Protein AF-0000000080481793 (afdb_homodimer)

Nearest PDB structures (foldseek):
  1r6u-assembly1_B  TM=8.910E-01  e=4.289E-30  Homo sapiens
  3tze-assembly1_A  TM=9.039E-01  e=5.158E-26  Encephalitozoon cuniculi GB-M1
  3tze-assembly1_B  TM=9.182E-01  e=3.205E-25  Encephalitozoon cuniculi GB-M1
  3a04-assembly1_A  TM=8.837E-01  e=6.615E-24  Aeropyrum pernix
  5uji-assembly1_B  TM=7.775E-01  e=2.951E-20  Homo sapiens

pLDDT: mean 93.65, std 10.0, range [30.2, 98.94]

Solvent-accessible surface area (backbone atoms only — not comparable to full-atom values): 40771 Å² total; per-residue (Å²): 120,87,76,81,69,80,43,46,76,40,76,87,45,46,40,39,62,78,54,67,70,60,46,29,64,72,67,69,46,41,70,57,46,73,70,57,55,66,55,48,63,84,78,63,53,52,40,52,77,66,49,40,39,40,28,27,38,74,49,58,61,31,44,52,24,41,77,67,70,42,73,31,34,38,36,49,67,44,66,26,74,49,86,55,32,59,82,68,48,51,60,54,53,52,48,45,52,44,29,73,75,51,63,37,32,38,39,33,41,30,37,44,56,58,33,47,50,72,42,101,56,53,57,48,54,32,40,52,21,39,53,55,45,48,46,58,55,58,28,73,62,71,57,47,93,44,32,35,51,43,40,43,49,49,40,9,59,49,41,44,46,42,13,55,59,45,13,52,73,36,39,48,66,56,45,35,73,71,73,40,78,51,81,15,17,39,58,53,32,39,63,20,45,51,29,34,55,66,44,39,65,24,30,50,73,41,61,44,36,29,34,29,58,39,48,54,46,50,46,61,59,53,51,53,33,30,55,53,34,69,67,60,83,46,75,48,58,58,58,14,31,40,25,23,62,78,77,77,42,35,73,21,87,56,62,51,51,80,53,90,75,60,74,70,61,43,54,82,51,50,58,68,54,39,41,50,49,40,69,73,43,37,25,67,30,49,48,96,42,71,69,50,15,44,72,62,14,26,40,56,92,53,11,30,34,50,43,47,26,55,52,71,57,42,85,50,64,67,56,49,51,49,52,44,51,34,20,38,55,18,77,42,48,58,69,56,43,34,51,51,32,28,51,39,48,32,52,52,31,52,55,42,44,51,45,38,68,68,52,70,60,64,72,68,63,47,55,63,22,41,75,48,72,68,42,46,46,36,28,42,40,54,61,43,41,43,83,84,26,63,61,64,100,121,88,75,82,69,80,43,45,76,40,76,87,44,46,40,41,61,78,52,69,70,62,47,29,65,74,68,69,47,42,71,56,46,73,71,59,58,66,55,48,62,86,78,63,54,51,40,52,78,66,48,39,40,40,29,27,40,74,48,59,60,31,44,54,24,41,76,68,67,44,71,31,34,36,37,50,66,44,67,25,75,49,84,54,31,58,81,68,48,52,61,54,54,52,49,46,51,45,28,74,74,50,64,35,31,37,38,33,40,31,38,42,58,58,33,48,49,73,43,100,54,53,57,46,55,31,40,52,22,39,54,53,44,46,47,59,55,59,27,73,61,70,57,48,93,42,30,36,51,42,40,44,49,50,41,10,61,49,41,44,45,44,14,54,59,44,13,52,73,36,38,48,67,57,45,36,74,71,73,41,79,50,81,16,18,40,57,54,32,40,63,20,46,52,30,35,55,66,46,38,64,25,31,49,74,42,61,43,34,30,35,28,60,40,49,54,45,52,45,62,61,53,52,54,32,30,55,53,34,67,68,60,84,46,76,49,56,59,59,16,31,38,24,23,61,79,76,76,44,35,72,21,87,54,63,51,51,81,54,89,75,61,74,70,62,43,52,83,51,49,56,69,55,40,40,50,48,38,70,72,43,36,26,69,30,50,48,95,43,72,70,52,14,44,74,65,14,27,39,57,91,53,12,32,33,50,43,47,25,56,50,71,54,41,85,49,63,66,56,50,52,49,51,44,51,34,20,40,54,19,77,42,50,60,70,56,43,32,51,51,31,27,48,39,48,31,52,52,32,52,55,41,44,52,44,37,68,68,51,70,59,64,73,66,63,47,56,63,22,41,75,48,71,69,42,45,47,35,28,42,41,54,60,42,41,44,82,85,25,64,58,66,100

Structure (mmCIF, N/CA/C/O backbone):
data_AF-0000000080481793-model_v1
#
loop_
_entity.id
_entity.type
_entity.pdbx_description
1 polymer 'Tryptophan--tRNA ligase'
#
loop_
_atom_site.group_PDB
_atom_site.id
_atom_site.type_symbol
_atom_site.label_atom_id
_atom_site.label_alt_id
_atom_site.label_comp_id
_atom_site.label_asym_id
_atom_site.label_entity_id
_atom_site.label_seq_id
_atom_site.pdbx_PDB_ins_code
_atom_site.Cartn_x
_atom_site.Cartn_y
_atom_site.Cartn_z
_atom_site.occupancy
_atom_site.B_iso_or_equiv
_atom_site.auth_seq_id
_atom_site.auth_comp_id
_atom_site.auth_asym_id
_atom_site.auth_atom_id
_atom_site.pdbx_PDB_model_num
ATOM 1 N N . MET A 1 1 ? -13.453 31.297 -22.094 1 30.2 1 MET A N 1
ATOM 2 C CA . MET A 1 1 ? -12.32 30.5 -21.641 1 30.2 1 MET A CA 1
ATOM 3 C C . MET A 1 1 ? -12.102 30.688 -20.141 1 30.2 1 MET A C 1
ATOM 5 O O . MET A 1 1 ? -12.078 31.828 -19.641 1 30.2 1 MET A O 1
ATOM 9 N N . PRO A 1 2 ? -12.5 29.688 -19.172 1 36.62 2 PRO A N 1
ATOM 10 C CA . PRO A 1 2 ? -12.398 30.141 -17.781 1 36.62 2 PRO A CA 1
ATOM 11 C C . PRO A 1 2 ? -11.125 30.953 -17.516 1 36.62 2 PRO A C 1
ATOM 13 O O . PRO A 1 2 ? -10.102 30.734 -18.172 1 36.62 2 PRO A O 1
ATOM 16 N N . ALA A 1 3 ? -11.297 32.094 -17.203 1 43.44 3 ALA A N 1
ATOM 17 C CA . ALA A 1 3 ? -10.289 33.125 -17.047 1 43.44 3 ALA A CA 1
ATOM 18 C C . ALA A 1 3 ? -9.055 32.594 -16.312 1 43.44 3 ALA A C 1
ATOM 20 O O . ALA A 1 3 ? -9.172 31.984 -15.266 1 43.44 3 ALA A O 1
ATOM 21 N N . GLU A 1 4 ? -7.906 32.188 -16.844 1 51.41 4 GLU A N 1
ATOM 22 C CA . GLU A 1 4 ? -6.629 31.656 -16.406 1 51.41 4 GLU A CA 1
ATOM 23 C C . GLU A 1 4 ? -6.211 32.25 -15.062 1 51.41 4 GLU A C 1
ATOM 25 O O . GLU A 1 4 ? -6.137 33.469 -14.914 1 51.41 4 GLU A O 1
ATOM 30 N N . ASP A 1 5 ? -6.422 31.531 -13.914 1 62.66 5 ASP A N 1
ATOM 31 C CA . ASP A 1 5 ? -6.047 32 -12.594 1 62.66 5 ASP A CA 1
ATOM 32 C C . ASP A 1 5 ? -4.551 32.312 -12.523 1 62.66 5 ASP A C 1
ATOM 34 O O . ASP A 1 5 ? -3.742 31.609 -13.141 1 62.66 5 ASP A O 1
ATOM 38 N N . ASP A 1 6 ? -4.102 33.438 -11.938 1 74.38 6 ASP A N 1
ATOM 39 C CA . ASP A 1 6 ? -2.73 33.906 -11.742 1 74.38 6 ASP A CA 1
ATOM 40 C C . ASP A 1 6 ? -2.047 33.125 -10.617 1 74.38 6 ASP A C 1
ATOM 42 O O . ASP A 1 6 ? -0.935 33.469 -10.211 1 74.38 6 ASP A O 1
ATOM 46 N N . PHE A 1 7 ? -2.779 32.062 -10.023 1 81.25 7 PHE A N 1
ATOM 47 C CA . PHE A 1 7 ? -2.16 31.266 -8.977 1 81.25 7 PHE A CA 1
ATOM 48 C C . PHE A 1 7 ? -2.459 29.781 -9.172 1 81.25 7 PHE A C 1
ATOM 50 O O . PHE A 1 7 ? -3.377 29.422 -9.906 1 81.25 7 PHE A O 1
ATOM 57 N N . THR A 1 8 ? -1.526 28.953 -8.656 1 78.81 8 THR A N 1
ATOM 58 C CA . THR A 1 8 ? -1.671 27.516 -8.672 1 78.81 8 THR A CA 1
ATOM 59 C C . THR A 1 8 ? -1.719 26.953 -7.246 1 78.81 8 THR A C 1
ATOM 61 O O . THR A 1 8 ? -0.872 27.297 -6.418 1 78.81 8 THR A O 1
ATOM 64 N N . VAL A 1 9 ? -2.861 26.172 -6.965 1 79.56 9 VAL A N 1
ATOM 65 C CA . VAL A 1 9 ? -2.984 25.547 -5.656 1 79.56 9 VAL A CA 1
ATOM 66 C C . VAL A 1 9 ? -3.357 24.078 -5.832 1 79.56 9 VAL A C 1
ATOM 68 O O . VAL A 1 9 ? -4.457 23.75 -6.289 1 79.56 9 VAL A O 1
ATOM 71 N N . THR A 1 10 ? -2.418 23.156 -5.508 1 79.75 10 THR A N 1
ATOM 72 C CA . THR A 1 10 ? -2.6 21.719 -5.395 1 79.75 10 THR A CA 1
ATOM 73 C C . THR A 1 10 ? -2.018 21.203 -4.078 1 79.75 10 THR A C 1
ATOM 75 O O . THR A 1 10 ? -1.299 21.922 -3.387 1 79.75 10 THR A O 1
ATOM 78 N N . PRO A 1 11 ? -2.332 20 -3.732 1 84.25 11 PRO A N 1
ATOM 79 C CA . PRO A 1 11 ? -1.733 19.484 -2.502 1 84.25 11 PRO A CA 1
ATOM 80 C C . PRO A 1 11 ? -0.208 19.438 -2.564 1 84.25 11 PRO A C 1
ATOM 82 O O . PRO A 1 11 ? 0.45 19.266 -1.532 1 84.25 11 PRO A O 1
ATOM 85 N N . TYR A 1 12 ? 0.35 19.609 -3.764 1 78.81 12 TYR A N 1
ATOM 86 C CA . TYR A 1 12 ? 1.788 19.422 -3.902 1 78.81 12 TYR A CA 1
ATOM 87 C C . TYR A 1 12 ? 2.471 20.672 -4.41 1 78.81 12 TYR A C 1
ATOM 89 O O . TYR A 1 12 ? 3.701 20.766 -4.445 1 78.81 12 TYR A O 1
ATOM 97 N N . ALA A 1 13 ? 1.646 21.734 -4.781 1 76.56 13 ALA A N 1
ATOM 98 C CA . ALA A 1 13 ? 2.242 22.953 -5.301 1 76.56 13 ALA A CA 1
ATOM 99 C C . ALA A 1 13 ? 1.351 24.156 -5.016 1 76.56 13 ALA A C 1
ATOM 101 O O . ALA A 1 13 ? 0.154 24.141 -5.316 1 76.56 13 ALA A O 1
ATOM 102 N N . VAL A 1 14 ? 1.867 25.234 -4.418 1 77.31 14 VAL A N 1
ATOM 103 C CA . VAL A 1 14 ? 1.21 26.516 -4.207 1 77.31 14 VAL A CA 1
ATOM 104 C C . VAL A 1 14 ? 2.092 27.641 -4.742 1 77.31 14 VAL A C 1
ATOM 106 O O . VAL A 1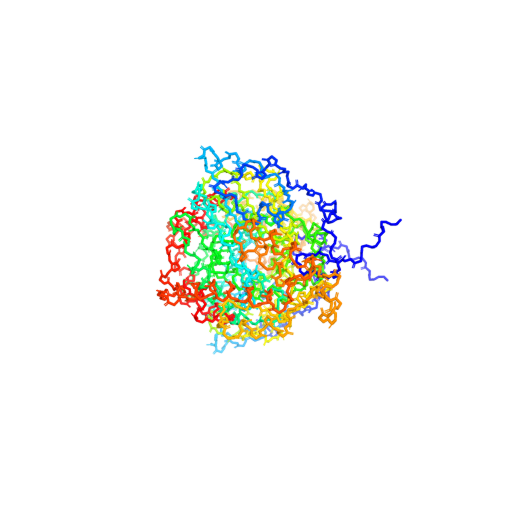 14 ? 3.229 27.812 -4.297 1 77.31 14 VAL A O 1
ATOM 109 N N . GLU A 1 15 ? 1.54 28.25 -5.738 1 74.62 15 GLU A N 1
ATOM 110 C CA . GLU A 1 15 ? 2.309 29.312 -6.371 1 74.62 15 GLU A CA 1
ATOM 111 C C . GLU A 1 15 ? 1.422 30.516 -6.703 1 74.62 15 GLU A C 1
ATOM 113 O O . GLU A 1 15 ? 0.255 30.344 -7.066 1 74.62 15 GLU A O 1
ATOM 118 N N . GLY A 1 16 ? 2.006 31.703 -6.52 1 75.62 16 GLY A N 1
ATOM 119 C CA . GLY A 1 16 ? 1.312 32.906 -6.934 1 75.62 16 GLY A CA 1
ATOM 120 C C . GLY A 1 16 ? 0.581 33.594 -5.797 1 75.62 16 GLY A C 1
ATOM 121 O O . GLY A 1 16 ? 0.758 33.25 -4.633 1 75.62 16 GLY A O 1
ATOM 122 N N . ASP A 1 17 ? -0.081 34.688 -6.117 1 77.12 17 ASP A N 1
ATOM 123 C CA . ASP A 1 17 ? -0.902 35.438 -5.164 1 77.12 17 ASP A CA 1
ATOM 124 C C . ASP A 1 17 ? -2.279 34.781 -5.012 1 77.12 17 ASP A C 1
ATOM 126 O O . ASP A 1 17 ? -3.148 34.969 -5.867 1 77.12 17 ASP A O 1
ATOM 130 N N . ILE A 1 18 ? -2.498 34.312 -3.855 1 82.69 18 ILE A N 1
ATOM 131 C CA . ILE A 1 18 ? -3.662 33.469 -3.672 1 82.69 18 ILE A CA 1
ATOM 132 C C . ILE A 1 18 ? -4.898 34.312 -3.402 1 82.69 18 ILE A C 1
ATOM 134 O O . ILE A 1 18 ? -4.871 35.188 -2.549 1 82.69 18 ILE A O 1
ATOM 138 N N . ASP A 1 19 ? -5.871 34.125 -4.152 1 86.38 19 ASP A N 1
ATOM 139 C CA . ASP A 1 19 ? -7.207 34.625 -3.891 1 86.38 19 ASP A CA 1
ATOM 140 C C . ASP A 1 19 ? -8.07 33.594 -3.178 1 86.38 19 ASP A C 1
ATOM 142 O O . ASP A 1 19 ? -8.656 32.719 -3.82 1 86.38 19 ASP A O 1
ATOM 146 N N . TYR A 1 20 ? -8.266 33.812 -1.938 1 88.88 20 TYR A N 1
ATOM 147 C CA . TYR A 1 20 ? -8.891 32.781 -1.111 1 88.88 20 TYR A CA 1
ATOM 148 C C . TYR A 1 20 ? -10.375 32.656 -1.426 1 88.88 20 TYR A C 1
ATOM 150 O O . TYR A 1 20 ? -10.953 31.578 -1.308 1 88.88 20 TYR A O 1
ATOM 158 N N . ASP A 1 21 ? -11 33.719 -1.803 1 87.62 21 ASP A N 1
ATOM 159 C CA . ASP A 1 21 ? -12.406 33.625 -2.184 1 87.62 21 ASP A CA 1
ATOM 160 C C . ASP A 1 21 ? -12.578 32.844 -3.48 1 87.62 21 ASP A C 1
ATOM 162 O O . ASP A 1 21 ? -13.492 32.031 -3.6 1 87.62 21 ASP A O 1
ATOM 166 N N . ARG A 1 22 ? -11.758 33.094 -4.395 1 84.38 22 ARG A N 1
ATOM 167 C CA . ARG A 1 22 ? -11.805 32.375 -5.66 1 84.38 22 ARG A CA 1
ATOM 168 C C . ARG A 1 22 ? -11.523 30.891 -5.457 1 84.38 22 ARG A C 1
ATOM 170 O O . ARG A 1 22 ? -12.086 30.047 -6.16 1 84.38 22 ARG A O 1
ATOM 177 N N . LEU A 1 23 ? -10.711 30.688 -4.504 1 86.44 23 LEU A N 1
ATOM 178 C CA . LEU A 1 23 ? -10.367 29.297 -4.203 1 86.44 23 LEU A CA 1
ATOM 179 C C . LEU A 1 23 ? -11.57 28.547 -3.662 1 86.44 23 LEU A C 1
ATOM 181 O O . LEU A 1 23 ? -11.75 27.359 -3.959 1 86.44 23 LEU A O 1
ATOM 185 N N . LEU A 1 24 ? -12.375 29.188 -2.918 1 88.81 24 LEU A N 1
ATOM 186 C CA . LEU A 1 24 ? -13.57 28.547 -2.375 1 88.81 24 LEU A CA 1
ATOM 187 C C . LEU A 1 24 ? -14.523 28.141 -3.494 1 88.81 24 LEU A C 1
ATOM 189 O O . LEU A 1 24 ? -15.094 27.047 -3.459 1 88.81 24 LEU A O 1
ATOM 193 N N . ASP A 1 25 ? -14.625 28.984 -4.43 1 87.25 25 ASP A N 1
ATOM 194 C CA . ASP A 1 25 ? -15.492 28.703 -5.566 1 87.25 25 ASP A CA 1
ATOM 195 C C . ASP A 1 25 ? -14.961 27.516 -6.371 1 87.25 25 ASP A C 1
ATOM 197 O O . ASP A 1 25 ? -15.727 26.625 -6.77 1 87.25 25 ASP A O 1
ATOM 201 N N . LYS A 1 26 ? -13.742 27.547 -6.508 1 84.25 26 LYS A N 1
ATOM 202 C CA . LYS A 1 26 ? -13.094 26.5 -7.281 1 84.25 26 LYS A CA 1
ATOM 203 C C . LYS A 1 26 ? -13.219 25.141 -6.578 1 84.25 26 LYS A C 1
ATOM 205 O O . LYS A 1 26 ? -13.438 24.125 -7.227 1 84.25 26 LYS A O 1
ATOM 210 N N . PHE A 1 27 ? -13.125 25.156 -5.324 1 85.94 27 PHE A N 1
ATOM 211 C CA . PHE A 1 27 ? -13.102 23.906 -4.578 1 85.94 27 PHE A CA 1
ATOM 212 C C . PHE A 1 27 ? -14.508 23.5 -4.148 1 85.94 27 PHE A C 1
ATOM 214 O O . PHE A 1 27 ? -14.742 22.359 -3.754 1 85.94 27 PHE A O 1
ATOM 221 N N . GLY A 1 28 ? -15.414 24.375 -4.25 1 90.5 28 GLY A N 1
ATOM 222 C CA . GLY A 1 28 ? -16.781 24.078 -3.83 1 90.5 28 GLY A CA 1
ATOM 223 C C . GLY A 1 28 ? -16.922 23.984 -2.324 1 90.5 28 GLY A C 1
ATOM 224 O O . GLY A 1 28 ? -17.625 23.109 -1.819 1 90.5 28 GLY A O 1
ATOM 225 N N . ALA A 1 29 ? -16.172 24.719 -1.588 1 93.69 29 ALA A N 1
ATOM 226 C CA . ALA A 1 29 ? -16.281 24.828 -0.135 1 93.69 29 ALA A CA 1
ATOM 227 C C . ALA A 1 29 ? -17.031 26.078 0.273 1 93.69 29 ALA A C 1
ATOM 229 O O . ALA A 1 29 ? -17.203 27 -0.532 1 93.69 29 ALA A O 1
ATOM 230 N N . ASP A 1 30 ? -17.531 26.141 1.46 1 96.19 30 ASP A N 1
ATOM 231 C CA . ASP A 1 30 ? -18.297 27.281 1.953 1 96.19 30 ASP A CA 1
ATOM 232 C C . ASP A 1 30 ? -17.484 28.094 2.955 1 96.19 30 ASP A C 1
ATOM 234 O O . ASP A 1 30 ? -16.641 27.547 3.666 1 96.19 30 ASP A O 1
ATOM 238 N N . ALA A 1 31 ? -17.781 29.359 2.951 1 96.62 31 ALA A N 1
ATOM 239 C CA . ALA A 1 31 ? -17.203 30.203 3.99 1 96.62 31 ALA A CA 1
ATOM 240 C C . ALA A 1 31 ? -17.703 29.797 5.371 1 96.62 31 ALA A C 1
ATOM 242 O O . ALA A 1 31 ? -18.875 29.438 5.531 1 96.62 31 ALA A O 1
ATOM 243 N N . LEU A 1 32 ? -16.859 29.844 6.32 1 97.38 32 LEU A N 1
ATOM 244 C CA . LEU A 1 32 ? -17.266 29.609 7.703 1 97.38 32 LEU A CA 1
ATOM 245 C C . LEU A 1 32 ? -18.141 30.75 8.203 1 97.38 32 LEU A C 1
ATOM 247 O O . LEU A 1 32 ? -17.703 31.906 8.234 1 97.38 32 LEU A O 1
ATOM 251 N N . THR A 1 33 ? -19.359 30.547 8.664 1 97.25 33 THR A N 1
ATOM 252 C CA . THR A 1 33 ? -20.312 31.594 9.031 1 97.25 33 THR A CA 1
ATOM 253 C C . THR A 1 33 ? -20.109 32.031 10.477 1 97.25 33 THR A C 1
ATOM 255 O O . THR A 1 33 ? -19.453 31.344 11.258 1 97.25 33 THR A O 1
ATOM 258 N N . ALA A 1 34 ? -20.688 33.188 10.742 1 96.88 34 ALA A N 1
ATOM 259 C CA . ALA A 1 34 ? -20.656 33.688 12.109 1 96.88 34 ALA A CA 1
ATOM 260 C C . ALA A 1 34 ? -21.344 32.75 13.078 1 96.88 34 ALA A C 1
ATOM 262 O O . ALA A 1 34 ? -20.906 32.594 14.227 1 96.88 34 ALA A O 1
ATOM 263 N N . GLU A 1 35 ? -22.375 32.156 12.648 1 97.25 35 GLU A N 1
ATOM 264 C CA . GLU A 1 35 ? -23.109 31.188 13.477 1 97.25 35 GLU A CA 1
ATOM 265 C C . GLU A 1 35 ? -22.234 29.969 13.805 1 97.25 35 GLU A C 1
ATOM 267 O O . GLU A 1 35 ? -22.219 29.484 14.938 1 97.25 35 GLU A O 1
ATOM 272 N N . GLN A 1 36 ? -21.531 29.484 12.859 1 98 36 GLN A N 1
ATOM 273 C CA . GLN A 1 36 ? -20.641 28.344 13.047 1 98 36 GLN A CA 1
ATOM 274 C C . GLN A 1 36 ? -19.484 28.688 13.984 1 98 36 GLN A C 1
ATOM 276 O O . GLN A 1 36 ? -19.141 27.891 14.859 1 98 36 GLN A O 1
ATOM 281 N N . LYS A 1 37 ? -18.906 29.875 13.75 1 97.62 37 LYS A N 1
ATOM 282 C CA . LYS A 1 37 ? -17.812 30.312 14.617 1 97.62 37 LYS A CA 1
ATOM 283 C C . LYS A 1 37 ? -18.25 30.375 16.078 1 97.62 37 LYS A C 1
ATOM 285 O O . LYS A 1 37 ? -17.5 30 16.969 1 97.62 37 LYS A O 1
ATOM 290 N N . ALA A 1 38 ? -19.484 30.75 16.266 1 96.75 38 ALA A N 1
ATOM 291 C CA . ALA A 1 38 ? -20.031 30.922 17.609 1 96.75 38 ALA A CA 1
ATOM 292 C C . ALA A 1 38 ? -20.234 29.562 18.281 1 96.75 38 ALA A C 1
ATOM 294 O O . ALA A 1 38 ? -20.375 29.484 19.516 1 96.75 38 ALA A O 1
ATOM 295 N N . LYS A 1 39 ? -20.266 28.5 17.516 1 97.5 39 LYS A N 1
ATOM 296 C CA . LYS A 1 39 ? -20.5 27.156 18.062 1 97.5 39 LYS A CA 1
ATOM 297 C C . LYS A 1 39 ? -19.219 26.547 18.594 1 97.5 39 LYS A C 1
ATOM 299 O O . LYS A 1 39 ? -19.25 25.547 19.312 1 97.5 39 LYS A O 1
ATOM 304 N N . PHE A 1 40 ? -18.094 27.078 18.203 1 97.75 40 PHE A N 1
ATOM 305 C CA . PHE A 1 40 ? -16.844 26.609 18.781 1 97.75 40 PHE A CA 1
ATOM 306 C C . PHE A 1 40 ? -16.766 26.938 20.266 1 97.75 40 PHE A C 1
ATOM 308 O O . PHE A 1 40 ? -17.453 27.859 20.734 1 97.75 40 PHE A O 1
ATOM 315 N N . PRO A 1 41 ? -15.961 26.219 21 1 95.06 41 PRO A N 1
ATOM 316 C CA . PRO A 1 41 ? -15.906 26.453 22.453 1 95.06 41 PRO A CA 1
ATOM 317 C C . PRO A 1 41 ? -15.438 27.859 22.812 1 95.06 41 PRO A C 1
ATOM 319 O O . PRO A 1 41 ? -14.633 28.453 22.078 1 95.06 41 PRO A O 1
ATOM 322 N N . ASP A 1 42 ? -15.836 28.312 23.922 1 90.44 42 ASP A N 1
ATOM 323 C CA . ASP A 1 42 ? -15.414 29.594 24.5 1 90.44 42 ASP A CA 1
ATOM 324 C C . ASP A 1 42 ? -14.328 29.391 25.562 1 90.44 42 ASP A C 1
ATOM 326 O O . ASP A 1 42 ? -14.461 28.516 26.422 1 90.44 42 ASP A O 1
ATOM 330 N N . PRO A 1 43 ? -13.273 30.219 25.438 1 92 43 PRO A N 1
ATOM 331 C CA . PRO A 1 43 ? -13.031 31.281 24.453 1 92 43 PRO A CA 1
ATOM 332 C C . PRO A 1 43 ? -12.711 30.734 23.062 1 92 43 PRO A C 1
ATOM 334 O O . PRO A 1 43 ? -12.039 29.719 22.938 1 92 43 PRO A O 1
ATOM 337 N N . GLY A 1 44 ? -13.227 31.422 22.141 1 93.5 44 GLY A N 1
ATOM 338 C CA . GLY A 1 44 ? -12.93 31.031 20.766 1 93.5 44 GLY A CA 1
ATOM 339 C C . GLY A 1 44 ? -11.453 31.109 20.438 1 93.5 44 GLY A C 1
ATOM 340 O O . GLY A 1 44 ? -10.766 32.062 20.844 1 93.5 44 GLY A O 1
ATOM 341 N N . HIS A 1 45 ? -11.023 30.094 19.812 1 95.56 45 HIS A N 1
ATOM 342 C CA . HIS A 1 45 ? -9.617 30.109 19.406 1 95.56 45 HIS A CA 1
ATOM 343 C C . HIS A 1 45 ? -9.352 31.203 18.391 1 95.56 45 HIS A C 1
ATOM 345 O O . HIS A 1 45 ? -10.156 31.422 17.484 1 95.56 45 HIS A O 1
ATOM 351 N N . PRO A 1 46 ? -8.25 31.938 18.406 1 95 46 PRO A N 1
ATOM 352 C CA . PRO A 1 46 ? -7.949 33.031 17.484 1 95 46 PRO A CA 1
ATOM 353 C C . PRO A 1 46 ? -7.992 32.594 16.016 1 95 46 PRO A C 1
ATOM 355 O O . PRO A 1 46 ? -8.445 33.344 15.156 1 95 46 PRO A O 1
ATOM 358 N N . LEU A 1 47 ? -7.609 31.391 15.711 1 95.94 47 LEU A N 1
ATOM 359 C CA . LEU A 1 47 ? -7.578 30.906 14.336 1 95.94 47 LEU A CA 1
ATOM 360 C C . LEU A 1 47 ? -8.984 30.875 13.734 1 95.94 47 LEU A C 1
ATOM 362 O O . LEU A 1 47 ? -9.148 31 12.523 1 95.94 47 LEU A O 1
ATOM 366 N N . VAL A 1 48 ? -9.945 30.688 14.586 1 96.81 48 VAL A N 1
ATOM 367 C CA . VAL A 1 48 ? -11.328 30.641 14.133 1 96.81 48 VAL A CA 1
ATOM 368 C C . VAL A 1 48 ? -11.938 32.031 14.164 1 96.81 48 VAL A C 1
ATOM 370 O O . VAL A 1 48 ? -12.453 32.531 13.156 1 96.81 48 VAL A O 1
ATOM 373 N N . ARG A 1 49 ? -11.797 32.75 15.289 1 94.69 49 ARG A N 1
ATOM 374 C CA . ARG A 1 49 ? -12.492 34 15.453 1 94.69 49 ARG A CA 1
ATOM 375 C C . ARG A 1 49 ? -11.883 35.094 14.562 1 94.69 49 ARG A C 1
ATOM 377 O O . ARG A 1 49 ? -12.539 36.094 14.242 1 94.69 49 ARG A O 1
ATOM 384 N N . ARG A 1 50 ? -10.672 34.875 14.086 1 95.38 50 ARG A N 1
ATOM 385 C CA . ARG A 1 50 ? -10.008 35.875 13.258 1 95.38 50 ARG A CA 1
ATOM 386 C C . ARG A 1 50 ? -9.953 35.438 11.797 1 95.38 50 ARG A C 1
ATOM 388 O O . ARG A 1 50 ? -9.125 35.906 11.031 1 95.38 50 ARG A O 1
ATOM 395 N N . ASP A 1 51 ? -10.617 34.438 11.438 1 94.62 51 ASP A N 1
ATOM 396 C CA . ASP A 1 51 ? -10.883 34 10.07 1 94.62 51 ASP A CA 1
ATOM 397 C C . ASP A 1 51 ? -9.617 33.438 9.422 1 94.62 51 ASP A C 1
ATOM 399 O O . ASP A 1 51 ? -9.438 33.562 8.203 1 94.62 51 ASP A O 1
ATOM 403 N N . VAL A 1 52 ? -8.703 33 10.273 1 94.31 52 VAL A N 1
ATOM 404 C CA . VAL A 1 52 ? -7.621 32.219 9.68 1 94.31 52 VAL A CA 1
ATOM 405 C C . VAL A 1 52 ? -8.18 30.922 9.094 1 94.31 52 VAL A C 1
ATOM 407 O O . VAL A 1 52 ? -7.875 30.578 7.953 1 94.31 52 VAL A O 1
ATOM 410 N N . PHE A 1 53 ? -8.891 30.203 9.984 1 96.75 53 PHE A N 1
ATOM 411 C CA . PHE A 1 53 ? -9.852 29.266 9.414 1 96.75 53 PHE A CA 1
ATOM 412 C C . PHE A 1 53 ? -11.039 30 8.812 1 96.75 53 PHE A C 1
ATOM 414 O O . PHE A 1 53 ? -11.859 30.562 9.531 1 96.75 53 PHE A O 1
ATOM 421 N N . TYR A 1 54 ? -11.148 30 7.488 1 95.69 54 TYR A N 1
ATOM 422 C CA . TYR A 1 54 ? -12.078 30.922 6.852 1 95.69 54 TYR A CA 1
ATOM 423 C C . TYR A 1 54 ? -13.164 30.172 6.086 1 95.69 54 TYR A C 1
ATOM 425 O O . TYR A 1 54 ? -14.172 30.766 5.688 1 95.69 54 TYR A O 1
ATOM 433 N N . ALA A 1 55 ? -12.953 28.906 5.883 1 97.38 55 ALA A N 1
ATOM 434 C CA . ALA A 1 55 ? -13.875 28.109 5.074 1 97.38 55 ALA A CA 1
ATOM 435 C C . ALA A 1 55 ? -14.086 26.734 5.684 1 97.38 55 ALA A C 1
ATOM 437 O O . ALA A 1 55 ? -13.367 26.344 6.609 1 97.38 55 ALA A O 1
ATOM 438 N N . GLU A 1 56 ? -15.172 26.062 5.168 1 97.62 56 GLU A N 1
ATOM 439 C CA . GLU A 1 56 ? -15.523 24.781 5.781 1 97.62 56 GLU A CA 1
ATOM 440 C C . GLU A 1 56 ? -16.25 23.875 4.793 1 97.62 56 GLU A C 1
ATOM 442 O O . GLU A 1 56 ? -16.719 24.344 3.754 1 97.62 56 GLU A O 1
ATOM 447 N N . ARG A 1 57 ? -16.141 22.562 5.094 1 96.88 57 ARG A N 1
ATOM 448 C CA . ARG A 1 57 ? -17.016 21.531 4.535 1 96.88 57 ARG A CA 1
ATOM 449 C C . ARG A 1 57 ? -17.734 20.75 5.641 1 96.88 57 ARG A C 1
ATOM 451 O O . ARG A 1 57 ? -17.109 20 6.383 1 96.88 57 ARG A O 1
ATOM 458 N N . ASP A 1 58 ? -19.078 20.938 5.762 1 97.5 58 ASP A N 1
ATOM 459 C CA . ASP A 1 58 ? -19.922 20.125 6.625 1 97.5 58 ASP A CA 1
ATOM 460 C C . ASP A 1 58 ? -19.359 20.078 8.047 1 97.5 58 ASP A C 1
ATOM 462 O O . ASP A 1 58 ? -19.156 19 8.602 1 97.5 58 ASP A O 1
ATOM 466 N N . VAL A 1 59 ? -19.078 21.266 8.633 1 98.31 59 VAL A N 1
ATOM 467 C CA . VAL A 1 59 ? -18.469 21.328 9.953 1 98.31 59 VAL A CA 1
ATOM 468 C C . VAL A 1 59 ? -19.531 21.156 11.031 1 98.31 59 VAL A C 1
ATOM 470 O O . VAL A 1 59 ? -19.219 20.797 12.172 1 98.31 59 VAL A O 1
ATOM 473 N N . ASP A 1 60 ? -20.734 21.266 10.75 1 98.56 60 ASP A N 1
ATOM 474 C CA . ASP A 1 60 ? -21.844 21.359 11.711 1 98.56 60 ASP A CA 1
ATOM 475 C C . ASP A 1 60 ? -21.969 20.062 12.508 1 98.56 60 ASP A C 1
ATOM 477 O O . ASP A 1 60 ? -22.156 20.094 13.727 1 98.56 60 ASP A O 1
ATOM 481 N N . PRO A 1 61 ? -21.922 18.875 11.82 1 98.69 61 PRO A N 1
ATOM 482 C CA . PRO A 1 61 ? -22.047 17.641 12.602 1 98.69 61 PRO A CA 1
ATOM 483 C C . PRO A 1 61 ? -21 17.547 13.711 1 98.69 61 PRO A C 1
ATOM 485 O O . PRO A 1 61 ? -21.312 17.094 14.82 1 98.69 61 PRO A O 1
ATOM 488 N N . PHE A 1 62 ? -19.844 17.922 13.453 1 98.69 62 PHE A N 1
ATOM 489 C CA . PHE A 1 62 ? -18.797 17.906 14.469 1 98.69 62 PHE A CA 1
ATOM 490 C C . PHE A 1 62 ? -19.125 18.875 15.602 1 98.69 62 PHE A C 1
ATOM 492 O O . PHE A 1 62 ? -19.031 18.516 16.781 1 98.69 62 PHE A O 1
ATOM 499 N N . LEU A 1 63 ? -19.453 20.141 15.25 1 98.56 63 LEU A N 1
ATOM 500 C CA . LEU A 1 63 ? -19.766 21.172 16.25 1 98.56 63 LEU A CA 1
ATOM 501 C C . LEU A 1 63 ? -20.938 20.75 17.125 1 98.56 63 LEU A C 1
ATOM 503 O O . LEU A 1 63 ? -20.891 20.922 18.344 1 98.56 63 LEU A O 1
ATOM 507 N N . ASP A 1 64 ? -21.922 20.188 16.5 1 98.56 64 ASP A N 1
ATOM 508 C CA . ASP A 1 64 ? -23.078 19.719 17.266 1 98.56 64 ASP A CA 1
ATOM 509 C C . ASP A 1 64 ? -22.672 18.609 18.234 1 98.56 64 ASP A C 1
ATOM 511 O O . ASP A 1 64 ? -23.047 18.641 19.406 1 98.56 64 ASP A O 1
ATOM 515 N N . ALA A 1 65 ? -21.938 17.625 17.766 1 98.75 65 ALA A N 1
ATOM 516 C CA . ALA A 1 65 ? -21.5 16.516 18.609 1 98.75 65 ALA A CA 1
ATOM 517 C C . ALA A 1 65 ? -20.625 17.016 19.766 1 98.75 65 ALA A C 1
ATOM 519 O O . ALA A 1 65 ? -20.797 16.578 20.906 1 98.75 65 ALA A O 1
ATOM 520 N N . ALA A 1 66 ? -19.719 17.891 19.484 1 98.19 66 ALA A N 1
ATOM 521 C CA . ALA A 1 66 ? -18.828 18.438 20.5 1 98.19 66 ALA A CA 1
ATOM 522 C C . ALA A 1 66 ? -19.609 19.156 21.594 1 98.19 66 ALA A C 1
ATOM 524 O O . ALA A 1 66 ? -19.328 19 22.781 1 98.19 66 ALA A O 1
ATOM 525 N N . ASN A 1 67 ? -20.594 19.938 21.203 1 97.69 67 ASN A N 1
ATOM 526 C CA . ASN A 1 67 ? -21.375 20.719 22.156 1 97.69 67 ASN A CA 1
ATOM 527 C C . ASN A 1 67 ? -22.328 19.828 22.953 1 97.69 67 ASN A C 1
ATOM 529 O O . ASN A 1 67 ? -22.75 20.203 24.062 1 97.69 67 ASN A O 1
ATOM 533 N N . GLU A 1 68 ? -22.641 18.656 22.438 1 97.81 68 GLU A N 1
ATOM 534 C CA . GLU A 1 68 ? -23.562 17.75 23.109 1 97.81 68 GLU A CA 1
ATOM 535 C C . GLU A 1 68 ? -22.812 16.672 23.891 1 97.81 68 GLU A C 1
ATOM 537 O O . GLU A 1 68 ? -23.422 15.82 24.516 1 97.81 68 GLU A O 1
ATOM 542 N N . GLY A 1 69 ? -21.594 16.656 23.781 1 97 69 GLY A N 1
ATOM 543 C CA . GLY A 1 69 ? -20.797 15.664 24.484 1 97 69 GLY A CA 1
ATOM 544 C C . GLY A 1 69 ? -20.844 14.289 23.844 1 97 69 GLY A C 1
ATOM 545 O O . GLY A 1 69 ? -20.641 13.273 24.531 1 97 69 GLY A O 1
ATOM 546 N N . LYS A 1 70 ? -21.172 14.242 22.641 1 98.38 70 LYS A N 1
ATOM 547 C CA . LYS A 1 70 ? -21.188 13 21.875 1 98.38 70 LYS A CA 1
ATOM 548 C C . LYS A 1 70 ? -19.828 12.711 21.25 1 98.38 70 LYS A C 1
ATOM 550 O O . LYS A 1 70 ? -18.984 13.602 21.172 1 98.38 70 LYS A O 1
ATOM 555 N N . PRO A 1 71 ? -19.594 11.461 20.875 1 98.44 71 PRO A N 1
ATOM 556 C CA . PRO A 1 71 ? -18.312 11.133 20.266 1 98.44 71 PRO A CA 1
ATOM 557 C C . PRO A 1 71 ? -18.016 11.969 19.016 1 98.44 71 PRO A C 1
ATOM 559 O O . PRO A 1 71 ? -18.891 12.18 18.188 1 98.44 71 PRO A O 1
ATOM 562 N N . HIS A 1 72 ? -16.859 12.523 18.984 1 98.81 72 HIS A N 1
ATOM 563 C CA . HIS A 1 72 ? -16.359 13.32 17.891 1 98.81 72 HIS A CA 1
ATOM 564 C C . HIS A 1 72 ? -14.828 13.281 17.828 1 98.81 72 HIS A C 1
ATOM 566 O O . HIS A 1 72 ? -14.18 13.047 18.844 1 98.81 72 HIS A O 1
ATOM 572 N N . SER A 1 73 ? -14.281 13.383 16.625 1 98.94 73 SER A N 1
ATOM 573 C CA . SER A 1 73 ? -12.836 13.266 16.484 1 98.94 73 SER A CA 1
ATOM 574 C C . SER A 1 73 ? -12.289 14.305 15.508 1 98.94 73 SER A C 1
ATOM 576 O O . SER A 1 73 ? -13.047 14.891 14.734 1 98.94 73 SER A O 1
ATOM 578 N N . ILE A 1 74 ? -11.008 14.562 15.617 1 98.81 74 ILE A N 1
ATOM 579 C CA . ILE A 1 74 ? -10.25 15.391 14.688 1 98.81 74 ILE A CA 1
ATOM 580 C C . ILE A 1 74 ? -9.07 14.602 14.125 1 98.81 74 ILE A C 1
ATOM 582 O O . ILE A 1 74 ? -8.469 13.781 14.828 1 98.81 74 ILE A O 1
ATOM 586 N N . VAL A 1 75 ? -8.844 14.812 12.836 1 98.88 75 VAL A N 1
ATOM 587 C CA . VAL A 1 75 ? -7.66 14.25 12.195 1 98.88 75 VAL A CA 1
ATOM 588 C C . VAL A 1 75 ? -6.832 15.367 11.562 1 98.88 75 VAL A C 1
ATOM 590 O O . VAL A 1 75 ? -7.344 16.141 10.75 1 98.88 75 VAL A O 1
ATOM 593 N N . THR A 1 76 ? -5.637 15.539 11.922 1 98.44 76 THR A N 1
ATOM 594 C CA . THR A 1 76 ? -4.645 16.406 11.305 1 98.44 76 THR A CA 1
ATOM 595 C C . THR A 1 76 ? -3.25 15.805 11.406 1 98.44 76 THR A C 1
ATOM 597 O O . THR A 1 76 ? -2.908 15.188 12.422 1 98.44 76 THR A O 1
ATOM 600 N N . GLY A 1 77 ? -2.529 15.805 10.359 1 97.56 77 GLY A N 1
ATOM 601 C CA . GLY A 1 77 ? -1.307 15.016 10.32 1 97.56 77 GLY A CA 1
ATOM 602 C C . GLY A 1 77 ? -0.094 15.82 9.891 1 97.56 77 GLY A C 1
ATOM 603 O O . GLY A 1 77 ? -0.134 17.047 9.875 1 97.56 77 GLY A O 1
ATOM 604 N N . ARG A 1 78 ? 1.018 15.133 9.75 1 97.75 78 ARG A N 1
ATOM 605 C CA . ARG A 1 78 ? 2.314 15.703 9.406 1 97.75 78 ARG A CA 1
ATOM 606 C C . ARG A 1 78 ? 3.035 14.844 8.367 1 97.75 78 ARG A C 1
ATOM 608 O O . ARG A 1 78 ? 3.072 13.617 8.492 1 97.75 78 ARG A O 1
ATOM 615 N N . GLY A 1 79 ? 3.42 15.484 7.289 1 97.19 79 GLY A N 1
ATOM 616 C CA . GLY A 1 79 ? 4.379 14.859 6.395 1 97.19 79 GLY A CA 1
ATOM 617 C C . GLY A 1 79 ? 5.816 15.188 6.734 1 97.19 79 GLY A C 1
ATOM 618 O O . GLY A 1 79 ? 6.289 16.297 6.453 1 97.19 79 GLY A O 1
ATOM 619 N N . PRO A 1 80 ? 6.531 14.266 7.305 1 97.25 80 PRO A N 1
ATOM 620 C CA . PRO A 1 80 ? 7.879 14.578 7.781 1 97.25 80 PRO A CA 1
ATOM 621 C C . PRO A 1 80 ? 8.914 14.586 6.656 1 97.25 80 PRO A C 1
ATOM 623 O O . PRO A 1 80 ? 9.32 13.523 6.184 1 97.25 80 PRO A O 1
ATOM 626 N N . SER A 1 81 ? 9.305 15.742 6.219 1 94.12 81 SER A N 1
ATOM 627 C CA . SER A 1 81 ? 10.305 15.859 5.168 1 94.12 81 SER A CA 1
ATOM 628 C C . SER A 1 81 ? 11.367 16.891 5.523 1 94.12 81 SER A C 1
ATOM 630 O O . SER A 1 81 ? 12.18 17.281 4.684 1 94.12 81 SER A O 1
ATOM 632 N N . GLY A 1 82 ? 11.352 17.406 6.672 1 94.56 82 GLY A N 1
ATOM 633 C CA . GLY A 1 82 ? 12.273 18.391 7.203 1 94.56 82 GLY A CA 1
ATOM 634 C C . GLY A 1 82 ? 11.938 18.828 8.625 1 94.56 82 GLY A C 1
ATOM 635 O O . GLY A 1 82 ? 10.961 18.344 9.203 1 94.56 82 GLY A O 1
ATOM 636 N N . PRO A 1 83 ? 12.742 19.734 9.141 1 95.44 83 PRO A N 1
ATOM 637 C CA . PRO A 1 83 ? 12.398 20.25 10.461 1 95.44 83 PRO A CA 1
ATOM 638 C C . PRO A 1 83 ? 11.07 21 10.477 1 95.44 83 PRO A C 1
ATOM 640 O O . PRO A 1 83 ? 10.711 21.641 9.484 1 95.44 83 PRO A O 1
ATOM 643 N N . MET A 1 84 ? 10.422 20.953 11.57 1 95.88 84 MET A N 1
ATOM 644 C CA . MET A 1 84 ? 9.141 21.656 11.68 1 95.88 84 MET A CA 1
ATOM 645 C C . MET A 1 84 ? 9.367 23.141 11.93 1 95.88 84 MET A C 1
ATOM 647 O O . MET A 1 84 ? 10.266 23.516 12.68 1 95.88 84 MET A O 1
ATOM 651 N N . HIS A 1 85 ? 8.641 23.906 11.266 1 94 85 HIS A N 1
ATOM 652 C CA . HIS A 1 85 ? 8.57 25.344 11.539 1 94 85 HIS A CA 1
ATOM 653 C C . HIS A 1 85 ? 7.238 25.703 12.195 1 94 85 HIS A C 1
ATOM 655 O O . HIS A 1 85 ? 6.363 24.859 12.359 1 94 85 HIS A O 1
ATOM 661 N N . ILE A 1 86 ? 7.039 26.922 12.539 1 92.44 86 ILE A N 1
ATOM 662 C CA . ILE A 1 86 ? 5.898 27.359 13.336 1 92.44 86 ILE A CA 1
ATOM 663 C C . ILE A 1 86 ? 4.605 27.141 12.555 1 92.44 86 ILE A C 1
ATOM 665 O O . ILE A 1 86 ? 3.551 26.891 13.141 1 92.44 86 ILE A O 1
ATOM 669 N N . GLY A 1 87 ? 4.68 27.188 11.227 1 90.25 87 GLY A N 1
ATOM 670 C CA . GLY A 1 87 ? 3.494 26.953 10.414 1 90.25 87 GLY A CA 1
ATOM 671 C C . GLY A 1 87 ? 2.975 25.531 10.508 1 90.25 87 GLY A C 1
ATOM 672 O O . GLY A 1 87 ? 1.78 25.297 10.32 1 90.25 87 GLY A O 1
ATOM 673 N N . HIS A 1 88 ? 3.793 24.625 10.875 1 93.56 88 HIS A N 1
ATOM 674 C CA . HIS A 1 88 ? 3.426 23.219 10.945 1 93.56 88 HIS A CA 1
ATOM 675 C C . HIS A 1 88 ? 2.723 22.891 12.258 1 93.56 88 HIS A C 1
ATOM 677 O O . HIS A 1 88 ? 1.972 21.922 12.344 1 93.56 88 HIS A O 1
ATOM 683 N N . ILE A 1 89 ? 2.98 23.656 13.273 1 94.31 89 ILE A N 1
ATOM 684 C CA . ILE A 1 89 ? 2.615 23.188 14.602 1 94.31 89 ILE A CA 1
ATOM 685 C C . ILE A 1 89 ? 1.257 23.766 15 1 94.31 89 ILE A C 1
ATOM 687 O O . ILE A 1 89 ? 0.591 23.25 15.898 1 94.31 89 ILE A O 1
ATOM 691 N N . PHE A 1 90 ? 0.755 24.844 14.375 1 92.62 90 PHE A N 1
ATOM 692 C CA . PHE A 1 90 ? -0.435 25.578 14.797 1 92.62 90 PHE A CA 1
ATOM 693 C C . PHE A 1 90 ? -1.666 24.672 14.75 1 92.62 90 PHE A C 1
ATOM 695 O O . PHE A 1 90 ? -2.486 24.688 15.664 1 92.62 90 PHE A O 1
ATOM 702 N N . PRO A 1 91 ? -1.768 23.859 13.688 1 95.12 91 PRO A N 1
ATOM 703 C CA . PRO A 1 91 ? -2.949 23 13.672 1 95.12 91 PRO A CA 1
ATOM 704 C C . PRO A 1 91 ? -2.99 22.031 14.852 1 95.12 91 PRO A C 1
ATOM 706 O O . PRO A 1 91 ? -4.07 21.688 15.336 1 95.12 91 PRO A O 1
ATOM 709 N N . PHE A 1 92 ? -1.874 21.656 15.336 1 98.12 92 PHE A N 1
ATOM 710 C CA . PHE A 1 92 ? -1.821 20.719 16.453 1 98.12 92 PHE A CA 1
ATOM 711 C C . PHE A 1 92 ? -2.201 21.406 17.75 1 98.12 92 PHE A C 1
ATOM 713 O O . PHE A 1 92 ? -2.881 20.812 18.594 1 98.12 92 PHE A O 1
ATOM 720 N N . TYR A 1 93 ? -1.794 22.641 17.922 1 97.25 93 TYR A N 1
ATOM 721 C CA . TYR A 1 93 ? -2.211 23.375 19.109 1 97.25 93 TYR A CA 1
ATOM 722 C C . TYR A 1 93 ? -3.703 23.688 19.062 1 97.25 93 TYR A C 1
ATOM 724 O O . TYR A 1 93 ? -4.367 23.734 20.109 1 97.25 93 TYR A O 1
ATOM 732 N N . PHE A 1 94 ? -4.199 23.906 17.844 1 97.44 94 PHE A N 1
ATOM 733 C CA . PHE A 1 94 ? -5.645 24.047 17.703 1 97.44 94 PHE A CA 1
ATOM 734 C C . PHE A 1 94 ? -6.355 22.766 18.109 1 97.44 94 PHE A C 1
ATOM 736 O O . PHE A 1 94 ? -7.359 22.797 18.828 1 97.44 94 PHE A O 1
ATOM 743 N N . ALA A 1 95 ? -5.863 21.641 17.719 1 98.44 95 ALA A N 1
ATOM 744 C CA . ALA A 1 95 ? -6.418 20.344 18.109 1 98.44 95 ALA A CA 1
ATOM 745 C C . ALA A 1 95 ? -6.363 20.156 19.609 1 98.44 95 ALA A C 1
ATOM 747 O O . ALA A 1 95 ? -7.312 19.641 20.219 1 98.44 95 ALA A O 1
ATOM 748 N N . LYS A 1 96 ? -5.223 20.547 20.219 1 98.44 96 LYS A N 1
ATOM 749 C CA . LYS A 1 96 ? -5.066 20.453 21.672 1 98.44 96 LYS A CA 1
ATOM 750 C C . LYS A 1 96 ? -6.113 21.297 22.391 1 98.44 96 LYS A C 1
ATOM 752 O O . LYS A 1 96 ? -6.688 20.875 23.391 1 98.44 96 LYS A O 1
ATOM 757 N N . TYR A 1 97 ? -6.355 22.5 21.844 1 97.5 97 TYR A N 1
ATOM 758 C CA . TYR A 1 97 ? -7.402 23.375 22.359 1 97.5 97 TYR A CA 1
ATOM 759 C C . TYR A 1 97 ? -8.758 22.688 22.328 1 97.5 97 TYR A C 1
ATOM 761 O O . TYR A 1 97 ? -9.469 22.656 23.344 1 97.5 97 TYR A O 1
ATOM 769 N N . LEU A 1 98 ? -9.094 22.047 21.234 1 98.31 98 LEU A N 1
ATOM 770 C CA . LEU A 1 98 ? -10.367 21.344 21.109 1 98.31 98 LEU A CA 1
ATOM 771 C C . LEU A 1 98 ? -10.422 20.156 22.062 1 98.31 98 LEU A C 1
ATOM 773 O O . LEU A 1 98 ? -11.469 19.891 22.656 1 98.31 98 LEU A O 1
ATOM 777 N N . GLN A 1 99 ? -9.305 19.406 22.156 1 98.62 99 GLN A N 1
ATOM 778 C CA . GLN A 1 99 ? -9.242 18.266 23.078 1 98.62 99 GLN A CA 1
ATOM 779 C C . GLN A 1 99 ? -9.516 18.703 24.516 1 98.62 99 GLN A C 1
ATOM 781 O O . GLN A 1 99 ? -10.305 18.078 25.219 1 98.62 99 GLN A O 1
ATOM 786 N N . ASP A 1 100 ? -8.906 19.812 24.953 1 98 100 ASP A N 1
ATOM 787 C CA . ASP A 1 100 ? -9.047 20.312 26.312 1 98 100 ASP A CA 1
ATOM 788 C C . ASP A 1 100 ? -10.469 20.797 26.578 1 98 100 ASP A C 1
ATOM 790 O O . ASP A 1 100 ? -11.008 20.594 27.672 1 98 100 ASP A O 1
ATOM 794 N N . GLN A 1 101 ? -11.055 21.422 25.578 1 97.81 101 GLN A N 1
ATOM 795 C CA . GLN A 1 101 ? -12.336 22.094 25.781 1 97.81 101 GLN A CA 1
ATOM 796 C C . GLN A 1 101 ? -13.5 21.125 25.625 1 97.81 101 GLN A C 1
ATOM 798 O O . GLN A 1 101 ? -14.539 21.281 26.281 1 97.81 101 GLN A O 1
ATOM 803 N N . THR A 1 102 ? -13.391 20.031 24.734 1 98 102 THR A N 1
ATOM 804 C CA . THR A 1 102 ? -14.57 19.25 24.375 1 98 102 THR A CA 1
ATOM 805 C C . THR A 1 102 ? -14.297 17.766 24.547 1 98 102 THR A C 1
ATOM 807 O O . THR A 1 102 ? -15.18 16.938 24.312 1 98 102 THR A O 1
ATOM 810 N N . GLY A 1 103 ? -13.102 17.391 24.844 1 98.06 103 GLY A N 1
ATOM 811 C CA . GLY A 1 103 ? -12.766 15.977 24.938 1 98.06 103 GLY A CA 1
ATOM 812 C C . GLY A 1 103 ? -12.625 15.305 23.594 1 98.06 103 GLY A C 1
ATOM 813 O O . GLY A 1 103 ? -12.75 14.078 23.484 1 98.06 103 GLY A O 1
ATOM 814 N N . THR A 1 104 ? -12.328 16.016 22.609 1 98.44 104 THR A N 1
ATOM 815 C CA . THR A 1 104 ? -12.203 15.539 21.234 1 98.44 104 THR A CA 1
ATOM 816 C C . THR A 1 104 ? -11.148 14.445 21.141 1 98.44 104 THR A C 1
ATOM 818 O O . THR A 1 104 ? -10.078 14.555 21.75 1 98.44 104 THR A O 1
ATOM 821 N N . LEU A 1 105 ? -11.453 13.297 20.438 1 98.88 105 LEU A N 1
ATOM 822 C CA . LEU A 1 105 ? -10.438 12.32 20.062 1 98.88 105 LEU A CA 1
ATOM 823 C C . LEU A 1 105 ? -9.539 12.875 18.969 1 98.88 105 LEU A C 1
ATOM 825 O O . LEU A 1 105 ? -10.023 13.445 17.984 1 98.88 105 LEU A O 1
ATOM 829 N N . VAL A 1 106 ? -8.227 12.742 19.156 1 98.94 106 VAL A N 1
ATOM 830 C CA . VAL A 1 106 ? -7.277 13.32 18.219 1 98.94 106 VAL A CA 1
ATOM 831 C C . VAL A 1 106 ? -6.461 12.211 17.547 1 98.94 106 VAL A C 1
ATOM 833 O O . VAL A 1 106 ? -5.812 11.422 18.234 1 98.94 106 VAL A O 1
ATOM 836 N N . TYR A 1 107 ? -6.543 12.109 16.281 1 98.94 107 TYR A N 1
ATOM 837 C CA . TYR A 1 107 ? -5.738 11.195 15.492 1 98.94 107 TYR A CA 1
ATOM 838 C C . TYR A 1 107 ? -4.738 11.945 14.625 1 98.94 107 TYR A C 1
ATOM 840 O O . TYR A 1 107 ? -5.113 12.867 13.891 1 98.94 107 TYR A O 1
ATOM 848 N N . ILE A 1 108 ? -3.471 11.57 14.703 1 98.94 108 ILE A N 1
ATOM 849 C CA . ILE A 1 108 ? -2.4 12.312 14.039 1 98.94 108 ILE A CA 1
ATOM 850 C C . ILE A 1 108 ? -1.576 11.359 13.172 1 98.94 108 ILE A C 1
ATOM 852 O O . ILE A 1 108 ? -0.625 10.742 13.656 1 98.94 108 ILE A O 1
ATOM 856 N N . PRO A 1 109 ? -1.861 11.289 11.93 1 98.81 109 PRO A N 1
ATOM 857 C CA . PRO A 1 109 ? -1.05 10.469 11.031 1 98.81 109 PRO A CA 1
ATOM 858 C C . PRO A 1 109 ? 0.242 11.156 10.602 1 98.81 109 PRO A C 1
ATOM 860 O O . PRO A 1 109 ? 0.256 12.375 10.398 1 98.81 109 PRO A O 1
ATOM 863 N N . PHE A 1 110 ? 1.282 10.438 10.555 1 98.69 110 PHE A N 1
ATOM 864 C CA . PHE A 1 110 ? 2.539 10.82 9.922 1 98.69 110 PHE A CA 1
ATOM 865 C C . PHE A 1 110 ? 2.693 10.125 8.57 1 98.69 110 PHE A C 1
ATOM 867 O O . PHE A 1 110 ? 2.803 8.898 8.5 1 98.69 110 PHE A O 1
ATOM 874 N N . SER A 1 111 ? 2.699 10.914 7.531 1 98.31 111 SER A N 1
ATOM 875 C CA . SER A 1 111 ? 2.738 10.391 6.168 1 98.31 111 SER A CA 1
ATOM 876 C C . SER A 1 111 ? 4.172 10.281 5.66 1 98.31 111 SER A C 1
ATOM 878 O O . SER A 1 111 ? 4.523 10.867 4.637 1 98.31 111 SER A O 1
ATOM 880 N N . ASP A 1 112 ? 5.008 9.492 6.309 1 98.12 112 ASP A N 1
ATOM 881 C CA . ASP A 1 112 ? 6.402 9.289 5.93 1 98.12 112 ASP A CA 1
ATOM 882 C C . ASP A 1 112 ? 6.512 8.672 4.539 1 98.12 112 ASP A C 1
ATOM 884 O O . ASP A 1 112 ? 7.41 9.023 3.77 1 98.12 112 ASP A O 1
ATOM 888 N N . ASP A 1 113 ? 5.59 7.816 4.145 1 98.31 113 ASP A N 1
ATOM 889 C CA . ASP A 1 113 ? 5.578 7.199 2.822 1 98.31 113 ASP A CA 1
ATOM 890 C C . ASP A 1 113 ? 5.309 8.234 1.733 1 98.31 113 ASP A C 1
ATOM 892 O O . ASP A 1 113 ? 6.027 8.297 0.735 1 98.31 113 ASP A O 1
ATOM 896 N N . GLU A 1 114 ? 4.332 9.086 1.947 1 98.06 114 GLU A N 1
ATOM 897 C CA . GLU A 1 114 ? 4.023 10.133 0.977 1 98.06 114 GLU A CA 1
ATOM 898 C C . GLU A 1 114 ? 5.242 11.008 0.702 1 98.06 114 GLU A C 1
ATOM 900 O O . GLU A 1 114 ? 5.527 11.344 -0.449 1 98.06 114 GLU A O 1
ATOM 905 N N . LYS A 1 115 ? 5.863 11.422 1.762 1 97.31 115 LYS A N 1
ATOM 906 C CA . LYS A 1 115 ? 7.008 12.312 1.598 1 97.31 115 LYS A CA 1
ATOM 907 C C . LYS A 1 115 ? 8.156 11.609 0.883 1 97.31 115 LYS A C 1
ATOM 909 O O . LYS A 1 115 ? 8.898 12.227 0.116 1 97.31 115 LYS A O 1
ATOM 914 N N . TYR A 1 116 ? 8.328 10.297 1.154 1 97.94 116 TYR A N 1
ATOM 915 C CA . TYR A 1 116 ? 9.312 9.539 0.398 1 97.94 116 TYR A CA 1
ATOM 916 C C . TYR A 1 116 ? 8.984 9.539 -1.089 1 97.94 116 TYR A C 1
ATOM 918 O O . TYR A 1 116 ? 9.859 9.727 -1.931 1 97.94 116 TYR A O 1
ATOM 926 N N . PHE A 1 117 ? 7.691 9.336 -1.422 1 97.88 117 PHE A N 1
ATOM 927 C CA . PHE A 1 117 ? 7.258 9.32 -2.814 1 97.88 117 PHE A CA 1
ATOM 928 C C . PHE A 1 117 ? 7.531 10.664 -3.482 1 97.88 117 PHE A C 1
ATOM 930 O O . PHE A 1 117 ? 7.895 10.711 -4.66 1 97.88 117 PHE A O 1
ATOM 937 N N . LEU A 1 118 ? 7.34 11.719 -2.732 1 95.38 118 LEU A N 1
ATOM 938 C CA . LEU A 1 118 ? 7.273 13.062 -3.287 1 95.38 118 LEU A CA 1
ATOM 939 C C . LEU A 1 118 ? 8.656 13.695 -3.344 1 95.38 118 LEU A C 1
ATOM 941 O O . LEU A 1 118 ? 8.992 14.398 -4.305 1 95.38 118 LEU A O 1
ATOM 945 N N . LYS A 1 119 ? 9.438 13.469 -2.291 1 94.69 119 LYS A N 1
ATOM 946 C CA . LYS A 1 119 ? 10.688 14.203 -2.133 1 94.69 119 LYS A CA 1
ATOM 947 C C . LYS A 1 119 ? 11.875 13.367 -2.586 1 94.69 119 LYS A C 1
ATOM 949 O O . LYS A 1 119 ? 11.82 12.133 -2.564 1 94.69 119 LYS A O 1
ATOM 954 N N . ASP A 1 120 ? 12.922 14.07 -3.004 1 93.75 120 ASP A N 1
ATOM 955 C CA . ASP A 1 120 ? 14.18 13.406 -3.311 1 93.75 120 ASP A CA 1
ATOM 956 C C . ASP A 1 120 ? 15.016 13.195 -2.047 1 93.75 120 ASP A C 1
ATOM 958 O O . ASP A 1 120 ? 16.062 13.82 -1.876 1 93.75 120 ASP A O 1
ATOM 962 N N . LYS A 1 121 ? 14.531 12.344 -1.184 1 96.19 121 LYS A N 1
ATOM 963 C CA . LYS A 1 121 ? 15.172 12 0.082 1 96.19 121 LYS A CA 1
ATOM 964 C C . LYS A 1 121 ? 15.188 10.492 0.296 1 96.19 121 LYS A C 1
ATOM 966 O O . LYS A 1 121 ? 14.297 9.781 -0.174 1 96.19 121 LYS A O 1
ATOM 971 N N . SER A 1 122 ? 16.219 10.016 0.955 1 96.69 122 SER A N 1
ATOM 972 C CA . SER A 1 122 ? 16.328 8.594 1.271 1 96.69 122 SER A CA 1
ATOM 973 C C . SER A 1 122 ? 15.352 8.211 2.383 1 96.69 122 SER A C 1
ATOM 975 O O . SER A 1 122 ? 14.852 9.07 3.109 1 96.69 122 SER A O 1
ATOM 977 N N . LEU A 1 123 ? 15.078 6.918 2.477 1 97.06 123 LEU A N 1
ATOM 978 C CA . LEU A 1 123 ? 14.258 6.422 3.576 1 97.06 123 LEU A CA 1
ATOM 979 C C . LEU A 1 123 ? 14.914 6.723 4.922 1 97.06 123 LEU A C 1
ATOM 981 O O . LEU A 1 123 ? 14.219 6.973 5.91 1 97.06 123 LEU A O 1
ATOM 985 N N . GLY A 1 124 ? 16.25 6.707 4.961 1 96.62 124 GLY A N 1
ATOM 986 C CA . GLY A 1 124 ? 16.969 7.09 6.168 1 96.62 124 GLY A CA 1
ATOM 987 C C . GLY A 1 124 ? 16.703 8.523 6.594 1 96.62 124 GLY A C 1
ATOM 988 O O . GLY A 1 124 ? 16.453 8.789 7.77 1 96.62 124 GLY A O 1
ATOM 989 N N . GLU A 1 125 ? 16.75 9.438 5.645 1 97.12 125 GLU A N 1
ATOM 990 C CA . GLU A 1 125 ? 16.453 10.844 5.93 1 97.12 125 GLU A CA 1
ATOM 991 C C . GLU A 1 125 ? 15.023 11.031 6.418 1 97.12 125 GLU A C 1
ATOM 993 O O . GLU A 1 125 ? 14.781 11.734 7.395 1 97.12 125 GLU A O 1
ATOM 998 N N . ILE A 1 126 ? 14.094 10.383 5.73 1 97.69 126 ILE A N 1
ATOM 999 C CA . ILE A 1 126 ? 12.688 10.484 6.105 1 97.69 126 ILE A CA 1
ATOM 1000 C C . ILE A 1 126 ? 12.492 9.945 7.52 1 97.69 126 ILE A C 1
ATOM 1002 O O . ILE A 1 126 ? 11.75 10.523 8.312 1 97.69 126 ILE A O 1
ATOM 1006 N N . SER A 1 127 ? 13.148 8.852 7.824 1 96.94 127 SER A N 1
ATOM 1007 C CA . SER A 1 127 ? 13.047 8.258 9.156 1 96.94 127 SER A CA 1
ATOM 1008 C C . SER A 1 127 ? 13.57 9.219 10.219 1 96.94 127 SER A C 1
ATOM 1010 O O . SER A 1 127 ? 12.969 9.352 11.289 1 96.94 127 SER A O 1
ATOM 1012 N N . ASP A 1 128 ? 14.648 9.891 9.961 1 97.12 128 ASP A N 1
ATOM 1013 C CA . ASP A 1 128 ? 15.219 10.859 10.891 1 97.12 128 ASP A CA 1
ATOM 1014 C C . ASP A 1 128 ? 14.258 12.023 11.141 1 97.12 128 ASP A C 1
ATOM 1016 O O . ASP A 1 128 ? 14.031 12.414 12.281 1 97.12 128 ASP A O 1
ATOM 1020 N N . TYR A 1 129 ? 13.711 12.5 10.055 1 97.5 129 TYR A N 1
ATOM 1021 C CA . TYR A 1 129 ? 12.773 13.609 10.188 1 97.5 129 TYR A CA 1
ATOM 1022 C C . TYR A 1 129 ? 11.5 13.164 10.906 1 97.5 129 TYR A C 1
ATOM 1024 O O . TYR A 1 129 ? 10.898 13.93 11.656 1 97.5 129 TYR A O 1
ATOM 1032 N N . THR A 1 130 ? 11.062 11.93 10.609 1 98.25 130 THR A N 1
ATOM 1033 C CA . THR A 1 130 ? 9.891 11.398 11.297 1 98.25 130 THR A CA 1
ATOM 1034 C C . THR A 1 130 ? 10.109 11.398 12.812 1 98.25 130 THR A C 1
ATOM 1036 O O . THR A 1 130 ? 9.258 11.852 13.57 1 98.25 130 THR A O 1
ATOM 1039 N N . ARG A 1 131 ? 11.242 10.977 13.273 1 97.69 131 ARG A N 1
ATOM 1040 C CA . ARG A 1 131 ? 11.562 10.93 14.695 1 97.69 131 ARG A CA 1
ATOM 1041 C C . ARG A 1 131 ? 11.586 12.328 15.305 1 97.69 131 ARG A C 1
ATOM 1043 O O . ARG A 1 131 ? 10.992 12.562 16.359 1 97.69 131 ARG A O 1
ATOM 1050 N N . GLU A 1 132 ? 12.25 13.227 14.594 1 97.62 132 GLU A N 1
ATOM 1051 C CA . GLU A 1 132 ? 12.352 14.602 15.086 1 97.62 132 GLU A CA 1
ATOM 1052 C C . GLU A 1 132 ? 10.984 15.266 15.156 1 97.62 132 GLU A C 1
ATOM 1054 O O . GLU A 1 132 ? 10.672 15.953 16.125 1 97.62 132 GLU A O 1
ATOM 1059 N N . ASN A 1 133 ? 10.211 15.07 14.102 1 98.5 133 ASN A N 1
ATOM 1060 C CA . ASN A 1 133 ? 8.883 15.672 14.062 1 98.5 133 ASN A CA 1
ATOM 1061 C C . ASN A 1 133 ? 7.969 15.086 15.141 1 98.5 133 ASN A C 1
ATOM 1063 O O . ASN A 1 133 ? 7.117 15.797 15.688 1 98.5 133 ASN A O 1
ATOM 1067 N N . LEU A 1 134 ? 8.141 13.797 15.398 1 98.69 134 LEU A N 1
ATOM 1068 C CA . LEU A 1 134 ? 7.348 13.156 16.438 1 98.69 134 LEU A CA 1
ATOM 1069 C C . LEU A 1 134 ? 7.66 13.766 17.812 1 98.69 134 LEU A C 1
ATOM 1071 O O . LEU A 1 134 ? 6.754 13.992 18.609 1 98.69 134 LEU A O 1
ATOM 1075 N N . LEU A 1 135 ? 8.93 14.016 18.094 1 98.38 135 LEU A N 1
ATOM 1076 C CA . LEU A 1 135 ? 9.305 14.641 19.359 1 98.38 135 LEU A CA 1
ATOM 1077 C C . LEU A 1 135 ? 8.695 16.031 19.469 1 98.38 135 LEU A C 1
ATOM 1079 O O . LEU A 1 135 ? 8.219 16.422 20.531 1 98.38 135 LEU A O 1
ATOM 1083 N N . ASP A 1 136 ? 8.719 16.781 18.344 1 98.62 136 ASP A N 1
ATOM 1084 C CA . ASP A 1 136 ? 8.07 18.078 18.328 1 98.62 136 ASP A CA 1
ATOM 1085 C C . ASP A 1 136 ? 6.574 17.953 18.625 1 98.62 136 ASP A C 1
ATOM 1087 O O . ASP A 1 136 ? 6.012 18.75 19.375 1 98.62 136 ASP A O 1
ATOM 1091 N N . LEU A 1 137 ? 5.957 16.969 18.016 1 98.81 137 LEU A N 1
ATOM 1092 C CA . LEU A 1 137 ? 4.527 16.75 18.203 1 98.81 137 LEU A CA 1
ATOM 1093 C C . LEU A 1 137 ? 4.211 16.391 19.641 1 98.81 137 LEU A C 1
ATOM 1095 O O . LEU A 1 137 ? 3.25 16.906 20.219 1 98.81 137 LEU A O 1
ATOM 1099 N N . LEU A 1 138 ? 4.996 15.5 20.219 1 98.75 138 LEU A N 1
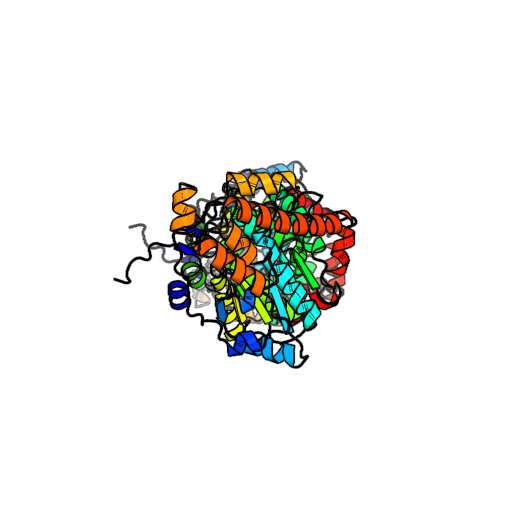ATOM 1100 C CA . LEU A 1 138 ? 4.754 15.023 21.578 1 98.75 138 LEU A CA 1
ATOM 1101 C C . LEU A 1 138 ? 4.867 16.172 22.578 1 98.75 138 LEU A C 1
ATOM 1103 O O . LEU A 1 138 ? 4.18 16.172 23.609 1 98.75 138 LEU A O 1
ATOM 1107 N N . ALA A 1 139 ? 5.633 17.188 22.25 1 98.69 139 ALA A N 1
ATOM 1108 C CA . ALA A 1 139 ? 5.84 18.344 23.125 1 98.69 139 ALA A CA 1
ATOM 1109 C C . ALA A 1 139 ? 4.578 19.203 23.203 1 98.69 139 ALA A C 1
ATOM 1111 O O . ALA A 1 139 ? 4.465 20.062 24.062 1 98.69 139 ALA A O 1
ATOM 1112 N N . VAL A 1 140 ? 3.633 19 22.281 1 98.56 140 VAL A N 1
ATOM 1113 C CA . VAL A 1 140 ? 2.377 19.734 22.312 1 98.56 140 VAL A CA 1
ATOM 1114 C C . VAL A 1 140 ? 1.604 19.391 23.594 1 98.56 140 VAL A C 1
ATOM 1116 O O . VAL A 1 140 ? 0.887 20.234 24.141 1 98.56 140 VAL A O 1
ATOM 1119 N N . GLY A 1 141 ? 1.676 18.141 24.047 1 98.25 141 GLY A N 1
ATOM 1120 C CA . GLY A 1 141 ? 1.106 17.75 25.328 1 98.25 141 GLY A CA 1
ATOM 1121 C C . GLY A 1 141 ? -0.311 17.219 25.219 1 98.25 141 GLY A C 1
ATOM 1122 O O . GLY A 1 141 ? -1.171 17.562 26.031 1 98.25 141 GLY A O 1
ATOM 1123 N N . PHE A 1 142 ? -0.54 16.359 24.219 1 98.75 142 PHE A N 1
ATOM 1124 C CA . PHE A 1 142 ? -1.85 15.742 24.062 1 98.75 142 PHE A CA 1
ATOM 1125 C C . PHE A 1 142 ? -2.109 14.742 25.172 1 98.75 142 PHE A C 1
ATOM 1127 O O . PHE A 1 142 ? -1.171 14.203 25.766 1 98.75 142 PHE A O 1
ATOM 1134 N N . ASP A 1 143 ? -3.375 14.539 25.484 1 98.56 143 ASP A N 1
ATOM 1135 C CA . ASP A 1 143 ? -3.799 13.453 26.359 1 98.56 143 ASP A CA 1
ATOM 1136 C C . ASP A 1 143 ? -3.637 12.094 25.672 1 98.56 143 ASP A C 1
ATOM 1138 O O . ASP A 1 143 ? -4.324 11.805 24.688 1 98.56 143 ASP A O 1
ATOM 1142 N N . PRO A 1 144 ? -2.787 11.258 26.219 1 98.25 144 PRO A N 1
ATOM 1143 C CA . PRO A 1 144 ? -2.531 9.992 25.531 1 98.25 144 PRO A CA 1
ATOM 1144 C C . PRO A 1 144 ? -3.773 9.109 25.438 1 98.25 144 PRO A C 1
ATOM 1146 O O . PRO A 1 144 ? -3.896 8.297 24.516 1 98.25 144 PRO A O 1
ATOM 1149 N N . GLU A 1 145 ? -4.723 9.219 26.328 1 98 145 GLU A N 1
ATOM 1150 C CA . GLU A 1 145 ? -5.922 8.391 26.344 1 98 145 GLU A CA 1
ATOM 1151 C C . GLU A 1 145 ? -6.879 8.781 25.219 1 98 145 GLU A C 1
ATOM 1153 O O . GLU A 1 145 ? -7.75 8 24.828 1 98 145 GLU A O 1
ATOM 1158 N N . ARG A 1 146 ? -6.691 9.977 24.703 1 98.5 146 ARG A N 1
ATOM 1159 C CA . ARG A 1 146 ? -7.613 10.477 23.688 1 98.5 146 ARG A CA 1
ATOM 1160 C C . ARG A 1 146 ? -6.867 10.852 22.406 1 98.5 146 ARG A C 1
ATOM 1162 O O . ARG A 1 146 ? -7.324 11.703 21.641 1 98.5 146 ARG A O 1
ATOM 1169 N N . THR A 1 147 ? -5.629 10.336 22.266 1 98.94 147 THR A N 1
ATOM 1170 C CA . THR A 1 147 ? -4.824 10.648 21.094 1 98.94 147 THR A CA 1
ATOM 1171 C C . THR A 1 147 ? -4.195 9.383 20.516 1 98.94 147 THR A C 1
ATOM 1173 O O . THR A 1 147 ? -3.705 8.531 21.266 1 98.94 147 THR A O 1
ATOM 1176 N N . ARG A 1 148 ? -4.246 9.188 19.266 1 98.94 148 ARG A N 1
ATOM 1177 C CA . ARG A 1 148 ? -3.518 8.141 18.562 1 98.94 148 ARG A CA 1
ATOM 1178 C C . ARG A 1 148 ? -2.611 8.734 17.484 1 98.94 148 ARG A C 1
ATOM 1180 O O . ARG A 1 148 ? -3.033 9.602 16.719 1 98.94 148 ARG A O 1
ATOM 1187 N N . ILE A 1 149 ? -1.404 8.344 17.484 1 98.88 149 ILE A N 1
ATOM 1188 C CA . ILE A 1 149 ? -0.416 8.727 16.484 1 98.88 149 ILE A CA 1
ATOM 1189 C C . ILE A 1 149 ? -0.107 7.535 15.578 1 98.88 149 ILE A C 1
ATOM 1191 O O . ILE A 1 149 ? 0.183 6.441 16.062 1 98.88 149 ILE A O 1
ATOM 1195 N N . ILE A 1 150 ? -0.241 7.719 14.297 1 98.69 150 ILE A N 1
ATOM 1196 C CA . ILE A 1 150 ? -0.033 6.664 13.305 1 98.69 150 ILE A CA 1
ATOM 1197 C C . ILE A 1 150 ? 1.137 7.035 12.398 1 98.69 150 ILE A C 1
ATOM 1199 O O . ILE A 1 150 ? 1.177 8.141 11.844 1 98.69 150 ILE A O 1
ATOM 1203 N N . VAL A 1 151 ? 2.068 6.246 12.289 1 98.56 151 VAL A N 1
ATOM 1204 C CA . VAL A 1 151 ? 3.121 6.363 11.281 1 98.56 151 VAL A CA 1
ATOM 1205 C C . VAL A 1 151 ? 2.893 5.336 10.172 1 98.56 151 VAL A C 1
ATOM 1207 O O . VAL A 1 151 ? 2.92 4.129 10.422 1 98.56 151 VAL A O 1
ATOM 1210 N N . ASP A 1 152 ? 2.748 5.77 8.977 1 98.62 152 ASP A N 1
ATOM 1211 C CA . ASP A 1 152 ? 2.213 4.941 7.898 1 98.62 152 ASP A CA 1
ATOM 1212 C C . ASP A 1 152 ? 3.014 3.65 7.746 1 98.62 152 ASP A C 1
ATOM 1214 O O . ASP A 1 152 ? 2.445 2.559 7.746 1 98.62 152 ASP A O 1
ATOM 1218 N N . THR A 1 153 ? 4.344 3.744 7.656 1 98.06 153 THR A N 1
ATOM 1219 C CA . THR A 1 153 ? 5.148 2.557 7.395 1 98.06 153 THR A CA 1
ATOM 1220 C C . THR A 1 153 ? 5.297 1.714 8.656 1 98.06 153 THR A C 1
ATOM 1222 O O . THR A 1 153 ? 5.367 0.485 8.586 1 98.06 153 THR A O 1
ATOM 1225 N N . ALA A 1 154 ? 5.332 2.342 9.852 1 97.56 154 ALA A N 1
ATOM 1226 C CA . ALA A 1 154 ? 5.465 1.613 11.109 1 97.56 154 ALA A CA 1
ATOM 1227 C C . ALA A 1 154 ? 4.156 0.92 11.484 1 97.56 154 ALA A C 1
ATOM 1229 O O . ALA A 1 154 ? 4.164 -0.132 12.125 1 97.56 154 ALA A O 1
ATOM 1230 N N . ASP A 1 155 ? 3.059 1.482 11.141 1 98.06 155 ASP A N 1
ATOM 1231 C CA . ASP A 1 155 ? 1.739 0.93 11.43 1 98.06 155 ASP A CA 1
ATOM 1232 C C . ASP A 1 155 ? 1.109 0.335 10.172 1 98.06 155 ASP A C 1
ATOM 1234 O O . ASP A 1 155 ? -0.106 0.422 9.977 1 98.06 155 ASP A O 1
ATOM 1238 N N . ALA A 1 156 ? 1.979 -0.223 9.344 1 98.06 156 ALA A N 1
ATOM 1239 C CA . ALA A 1 156 ? 1.565 -0.765 8.055 1 98.06 156 ALA A CA 1
ATOM 1240 C C . ALA A 1 156 ? 0.522 -1.864 8.227 1 98.06 156 ALA A C 1
ATOM 1242 O O . ALA A 1 156 ? -0.329 -2.066 7.359 1 98.06 156 ALA A O 1
ATOM 1243 N N . ASP A 1 157 ? 0.51 -2.574 9.336 1 96.94 157 ASP A N 1
ATOM 1244 C CA . ASP A 1 157 ? -0.41 -3.68 9.586 1 96.94 157 ASP A CA 1
ATOM 1245 C C . ASP A 1 157 ? -1.856 -3.191 9.633 1 96.94 157 ASP A C 1
ATOM 1247 O O . ASP A 1 157 ? -2.789 -3.979 9.461 1 96.94 157 ASP A O 1
ATOM 1251 N N . VAL A 1 158 ? -2.072 -1.911 9.898 1 98.12 158 VAL A N 1
ATOM 1252 C CA . VAL A 1 158 ? -3.404 -1.316 9.867 1 98.12 158 VAL A CA 1
ATOM 1253 C C . VAL A 1 158 ? -3.568 -0.468 8.609 1 98.12 158 VAL A C 1
ATOM 1255 O O . VAL A 1 158 ? -4.566 -0.59 7.898 1 98.12 158 VAL A O 1
ATOM 1258 N N . VAL A 1 159 ? -2.545 0.32 8.312 1 98.69 159 VAL A N 1
ATOM 1259 C CA . VAL A 1 159 ? -2.625 1.317 7.254 1 98.69 159 VAL A CA 1
ATOM 1260 C C . VAL A 1 159 ? -2.836 0.625 5.91 1 98.69 159 VAL A C 1
ATOM 1262 O O . VAL A 1 159 ? -3.736 0.992 5.148 1 98.69 159 VAL A O 1
ATOM 1265 N N . TYR A 1 160 ? -2.105 -0.417 5.637 1 98.81 160 TYR A N 1
ATOM 1266 C CA . TYR A 1 160 ? -2.137 -1.016 4.309 1 98.81 160 TYR A CA 1
ATOM 1267 C C . TYR A 1 160 ? -3.43 -1.789 4.086 1 98.81 160 TYR A C 1
ATOM 1269 O O . TYR A 1 160 ? -4.078 -1.647 3.047 1 98.81 160 TYR A O 1
ATOM 1277 N N . PRO A 1 161 ? -3.854 -2.684 5.023 1 98.62 161 PRO A N 1
ATOM 1278 C CA . PRO A 1 161 ? -5.137 -3.359 4.812 1 98.62 161 PRO A CA 1
ATOM 1279 C C . PRO A 1 161 ? -6.289 -2.385 4.594 1 98.62 161 PRO A C 1
ATOM 1281 O O . PRO A 1 161 ? -7.133 -2.604 3.719 1 98.62 161 PRO A O 1
ATOM 1284 N N . LEU A 1 162 ? -6.344 -1.305 5.383 1 98.81 162 LEU A N 1
ATOM 1285 C CA . LEU A 1 162 ? -7.414 -0.325 5.215 1 98.81 162 LEU A CA 1
ATOM 1286 C C . LEU A 1 162 ? -7.289 0.386 3.869 1 98.81 162 LEU A C 1
ATOM 1288 O O . LEU A 1 162 ? -8.281 0.56 3.16 1 98.81 162 LEU A O 1
ATOM 1292 N N . ALA A 1 163 ? -6.055 0.791 3.523 1 98.88 163 ALA A N 1
ATOM 1293 C CA . ALA A 1 163 ? -5.832 1.438 2.234 1 98.88 163 ALA A CA 1
ATOM 1294 C C . ALA A 1 163 ? -6.215 0.511 1.083 1 98.88 163 ALA A C 1
ATOM 1296 O O . ALA A 1 163 ? -6.707 0.967 0.049 1 98.88 163 ALA A O 1
ATOM 1297 N N . THR A 1 164 ? -5.918 -0.821 1.232 1 98.69 164 THR A N 1
ATOM 1298 C CA . THR A 1 164 ? -6.312 -1.808 0.233 1 98.69 164 THR A CA 1
ATOM 1299 C C . THR A 1 164 ? -7.824 -1.797 0.027 1 98.69 164 THR A C 1
ATOM 1301 O O . THR A 1 164 ? -8.297 -1.761 -1.109 1 98.69 164 THR A O 1
ATOM 1304 N N . ALA A 1 165 ? -8.578 -1.778 1.106 1 98.31 165 ALA A N 1
ATOM 1305 C CA . ALA A 1 165 ? -10.031 -1.725 1.019 1 98.31 165 ALA A CA 1
ATOM 1306 C C . ALA A 1 165 ? -10.492 -0.479 0.265 1 98.31 165 ALA A C 1
ATOM 1308 O O . ALA A 1 165 ? -11.344 -0.562 -0.623 1 98.31 165 ALA A O 1
ATOM 1309 N N . PHE A 1 166 ? -9.867 0.682 0.513 1 98.69 166 PHE A N 1
ATOM 1310 C CA . PHE A 1 166 ? -10.328 1.959 -0.016 1 98.69 166 PHE A CA 1
ATOM 1311 C C . PHE A 1 166 ? -9.828 2.17 -1.439 1 98.69 166 PHE A C 1
ATOM 1313 O O . PHE A 1 166 ? -10.477 2.846 -2.24 1 98.69 166 PHE A O 1
ATOM 1320 N N . ALA A 1 167 ? -8.672 1.6 -1.758 1 98.56 167 ALA A N 1
ATOM 1321 C CA . ALA A 1 167 ? -8.039 1.812 -3.055 1 98.56 167 ALA A CA 1
ATOM 1322 C C . ALA A 1 167 ? -8.93 1.314 -4.191 1 98.56 167 ALA A C 1
ATOM 1324 O O . ALA A 1 167 ? -8.906 1.871 -5.289 1 98.56 167 ALA A O 1
ATOM 1325 N N . LYS A 1 168 ? -9.664 0.265 -3.924 1 97.12 168 LYS A N 1
ATOM 1326 C CA . LYS A 1 168 ? -10.562 -0.299 -4.922 1 97.12 168 LYS A CA 1
ATOM 1327 C C . LYS A 1 168 ? -11.648 0.703 -5.316 1 97.12 168 LYS A C 1
ATOM 1329 O O . LYS A 1 168 ? -12.211 0.622 -6.41 1 97.12 168 LYS A O 1
ATOM 1334 N N . GLU A 1 169 ? -11.922 1.729 -4.48 1 96.31 169 GLU A N 1
ATOM 1335 C CA . GLU A 1 169 ? -13.023 2.67 -4.652 1 96.31 169 GLU A CA 1
ATOM 1336 C C . GLU A 1 169 ? -12.586 3.904 -5.434 1 96.31 169 GLU A C 1
ATOM 1338 O O . GLU A 1 169 ? -13.398 4.762 -5.762 1 96.31 169 GLU A O 1
ATOM 1343 N N . VAL A 1 170 ? -11.344 4.047 -5.711 1 97.69 170 VAL A N 1
ATOM 1344 C CA . VAL A 1 170 ? -10.805 5.246 -6.344 1 97.69 170 VAL A CA 1
ATOM 1345 C C . VAL A 1 170 ? -10.211 4.887 -7.707 1 97.69 170 VAL A C 1
ATOM 1347 O O . VAL A 1 170 ? -9.383 3.979 -7.809 1 97.69 170 VAL A O 1
ATOM 1350 N N . THR A 1 171 ? -10.641 5.516 -8.734 1 96.44 171 THR A N 1
ATOM 1351 C CA . THR A 1 171 ? -10.102 5.262 -10.07 1 96.44 171 THR A CA 1
ATOM 1352 C C . THR A 1 171 ? -8.844 6.094 -10.312 1 96.44 171 THR A C 1
ATOM 1354 O O . THR A 1 171 ? -8.648 7.129 -9.672 1 96.44 171 THR A O 1
ATOM 1357 N N . GLN A 1 172 ? -8.062 5.664 -11.242 1 93.69 172 GLN A N 1
ATOM 1358 C CA . GLN A 1 172 ? -6.891 6.453 -11.633 1 93.69 172 GLN A CA 1
ATOM 1359 C C . GLN A 1 172 ? -7.309 7.785 -12.25 1 93.69 172 GLN A C 1
ATOM 1361 O O . GLN A 1 172 ? -6.637 8.797 -12.055 1 93.69 172 GLN A O 1
ATOM 1366 N N . SER A 1 173 ? -8.359 7.781 -12.938 1 92.88 173 SER A N 1
ATOM 1367 C CA . SER A 1 173 ? -8.875 9.008 -13.531 1 92.88 173 SER A CA 1
ATOM 1368 C C . SER A 1 173 ? -9.203 10.047 -12.461 1 92.88 173 SER A C 1
ATOM 1370 O O . SER A 1 173 ? -8.945 11.234 -12.641 1 92.88 173 SER A O 1
ATOM 1372 N N . THR A 1 174 ? -9.781 9.602 -11.367 1 94 174 THR A N 1
ATOM 1373 C CA . THR A 1 174 ? -10.078 10.484 -10.25 1 94 174 THR A CA 1
ATOM 1374 C C . THR A 1 174 ? -8.789 11.094 -9.688 1 94 174 THR A C 1
ATOM 1376 O O . THR A 1 174 ? -8.742 12.289 -9.398 1 94 174 THR A O 1
ATOM 1379 N N . VAL A 1 175 ? -7.777 10.336 -9.578 1 93.94 175 VAL A N 1
ATOM 1380 C CA . VAL A 1 175 ? -6.496 10.805 -9.062 1 93.94 175 VAL A CA 1
ATOM 1381 C C . VAL A 1 175 ? -5.906 11.844 -10.016 1 93.94 175 VAL A C 1
ATOM 1383 O O . VAL A 1 175 ? -5.488 12.922 -9.586 1 93.94 175 VAL A O 1
ATOM 1386 N N . ASP A 1 176 ? -5.93 11.57 -11.25 1 92 176 ASP A N 1
ATOM 1387 C CA . ASP A 1 176 ? -5.371 12.484 -12.242 1 92 176 ASP A CA 1
ATOM 1388 C C . ASP A 1 176 ? -6.109 13.828 -12.234 1 92 176 ASP A C 1
ATOM 1390 O O . ASP A 1 176 ? -5.484 14.883 -12.305 1 92 176 ASP A O 1
ATOM 1394 N N . ALA A 1 177 ? -7.359 13.773 -12.133 1 91.19 177 ALA A N 1
ATOM 1395 C CA . ALA A 1 177 ? -8.195 14.969 -12.141 1 91.19 177 ALA A CA 1
ATOM 1396 C C . ALA A 1 177 ? -7.992 15.789 -10.867 1 91.19 177 ALA A C 1
ATOM 1398 O O . ALA A 1 177 ? -8.047 17.016 -10.898 1 91.19 177 ALA A O 1
ATOM 1399 N N . THR A 1 178 ? -7.762 15.141 -9.75 1 91.94 178 THR A N 1
ATOM 1400 C CA . THR A 1 178 ? -7.727 15.789 -8.445 1 91.94 178 THR A CA 1
ATOM 1401 C C . THR A 1 178 ? -6.324 16.297 -8.133 1 91.94 178 THR A C 1
ATOM 1403 O O . THR A 1 178 ? -6.164 17.391 -7.594 1 91.94 178 THR A O 1
ATOM 1406 N N . TYR A 1 179 ? -5.309 15.5 -8.461 1 91.31 179 TYR A N 1
ATOM 1407 C CA . TYR A 1 179 ? -3.957 15.797 -8 1 91.31 179 TYR A CA 1
ATOM 1408 C C . TYR A 1 179 ? -3.033 16.109 -9.172 1 91.31 179 TYR A C 1
ATOM 1410 O O . TYR A 1 179 ? -1.901 16.562 -8.977 1 91.31 179 TYR A O 1
ATOM 1418 N N . GLY A 1 180 ? -3.441 15.93 -10.398 1 88.56 180 GLY A N 1
ATOM 1419 C CA . GLY A 1 180 ? -2.545 15.859 -11.539 1 88.56 180 GLY A CA 1
ATOM 1420 C C . GLY A 1 180 ? -1.918 14.492 -11.719 1 88.56 180 GLY A C 1
ATOM 1421 O O . GLY A 1 180 ? -2.152 13.586 -10.922 1 88.56 180 GLY A 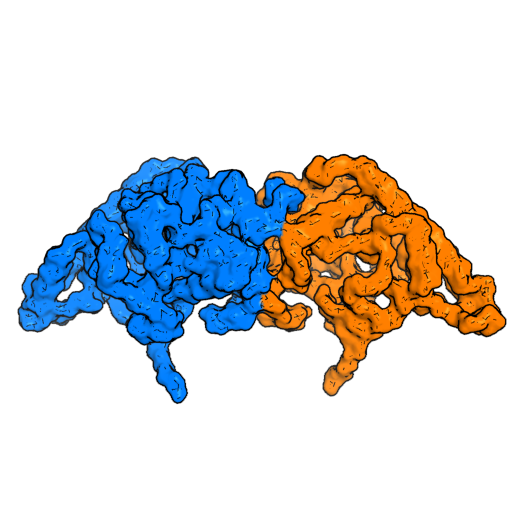O 1
ATOM 1422 N N . GLU A 1 181 ? -1.2 14.305 -12.773 1 88.31 181 GLU A N 1
ATOM 1423 C CA . GLU A 1 181 ? -0.543 13.023 -13.016 1 88.31 181 GLU A CA 1
ATOM 1424 C C . GLU A 1 181 ? 0.558 12.758 -11.992 1 88.31 181 GLU A C 1
ATOM 1426 O O . GLU A 1 181 ? 1.514 13.531 -11.891 1 88.31 181 GLU A O 1
ATOM 1431 N N . PRO A 1 182 ? 0.393 11.703 -11.328 1 92.69 182 PRO A N 1
ATOM 1432 C CA . PRO A 1 182 ? 1.413 11.422 -10.312 1 92.69 182 PRO A CA 1
ATOM 1433 C C . PRO A 1 182 ? 2.768 11.062 -10.922 1 92.69 182 PRO A C 1
ATOM 1435 O O . PRO A 1 182 ? 2.826 10.414 -11.969 1 92.69 182 PRO A O 1
ATOM 1438 N N . GLU A 1 183 ? 3.82 11.414 -10.219 1 92.75 183 GLU A N 1
ATOM 1439 C CA . GLU A 1 183 ? 5.184 11.141 -10.664 1 92.75 183 GLU A CA 1
ATOM 1440 C C . GLU A 1 183 ? 5.512 9.656 -10.57 1 92.75 183 GLU A C 1
ATOM 1442 O O . GLU A 1 183 ? 6.34 9.148 -11.328 1 92.75 183 GLU A O 1
ATOM 1447 N N . ASN A 1 184 ? 4.953 8.93 -9.711 1 97.31 184 ASN A N 1
ATOM 1448 C CA . ASN A 1 184 ? 5.172 7.504 -9.492 1 97.31 184 ASN A CA 1
ATOM 1449 C C . ASN A 1 184 ? 3.924 6.824 -8.938 1 97.31 184 ASN A C 1
ATOM 1451 O O . ASN A 1 184 ? 2.961 7.496 -8.562 1 97.31 184 ASN A O 1
ATOM 1455 N N . ILE A 1 185 ? 3.945 5.52 -8.859 1 98.31 185 ILE A N 1
ATOM 1456 C CA . ILE A 1 185 ? 2.719 4.785 -8.57 1 98.31 185 ILE A CA 1
ATOM 1457 C C . ILE A 1 185 ? 2.449 4.812 -7.066 1 98.31 185 ILE A C 1
ATOM 1459 O O . ILE A 1 185 ? 1.352 4.469 -6.621 1 98.31 185 ILE A O 1
ATOM 1463 N N . GLY A 1 186 ? 3.486 5.199 -6.215 1 98.56 186 GLY A N 1
ATOM 1464 C CA . GLY A 1 186 ? 3.217 5.461 -4.809 1 98.56 186 GLY A CA 1
ATOM 1465 C C . GLY A 1 186 ? 2.248 6.605 -4.59 1 98.56 186 GLY A C 1
ATOM 1466 O O . GLY A 1 186 ? 1.306 6.488 -3.805 1 98.56 186 GLY A O 1
ATOM 1467 N N . LEU A 1 187 ? 2.49 7.703 -5.328 1 97.56 187 LEU A N 1
ATOM 1468 C CA . LEU A 1 187 ? 1.62 8.867 -5.23 1 97.56 187 LEU A CA 1
ATOM 1469 C C . LEU A 1 187 ? 0.244 8.57 -5.816 1 97.56 187 LEU A C 1
ATOM 1471 O O . LEU A 1 187 ? -0.758 9.141 -5.375 1 97.56 187 LEU A O 1
ATOM 1475 N N . SER A 1 188 ? 0.143 7.633 -6.762 1 97.38 188 SER A N 1
ATOM 1476 C CA . SER A 1 188 ? -1.145 7.211 -7.305 1 97.38 188 SER A CA 1
ATOM 1477 C C . SER A 1 188 ? -1.985 6.504 -6.25 1 97.38 188 SER A C 1
ATOM 1479 O O . SER A 1 188 ? -3.211 6.625 -6.242 1 97.38 188 SER A O 1
ATOM 1481 N N . PHE A 1 189 ? -1.331 5.762 -5.41 1 98.5 189 PHE A N 1
ATOM 1482 C CA . PHE A 1 189 ? -1.981 4.922 -4.41 1 98.5 189 PHE A CA 1
ATOM 1483 C C . PHE A 1 189 ? -2.324 5.73 -3.166 1 98.5 189 PHE A C 1
ATOM 1485 O O . PHE A 1 189 ? -3.232 5.371 -2.416 1 98.5 189 PHE A O 1
ATOM 1492 N N . TYR A 1 190 ? -1.672 6.855 -2.92 1 98 190 TYR A N 1
ATOM 1493 C CA . TYR A 1 190 ? -1.608 7.516 -1.621 1 98 190 TYR A CA 1
ATOM 1494 C C . TYR A 1 190 ? -2.98 8.023 -1.202 1 98 190 TYR A C 1
ATOM 1496 O O . TYR A 1 190 ? -3.293 8.086 -0.011 1 98 190 TYR A O 1
ATOM 1504 N N . PRO A 1 191 ? -3.885 8.453 -2.137 1 98.06 191 PRO A N 1
ATOM 1505 C CA . PRO A 1 191 ? -5.219 8.883 -1.719 1 98.06 191 PRO A CA 1
ATOM 1506 C C . PRO A 1 191 ? -5.945 7.828 -0.883 1 98.06 191 PRO A C 1
ATOM 1508 O O . PRO A 1 191 ? -6.738 8.172 -0.004 1 98.06 191 PRO A O 1
ATOM 1511 N N . ALA A 1 192 ? -5.691 6.566 -1.136 1 98.75 192 ALA A N 1
ATOM 1512 C CA . ALA A 1 192 ? -6.273 5.508 -0.315 1 98.75 192 ALA A CA 1
ATOM 1513 C C . ALA A 1 192 ? -5.699 5.531 1.099 1 98.75 192 ALA A C 1
ATOM 1515 O O . ALA A 1 192 ? -6.422 5.309 2.072 1 98.75 192 ALA A O 1
ATOM 1516 N N . VAL A 1 193 ? -4.402 5.801 1.228 1 98.81 193 VAL A N 1
ATOM 1517 C CA . VAL A 1 193 ? -3.766 5.914 2.535 1 98.81 193 VAL A CA 1
ATOM 1518 C C . VAL A 1 193 ? -4.316 7.129 3.275 1 98.81 193 VAL A C 1
ATOM 1520 O O . VAL A 1 193 ? -4.59 7.062 4.477 1 98.81 193 VAL A O 1
ATOM 1523 N N . GLN A 1 194 ? -4.473 8.234 2.516 1 98.31 194 GLN A N 1
ATOM 1524 C CA . GLN A 1 194 ? -5.059 9.438 3.104 1 98.31 194 GLN A CA 1
ATOM 1525 C C . GLN A 1 194 ? -6.465 9.164 3.631 1 98.31 194 GLN A C 1
ATOM 1527 O O . GLN A 1 194 ? -6.828 9.625 4.711 1 98.31 194 GLN A O 1
ATOM 1532 N N . ALA A 1 195 ? -7.23 8.453 2.857 1 98.69 195 ALA A N 1
ATOM 1533 C CA . ALA A 1 195 ? -8.57 8.086 3.297 1 98.69 195 ALA A CA 1
ATOM 1534 C C . ALA A 1 195 ? -8.523 7.246 4.57 1 98.69 195 ALA A C 1
ATOM 1536 O O . ALA A 1 195 ? -9.375 7.391 5.449 1 98.69 195 ALA A O 1
ATOM 1537 N N . THR A 1 196 ? -7.535 6.328 4.637 1 98.88 196 THR A N 1
ATOM 1538 C CA . THR A 1 196 ? -7.328 5.531 5.84 1 98.88 196 THR A CA 1
ATOM 1539 C C . THR A 1 196 ? -7.148 6.43 7.059 1 98.88 196 THR A C 1
ATOM 1541 O O . THR A 1 196 ? -7.758 6.191 8.109 1 98.88 196 THR A O 1
ATOM 1544 N N . HIS A 1 197 ? -6.359 7.512 6.934 1 98.81 197 HIS A N 1
ATOM 1545 C CA . HIS A 1 197 ? -6.152 8.461 8.023 1 98.81 197 HIS A CA 1
ATOM 1546 C C . HIS A 1 197 ? -7.473 9.086 8.469 1 98.81 197 HIS A C 1
ATOM 1548 O O . HIS A 1 197 ? -7.797 9.07 9.656 1 98.81 197 HIS A O 1
ATOM 1554 N N . LEU A 1 198 ? -8.195 9.57 7.527 1 98.81 198 LEU A N 1
ATOM 1555 C CA . LEU A 1 198 ? -9.344 10.422 7.801 1 98.81 198 LEU A CA 1
ATOM 1556 C C . LEU A 1 198 ? -10.516 9.609 8.336 1 98.81 198 LEU A C 1
ATOM 1558 O O . LEU A 1 198 ? -11.344 10.117 9.094 1 98.81 198 LEU A O 1
ATOM 1562 N N . LEU A 1 199 ? -10.578 8.32 8.016 1 98.88 199 LEU A N 1
ATOM 1563 C CA . LEU A 1 199 ? -11.703 7.48 8.43 1 98.88 199 LEU A CA 1
ATOM 1564 C C . LEU A 1 199 ? -11.32 6.617 9.625 1 98.88 199 LEU A C 1
ATOM 1566 O O . LEU A 1 199 ? -12.188 5.996 10.242 1 98.88 199 LEU A O 1
ATOM 1570 N N . LEU A 1 200 ? -10.055 6.586 10 1 98.94 200 LEU A N 1
ATOM 1571 C CA . LEU A 1 200 ? -9.539 5.68 11.023 1 98.94 200 LEU A CA 1
ATOM 1572 C C . LEU A 1 200 ? -10.266 5.883 12.344 1 98.94 200 LEU A C 1
ATOM 1574 O O . LEU A 1 200 ? -10.664 4.91 12.992 1 98.94 200 LEU A O 1
ATOM 1578 N N . PRO A 1 201 ? -10.5 7.16 12.828 1 98.88 201 PRO A N 1
ATOM 1579 C CA . PRO A 1 201 ? -11.195 7.305 14.109 1 98.88 201 PRO A CA 1
ATOM 1580 C C . PRO A 1 201 ? -12.555 6.613 14.125 1 98.88 201 PRO A C 1
ATOM 1582 O O . PRO A 1 201 ? -12.945 6.035 15.141 1 98.88 201 PRO A O 1
ATOM 1585 N N . GLN A 1 202 ? -13.234 6.652 13.023 1 98.88 202 GLN A N 1
ATOM 1586 C CA . GLN A 1 202 ? -14.562 6.043 12.945 1 98.88 202 GLN A CA 1
ATOM 1587 C C . GLN A 1 202 ? -14.469 4.523 12.867 1 98.88 202 GLN A C 1
ATOM 1589 O O . GLN A 1 202 ? -15.344 3.812 13.359 1 98.88 202 GLN A O 1
ATOM 1594 N N . LEU A 1 203 ? -13.391 4.051 12.281 1 98.75 203 LEU A N 1
ATOM 1595 C CA . LEU A 1 203 ? -13.18 2.613 12.156 1 98.75 203 LEU A CA 1
ATOM 1596 C C . LEU A 1 203 ? -12.711 2.016 13.477 1 98.75 203 LEU A C 1
ATOM 1598 O O . LEU A 1 203 ? -12.875 0.817 13.711 1 98.75 203 LEU A O 1
ATOM 1602 N N . VAL A 1 204 ? -12.117 2.865 14.312 1 98.69 204 VAL A N 1
ATOM 1603 C CA . VAL A 1 204 ? -11.656 2.418 15.625 1 98.69 204 VAL A CA 1
ATOM 1604 C C . VAL A 1 204 ? -12.781 2.582 16.641 1 98.69 204 VAL A C 1
ATOM 1606 O O . VAL A 1 204 ? -13.086 1.653 17.406 1 98.69 204 VAL A O 1
ATOM 1609 N N . GLU A 1 205 ? -13.531 3.77 16.594 1 98.31 205 GLU A N 1
ATOM 1610 C CA . GLU A 1 205 ? -14.43 4.156 17.672 1 98.31 205 GLU A CA 1
ATOM 1611 C C . GLU A 1 205 ? -15.891 3.994 17.266 1 98.31 205 GLU A C 1
ATOM 1613 O O . GLU A 1 205 ? -16.797 4.18 18.078 1 98.31 205 GLU A O 1
ATOM 1618 N N . GLY A 1 206 ? -16.109 3.609 16.094 1 98.44 206 GLY A N 1
ATOM 1619 C CA . GLY A 1 206 ? -17.469 3.6 15.57 1 98.44 206 GLY A CA 1
ATOM 1620 C C . GLY A 1 206 ? -17.844 4.883 14.852 1 98.44 206 GLY A C 1
ATOM 1621 O O . GLY A 1 206 ? -17.156 5.898 14.992 1 98.44 206 GLY A O 1
ATOM 1622 N N . ARG A 1 207 ? -18.875 4.809 14.047 1 98.5 207 ARG A N 1
ATOM 1623 C CA . ARG A 1 207 ? -19.344 5.93 13.234 1 98.5 207 ARG A CA 1
ATOM 1624 C C . ARG A 1 207 ? -19.625 7.152 14.102 1 98.5 207 ARG A C 1
ATOM 1626 O O . ARG A 1 207 ? -20.344 7.066 15.094 1 98.5 207 ARG A O 1
ATOM 1633 N N . HIS A 1 208 ? -19.047 8.289 13.828 1 98.81 208 HIS A N 1
ATOM 1634 C CA . HIS A 1 208 ? -19.266 9.57 14.484 1 98.81 208 HIS A CA 1
ATOM 1635 C C . HIS A 1 208 ? -18.703 10.719 13.648 1 98.81 208 HIS A C 1
ATOM 1637 O O . HIS A 1 208 ? -17.984 10.484 12.672 1 98.81 208 HIS A O 1
ATOM 1643 N N . PRO A 1 209 ? -19.016 12.016 13.922 1 98.81 209 PRO A N 1
ATOM 1644 C CA . PRO A 1 209 ? -18.469 13.156 13.172 1 98.81 209 PRO A CA 1
ATOM 1645 C C . PRO A 1 209 ? -16.969 13.328 13.352 1 98.81 209 PRO A C 1
ATOM 1647 O O . PRO A 1 209 ? -16.469 13.273 14.484 1 98.81 209 PRO A O 1
ATOM 1650 N N . THR A 1 210 ? -16.281 13.43 12.273 1 98.88 210 THR A N 1
ATOM 1651 C CA . THR A 1 210 ? -14.852 13.695 12.234 1 98.88 210 THR A CA 1
ATOM 1652 C C . THR A 1 210 ? -14.555 15.008 11.516 1 98.88 210 THR A C 1
ATOM 1654 O O . THR A 1 210 ? -15.094 15.258 10.438 1 98.88 210 THR A O 1
ATOM 1657 N N . LEU A 1 211 ? -13.75 15.875 12.102 1 98.81 211 LEU A N 1
ATOM 1658 C CA . LEU A 1 211 ? -13.344 17.141 11.516 1 98.81 211 LEU A CA 1
ATOM 1659 C C . LEU A 1 211 ? -11.867 17.141 11.148 1 98.81 211 LEU A C 1
ATOM 1661 O O . LEU A 1 211 ? -11.039 16.625 11.914 1 98.81 211 LEU A O 1
ATOM 1665 N N . VAL A 1 212 ? -11.562 17.688 10 1 98.81 212 VAL A N 1
ATOM 1666 C CA . VAL A 1 212 ? -10.188 17.734 9.516 1 98.81 212 VAL A CA 1
ATOM 1667 C C . VAL A 1 212 ? -9.75 19.188 9.344 1 98.81 212 VAL A C 1
ATOM 1669 O O . VAL A 1 212 ? -9.953 19.781 8.281 1 98.81 212 VAL A O 1
ATOM 1672 N N . PRO A 1 213 ? -9.094 19.797 10.297 1 98.31 213 PRO A N 1
ATOM 1673 C CA . PRO A 1 213 ? -8.5 21.125 10.125 1 98.31 213 PRO A CA 1
ATOM 1674 C C . PRO A 1 213 ? -7.219 21.094 9.289 1 98.31 213 PRO A C 1
ATOM 1676 O O . PRO A 1 213 ? -6.234 20.469 9.695 1 98.31 213 PRO A O 1
ATOM 1679 N N . ILE A 1 214 ? -7.262 21.734 8.172 1 95.94 214 ILE A N 1
ATOM 1680 C CA . ILE A 1 214 ? -6.137 21.656 7.246 1 95.94 214 ILE A CA 1
ATOM 1681 C C . ILE A 1 214 ? -6.039 22.953 6.445 1 95.94 214 ILE A C 1
ATOM 1683 O O . ILE A 1 214 ? -6.984 23.75 6.418 1 95.94 214 ILE A O 1
ATOM 1687 N N . ALA A 1 215 ? -4.84 23.156 5.871 1 93.38 215 ALA A N 1
ATOM 1688 C CA . ALA A 1 215 ? -4.695 24.25 4.906 1 93.38 215 ALA A CA 1
ATOM 1689 C C . ALA A 1 215 ? -5.527 23.984 3.652 1 93.38 215 ALA A C 1
ATOM 1691 O O . ALA A 1 215 ? -5.734 22.828 3.273 1 93.38 215 ALA A O 1
ATOM 1692 N N . VAL A 1 216 ? -5.926 24.969 2.984 1 92.75 216 VAL A N 1
ATOM 1693 C CA . VAL A 1 216 ? -6.934 24.922 1.93 1 92.75 216 VAL A CA 1
ATOM 1694 C C . VAL A 1 216 ? -6.422 24.062 0.771 1 92.75 216 VAL A C 1
ATOM 1696 O O . VAL A 1 216 ? -7.203 23.391 0.104 1 92.75 216 VAL A O 1
ATOM 1699 N N . ASP A 1 217 ? -5.105 24.031 0.548 1 89.94 217 ASP A N 1
ATOM 1700 C CA . ASP A 1 217 ? -4.543 23.25 -0.558 1 89.94 217 ASP A CA 1
ATOM 1701 C C . ASP A 1 217 ? -4.719 21.75 -0.329 1 89.94 217 ASP A C 1
ATOM 1703 O O . ASP A 1 217 ? -4.656 20.969 -1.274 1 89.94 217 ASP A O 1
ATOM 1707 N N . GLN A 1 218 ? -4.98 21.312 0.904 1 93.31 218 GLN A N 1
ATOM 1708 C CA . GLN A 1 218 ? -5.082 19.891 1.231 1 93.31 218 GLN A CA 1
ATOM 1709 C C . GLN A 1 218 ? -6.527 19.406 1.133 1 93.31 218 GLN A C 1
ATOM 1711 O O . GLN A 1 218 ? -6.801 18.219 1.294 1 93.31 218 GLN A O 1
ATOM 1716 N N . ASP A 1 219 ? -7.445 20.266 0.77 1 94.31 219 ASP A N 1
ATOM 1717 C CA . ASP A 1 219 ? -8.875 19.984 0.713 1 94.31 219 ASP A CA 1
ATOM 1718 C C . ASP A 1 219 ? -9.172 18.828 -0.248 1 94.31 219 ASP A C 1
ATOM 1720 O O . ASP A 1 219 ? -10.086 18.047 -0.017 1 94.31 219 ASP A O 1
ATOM 1724 N N . PRO A 1 220 ? -8.453 18.719 -1.326 1 93.62 220 PRO A N 1
ATOM 1725 C CA . PRO A 1 220 ? -8.719 17.609 -2.254 1 93.62 220 PRO A CA 1
ATOM 1726 C C . PRO A 1 220 ? -8.656 16.25 -1.578 1 93.62 220 PRO A C 1
ATOM 1728 O O . PRO A 1 220 ? -9.406 15.336 -1.944 1 93.62 220 PRO A O 1
ATOM 1731 N N . HIS A 1 221 ? -7.793 16.047 -0.636 1 95.88 221 HIS A N 1
ATOM 1732 C CA . HIS A 1 221 ? -7.715 14.781 0.085 1 95.88 221 HIS A CA 1
ATOM 1733 C C . HIS A 1 221 ? -9.023 14.477 0.812 1 95.88 221 HIS A C 1
ATOM 1735 O O . HIS A 1 221 ? -9.484 13.336 0.818 1 95.88 221 HIS A O 1
ATOM 1741 N N . VAL A 1 222 ? -9.594 15.492 1.405 1 97.5 222 VAL A N 1
ATOM 1742 C CA . VAL A 1 222 ? -10.844 15.328 2.131 1 97.5 222 VAL A CA 1
ATOM 1743 C C . VAL A 1 222 ? -11.969 15 1.149 1 97.5 222 VAL A C 1
ATOM 1745 O O . VAL A 1 222 ? -12.812 14.141 1.423 1 97.5 222 VAL A O 1
ATOM 1748 N N . ARG A 1 223 ? -11.938 15.664 0.024 1 96.38 223 ARG A N 1
ATOM 1749 C CA . ARG A 1 223 ? -12.969 15.453 -0.98 1 96.38 223 ARG A CA 1
ATOM 1750 C C . ARG A 1 223 ? -12.961 14.016 -1.479 1 96.38 223 ARG A C 1
ATOM 1752 O O . ARG A 1 223 ? -14.016 13.383 -1.593 1 96.38 223 ARG A O 1
ATOM 1759 N N . VAL A 1 224 ? -11.82 13.508 -1.772 1 97.12 224 VAL A N 1
ATOM 1760 C CA . VAL A 1 224 ? -11.703 12.125 -2.225 1 97.12 224 VAL A CA 1
ATOM 1761 C C . VAL A 1 224 ? -12.203 11.18 -1.136 1 97.12 224 VAL A C 1
ATOM 1763 O O . VAL A 1 224 ? -12.922 10.219 -1.421 1 97.12 224 VAL A O 1
ATOM 1766 N N . CYS A 1 225 ? -11.82 11.438 0.059 1 98.12 225 CYS A N 1
ATOM 1767 C CA . CYS A 1 225 ? -12.266 10.609 1.177 1 98.12 225 CYS A CA 1
ATOM 1768 C C . CYS A 1 225 ? -13.789 10.656 1.314 1 98.12 225 CYS A C 1
ATOM 1770 O O . CYS A 1 225 ? -14.422 9.633 1.588 1 98.12 225 CYS A O 1
ATOM 1772 N N . ARG A 1 226 ? -14.367 11.836 1.188 1 98 226 ARG A N 1
ATOM 1773 C CA . ARG A 1 226 ? -15.812 11.992 1.266 1 98 226 ARG A CA 1
ATOM 1774 C C . ARG A 1 226 ? -16.516 11.172 0.181 1 98 226 ARG A C 1
ATOM 1776 O O . ARG A 1 226 ? -17.578 10.602 0.415 1 98 226 ARG A O 1
ATOM 1783 N N . ASP A 1 227 ? -15.93 11.117 -1.013 1 97.31 227 ASP A N 1
ATOM 1784 C CA . ASP A 1 227 ? -16.469 10.305 -2.09 1 97.31 227 ASP A CA 1
ATOM 1785 C C . ASP A 1 227 ? -16.453 8.82 -1.72 1 97.31 227 ASP A C 1
ATOM 1787 O O . ASP A 1 227 ? -17.406 8.094 -2.027 1 97.31 227 ASP A O 1
ATOM 1791 N N . ILE A 1 228 ? -15.398 8.383 -1.109 1 97.94 228 ILE A N 1
ATOM 1792 C CA . ILE A 1 228 ? -15.312 6.996 -0.65 1 97.94 228 ILE A CA 1
ATOM 1793 C C . ILE A 1 228 ? -16.406 6.723 0.378 1 97.94 228 ILE A C 1
ATOM 1795 O O . ILE A 1 228 ? -17.125 5.727 0.279 1 97.94 228 ILE A O 1
ATOM 1799 N N . ALA A 1 229 ? -16.562 7.609 1.336 1 97.94 229 ALA A N 1
ATOM 1800 C CA . ALA A 1 229 ? -17.562 7.457 2.389 1 97.94 229 ALA A CA 1
ATOM 1801 C C . ALA A 1 229 ? -18.969 7.469 1.809 1 97.94 229 ALA A C 1
ATOM 1803 O O . ALA A 1 229 ? -19.859 6.77 2.301 1 97.94 229 ALA A O 1
ATOM 1804 N N . ALA A 1 230 ? -19.188 8.25 0.795 1 97 230 ALA A N 1
ATOM 1805 C CA . ALA A 1 230 ? -20.5 8.43 0.188 1 97 230 ALA A CA 1
ATOM 1806 C C . ALA A 1 230 ? -21 7.141 -0.463 1 97 230 ALA A C 1
ATOM 1808 O O . ALA A 1 230 ? -22.203 6.957 -0.661 1 97 230 ALA A O 1
ATOM 1809 N N . LYS A 1 231 ? -20.062 6.266 -0.797 1 94.62 231 LYS A N 1
ATOM 1810 C CA . LYS A 1 231 ? -20.438 4.996 -1.419 1 94.62 231 LYS A CA 1
ATOM 1811 C C . LYS A 1 231 ? -21.141 4.078 -0.419 1 94.62 231 LYS A C 1
ATOM 1813 O O . LYS A 1 231 ? -21.781 3.102 -0.81 1 94.62 231 LYS A O 1
ATOM 1818 N N . GLN A 1 232 ? -21.031 4.27 0.905 1 94.56 232 GLN A N 1
ATOM 1819 C CA . GLN A 1 232 ? -21.734 3.609 2.002 1 94.56 232 GLN A CA 1
ATOM 1820 C C . GLN A 1 232 ? -21.406 2.117 2.041 1 94.56 232 GLN A C 1
ATOM 1822 O O . GLN A 1 232 ? -22.266 1.298 2.359 1 94.56 232 GLN A O 1
ATOM 1827 N N . ARG A 1 233 ? -20.172 1.813 1.611 1 94.56 233 ARG A N 1
ATOM 1828 C CA . ARG A 1 233 ? -19.703 0.441 1.736 1 94.56 233 ARG A CA 1
ATOM 1829 C C . ARG A 1 233 ? -19.172 0.171 3.141 1 94.56 233 ARG A C 1
ATOM 1831 O O . ARG A 1 233 ? -19 -0.984 3.535 1 94.56 233 ARG A O 1
ATOM 1838 N N . TYR A 1 234 ? -18.859 1.201 3.855 1 96.12 234 TYR A N 1
ATOM 1839 C CA . TYR A 1 234 ? -18.344 1.169 5.223 1 96.12 234 TYR A CA 1
ATOM 1840 C C . TYR A 1 234 ? -19.266 1.95 6.16 1 96.12 234 TYR A C 1
ATOM 1842 O O . TYR A 1 234 ? -19.984 2.852 5.73 1 96.12 234 TYR A O 1
ATOM 1850 N N . ASP A 1 235 ? -19.281 1.572 7.367 1 97.81 235 ASP A N 1
ATOM 1851 C CA . ASP A 1 235 ? -20.109 2.277 8.344 1 97.81 235 ASP A CA 1
ATOM 1852 C C . ASP A 1 235 ? -19.375 3.508 8.883 1 97.81 235 ASP A C 1
ATOM 1854 O O . ASP A 1 235 ? -19.016 3.547 10.062 1 97.81 235 ASP A O 1
ATOM 1858 N N . VAL A 1 236 ? -19.25 4.527 8.039 1 98.56 236 VAL A N 1
ATOM 1859 C CA . VAL A 1 236 ? -18.562 5.77 8.383 1 98.56 236 VAL A CA 1
ATOM 1860 C C . VAL A 1 236 ? -19.375 6.965 7.875 1 98.56 236 VAL A C 1
ATOM 1862 O O . VAL A 1 236 ? -20.141 6.84 6.926 1 98.56 236 VAL A O 1
ATOM 1865 N N . ALA A 1 237 ? -19.25 8.055 8.555 1 98.44 237 ALA A N 1
ATOM 1866 C CA . ALA A 1 237 ? -19.781 9.344 8.102 1 98.44 237 ALA A CA 1
ATOM 1867 C C . ALA A 1 237 ? -18.75 10.102 7.27 1 98.44 237 ALA A C 1
ATOM 1869 O O . ALA A 1 237 ? -17.547 9.875 7.406 1 98.44 237 ALA A O 1
ATOM 1870 N N . LYS A 1 238 ? -19.234 10.984 6.367 1 98.56 238 LYS A N 1
ATOM 1871 C CA . LYS A 1 238 ? -18.312 11.859 5.637 1 98.56 238 LYS A CA 1
ATOM 1872 C C . LYS A 1 238 ? -17.562 12.789 6.59 1 98.56 238 LYS A C 1
ATOM 1874 O O . LYS A 1 238 ? -18.172 13.438 7.438 1 98.56 238 LYS A O 1
ATOM 1879 N N . PRO A 1 239 ? -16.266 12.797 6.496 1 98.69 239 PRO A N 1
ATOM 1880 C CA . PRO A 1 239 ? -15.547 13.766 7.324 1 98.69 239 PRO A CA 1
ATOM 1881 C C . PRO A 1 239 ? -15.797 15.211 6.895 1 98.69 239 PRO A C 1
ATOM 1883 O O . PRO A 1 239 ? -16.016 15.477 5.707 1 98.69 239 PRO A O 1
ATOM 1886 N N . GLY A 1 240 ? -15.844 16.125 7.855 1 98.56 240 GLY A N 1
ATOM 1887 C CA . GLY A 1 240 ? -15.852 17.547 7.574 1 98.56 240 GLY A CA 1
ATOM 1888 C C . GLY A 1 240 ? -14.469 18.156 7.496 1 98.56 240 GLY A C 1
ATOM 1889 O O . GLY A 1 240 ? -13.484 17.516 7.891 1 98.56 240 GLY A O 1
ATOM 1890 N N . ALA A 1 241 ? -14.375 19.359 6.93 1 98.44 241 ALA A N 1
ATOM 1891 C CA . ALA A 1 241 ? -13.094 20.047 6.836 1 98.44 241 ALA A CA 1
ATOM 1892 C C . ALA A 1 241 ? -13.203 21.484 7.355 1 98.44 241 ALA A C 1
ATOM 1894 O O . ALA A 1 241 ? -14.227 22.141 7.152 1 98.44 241 ALA A O 1
ATOM 1895 N N . LEU A 1 242 ? -12.273 21.859 8.086 1 98.31 242 LEU A N 1
ATOM 1896 C CA . LEU A 1 242 ? -12.016 23.25 8.445 1 98.31 242 LEU A CA 1
ATOM 1897 C C . LEU A 1 242 ? -10.773 23.766 7.742 1 98.31 242 LEU A C 1
ATOM 1899 O O . LEU A 1 242 ? -9.664 23.297 8.008 1 98.31 242 LEU A O 1
ATOM 1903 N N . LEU A 1 243 ? -10.953 24.75 6.844 1 96.88 243 LEU A N 1
ATOM 1904 C CA . LEU A 1 243 ? -9.906 25.125 5.895 1 96.88 243 LEU A CA 1
ATOM 1905 C C . LEU A 1 243 ? -9.25 26.438 6.293 1 96.88 243 LEU A C 1
ATOM 1907 O O . LEU A 1 243 ? -9.945 27.438 6.504 1 96.88 243 LEU A O 1
ATOM 1911 N N . SER A 1 244 ? -7.977 26.422 6.309 1 94.88 244 SER A N 1
ATOM 1912 C CA . SER A 1 244 ? -7.23 27.594 6.758 1 94.88 244 SER A CA 1
ATOM 1913 C C . SER A 1 244 ? -6.504 28.266 5.594 1 94.88 244 SER A C 1
ATOM 1915 O O . SER A 1 244 ? -6.199 27.609 4.59 1 94.88 244 SER A O 1
ATOM 1917 N N . LYS A 1 245 ? -6.27 29.531 5.832 1 90.69 245 LYS A N 1
ATOM 1918 C CA . LYS A 1 245 ? -5.324 30.266 4.992 1 90.69 245 LYS A CA 1
ATOM 1919 C C . LYS A 1 245 ? -3.885 29.859 5.301 1 90.69 245 LYS A C 1
ATOM 1921 O O . LYS A 1 245 ? -3.627 29.188 6.305 1 90.69 245 LYS A O 1
ATOM 1926 N N . PHE A 1 246 ? -3.029 30.188 4.438 1 85.56 246 PHE A N 1
ATOM 1927 C CA . PHE A 1 246 ? -1.615 29.922 4.672 1 85.56 246 PHE A CA 1
ATOM 1928 C C . PHE A 1 246 ? -1.017 30.969 5.602 1 85.56 246 PHE A C 1
ATOM 1930 O O . PHE A 1 246 ? -1.36 32.156 5.516 1 85.56 246 PHE A O 1
ATOM 1937 N N . LEU A 1 247 ? -0.143 30.5 6.508 1 82.38 247 LEU A N 1
ATOM 1938 C CA . LEU A 1 247 ? 0.7 31.484 7.184 1 82.38 247 LEU A CA 1
ATOM 1939 C C . LEU A 1 247 ? 1.646 32.156 6.195 1 82.38 247 LEU A C 1
ATOM 1941 O O . LEU A 1 247 ? 2.234 31.484 5.34 1 82.38 247 LEU A O 1
ATOM 1945 N N . PRO A 1 248 ? 1.735 33.438 6.379 1 81.5 248 PRO A N 1
ATOM 1946 C CA . PRO A 1 248 ? 2.639 34.094 5.449 1 81.5 248 PRO A CA 1
ATOM 1947 C C . PRO A 1 248 ? 4.102 33.719 5.664 1 81.5 248 PRO A C 1
ATOM 1949 O O . PRO A 1 248 ? 4.52 33.469 6.797 1 81.5 248 PRO A O 1
ATOM 1952 N N . SER A 1 249 ? 4.824 33.719 4.613 1 82.5 249 SER A N 1
ATOM 1953 C CA . SER A 1 249 ? 6.273 33.594 4.734 1 82.5 249 SER A CA 1
ATOM 1954 C C . SER A 1 249 ? 6.898 34.844 5.297 1 82.5 249 SER A C 1
ATOM 1956 O O . SER A 1 249 ? 6.293 35.938 5.242 1 82.5 249 SER A O 1
ATOM 1958 N N . LEU A 1 250 ? 8.086 34.75 5.762 1 88 250 LEU A N 1
ATOM 1959 C CA . LEU A 1 250 ? 8.766 35.906 6.309 1 88 250 LEU A CA 1
ATOM 1960 C C . LEU A 1 250 ? 8.953 36.969 5.234 1 88 250 LEU A C 1
ATOM 1962 O O . LEU A 1 250 ? 8.906 38.156 5.523 1 88 250 LEU A O 1
ATOM 1966 N N . GLU A 1 251 ? 9.023 36.5 4 1 82.69 251 GLU A N 1
ATOM 1967 C CA . GLU A 1 251 ? 9.344 37.438 2.928 1 82.69 251 GLU A CA 1
ATOM 1968 C C . GLU A 1 251 ? 8.094 38.125 2.398 1 82.69 251 GLU A C 1
ATOM 1970 O O . GLU A 1 251 ? 8.18 39.062 1.613 1 82.69 251 GLU A O 1
ATOM 1975 N N . GLY A 1 252 ? 6.98 37.781 2.898 1 73.19 252 GLY A N 1
ATOM 1976 C CA . GLY A 1 252 ? 5.754 38.5 2.559 1 73.19 252 GLY A CA 1
ATOM 1977 C C . GLY A 1 252 ? 5.035 37.875 1.363 1 73.19 252 GLY A C 1
ATOM 1978 O O . GLY A 1 252 ? 5.32 36.75 0.958 1 73.19 252 GLY A O 1
ATOM 1979 N N . PRO A 1 253 ? 3.955 38.75 0.913 1 61.59 253 PRO A N 1
ATOM 1980 C CA . PRO A 1 253 ? 3.027 38.25 -0.11 1 61.59 253 PRO A CA 1
ATOM 1981 C C . PRO A 1 253 ? 3.715 37.969 -1.441 1 61.59 253 PRO A C 1
ATOM 1983 O O . PRO A 1 253 ? 4.695 38.625 -1.793 1 61.59 253 PRO A O 1
ATOM 1986 N N . GLY A 1 254 ? 3.307 36.938 -2.271 1 55.59 254 GLY A N 1
ATOM 1987 C CA . GLY A 1 254 ? 3.73 36.562 -3.617 1 55.59 254 GLY A CA 1
ATOM 1988 C C . GLY A 1 254 ? 4.656 35.375 -3.652 1 55.59 254 GLY A C 1
ATOM 1989 O O . GLY A 1 254 ? 4.891 34.781 -4.715 1 55.59 254 GLY A O 1
ATOM 1990 N N . LYS A 1 255 ? 5.449 35.188 -2.672 1 50.09 255 LYS A N 1
ATOM 1991 C CA . LYS A 1 255 ? 6.52 34.219 -2.842 1 50.09 255 LYS A CA 1
ATOM 1992 C C . LYS A 1 255 ? 6.27 32.969 -1.983 1 50.09 255 LYS A C 1
ATOM 1994 O O . LYS A 1 255 ? 7.207 32.406 -1.423 1 50.09 255 LYS A O 1
ATOM 1999 N N . MET A 1 256 ? 4.93 32.781 -1.755 1 49.31 256 MET A N 1
ATOM 2000 C CA . MET A 1 256 ? 4.852 31.531 -0.985 1 49.31 256 MET A CA 1
ATOM 2001 C C . MET A 1 256 ? 5.328 30.344 -1.816 1 49.31 256 MET A C 1
ATOM 2003 O O . MET A 1 256 ? 4.902 30.172 -2.959 1 49.31 256 MET A O 1
ATOM 2007 N N . SER A 1 257 ? 6.66 30.188 -1.903 1 45 257 SER A N 1
ATOM 2008 C CA . SER A 1 257 ? 7.18 29.016 -2.621 1 45 257 SER A CA 1
ATOM 2009 C C . SER A 1 257 ? 7.23 27.797 -1.722 1 45 257 SER A C 1
ATOM 2011 O O . SER A 1 257 ? 7.426 27.906 -0.51 1 45 257 SER A O 1
ATOM 2013 N N . SER A 1 258 ? 6.484 26.766 -2.139 1 46.25 258 SER A N 1
ATOM 2014 C CA . SER A 1 258 ? 6.688 25.469 -1.506 1 46.25 258 SER A CA 1
ATOM 2015 C C . SER A 1 258 ? 8.172 25.188 -1.285 1 46.25 258 SER A C 1
ATOM 2017 O O . SER A 1 258 ? 8.531 24.156 -0.698 1 46.25 258 SER A O 1
ATOM 2019 N N . SER A 1 259 ? 9.031 26.219 -1.787 1 48.22 259 SER A N 1
ATOM 2020 C CA . SER A 1 259 ? 10.445 25.875 -1.813 1 48.22 259 SER A CA 1
ATOM 2021 C C . SER A 1 259 ? 11.055 25.922 -0.415 1 48.22 259 SER A C 1
ATOM 2023 O O . SER A 1 259 ? 10.75 26.828 0.369 1 48.22 259 SER A O 1
ATOM 2025 N N . ASP A 1 260 ? 11.617 24.844 0.023 1 55.12 260 ASP A N 1
ATOM 2026 C CA . ASP A 1 260 ? 12.43 24.562 1.202 1 55.12 260 ASP A CA 1
ATOM 2027 C C . ASP A 1 260 ? 13.453 25.688 1.438 1 55.12 260 ASP A C 1
ATOM 2029 O O . ASP A 1 260 ? 14.117 25.703 2.477 1 55.12 260 ASP A O 1
ATOM 2033 N N . ASP A 1 261 ? 13.43 26.734 0.592 1 59.62 261 ASP A N 1
ATOM 2034 C CA . ASP A 1 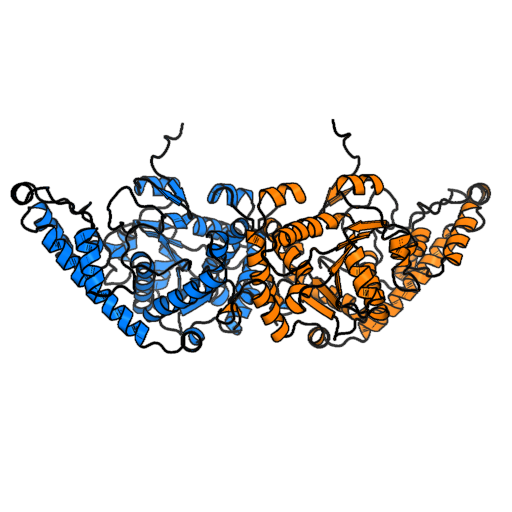261 ? 14.586 27.625 0.723 1 59.62 261 ASP A CA 1
ATOM 2035 C C . ASP A 1 261 ? 14.195 28.922 1.415 1 59.62 261 ASP A C 1
ATOM 2037 O O . ASP A 1 261 ? 15.062 29.703 1.816 1 59.62 261 ASP A O 1
ATOM 2041 N N . ALA A 1 262 ? 12.961 29.203 1.662 1 65.75 262 ALA A N 1
ATOM 2042 C CA . ALA A 1 262 ? 12.602 30.469 2.297 1 65.75 262 ALA A CA 1
ATOM 2043 C C . ALA A 1 262 ? 12.906 30.438 3.793 1 65.75 262 ALA A C 1
ATOM 2045 O O . ALA A 1 262 ? 12.727 29.406 4.445 1 65.75 262 ALA A O 1
ATOM 2046 N N . PRO A 1 263 ? 13.391 31.578 4.199 1 79.81 263 PRO A N 1
ATOM 2047 C CA . PRO A 1 263 ? 13.641 31.594 5.645 1 79.81 263 PRO A CA 1
ATOM 2048 C C . PRO A 1 263 ? 12.375 31.312 6.461 1 79.81 263 PRO A C 1
ATOM 2050 O O . PRO A 1 263 ? 11.297 31.828 6.133 1 79.81 263 PRO A O 1
ATOM 2053 N N . SER A 1 264 ? 12.422 30.391 7.289 1 89.19 264 SER A N 1
ATOM 2054 C CA . SER A 1 264 ? 11.32 30.031 8.172 1 89.19 264 SER A CA 1
ATOM 2055 C C . SER A 1 264 ? 11.781 29.953 9.625 1 89.19 264 SER A C 1
ATOM 2057 O O . SER A 1 264 ? 12.977 29.828 9.898 1 89.19 264 SER A O 1
ATOM 2059 N N . ILE A 1 265 ? 10.875 30.266 10.477 1 94.88 265 ILE A N 1
ATOM 2060 C CA . ILE A 1 265 ? 11.18 30.125 11.898 1 94.88 265 ILE A CA 1
ATOM 2061 C C . ILE A 1 265 ? 10.953 28.672 12.336 1 94.88 265 ILE A C 1
ATOM 2063 O O . ILE A 1 265 ? 9.82 28.203 12.391 1 94.88 265 ILE A O 1
ATOM 2067 N N . LEU A 1 266 ? 12.008 28 12.672 1 96.31 266 LEU A N 1
ATOM 2068 C CA . LEU A 1 266 ? 11.945 26.594 13.07 1 96.31 266 LEU A CA 1
ATOM 2069 C C . LEU A 1 266 ? 11.531 26.453 14.531 1 96.31 266 LEU A C 1
ATOM 2071 O O . LEU A 1 266 ? 11.758 27.375 15.328 1 96.31 266 LEU A O 1
ATOM 2075 N N . LEU A 1 267 ? 10.953 25.312 14.852 1 97.81 267 LEU A N 1
ATOM 2076 C CA . LEU A 1 267 ? 10.57 25.062 16.234 1 97.81 267 LEU A CA 1
ATOM 2077 C C . LEU A 1 267 ? 11.805 24.953 17.125 1 97.81 267 LEU A C 1
ATOM 2079 O O . LEU A 1 267 ? 11.719 25.156 18.344 1 97.81 267 LEU A O 1
ATOM 2083 N N . SER A 1 268 ? 12.945 24.688 16.516 1 97.44 268 SER A N 1
ATOM 2084 C CA . SER A 1 268 ? 14.188 24.469 17.25 1 97.44 268 SER A CA 1
ATOM 2085 C C . SER A 1 268 ? 14.984 25.766 17.391 1 97.44 268 SER A C 1
ATOM 2087 O O . SER A 1 268 ? 16.031 25.797 18.031 1 97.44 268 SER A O 1
ATOM 2089 N N . ASP A 1 269 ? 14.547 26.859 16.781 1 97.81 269 ASP A N 1
ATOM 2090 C CA . ASP A 1 269 ? 15.289 28.109 16.844 1 97.81 269 ASP A CA 1
ATOM 2091 C C . ASP A 1 269 ? 15.352 28.656 18.281 1 97.81 269 ASP A C 1
ATOM 2093 O O . ASP A 1 269 ? 14.359 28.594 19.016 1 97.81 269 ASP A O 1
ATOM 2097 N N . ASP A 1 270 ? 16.484 29.172 18.594 1 98.19 270 ASP A N 1
ATOM 2098 C CA . ASP A 1 270 ? 16.594 29.844 19.891 1 98.19 270 ASP A CA 1
ATOM 2099 C C . ASP A 1 270 ? 16.156 31.297 19.781 1 98.19 270 ASP A C 1
ATOM 2101 O O . ASP A 1 270 ? 15.852 31.797 18.703 1 98.19 270 ASP A O 1
ATOM 2105 N N . ARG A 1 271 ? 16.078 31.969 20.891 1 98.25 271 ARG A N 1
ATOM 2106 C CA . ARG A 1 271 ? 15.562 33.344 20.969 1 98.25 271 ARG A CA 1
ATOM 2107 C C . ARG A 1 271 ? 16.344 34.25 20.047 1 98.25 271 ARG A C 1
ATOM 2109 O O . ARG A 1 271 ? 15.758 35.031 19.297 1 98.25 271 ARG A O 1
ATOM 2116 N N . GLU A 1 272 ? 17.641 34.188 20.125 1 98.44 272 GLU A N 1
ATOM 2117 C CA . GLU A 1 272 ? 18.484 35.062 19.312 1 98.44 272 GLU A CA 1
ATOM 2118 C C . GLU A 1 272 ? 18.203 34.844 17.812 1 98.44 272 GLU A C 1
ATOM 2120 O O . GLU A 1 272 ? 18.094 35.812 17.062 1 98.44 272 GLU A O 1
ATOM 2125 N N . THR A 1 273 ? 18.125 33.625 17.453 1 98.12 273 THR A N 1
ATOM 2126 C CA . THR A 1 273 ? 17.859 33.281 16.047 1 98.12 273 THR A CA 1
ATOM 2127 C C . THR A 1 273 ? 16.5 33.812 15.617 1 98.12 273 THR A C 1
ATOM 2129 O O . THR A 1 273 ? 16.359 34.312 14.5 1 98.12 273 THR A O 1
ATOM 2132 N N . VAL A 1 274 ? 15.5 33.719 16.422 1 98.06 274 VAL A N 1
ATOM 2133 C CA . VAL A 1 274 ? 14.164 34.219 16.125 1 98.06 274 VAL A CA 1
ATOM 2134 C C . VAL A 1 274 ? 14.211 35.719 15.883 1 98.06 274 VAL A C 1
ATOM 2136 O O . VAL A 1 274 ? 13.688 36.219 14.883 1 98.06 274 VAL A O 1
ATOM 2139 N N . PHE A 1 275 ? 14.859 36.406 16.766 1 98 275 PHE A N 1
ATOM 2140 C CA . PHE A 1 275 ? 14.969 37.875 16.641 1 98 275 PHE A CA 1
ATOM 2141 C C . PHE A 1 275 ? 15.688 38.25 15.359 1 98 275 PHE A C 1
ATOM 2143 O O . PHE A 1 275 ? 15.25 39.156 14.641 1 98 275 PHE A O 1
ATOM 2150 N N . ASP A 1 276 ? 16.734 37.625 15.102 1 97.44 276 ASP A N 1
ATOM 2151 C CA . ASP A 1 276 ? 17.516 37.906 13.906 1 97.44 276 ASP A CA 1
ATOM 2152 C C . ASP A 1 276 ? 16.703 37.656 12.641 1 97.44 276 ASP A C 1
ATOM 2154 O O . ASP A 1 276 ? 16.688 38.5 11.727 1 97.44 276 ASP A O 1
ATOM 2158 N N . LYS A 1 277 ? 16.031 36.5 12.594 1 95.94 277 LYS A N 1
ATOM 2159 C CA . LYS A 1 277 ? 15.25 36.156 11.414 1 95.94 277 LYS A CA 1
ATOM 2160 C C . LYS A 1 277 ? 14.125 37.156 11.18 1 95.94 277 LYS A C 1
ATOM 2162 O O . LYS A 1 277 ? 13.898 37.594 10.055 1 95.94 277 LYS A O 1
ATOM 2167 N N . ILE A 1 278 ? 13.43 37.531 12.227 1 96.62 278 ILE A N 1
ATOM 2168 C CA . ILE A 1 278 ? 12.32 38.469 12.109 1 96.62 278 ILE A CA 1
ATOM 2169 C C . ILE A 1 278 ? 12.844 39.844 11.688 1 96.62 278 ILE A C 1
ATOM 2171 O O . ILE A 1 278 ? 12.32 40.469 10.758 1 96.62 278 ILE A O 1
ATOM 2175 N N . ARG A 1 279 ? 13.914 40.312 12.242 1 95.81 279 ARG A N 1
ATOM 2176 C CA . ARG A 1 279 ? 14.484 41.625 11.945 1 95.81 279 ARG A CA 1
ATOM 2177 C C . ARG A 1 279 ? 14.977 41.688 10.5 1 95.81 279 ARG A C 1
ATOM 2179 O O . ARG A 1 279 ? 14.82 42.719 9.844 1 95.81 279 ARG A O 1
ATOM 2186 N N . THR A 1 280 ? 15.523 40.688 10.078 1 94.44 280 THR A N 1
ATOM 2187 C CA . THR A 1 280 ? 16.219 40.688 8.797 1 94.44 280 THR A CA 1
ATOM 2188 C C . THR A 1 280 ? 15.258 40.344 7.66 1 94.44 280 THR A C 1
ATOM 2190 O O . THR A 1 280 ? 15.352 40.938 6.574 1 94.44 280 THR A O 1
ATOM 2193 N N . HIS A 1 281 ? 14.336 39.438 7.949 1 92.5 281 HIS A N 1
ATOM 2194 C CA . HIS A 1 281 ? 13.641 38.875 6.801 1 92.5 281 HIS A CA 1
ATOM 2195 C C . HIS A 1 281 ? 12.164 39.219 6.809 1 92.5 281 HIS A C 1
ATOM 2197 O O . HIS A 1 281 ? 11.492 39.125 5.781 1 92.5 281 HIS A O 1
ATOM 2203 N N . ALA A 1 282 ? 11.594 39.562 7.941 1 93.25 282 ALA A N 1
ATOM 2204 C CA . ALA A 1 282 ? 10.148 39.812 7.98 1 93.25 282 ALA A CA 1
ATOM 2205 C C . ALA A 1 282 ? 9.781 41.062 7.172 1 93.25 282 ALA A C 1
ATOM 2207 O O . ALA A 1 282 ? 10.273 42.156 7.445 1 93.25 282 ALA A O 1
ATOM 2208 N N . TYR A 1 283 ? 8.914 40.875 6.258 1 92.75 283 TYR A N 1
ATOM 2209 C CA . TYR A 1 283 ? 8.445 41.969 5.434 1 92.75 283 TYR A CA 1
ATOM 2210 C C . TYR A 1 283 ? 7.66 42.969 6.266 1 92.75 283 TYR A C 1
ATOM 2212 O O . TYR A 1 283 ? 6.766 42.594 7.027 1 92.75 283 TYR A O 1
ATOM 2220 N N . SER A 1 284 ? 7.965 44.281 6.008 1 94 284 SER A N 1
ATOM 2221 C CA . SER A 1 284 ? 7.293 45.344 6.73 1 94 284 SER A CA 1
ATOM 2222 C C . SER A 1 284 ? 6.25 46.031 5.852 1 94 284 SER A C 1
ATOM 2224 O O . SER A 1 284 ? 6.48 46.25 4.66 1 94 284 SER A O 1
ATOM 2226 N N . GLY A 1 285 ? 5.125 46.281 6.434 1 94.5 285 GLY A N 1
ATOM 2227 C CA . GLY A 1 285 ? 4.105 47.062 5.727 1 94.5 285 GLY A CA 1
ATOM 2228 C C . GLY A 1 285 ? 4.238 48.562 5.926 1 94.5 285 GLY A C 1
ATOM 2229 O O . GLY A 1 285 ? 3.346 49.312 5.551 1 94.5 285 GLY A O 1
ATOM 2230 N N . GLY A 1 286 ? 5.312 48.938 6.527 1 94.19 286 GLY A N 1
ATOM 2231 C CA . GLY A 1 286 ? 5.551 50.375 6.781 1 94.19 286 GLY A CA 1
ATOM 2232 C C . GLY A 1 286 ? 6.105 51.094 5.574 1 94.19 286 GLY A C 1
ATOM 2233 O O . GLY A 1 286 ? 6.23 50.531 4.492 1 94.19 286 GLY A O 1
ATOM 2234 N N . GLN A 1 287 ? 6.34 52.406 5.859 1 93.25 287 GLN A N 1
ATOM 2235 C CA . GLN A 1 287 ? 6.867 53.281 4.805 1 93.25 287 GLN A CA 1
ATOM 2236 C C . GLN A 1 287 ? 8.391 53.281 4.805 1 93.25 287 GLN A C 1
ATOM 2238 O O . GLN A 1 287 ? 9.016 52.75 5.73 1 93.25 287 GLN A O 1
ATOM 2243 N N . THR A 1 288 ? 8.992 53.812 3.775 1 90.31 288 THR A N 1
ATOM 2244 C CA . THR A 1 288 ? 10.43 53.781 3.568 1 90.31 288 THR A CA 1
ATOM 2245 C C . THR A 1 288 ? 11.148 54.625 4.598 1 90.31 288 THR A C 1
ATOM 2247 O O . THR A 1 288 ? 12.234 54.281 5.066 1 90.31 288 THR A O 1
ATOM 2250 N N . SER A 1 289 ? 10.5 55.781 4.891 1 92.81 289 SER A N 1
ATOM 2251 C CA . SER A 1 289 ? 11.133 56.656 5.867 1 92.81 289 SER A CA 1
ATOM 2252 C C . SER A 1 289 ? 10.258 56.812 7.109 1 92.81 289 SER A C 1
ATOM 2254 O O . SER A 1 289 ? 9.039 56.625 7.047 1 92.81 289 SER A O 1
ATOM 2256 N N . LEU A 1 290 ? 10.914 57.188 8.211 1 93.62 290 LEU A N 1
ATOM 2257 C CA . LEU A 1 290 ? 10.219 57.406 9.469 1 93.62 290 LEU A CA 1
ATOM 2258 C C . LEU A 1 290 ? 9.18 58.531 9.32 1 93.62 290 LEU A C 1
ATOM 2260 O O . LEU A 1 290 ? 8.062 58.406 9.844 1 93.62 290 LEU A O 1
ATOM 2264 N N . LYS A 1 291 ? 9.57 59.562 8.672 1 94.56 291 LYS A N 1
ATOM 2265 C CA . LYS A 1 291 ? 8.664 60.688 8.469 1 94.56 291 LYS A CA 1
ATOM 2266 C C . LYS A 1 291 ? 7.422 60.281 7.684 1 94.56 291 LYS A C 1
ATOM 2268 O O . LYS A 1 291 ? 6.297 60.594 8.078 1 94.56 291 LYS A O 1
ATOM 2273 N N . GLU A 1 292 ? 7.645 59.531 6.664 1 95.5 292 GLU A N 1
ATOM 2274 C CA . GLU A 1 292 ? 6.535 59.062 5.844 1 95.5 292 GLU A CA 1
ATOM 2275 C C . GLU A 1 292 ? 5.648 58.094 6.621 1 95.5 292 GLU A C 1
ATOM 2277 O O . GLU A 1 292 ? 4.426 58.094 6.457 1 95.5 292 GLU A O 1
ATOM 2282 N N . HIS A 1 293 ? 6.27 57.281 7.383 1 96.31 293 HIS A N 1
ATOM 2283 C CA . HIS A 1 293 ? 5.512 56.344 8.188 1 96.31 293 HIS A CA 1
ATOM 2284 C C . HIS A 1 293 ? 4.641 57.062 9.211 1 96.31 293 HIS A C 1
ATOM 2286 O O . HIS A 1 293 ? 3.496 56.656 9.445 1 96.31 293 HIS A O 1
ATOM 2292 N N . ARG A 1 294 ? 5.168 58.031 9.828 1 95.62 294 ARG A N 1
ATOM 2293 C CA . ARG A 1 294 ? 4.41 58.781 10.812 1 95.62 294 ARG A CA 1
ATOM 2294 C C . ARG A 1 294 ? 3.242 59.531 10.156 1 95.62 294 ARG A C 1
ATOM 2296 O O . ARG A 1 294 ? 2.195 59.719 10.781 1 95.62 294 ARG A O 1
ATOM 2303 N N . GLU A 1 295 ? 3.395 59.844 8.93 1 95.69 295 GLU A N 1
ATOM 2304 C CA . GLU A 1 295 ? 2.369 60.594 8.211 1 95.69 295 GLU A CA 1
ATOM 2305 C C . GLU A 1 295 ? 1.337 59.688 7.586 1 95.69 295 GLU A C 1
ATOM 2307 O O . GLU A 1 295 ? 0.143 59.969 7.574 1 95.69 295 GLU A O 1
ATOM 2312 N N . GLN A 1 296 ? 1.798 58.562 7.094 1 96.06 296 GLN A N 1
ATOM 2313 C CA . GLN A 1 296 ? 0.923 57.75 6.25 1 96.06 296 GLN A CA 1
ATOM 2314 C C . GLN A 1 296 ? 0.603 56.406 6.91 1 96.06 296 GLN A C 1
ATOM 2316 O O . GLN A 1 296 ? -0.318 55.719 6.488 1 96.06 296 GLN A O 1
ATOM 2321 N N . GLY A 1 297 ? 1.348 56.062 7.938 1 96.44 297 GLY A N 1
ATOM 2322 C CA . GLY A 1 297 ? 1.133 54.812 8.641 1 96.44 297 GLY A CA 1
ATOM 2323 C C . GLY A 1 297 ? 1.585 53.594 7.844 1 96.44 297 GLY A C 1
ATOM 2324 O O . GLY A 1 297 ? 2.141 53.719 6.754 1 96.44 297 GLY A O 1
ATOM 2325 N N . GLY A 1 298 ? 1.499 52.438 8.445 1 96.69 298 GLY A N 1
ATOM 2326 C CA . GLY A 1 298 ? 1.806 51.188 7.797 1 96.69 298 GLY A CA 1
ATOM 2327 C C . GLY A 1 298 ? 0.57 50.375 7.465 1 96.69 298 GLY A C 1
ATOM 2328 O O . GLY A 1 298 ? -0.545 50.75 7.832 1 96.69 298 GLY A O 1
ATOM 2329 N N . ASN A 1 299 ? 0.738 49.375 6.68 1 95.81 299 ASN A N 1
ATOM 2330 C CA . ASN A 1 299 ? -0.338 48.469 6.289 1 95.81 299 ASN A CA 1
ATOM 2331 C C . ASN A 1 299 ? -0.232 47.125 7.004 1 95.81 299 ASN A C 1
ATOM 2333 O O . ASN A 1 299 ? 0.562 46.281 6.613 1 95.81 299 ASN A O 1
ATOM 2337 N N . PRO A 1 300 ? -1.064 46.906 7.984 1 95.5 300 PRO A N 1
ATOM 2338 C CA . PRO A 1 300 ? -0.992 45.625 8.727 1 95.5 300 PRO A CA 1
ATOM 2339 C C . PRO A 1 300 ? -1.289 44.406 7.855 1 95.5 300 PRO A C 1
ATOM 2341 O O . PRO A 1 300 ? -0.829 43.312 8.156 1 95.5 300 PRO A O 1
ATOM 2344 N N . GLU A 1 301 ? -1.959 44.531 6.785 1 90.25 301 GLU A N 1
ATOM 2345 C CA . GLU A 1 301 ? -2.398 43.406 5.953 1 90.25 301 GLU A CA 1
ATOM 2346 C C . GLU A 1 301 ? -1.214 42.75 5.262 1 90.25 301 GLU A C 1
ATOM 2348 O O . GLU A 1 301 ? -1.292 41.562 4.883 1 90.25 301 GLU A O 1
ATOM 2353 N N . VAL A 1 302 ? -0.149 43.469 5.133 1 90.69 302 VAL A N 1
ATOM 2354 C CA . VAL A 1 302 ? 0.991 42.906 4.422 1 90.69 302 VAL A CA 1
ATOM 2355 C C . VAL A 1 302 ? 2.178 42.75 5.371 1 90.69 302 VAL A C 1
ATOM 2357 O O . VAL A 1 302 ? 3.203 42.188 5.016 1 90.69 302 VAL A O 1
ATOM 2360 N N . ASP A 1 303 ? 2.041 43.438 6.562 1 94.5 303 ASP A N 1
ATOM 2361 C CA . ASP A 1 303 ? 3.127 43.344 7.535 1 94.5 303 ASP A CA 1
ATOM 2362 C C . ASP A 1 303 ? 3.182 41.969 8.18 1 94.5 303 ASP A C 1
ATOM 2364 O O . ASP A 1 303 ? 2.283 41.594 8.938 1 94.5 303 ASP A O 1
ATOM 2368 N N . VAL A 1 304 ? 4.246 41.219 8.039 1 93.56 304 VAL A N 1
ATOM 2369 C CA . VAL A 1 304 ? 4.344 39.812 8.43 1 93.56 304 VAL A CA 1
ATOM 2370 C C . VAL A 1 304 ? 4.391 39.719 9.953 1 93.56 304 VAL A C 1
ATOM 2372 O O . VAL A 1 304 ? 3.809 38.781 10.531 1 93.56 304 VAL A O 1
ATOM 2375 N N . SER A 1 305 ? 5.102 40.625 10.586 1 95.69 305 SER A N 1
ATOM 2376 C CA . SER A 1 305 ? 5.152 40.594 12.039 1 95.69 305 SER A CA 1
ATOM 2377 C C . SER A 1 305 ? 3.758 40.75 12.641 1 95.69 305 SER A C 1
ATOM 2379 O O . SER A 1 305 ? 3.391 40.031 13.57 1 95.69 305 SER A O 1
ATOM 2381 N N . TYR A 1 306 ? 3.045 41.688 12.102 1 96.19 306 TYR A N 1
ATOM 2382 C CA . TYR A 1 306 ? 1.671 41.844 12.555 1 96.19 306 TYR A CA 1
ATOM 2383 C C . TYR A 1 306 ? 0.842 40.594 12.289 1 96.19 306 TYR A C 1
ATOM 2385 O O . TYR A 1 306 ? 0.061 40.188 13.141 1 96.19 306 TYR A O 1
ATOM 2393 N N . GLN A 1 307 ? 0.988 40.062 11.203 1 93.94 307 GLN A N 1
ATOM 2394 C CA . GLN A 1 307 ? 0.208 38.875 10.82 1 93.94 307 GLN A CA 1
ATOM 2395 C C . GLN A 1 307 ? 0.501 37.688 11.75 1 93.94 307 GLN A C 1
ATOM 2397 O O . GLN A 1 307 ? -0.403 36.938 12.102 1 93.94 307 GLN A O 1
ATOM 2402 N N . PHE A 1 308 ? 1.735 37.5 12.086 1 94.31 308 PHE A N 1
ATOM 2403 C CA . PHE A 1 308 ? 2.082 36.438 13.016 1 94.31 308 PHE A CA 1
ATOM 2404 C C . PHE A 1 308 ? 1.377 36.656 14.352 1 94.31 308 PHE A C 1
ATOM 2406 O O . PHE A 1 308 ? 0.85 35.688 14.938 1 94.31 308 PHE A O 1
ATOM 2413 N N . LEU A 1 309 ? 1.403 37.906 14.805 1 96 309 LEU A N 1
ATOM 2414 C CA . LEU A 1 309 ? 0.703 38.219 16.047 1 96 309 LEU A CA 1
ATOM 2415 C C . LEU A 1 309 ? -0.796 37.969 15.906 1 96 309 LEU A C 1
ATOM 2417 O O . LEU A 1 309 ? -1.423 37.406 16.797 1 96 309 LEU A O 1
ATOM 2421 N N . TYR A 1 310 ? -1.315 38.375 14.773 1 94.69 310 TYR A N 1
ATOM 2422 C CA . TYR A 1 310 ? -2.738 38.25 14.477 1 94.69 310 TYR A CA 1
ATOM 2423 C C . TYR A 1 310 ? -3.156 36.781 14.414 1 94.69 310 TYR A C 1
ATOM 2425 O O . TYR A 1 310 ? -4.176 36.406 14.992 1 94.69 310 TYR A O 1
ATOM 2433 N N . TYR A 1 311 ? -2.41 35.969 13.789 1 91.06 311 TYR A N 1
ATOM 2434 C CA . TYR A 1 311 ? -2.758 34.562 13.547 1 91.06 311 TYR A CA 1
ATOM 2435 C C . TYR A 1 311 ? -2.65 33.75 14.828 1 91.06 311 TYR A C 1
ATOM 2437 O O . TYR A 1 311 ? -3.555 32.969 15.156 1 91.06 311 TYR A O 1
ATOM 2445 N N . PHE A 1 312 ? -1.536 33.875 15.539 1 87.88 312 PHE A N 1
ATOM 2446 C CA . PHE A 1 312 ? -1.36 32.844 16.547 1 87.88 312 PHE A CA 1
ATOM 2447 C C . PHE A 1 312 ? -0.642 33.406 17.766 1 87.88 312 PHE A C 1
ATOM 2449 O O . PHE A 1 312 ? -0.828 32.875 18.875 1 87.88 312 PHE A O 1
ATOM 2456 N N . PHE A 1 313 ? 0.076 34.531 17.719 1 93.75 313 PHE A N 1
ATOM 2457 C CA . PHE A 1 313 ? 1.047 34.781 18.766 1 93.75 313 PHE A CA 1
ATOM 2458 C C . PHE A 1 313 ? 0.587 35.938 19.656 1 93.75 313 PHE A C 1
ATOM 2460 O O . PHE A 1 313 ? 1.359 36.469 20.469 1 93.75 313 PHE A O 1
ATOM 2467 N N . GLU A 1 314 ? -0.54 36.469 19.359 1 94.69 314 GLU A N 1
ATOM 2468 C CA . GLU A 1 314 ? -1.219 37.406 20.266 1 94.69 314 GLU A CA 1
ATOM 2469 C C . GLU A 1 314 ? -2.658 36.969 20.516 1 94.69 314 GLU A C 1
ATOM 2471 O O . GLU A 1 314 ? -3.494 37 19.609 1 94.69 314 GLU A O 1
ATOM 2476 N N . GLU A 1 315 ? -2.98 36.656 21.75 1 93.31 315 GLU A N 1
ATOM 2477 C CA . GLU A 1 315 ? -4.281 36.094 22.109 1 93.31 315 GLU A CA 1
ATOM 2478 C C . GLU A 1 315 ? -5.352 37.188 22.188 1 93.31 315 GLU A C 1
ATOM 2480 O O . GLU A 1 315 ? -6.504 36.938 21.812 1 93.31 315 GLU A O 1
ATOM 2485 N N . SER A 1 316 ? -5 38.312 22.609 1 95.56 316 SER A N 1
ATOM 2486 C CA . SER A 1 316 ? -5.957 39.375 22.859 1 95.56 316 SER A CA 1
ATOM 2487 C C . SER A 1 316 ? -6.387 40.062 21.562 1 95.56 316 SER A C 1
ATOM 2489 O O . SER A 1 316 ? -5.562 40.688 20.875 1 95.56 316 SER A O 1
ATOM 2491 N N . ASP A 1 317 ? -7.664 40.031 21.297 1 95.5 317 ASP A N 1
ATOM 2492 C CA . ASP A 1 317 ? -8.195 40.75 20.141 1 95.5 317 ASP A CA 1
ATOM 2493 C C . ASP A 1 317 ? -8.039 42.25 20.297 1 95.5 317 ASP A C 1
ATOM 2495 O O . ASP A 1 317 ? -7.773 42.969 19.312 1 95.5 317 ASP A O 1
ATOM 2499 N N . GLU A 1 318 ? -8.211 42.656 21.453 1 96.44 318 GLU A N 1
ATOM 2500 C CA . GLU A 1 318 ? -8.055 44.062 21.734 1 96.44 318 GLU A CA 1
ATOM 2501 C C . GLU A 1 318 ? -6.641 44.531 21.406 1 96.44 318 GLU A C 1
ATOM 2503 O O . GLU A 1 318 ? -6.461 45.594 20.812 1 96.44 318 GLU A O 1
ATOM 2508 N N . GLN A 1 319 ? -5.754 43.75 21.812 1 96.75 319 GLN A N 1
ATOM 2509 C CA . GLN A 1 319 ? -4.363 44.094 21.547 1 96.75 319 GLN A CA 1
ATOM 2510 C C . GLN A 1 319 ? -4.062 44.094 20.047 1 96.75 319 GLN A C 1
ATOM 2512 O O . GLN A 1 319 ? -3.41 45.031 19.547 1 96.75 319 GLN A O 1
ATOM 2517 N N . VAL A 1 320 ? -4.5 43.156 19.359 1 96.94 320 VAL A N 1
ATOM 2518 C CA . VAL A 1 320 ? -4.262 43.031 17.922 1 96.94 320 VAL A CA 1
ATOM 2519 C C . VAL A 1 320 ? -4.902 44.219 17.203 1 96.94 320 VAL A C 1
ATOM 2521 O O . VAL A 1 320 ? -4.301 44.812 16.297 1 96.94 320 VAL A O 1
ATOM 2524 N N . GLU A 1 321 ? -6.059 44.594 17.594 1 96.94 321 GLU A N 1
ATOM 2525 C CA . GLU A 1 321 ? -6.75 45.719 17 1 96.94 321 GLU A CA 1
ATOM 2526 C C . GLU A 1 321 ? -6.023 47.031 17.297 1 96.94 321 GLU A C 1
ATOM 2528 O O . GLU A 1 321 ? -5.922 47.906 16.422 1 96.94 321 GLU A O 1
ATOM 2533 N N . ARG A 1 322 ? -5.605 47.156 18.469 1 98 322 ARG A N 1
ATOM 2534 C CA . ARG A 1 322 ? -4.848 48.344 18.859 1 98 322 ARG A CA 1
ATOM 2535 C C . ARG A 1 322 ? -3.58 48.5 18.016 1 98 322 ARG A C 1
ATOM 2537 O O . ARG A 1 322 ? -3.275 49.562 17.5 1 98 322 ARG A O 1
ATOM 2544 N N . LEU A 1 323 ? -2.869 47.406 17.891 1 97.88 323 LEU A N 1
ATOM 2545 C CA . LEU A 1 323 ? -1.641 47.406 17.109 1 97.88 323 LEU A CA 1
ATOM 2546 C C . LEU A 1 323 ? -1.92 47.812 15.664 1 97.88 323 LEU A C 1
ATOM 2548 O O . LEU A 1 323 ? -1.167 48.594 15.078 1 97.88 323 LEU A O 1
ATOM 2552 N N . ALA A 1 324 ? -2.977 47.281 15.133 1 97.88 324 ALA A N 1
ATOM 2553 C CA . ALA A 1 324 ? -3.35 47.625 13.766 1 97.88 324 ALA A CA 1
ATOM 2554 C C . ALA A 1 324 ? -3.621 49.125 13.641 1 97.88 324 ALA A C 1
ATOM 2556 O O . ALA A 1 324 ? -3.129 49.781 12.711 1 97.88 324 ALA A O 1
ATOM 2557 N N . ARG A 1 325 ? -4.379 49.656 14.516 1 97.69 325 ARG A N 1
ATOM 2558 C CA . ARG A 1 325 ? -4.746 51.062 14.492 1 97.69 325 ARG A CA 1
ATOM 2559 C C . ARG A 1 325 ? -3.514 51.969 14.625 1 97.69 325 ARG A C 1
ATOM 2561 O O . ARG A 1 325 ? -3.336 52.906 13.859 1 97.69 325 ARG A O 1
ATOM 2568 N N . GLU A 1 326 ? -2.715 51.656 15.57 1 98.12 326 GLU A N 1
ATOM 2569 C CA . GLU A 1 326 ? -1.52 52.469 15.812 1 98.12 326 GLU A CA 1
ATOM 2570 C C . GLU A 1 326 ? -0.547 52.375 14.641 1 98.12 326 GLU A C 1
ATOM 2572 O O . GLU A 1 326 ? 0.135 53.344 14.32 1 98.12 326 GLU A O 1
ATOM 2577 N N . TYR A 1 327 ? -0.463 51.188 14.086 1 97.94 327 TYR A N 1
ATOM 2578 C CA . TYR A 1 327 ? 0.407 51 12.93 1 97.94 327 TYR A CA 1
ATOM 2579 C C . TYR A 1 327 ? -0.096 51.812 11.734 1 97.94 327 TYR A C 1
ATOM 2581 O O . TYR A 1 327 ? 0.689 52.469 11.047 1 97.94 327 TYR A O 1
ATOM 2589 N N . GLN A 1 328 ? -1.373 51.812 11.523 1 97.69 328 GLN A N 1
ATOM 2590 C CA . GLN A 1 328 ? -2.004 52.531 10.43 1 97.69 328 GLN A CA 1
ATOM 2591 C C . GLN A 1 328 ? -1.889 54.031 10.633 1 97.69 328 GLN A C 1
ATOM 2593 O O . GLN A 1 328 ? -1.794 54.781 9.664 1 97.69 328 GLN A O 1
ATOM 2598 N N . GLN A 1 329 ? -1.84 54.406 11.867 1 97.12 329 GLN A N 1
ATOM 2599 C CA . GLN A 1 329 ? -1.766 55.812 12.195 1 97.12 329 GLN A CA 1
ATOM 2600 C C . GLN A 1 329 ? -0.319 56.312 12.227 1 97.12 329 GLN A C 1
ATOM 2602 O O . GLN A 1 329 ? -0.063 57.5 12.289 1 97.12 329 GLN A O 1
ATOM 2607 N N . GLY A 1 330 ? 0.573 55.375 12.211 1 96.5 330 GLY A N 1
ATOM 2608 C CA . GLY A 1 330 ? 1.981 55.719 12.125 1 96.5 330 GLY A CA 1
ATOM 2609 C C . GLY A 1 330 ? 2.648 55.844 13.484 1 96.5 330 GLY A C 1
ATOM 2610 O O . GLY A 1 330 ? 3.855 56.094 13.562 1 96.5 330 GLY A O 1
ATOM 2611 N N . SER A 1 331 ? 1.927 55.719 14.508 1 97.12 331 SER A N 1
ATOM 2612 C CA . SER A 1 331 ? 2.494 55.875 15.844 1 97.12 331 SER A CA 1
ATOM 2613 C C . SER A 1 331 ? 3.287 54.625 16.25 1 97.12 331 SER A C 1
ATOM 2615 O O . SER A 1 331 ? 4.207 54.719 17.062 1 97.12 331 SER A O 1
ATOM 2617 N N . LEU A 1 332 ? 2.932 53.531 15.758 1 97.56 332 LEU A N 1
ATOM 2618 C CA . LEU A 1 332 ? 3.67 52.281 15.961 1 97.56 332 LEU A CA 1
ATOM 2619 C C . LEU A 1 332 ? 4.59 52 14.773 1 97.56 332 LEU A C 1
ATOM 2621 O O . LEU A 1 332 ? 4.137 51.938 13.633 1 97.56 332 LEU A O 1
ATOM 2625 N N . LEU A 1 333 ? 5.824 51.875 15.062 1 96.81 333 LEU A N 1
ATOM 2626 C CA . LEU A 1 333 ? 6.809 51.656 14.008 1 96.81 333 LEU A CA 1
ATOM 2627 C C . LEU A 1 333 ? 6.957 50.188 13.672 1 96.81 333 LEU A C 1
ATOM 2629 O O . LEU A 1 333 ? 6.672 49.344 14.508 1 96.81 333 LEU A O 1
ATOM 2633 N N . SER A 1 334 ? 7.488 49.938 12.469 1 96.25 334 SER A N 1
ATOM 2634 C CA . SER A 1 334 ? 7.688 48.562 12.023 1 96.25 334 SER A CA 1
ATOM 2635 C C . SER A 1 334 ? 8.672 47.844 12.922 1 96.25 334 SER A C 1
ATOM 2637 O O . SER A 1 334 ? 8.5 46.656 13.203 1 96.25 334 SER A O 1
ATOM 2639 N N . GLY A 1 335 ? 9.711 48.531 13.266 1 96.25 335 GLY A N 1
ATOM 2640 C CA . GLY A 1 335 ? 10.695 47.906 14.156 1 96.25 335 GLY A CA 1
ATOM 2641 C C . GLY A 1 335 ? 10.102 47.438 15.469 1 96.25 335 GLY A C 1
ATOM 2642 O O . GLY A 1 335 ? 10.492 46.406 16 1 96.25 335 GLY A O 1
ATOM 2643 N N . GLU A 1 336 ? 9.211 48.219 15.992 1 96.75 336 GLU A N 1
ATOM 2644 C CA . GLU A 1 336 ? 8.547 47.875 17.25 1 96.75 336 GLU A CA 1
ATOM 2645 C C . GLU A 1 336 ? 7.652 46.625 17.078 1 96.75 336 GLU A C 1
ATOM 2647 O O . GLU A 1 336 ? 7.594 45.781 17.953 1 96.75 336 GLU A O 1
ATOM 2652 N N . LEU A 1 337 ? 6.938 46.594 16.031 1 97.06 337 LEU A N 1
ATOM 2653 C CA . LEU A 1 337 ? 6.109 45.438 15.727 1 97.06 337 LEU A CA 1
ATOM 2654 C C . LEU A 1 337 ? 6.965 44.188 15.617 1 97.06 337 LEU A C 1
ATOM 2656 O O . LEU A 1 337 ? 6.578 43.125 16.109 1 97.06 337 LEU A O 1
ATOM 2660 N N . LYS A 1 338 ? 8.086 44.312 14.898 1 97.62 338 LYS A N 1
ATOM 2661 C CA . LYS A 1 338 ? 9.016 43.219 14.758 1 97.62 338 LYS A CA 1
ATOM 2662 C C . LYS A 1 338 ? 9.484 42.719 16.125 1 97.62 338 LYS A C 1
ATOM 2664 O O . LYS A 1 338 ? 9.562 41.5 16.359 1 97.62 338 LYS A O 1
ATOM 2669 N N . GLU A 1 339 ? 9.781 43.625 16.953 1 98 339 GLU A N 1
ATOM 2670 C CA . GLU A 1 339 ? 10.266 43.25 18.281 1 98 339 GLU A CA 1
ATOM 2671 C C . GLU A 1 339 ? 9.188 42.531 19.078 1 98 339 GLU A C 1
ATOM 2673 O O . GLU A 1 339 ? 9.492 41.562 19.797 1 98 339 GLU A O 1
ATOM 2678 N N . MET A 1 340 ? 7.996 43 19.047 1 97.81 340 MET A N 1
ATOM 2679 C CA . MET A 1 340 ? 6.887 42.344 19.766 1 97.81 340 MET A CA 1
ATOM 2680 C C . MET A 1 340 ? 6.645 40.938 19.234 1 97.81 340 MET A C 1
ATOM 2682 O O . MET A 1 340 ? 6.477 40 20.016 1 97.81 340 MET A O 1
ATOM 2686 N N . ALA A 1 341 ? 6.59 40.812 17.938 1 97.81 341 ALA A N 1
ATOM 2687 C CA . ALA A 1 341 ? 6.395 39.5 17.328 1 97.81 341 ALA A CA 1
ATOM 2688 C C . ALA A 1 341 ? 7.516 38.562 17.719 1 97.81 341 ALA A C 1
ATOM 2690 O O . ALA A 1 341 ? 7.254 37.406 18.094 1 97.81 341 ALA A O 1
ATOM 2691 N N . ALA A 1 342 ? 8.734 39.031 17.594 1 98.38 342 ALA A N 1
ATOM 2692 C CA . ALA A 1 342 ? 9.883 38.219 17.938 1 98.38 342 ALA A CA 1
ATOM 2693 C C . ALA A 1 342 ? 9.797 37.719 19.391 1 98.38 342 ALA A C 1
ATOM 2695 O O . ALA A 1 342 ? 10.078 36.562 19.688 1 98.38 342 ALA A O 1
ATOM 2696 N N . GLU A 1 343 ? 9.445 38.656 20.219 1 98.44 343 GLU A N 1
ATOM 2697 C CA . GLU A 1 343 ? 9.336 38.344 21.641 1 98.44 343 GLU A CA 1
ATOM 2698 C C . GLU A 1 343 ? 8.289 37.25 21.875 1 98.44 343 GLU A C 1
ATOM 2700 O O . GLU A 1 343 ? 8.547 36.25 22.578 1 98.44 343 GLU A O 1
ATOM 2705 N N . ASN A 1 344 ? 7.094 37.406 21.375 1 98.25 344 ASN A N 1
ATOM 2706 C CA . ASN A 1 344 ? 6.004 36.469 21.562 1 98.25 344 ASN A CA 1
ATOM 2707 C C . ASN A 1 344 ? 6.344 35.094 20.953 1 98.25 344 ASN A C 1
ATOM 2709 O O . ASN A 1 344 ? 6.055 34.062 21.562 1 98.25 344 ASN A O 1
ATOM 2713 N N . ILE A 1 345 ? 6.945 35.094 19.797 1 97.88 345 ILE A N 1
ATOM 2714 C CA . ILE A 1 345 ? 7.316 33.875 19.125 1 97.88 345 ILE A CA 1
ATOM 2715 C C . ILE A 1 345 ? 8.398 33.156 19.922 1 97.88 345 ILE A C 1
ATOM 2717 O O . ILE A 1 345 ? 8.312 31.938 20.141 1 97.88 345 ILE A O 1
ATOM 2721 N N . ALA A 1 346 ? 9.391 33.906 20.344 1 98.5 346 ALA A N 1
ATOM 2722 C CA . ALA A 1 346 ? 10.469 33.344 21.141 1 98.5 346 ALA A CA 1
ATOM 2723 C C . ALA A 1 346 ? 9.922 32.719 22.422 1 98.5 346 ALA A C 1
ATOM 2725 O O . ALA A 1 346 ? 10.352 31.625 22.812 1 98.5 346 ALA A O 1
ATOM 2726 N N . ASN A 1 347 ? 9.031 33.406 23.109 1 98.44 347 ASN A N 1
ATOM 2727 C CA . ASN A 1 347 ? 8.422 32.875 24.312 1 98.44 347 ASN A CA 1
ATOM 2728 C C . ASN A 1 347 ? 7.691 31.547 24.031 1 98.44 347 ASN A C 1
ATOM 2730 O O . ASN A 1 347 ? 7.801 30.609 24.812 1 98.44 347 ASN A O 1
ATOM 2734 N N . PHE A 1 348 ? 6.945 31.516 23.047 1 97.62 348 PHE A N 1
ATOM 2735 C CA . PHE A 1 348 ? 6.234 30.312 22.656 1 97.62 348 PHE A CA 1
ATOM 2736 C C . PHE A 1 348 ? 7.203 29.156 22.406 1 97.62 348 PHE A C 1
ATOM 2738 O O . PHE A 1 348 ? 6.996 28.047 22.906 1 97.62 348 PHE A O 1
ATOM 2745 N N . LEU A 1 349 ? 8.242 29.422 21.625 1 98.38 349 LEU A N 1
ATOM 2746 C CA . LEU A 1 349 ? 9.203 28.391 21.25 1 98.38 349 LEU A CA 1
ATOM 2747 C C . LEU A 1 349 ? 9.945 27.875 22.484 1 98.38 349 LEU A C 1
ATOM 2749 O O . LEU A 1 349 ? 10.18 26.672 22.609 1 98.38 349 LEU A O 1
ATOM 2753 N N . GLU A 1 350 ? 10.312 28.828 23.328 1 98.5 350 GLU A N 1
ATOM 2754 C CA . GLU A 1 350 ? 11.023 28.406 24.547 1 98.5 350 GLU A CA 1
ATOM 2755 C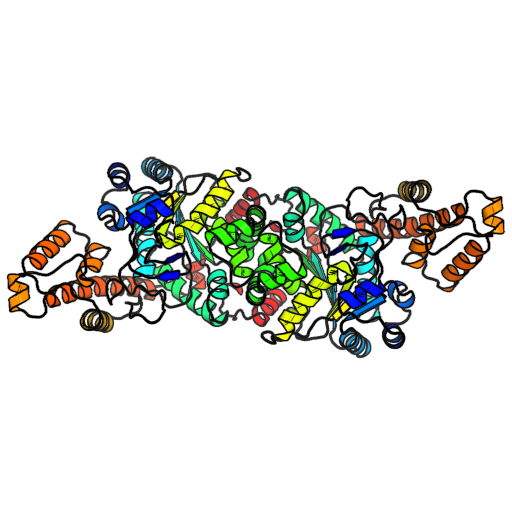 C . GLU A 1 350 ? 10.172 27.469 25.391 1 98.5 350 GLU A C 1
ATOM 2757 O O . GLU A 1 350 ? 10.672 26.469 25.906 1 98.5 350 GLU A O 1
ATOM 2762 N N . ALA A 1 351 ? 8.922 27.781 25.547 1 98.25 351 ALA A N 1
ATOM 2763 C CA . ALA A 1 351 ? 8.016 26.906 26.281 1 98.25 351 ALA A CA 1
ATOM 2764 C C . ALA A 1 351 ? 7.883 25.547 25.594 1 98.25 351 ALA A C 1
ATOM 2766 O O . ALA A 1 351 ? 7.906 24.5 26.25 1 98.25 351 ALA A O 1
ATOM 2767 N N . HIS A 1 352 ? 7.715 25.484 24.297 1 98.38 352 HIS A N 1
ATOM 2768 C CA . HIS A 1 352 ? 7.609 24.25 23.531 1 98.38 352 HIS A CA 1
ATOM 2769 C C . HIS A 1 352 ? 8.883 23.422 23.641 1 98.38 352 HIS A C 1
ATOM 2771 O O . HIS A 1 352 ? 8.812 22.203 23.828 1 98.38 352 HIS A O 1
ATOM 2777 N N . GLN A 1 353 ? 10.008 24.109 23.531 1 98.62 353 GLN A N 1
ATOM 2778 C CA . GLN A 1 353 ? 11.305 23.453 23.594 1 98.62 353 GLN A CA 1
ATOM 2779 C C . GLN A 1 353 ? 11.539 22.859 24.984 1 98.62 353 GLN A C 1
ATOM 2781 O O . GLN A 1 353 ? 12.156 21.797 25.109 1 98.62 353 GLN A O 1
ATOM 2786 N N . GLU A 1 354 ? 11.109 23.578 25.969 1 98.56 354 GLU A N 1
ATOM 2787 C CA . GLU A 1 354 ? 11.242 23.062 27.328 1 98.56 354 GLU A CA 1
ATOM 2788 C C . GLU A 1 354 ? 10.461 21.75 27.5 1 98.56 354 GLU A C 1
ATOM 2790 O O . GLU A 1 354 ? 10.969 20.797 28.109 1 98.56 354 GLU A O 1
ATOM 2795 N N . ARG A 1 355 ? 9.266 21.672 27.016 1 98.44 355 ARG A N 1
ATOM 2796 C CA . ARG A 1 355 ? 8.469 20.453 27.078 1 98.44 355 ARG A CA 1
ATOM 2797 C C . ARG A 1 355 ? 9.109 19.328 26.266 1 98.44 355 ARG A C 1
ATOM 2799 O O . ARG A 1 355 ? 9.094 18.172 26.688 1 98.44 355 ARG A O 1
ATOM 2806 N N . ARG A 1 356 ? 9.664 19.688 25.125 1 98.44 356 ARG A N 1
ATOM 2807 C CA . ARG A 1 356 ? 10.344 18.688 24.312 1 98.44 356 ARG A CA 1
ATOM 2808 C C . ARG A 1 356 ? 11.547 18.094 25.047 1 98.44 356 ARG A C 1
ATOM 2810 O O . ARG A 1 356 ? 11.766 16.891 25.016 1 98.44 356 ARG A O 1
ATOM 2817 N N . ARG A 1 357 ? 12.32 18.969 25.688 1 97.94 357 ARG A N 1
ATOM 2818 C CA . ARG A 1 357 ? 13.516 18.547 26.422 1 97.94 357 ARG A CA 1
ATOM 2819 C C . ARG A 1 357 ? 13.156 17.641 27.578 1 97.94 357 ARG A C 1
ATOM 2821 O O . ARG A 1 357 ? 13.961 16.781 27.984 1 97.94 357 ARG A O 1
ATOM 2828 N N . ALA A 1 358 ? 11.992 17.734 28.047 1 98.19 358 ALA A N 1
ATOM 2829 C CA . ALA A 1 358 ? 11.555 16.953 29.203 1 98.19 358 ALA A CA 1
ATOM 2830 C C . ALA A 1 358 ? 11.117 15.555 28.797 1 98.19 358 ALA A C 1
ATOM 2832 O O . ALA A 1 358 ? 10.922 14.688 29.641 1 98.19 358 ALA A O 1
ATOM 2833 N N . LEU A 1 359 ? 11.016 15.289 27.562 1 98.25 359 LEU A N 1
ATOM 2834 C CA . LEU A 1 359 ? 10.578 13.984 27.078 1 98.25 359 LEU A CA 1
ATOM 2835 C C . LEU A 1 359 ? 11.664 12.93 27.297 1 98.25 359 LEU A C 1
ATOM 2837 O O . LEU A 1 359 ? 12.852 13.242 27.203 1 98.25 359 LEU A O 1
ATOM 2841 N N . GLY A 1 360 ? 11.219 11.688 27.562 1 97.06 360 GLY A N 1
ATOM 2842 C CA . GLY A 1 360 ? 12.125 10.547 27.531 1 97.06 360 GLY A CA 1
ATOM 2843 C C . GLY A 1 360 ? 12.398 10.031 26.125 1 97.06 360 GLY A C 1
ATOM 2844 O O . GLY A 1 360 ? 12.18 10.742 25.141 1 97.06 360 GLY A O 1
ATOM 2845 N N . PRO A 1 361 ? 12.945 8.805 26.062 1 96 361 PRO A N 1
ATOM 2846 C CA . PRO A 1 361 ? 13.172 8.203 24.75 1 96 361 PRO A CA 1
ATOM 2847 C C . PRO A 1 361 ? 11.891 8.109 23.922 1 96 361 PRO A C 1
ATOM 2849 O O . PRO A 1 361 ? 10.82 7.832 24.453 1 96 361 PRO A O 1
ATOM 2852 N N . LEU A 1 362 ? 12.062 8.461 22.641 1 96.88 362 LEU A N 1
ATOM 2853 C CA . LEU A 1 362 ? 10.914 8.523 21.75 1 96.88 362 LEU A CA 1
ATOM 2854 C C . LEU A 1 362 ? 10.07 7.266 21.844 1 96.88 362 LEU A C 1
ATOM 2856 O O . LEU A 1 362 ? 8.836 7.344 21.938 1 96.88 362 LEU A O 1
ATOM 2860 N N . GLU A 1 363 ? 10.727 6.098 21.812 1 94 363 GLU A N 1
ATOM 2861 C CA . GLU A 1 363 ? 10.016 4.824 21.828 1 94 363 GLU A CA 1
ATOM 2862 C C . GLU A 1 363 ? 9.133 4.688 23.062 1 94 363 GLU A C 1
ATOM 2864 O O . GLU A 1 363 ? 8 4.211 22.984 1 94 363 GLU A O 1
ATOM 2869 N N . GLU A 1 364 ? 9.586 5.113 24.172 1 95.94 364 GLU A N 1
ATOM 2870 C CA . GLU A 1 364 ? 8.836 5.039 25.422 1 95.94 364 GLU A CA 1
ATOM 2871 C C . GLU A 1 364 ? 7.684 6.039 25.438 1 95.94 364 GLU A C 1
ATOM 2873 O O . GLU A 1 364 ? 6.562 5.695 25.812 1 95.94 364 GLU A O 1
ATOM 2878 N N . GLU A 1 365 ? 7.965 7.238 25 1 97.62 365 GLU A N 1
ATOM 2879 C CA . GLU A 1 365 ? 6.957 8.297 25 1 97.62 365 GLU A CA 1
ATOM 2880 C C . GLU A 1 365 ? 5.832 7.98 24.016 1 97.62 365 GLU A C 1
ATOM 2882 O O . GLU A 1 365 ? 4.664 8.266 24.281 1 97.62 365 GLU A O 1
ATOM 2887 N N . LEU A 1 366 ? 6.188 7.418 22.906 1 97.62 366 LEU A N 1
ATOM 2888 C CA . LEU A 1 366 ? 5.25 7.191 21.812 1 97.62 366 LEU A CA 1
ATOM 2889 C C . LEU A 1 366 ? 4.309 6.035 22.141 1 97.62 366 LEU A C 1
ATOM 2891 O O . LEU A 1 366 ? 3.201 5.965 21.594 1 97.62 366 LEU A O 1
ATOM 2895 N N . GLU A 1 367 ? 4.676 5.125 22.969 1 96.94 367 GLU A N 1
ATOM 2896 C CA . GLU A 1 367 ? 3.955 3.883 23.234 1 96.94 367 GLU A CA 1
ATOM 2897 C C . GLU A 1 367 ? 2.52 4.16 23.672 1 96.94 367 GLU A C 1
ATOM 2899 O O . GLU A 1 367 ? 1.588 3.488 23.219 1 96.94 367 GLU A O 1
ATOM 2904 N N . GLN A 1 368 ? 2.328 5.137 24.469 1 97.62 368 GLN A N 1
ATOM 2905 C CA . GLN A 1 368 ? 1.012 5.418 25.031 1 97.62 368 GLN A CA 1
ATOM 2906 C C . GLN A 1 368 ? 0.081 6.016 23.984 1 97.62 368 GLN A C 1
ATOM 2908 O O . GLN A 1 368 ? -1.135 6.066 24.172 1 97.62 368 GLN A O 1
ATOM 2913 N N . TYR A 1 369 ? 0.648 6.457 22.875 1 98.62 369 TYR A N 1
ATOM 2914 C CA . TYR A 1 369 ? -0.15 7.109 21.844 1 98.62 369 TYR A CA 1
ATOM 2915 C C . TYR A 1 369 ? -0.45 6.148 20.688 1 98.62 369 TYR A C 1
ATOM 2917 O O . TYR A 1 369 ? -1.216 6.477 19.781 1 98.62 369 TYR A O 1
ATOM 2925 N N . ARG A 1 370 ? 0.105 4.949 20.688 1 98.12 370 ARG A N 1
ATOM 2926 C CA . ARG A 1 370 ? -0.056 4 19.594 1 98.12 370 ARG A CA 1
ATOM 2927 C C . ARG A 1 370 ? -1.411 3.305 19.672 1 98.12 370 ARG A C 1
ATOM 2929 O O . ARG A 1 370 ? -2.01 3.211 20.734 1 98.12 370 ARG A O 1
ATOM 2936 N N . LEU A 1 371 ? -1.881 2.852 18.547 1 98.25 371 LEU A N 1
ATOM 2937 C CA . LEU A 1 371 ? -3.08 2.02 18.531 1 98.25 371 LEU A CA 1
ATOM 2938 C C . LEU A 1 371 ? -2.867 0.749 19.359 1 98.25 371 LEU A C 1
ATOM 2940 O O . LEU A 1 371 ? -1.816 0.111 19.25 1 98.25 371 LEU A O 1
ATOM 2944 N N . THR A 1 372 ? -3.82 0.416 20.172 1 97.56 372 THR A N 1
ATOM 2945 C CA . THR A 1 372 ? -3.797 -0.877 20.844 1 97.56 372 THR A CA 1
ATOM 2946 C C . THR A 1 372 ? -4.133 -2.002 19.875 1 97.56 372 THR A C 1
ATOM 2948 O O . THR A 1 372 ? -4.637 -1.749 18.766 1 97.56 372 THR A O 1
ATOM 2951 N N . GLU A 1 373 ? -3.84 -3.186 20.281 1 96.12 373 GLU A N 1
ATOM 2952 C CA . GLU A 1 373 ? -4.168 -4.324 19.422 1 96.12 373 GLU A CA 1
ATOM 2953 C C . GLU A 1 373 ? -5.668 -4.406 19.172 1 96.12 373 GLU A C 1
ATOM 2955 O O . GLU A 1 373 ? -6.098 -4.715 18.062 1 96.12 373 GLU A O 1
ATOM 2960 N N . SER A 1 374 ? -6.453 -4.172 20.203 1 97.12 374 SER A N 1
ATOM 2961 C CA . SER A 1 374 ? -7.902 -4.191 20.047 1 97.12 374 SER A CA 1
ATOM 2962 C C . SER A 1 374 ? -8.367 -3.129 19.062 1 97.12 374 SER A C 1
ATOM 2964 O O . SER A 1 374 ? -9.25 -3.381 18.234 1 97.12 374 SER A O 1
ATOM 2966 N N . GLU A 1 375 ? -7.789 -1.936 19.109 1 98.38 375 GLU A N 1
ATOM 2967 C CA . GLU A 1 375 ? -8.133 -0.861 18.172 1 98.38 375 GLU A CA 1
ATOM 2968 C C . GLU A 1 375 ? -7.758 -1.225 16.75 1 98.38 375 GLU A C 1
ATOM 2970 O O . GLU A 1 375 ? -8.5 -0.93 15.805 1 98.38 375 GLU A O 1
ATOM 2975 N N . ARG A 1 376 ? -6.57 -1.836 16.609 1 98 376 ARG A N 1
ATOM 2976 C CA . ARG A 1 376 ? -6.121 -2.303 15.305 1 98 376 ARG A CA 1
ATOM 2977 C C . ARG A 1 376 ? -7.105 -3.311 14.719 1 98 376 ARG A C 1
ATOM 2979 O O . ARG A 1 376 ? -7.496 -3.197 13.555 1 98 376 ARG A O 1
ATOM 2986 N N . GLN A 1 377 ? -7.523 -4.266 15.484 1 97.38 377 GLN A N 1
ATOM 2987 C CA . GLN A 1 377 ? -8.453 -5.305 15.047 1 97.38 377 GLN A CA 1
ATOM 2988 C C . GLN A 1 377 ? -9.812 -4.707 14.688 1 97.38 377 GLN A C 1
ATOM 2990 O O . GLN A 1 377 ? -10.422 -5.102 13.688 1 97.38 377 GLN A O 1
ATOM 2995 N N . ASP A 1 378 ? -10.266 -3.754 15.5 1 97.81 378 ASP A N 1
ATOM 2996 C CA . ASP A 1 378 ? -11.547 -3.104 15.234 1 97.81 378 ASP A CA 1
ATOM 2997 C C . ASP A 1 378 ? -11.531 -2.371 13.898 1 97.81 378 ASP A C 1
ATOM 2999 O O . ASP A 1 378 ? -12.469 -2.479 13.109 1 97.81 378 ASP A O 1
ATOM 3003 N N . ALA A 1 379 ? -10.453 -1.655 13.688 1 98.5 379 ALA A N 1
ATOM 3004 C CA . ALA A 1 379 ? -10.336 -0.908 12.438 1 98.5 379 ALA A CA 1
ATOM 3005 C C . ALA A 1 379 ? -10.391 -1.843 11.227 1 98.5 379 ALA A C 1
ATOM 3007 O O . ALA A 1 379 ? -11.125 -1.587 10.273 1 98.5 379 ALA A O 1
ATOM 3008 N N . ARG A 1 380 ? -9.641 -2.945 11.258 1 98.06 380 ARG A N 1
ATOM 3009 C CA . ARG A 1 380 ? -9.617 -3.902 10.156 1 98.06 380 ARG A CA 1
ATOM 3010 C C . ARG A 1 380 ? -10.977 -4.566 9.977 1 98.06 380 ARG A C 1
ATOM 3012 O O . ARG A 1 380 ? -11.461 -4.723 8.852 1 98.06 380 ARG A O 1
ATOM 3019 N N . ARG A 1 381 ? -11.594 -4.934 11.078 1 97.44 381 ARG A N 1
ATOM 3020 C CA . ARG A 1 381 ? -12.906 -5.57 11.023 1 97.44 381 ARG A CA 1
ATOM 3021 C C . ARG A 1 381 ? -13.938 -4.652 10.367 1 97.44 381 ARG A C 1
ATOM 3023 O O . ARG A 1 381 ? -14.711 -5.09 9.516 1 97.44 381 ARG A O 1
ATOM 3030 N N . ARG A 1 382 ? -13.945 -3.385 10.766 1 97.69 382 ARG A N 1
ATOM 3031 C CA . ARG A 1 382 ? -14.938 -2.443 10.266 1 97.69 382 ARG A CA 1
ATOM 3032 C C . ARG A 1 382 ? -14.656 -2.066 8.812 1 97.69 382 ARG A C 1
ATOM 3034 O O . ARG A 1 382 ? -15.539 -1.568 8.109 1 97.69 382 ARG A O 1
ATOM 3041 N N . ALA A 1 383 ? -13.391 -2.297 8.406 1 97.25 383 ALA A N 1
ATOM 3042 C CA . ALA A 1 383 ? -13.055 -2.066 7.004 1 97.25 383 ALA A CA 1
ATOM 3043 C C . ALA A 1 383 ? -13.484 -3.248 6.137 1 97.25 383 ALA A C 1
ATOM 3045 O O . ALA A 1 383 ? -13.461 -3.164 4.906 1 97.25 383 ALA A O 1
ATOM 3046 N N . GLY A 1 384 ? -13.805 -4.453 6.766 1 96.75 384 GLY A N 1
ATOM 3047 C CA . GLY A 1 384 ? -14.352 -5.551 5.984 1 96.75 384 GLY A CA 1
ATOM 3048 C C . GLY A 1 384 ? -13.594 -6.855 6.184 1 96.75 384 GLY A C 1
ATOM 3049 O O . GLY A 1 384 ? -13.992 -7.895 5.656 1 96.75 384 GLY A O 1
ATOM 3050 N N . TYR A 1 385 ? -12.469 -6.84 6.91 1 97.06 385 TYR A N 1
ATOM 3051 C CA . TYR A 1 385 ? -11.711 -8.055 7.172 1 97.06 385 TYR A CA 1
ATOM 3052 C C . TYR A 1 385 ? -12.367 -8.883 8.273 1 97.06 385 TYR A C 1
ATOM 3054 O O . TYR A 1 385 ? -12.5 -8.422 9.406 1 97.06 385 TYR A O 1
ATOM 3062 N N . PRO A 1 386 ? -12.719 -10.047 7.98 1 94.44 386 PRO A N 1
ATOM 3063 C CA . PRO A 1 386 ? -13.445 -10.852 8.969 1 94.44 386 PRO A CA 1
ATOM 3064 C C . PRO A 1 386 ? -12.555 -11.328 10.109 1 94.44 386 PRO A C 1
ATOM 3066 O O . PRO A 1 386 ? -11.328 -11.305 9.992 1 94.44 386 PRO A O 1
ATOM 3069 N N . ASP A 1 387 ? -13.117 -11.828 11.156 1 89.38 387 ASP A N 1
ATOM 3070 C CA . ASP A 1 387 ? -12.414 -12.258 12.359 1 89.38 387 ASP A CA 1
ATOM 3071 C C . ASP A 1 387 ? -11.484 -13.43 12.062 1 89.38 387 ASP A C 1
ATOM 3073 O O . ASP A 1 387 ? -10.438 -13.57 12.695 1 89.38 387 ASP A O 1
ATOM 3077 N N . ASN A 1 388 ? -11.805 -14.203 11.102 1 85.12 388 ASN A N 1
ATOM 3078 C CA . ASN A 1 388 ? -11 -15.391 10.82 1 85.12 388 ASN A CA 1
ATOM 3079 C C . ASN A 1 388 ? -9.914 -15.102 9.789 1 85.12 388 ASN A C 1
ATOM 3081 O O . ASN A 1 388 ? -9.164 -16 9.406 1 85.12 388 ASN A O 1
ATOM 3085 N N . SER A 1 389 ? -9.875 -13.875 9.336 1 87.75 389 SER A N 1
ATOM 3086 C CA . SER A 1 389 ? -8.82 -13.5 8.398 1 87.75 389 SER A CA 1
ATOM 3087 C C . SER A 1 389 ? -7.445 -13.562 9.055 1 87.75 389 SER A C 1
ATOM 3089 O O . SER A 1 389 ? -7.312 -13.32 10.258 1 87.75 389 SER A O 1
ATOM 3091 N N . LEU A 1 390 ? -6.492 -13.914 8.25 1 89.31 390 LEU A N 1
ATOM 3092 C CA . LEU A 1 390 ? -5.121 -13.945 8.742 1 89.31 390 LEU A CA 1
ATOM 3093 C C . LEU A 1 390 ? -4.641 -12.539 9.109 1 89.31 390 LEU A C 1
ATOM 3095 O O . LEU A 1 390 ? -3.666 -12.391 9.844 1 89.31 390 LEU A O 1
ATOM 3099 N N . VAL A 1 391 ? -5.316 -11.594 8.578 1 88.81 391 VAL A N 1
ATOM 3100 C CA . VAL A 1 391 ? -4.973 -10.203 8.828 1 88.81 391 VAL A CA 1
ATOM 3101 C C . VAL A 1 391 ? -5.254 -9.852 10.289 1 88.81 391 VAL A C 1
ATOM 3103 O O . VAL A 1 391 ? -4.719 -8.875 10.812 1 88.81 391 VAL A O 1
ATOM 3106 N N . GLN A 1 392 ? -6.137 -10.633 10.953 1 84.5 392 GLN A N 1
ATOM 3107 C CA . GLN A 1 392 ? -6.547 -10.375 12.336 1 84.5 392 GLN A CA 1
ATOM 3108 C C . GLN A 1 392 ? -5.637 -11.094 13.32 1 84.5 392 GLN A C 1
ATOM 3110 O O . GLN A 1 392 ? -5.824 -10.992 14.539 1 84.5 392 GLN A O 1
ATOM 3115 N N . GLN A 1 393 ? -4.602 -11.758 12.773 1 77.69 393 GLN A N 1
ATOM 3116 C CA . GLN A 1 393 ? -3.76 -12.586 13.633 1 77.69 393 GLN A CA 1
ATOM 3117 C C . GLN A 1 393 ? -2.344 -12.023 13.727 1 77.69 393 GLN A C 1
ATOM 3119 O O . GLN A 1 393 ? -1.871 -11.367 12.797 1 77.69 393 GLN A O 1
ATOM 3124 N N . MET B 1 1 ? 1.681 -1.969 -40.844 1 30.36 1 MET B N 1
ATOM 3125 C CA . MET B 1 1 ? 0.886 -1.935 -39.625 1 30.36 1 MET B CA 1
ATOM 3126 C C . MET B 1 1 ? 1.105 -3.197 -38.781 1 30.36 1 MET B C 1
ATOM 3128 O O . MET B 1 1 ? 1.076 -4.309 -39.312 1 30.36 1 MET B O 1
ATOM 3132 N N . PRO B 1 2 ? 1.935 -3.193 -37.594 1 36.66 2 PRO B N 1
ATOM 3133 C CA . PRO B 1 2 ? 2.164 -4.52 -37.031 1 36.66 2 PRO B CA 1
ATOM 3134 C C . PRO B 1 2 ? 0.92 -5.406 -37.062 1 36.66 2 PRO B C 1
ATOM 3136 O O . PRO B 1 2 ? -0.202 -4.902 -36.969 1 36.66 2 PRO B O 1
ATOM 3139 N N . ALA B 1 3 ? 0.982 -6.371 -37.781 1 43.62 3 ALA B N 1
ATOM 3140 C CA . ALA B 1 3 ? -0.081 -7.305 -38.156 1 43.62 3 ALA B CA 1
ATOM 3141 C C . ALA B 1 3 ? -0.933 -7.66 -36.938 1 43.62 3 ALA B C 1
ATOM 3143 O O . ALA B 1 3 ? -0.402 -8.008 -35.875 1 43.62 3 ALA B O 1
ATOM 3144 N N . GLU B 1 4 ? -2.111 -7.156 -36.562 1 51.47 4 GLU B N 1
ATOM 3145 C CA . GLU B 1 4 ? -3.094 -7.309 -35.5 1 51.47 4 GLU B CA 1
ATOM 3146 C C . GLU B 1 4 ? -3.162 -8.758 -35.031 1 51.47 4 GLU B C 1
ATOM 3148 O O . GLU B 1 4 ? -3.379 -9.672 -35.812 1 51.47 4 GLU B O 1
ATOM 3153 N N . ASP B 1 5 ? -2.508 -9.125 -33.875 1 62.69 5 ASP B N 1
ATOM 3154 C CA . ASP B 1 5 ? -2.531 -10.477 -33.312 1 62.69 5 ASP B CA 1
ATOM 3155 C C . ASP B 1 5 ? -3.963 -10.93 -33.031 1 62.69 5 ASP B C 1
ATOM 3157 O O . ASP B 1 5 ? -4.805 -10.125 -32.656 1 62.69 5 ASP B O 1
ATOM 3161 N N . ASP B 1 6 ? -4.387 -12.156 -33.406 1 74.12 6 ASP B N 1
ATOM 3162 C CA . ASP B 1 6 ? -5.684 -12.789 -33.188 1 74.12 6 ASP B CA 1
ATOM 3163 C C . ASP B 1 6 ? -5.859 -13.234 -31.75 1 74.12 6 ASP B C 1
ATOM 3165 O O . ASP B 1 6 ? -6.82 -13.938 -31.422 1 74.12 6 ASP B O 1
ATOM 3169 N N . PHE B 1 7 ? -4.832 -12.883 -30.828 1 81.12 7 PHE B N 1
ATOM 3170 C CA . PHE B 1 7 ? -4.969 -13.25 -29.422 1 81.12 7 PHE B CA 1
ATOM 3171 C C . PHE B 1 7 ? -4.531 -12.102 -28.531 1 81.12 7 PHE B C 1
ATOM 3173 O O . PHE B 1 7 ? -3.846 -11.18 -28.969 1 81.12 7 PHE B O 1
ATOM 3180 N N . THR B 1 8 ? -5.117 -12.094 -27.328 1 78.75 8 THR B N 1
ATOM 3181 C CA . THR B 1 8 ? -4.773 -11.133 -26.297 1 78.75 8 THR B CA 1
ATOM 3182 C C . THR B 1 8 ? -4.199 -11.836 -25.078 1 78.75 8 THR B C 1
ATOM 3184 O O . THR B 1 8 ? -4.785 -12.797 -24.578 1 78.75 8 THR B O 1
ATOM 3187 N N . VAL B 1 9 ? -2.926 -11.367 -24.672 1 79.38 9 VAL B N 1
ATOM 3188 C CA . VAL B 1 9 ? -2.307 -11.922 -23.469 1 79.38 9 VAL B CA 1
ATOM 3189 C C . VAL B 1 9 ? -1.795 -10.789 -22.594 1 79.38 9 VAL B C 1
ATOM 3191 O O . VAL B 1 9 ? -0.855 -10.078 -22.953 1 79.38 9 VAL B O 1
ATOM 3194 N N . THR B 1 10 ? -2.439 -10.586 -21.422 1 79.31 10 THR B N 1
ATOM 3195 C CA . THR B 1 10 ? -2.021 -9.711 -20.328 1 79.31 10 THR B CA 1
ATOM 3196 C C . THR B 1 10 ? -2.084 -10.453 -19 1 79.31 10 THR B C 1
ATOM 3198 O O . THR B 1 10 ? -2.65 -11.539 -18.922 1 79.31 10 THR B O 1
ATOM 3201 N N . PRO B 1 11 ? -1.504 -9.891 -18 1 84.06 11 PRO B N 1
ATOM 3202 C CA . PRO B 1 11 ? -1.606 -10.562 -16.703 1 84.06 11 PRO B CA 1
ATOM 3203 C C . PRO B 1 11 ? -3.049 -10.711 -16.234 1 84.06 11 PRO B C 1
ATOM 3205 O O . PRO B 1 11 ? -3.322 -11.477 -15.305 1 84.06 11 PRO B O 1
ATOM 3208 N N . TYR B 1 12 ? -3.979 -10.023 -16.906 1 78.25 12 TYR B N 1
ATOM 3209 C CA . TYR B 1 12 ? -5.34 -10 -16.375 1 78.25 12 TYR B CA 1
ATOM 3210 C C . TYR B 1 12 ? -6.328 -10.531 -17.406 1 78.25 12 TYR B C 1
ATOM 3212 O O . TYR B 1 12 ? -7.5 -10.75 -17.109 1 78.25 12 TYR B O 1
ATOM 3220 N N . ALA B 1 13 ? -5.82 -10.805 -18.672 1 76.38 13 ALA B N 1
ATOM 3221 C CA . ALA B 1 13 ? -6.723 -11.297 -19.703 1 76.38 13 ALA B CA 1
ATOM 3222 C C . ALA B 1 13 ? -5.973 -12.156 -20.719 1 76.38 13 ALA B C 1
ATOM 3224 O O . ALA B 1 13 ? -4.941 -11.742 -21.25 1 76.38 13 ALA B O 1
ATOM 3225 N N . VAL B 1 14 ? -6.434 -13.359 -21.016 1 77.19 14 VAL B N 1
ATOM 3226 C CA . VAL B 1 14 ? -5.941 -14.25 -22.062 1 77.19 14 VAL B CA 1
ATOM 3227 C C . VAL B 1 14 ? -7.102 -14.703 -22.938 1 77.19 14 VAL B C 1
ATOM 3229 O O . VAL B 1 14 ? -8.062 -15.312 -22.453 1 77.19 14 VAL B O 1
ATOM 3232 N N . GLU B 1 15 ? -6.984 -14.273 -24.141 1 74.44 15 GLU B N 1
ATOM 3233 C CA . GLU B 1 15 ? -8.062 -14.602 -25.062 1 74.44 15 GLU B CA 1
ATOM 3234 C C . GLU B 1 15 ? -7.512 -14.992 -26.438 1 74.44 15 GLU B C 1
ATOM 3236 O O . GLU B 1 15 ? -6.508 -14.438 -26.891 1 74.44 15 GLU B O 1
ATOM 3241 N N . GLY B 1 16 ? -8.18 -15.992 -27.047 1 75.38 16 GLY B N 1
ATOM 3242 C CA . GLY B 1 16 ? -7.832 -16.359 -28.406 1 75.38 16 GLY B CA 1
ATOM 3243 C C . GLY B 1 16 ? -6.895 -17.547 -28.484 1 75.38 16 GLY B C 1
ATOM 3244 O O . GLY B 1 16 ? -6.641 -18.219 -27.484 1 75.38 16 GLY B O 1
ATOM 3245 N N . ASP B 1 17 ? -6.539 -17.922 -29.688 1 77 17 ASP B N 1
ATOM 3246 C CA . ASP B 1 17 ? -5.582 -18.984 -29.938 1 77 17 ASP B CA 1
ATOM 3247 C C . ASP B 1 17 ? -4.145 -18.484 -29.797 1 77 17 ASP B C 1
ATOM 3249 O O . ASP B 1 17 ? -3.625 -17.828 -30.703 1 77 17 ASP B O 1
ATOM 3253 N N . ILE B 1 18 ? -3.498 -19.016 -28.844 1 82.56 18 ILE B N 1
ATOM 3254 C CA . ILE B 1 18 ? -2.221 -18.438 -28.453 1 82.56 18 ILE B CA 1
ATOM 3255 C C . ILE B 1 18 ? -1.104 -19 -29.328 1 82.56 18 ILE B C 1
ATOM 3257 O O . ILE B 1 18 ? -0.997 -20.219 -29.484 1 82.56 18 ILE B O 1
ATOM 3261 N N . ASP B 1 19 ? -0.395 -18.172 -29.906 1 86.38 19 ASP B N 1
ATOM 3262 C CA . ASP B 1 19 ? 0.863 -18.516 -30.578 1 86.38 19 ASP B CA 1
ATOM 3263 C C . ASP B 1 19 ? 2.053 -18.25 -29.656 1 86.38 19 ASP B C 1
ATOM 3265 O O . ASP B 1 19 ? 2.531 -17.109 -29.547 1 86.38 19 ASP B O 1
ATOM 3269 N N . TYR B 1 20 ? 2.582 -19.281 -29.141 1 88.75 20 TYR B N 1
ATOM 3270 C CA . TYR B 1 20 ? 3.58 -19.156 -28.078 1 88.75 20 TYR B CA 1
ATOM 3271 C C . TYR B 1 20 ? 4.895 -18.625 -28.641 1 88.75 20 TYR B C 1
ATOM 3273 O O . TYR B 1 20 ? 5.637 -17.938 -27.938 1 88.75 20 TYR B O 1
ATOM 3281 N N . ASP B 1 21 ? 5.215 -18.922 -29.828 1 87.5 21 ASP B N 1
ATOM 3282 C CA . ASP B 1 21 ? 6.43 -18.375 -30.438 1 87.5 21 ASP B CA 1
ATOM 3283 C C . ASP B 1 21 ? 6.309 -16.875 -30.656 1 87.5 21 ASP B C 1
ATOM 3285 O O . ASP B 1 21 ? 7.25 -16.125 -30.406 1 87.5 21 ASP B O 1
ATOM 3289 N N . ARG B 1 22 ? 5.203 -16.469 -31.125 1 84.06 22 ARG B N 1
ATOM 3290 C CA . ARG B 1 22 ? 4.961 -15.039 -31.359 1 84.06 22 ARG B CA 1
ATOM 3291 C C . ARG B 1 22 ? 4.98 -14.273 -30.031 1 84.06 22 ARG B C 1
ATOM 3293 O O . ARG B 1 22 ? 5.414 -13.117 -29.984 1 84.06 22 ARG B O 1
ATOM 3300 N N . LEU B 1 23 ? 4.551 -14.977 -29.062 1 86.31 23 LEU B N 1
ATOM 3301 C CA . LEU B 1 23 ? 4.527 -14.352 -27.75 1 86.31 23 LEU B CA 1
ATOM 3302 C C . LEU B 1 23 ? 5.945 -14.094 -27.234 1 86.31 23 LEU B C 1
ATOM 3304 O O . LEU B 1 23 ? 6.199 -13.078 -26.594 1 86.31 23 LEU B O 1
ATOM 3308 N N . LEU B 1 24 ? 6.836 -14.945 -27.531 1 88.75 24 LEU B N 1
ATOM 3309 C CA . LEU B 1 24 ? 8.227 -14.773 -27.125 1 88.75 24 LEU B CA 1
ATOM 3310 C C . LEU B 1 24 ? 8.828 -13.531 -27.766 1 88.75 24 LEU B C 1
ATOM 3312 O O . LEU B 1 24 ? 9.539 -12.766 -27.094 1 88.75 24 LEU B O 1
ATOM 3316 N N . ASP B 1 25 ? 8.508 -13.359 -28.969 1 87.19 25 ASP B N 1
ATOM 3317 C CA . ASP B 1 25 ? 9.008 -12.195 -29.688 1 87.19 25 ASP B CA 1
ATOM 3318 C C . ASP B 1 25 ? 8.438 -10.906 -29.109 1 87.19 25 ASP B C 1
ATOM 3320 O O . ASP B 1 25 ? 9.164 -9.922 -28.938 1 87.19 25 ASP B O 1
ATOM 3324 N N . LYS B 1 26 ? 7.242 -11.008 -28.844 1 84.19 26 LYS B N 1
ATOM 3325 C CA . LYS B 1 26 ? 6.551 -9.836 -28.297 1 84.19 26 LYS B CA 1
ATOM 3326 C C . LYS B 1 26 ? 7.086 -9.469 -26.922 1 84.19 26 LYS B C 1
ATOM 3328 O O . LYS B 1 26 ? 7.238 -8.289 -26.609 1 84.19 26 LYS B O 1
ATOM 3333 N N . PHE B 1 27 ? 7.383 -10.43 -26.172 1 85.88 27 PHE B N 1
ATOM 3334 C CA . PHE B 1 27 ? 7.777 -10.18 -24.781 1 85.88 27 PHE B CA 1
ATOM 3335 C C . PHE B 1 27 ? 9.289 -10.039 -24.672 1 85.88 27 PHE B C 1
ATOM 3337 O O . PHE B 1 27 ? 9.797 -9.562 -23.656 1 85.88 27 PHE B O 1
ATOM 3344 N N . GLY B 1 28 ? 9.977 -10.383 -25.672 1 90.38 28 GLY B N 1
ATOM 3345 C CA . GLY B 1 28 ? 11.43 -10.305 -25.625 1 90.38 28 GLY B CA 1
ATOM 3346 C C . GLY B 1 28 ? 12.055 -11.344 -24.719 1 90.38 28 GLY B C 1
ATOM 3347 O O . GLY B 1 28 ? 13 -11.055 -23.984 1 90.38 28 GLY B O 1
ATOM 3348 N N . ALA B 1 29 ? 11.469 -12.492 -24.609 1 93.75 29 ALA B N 1
ATOM 3349 C CA . ALA B 1 29 ? 12.008 -13.633 -23.859 1 93.75 29 ALA B CA 1
ATOM 3350 C C . ALA B 1 29 ? 12.656 -14.641 -24.812 1 93.75 29 ALA B C 1
ATOM 3352 O O . ALA B 1 29 ? 12.414 -14.609 -26.016 1 93.75 29 ALA B O 1
ATOM 3353 N N . ASP B 1 30 ? 13.484 -15.492 -24.312 1 96.25 30 ASP B N 1
ATOM 3354 C CA . ASP B 1 30 ? 14.188 -16.484 -25.125 1 96.25 30 ASP B CA 1
ATOM 3355 C C . ASP B 1 30 ? 13.617 -17.875 -24.891 1 96.25 30 ASP B C 1
ATOM 3357 O O . ASP B 1 30 ? 13.125 -18.188 -23.797 1 96.25 30 ASP B O 1
ATOM 3361 N N . ALA B 1 31 ? 13.703 -18.672 -25.922 1 96.62 31 ALA B N 1
ATOM 3362 C CA . ALA B 1 31 ? 13.359 -20.078 -25.766 1 96.62 31 ALA B CA 1
ATOM 3363 C C . ALA B 1 31 ? 14.32 -20.781 -24.812 1 96.62 31 ALA B C 1
ATOM 3365 O O . ALA B 1 31 ? 15.523 -20.484 -24.812 1 96.62 31 ALA B O 1
ATOM 3366 N N . LEU B 1 32 ? 13.812 -21.641 -24.031 1 97.38 32 LEU B N 1
ATOM 3367 C CA . LEU B 1 32 ? 14.664 -22.469 -23.172 1 97.38 32 LEU B CA 1
ATOM 3368 C C . LEU B 1 32 ? 15.477 -23.453 -24.016 1 97.38 32 LEU B C 1
ATOM 3370 O O . LEU B 1 32 ? 14.906 -24.281 -24.734 1 97.38 32 LEU B O 1
ATOM 3374 N N . THR B 1 33 ? 16.797 -23.469 -23.969 1 97.19 33 THR B N 1
ATOM 3375 C CA . THR B 1 33 ? 17.656 -24.266 -24.828 1 97.19 33 THR B CA 1
ATOM 3376 C C . THR B 1 33 ? 17.828 -25.672 -24.266 1 97.19 33 THR B C 1
ATOM 3378 O O . THR B 1 33 ? 17.562 -25.906 -23.078 1 97.19 33 THR B O 1
ATOM 3381 N N . ALA B 1 34 ? 18.312 -26.531 -25.141 1 96.88 34 ALA B N 1
ATOM 3382 C CA . ALA B 1 34 ? 18.609 -27.906 -24.719 1 96.88 34 ALA B CA 1
ATOM 3383 C C . ALA B 1 34 ? 19.703 -27.906 -23.656 1 96.88 34 ALA B C 1
ATOM 3385 O O . ALA B 1 34 ? 19.672 -28.734 -22.734 1 96.88 34 ALA B O 1
ATOM 3386 N N . GLU B 1 35 ? 20.625 -27.047 -23.781 1 97.25 35 GLU B N 1
ATOM 3387 C CA . GLU B 1 35 ? 21.703 -26.938 -22.797 1 97.25 35 GLU B CA 1
ATOM 3388 C C . GLU B 1 35 ? 21.188 -26.516 -21.438 1 97.25 35 GLU B C 1
ATOM 3390 O O . GLU B 1 35 ? 21.594 -27.062 -20.406 1 97.25 35 GLU B O 1
ATOM 3395 N N . GLN B 1 36 ? 20.281 -25.609 -21.391 1 98 36 GLN B N 1
ATOM 3396 C CA . GLN B 1 36 ? 19.688 -25.156 -20.156 1 98 36 GLN B CA 1
ATOM 3397 C C . GLN B 1 36 ? 18.844 -26.234 -19.5 1 98 36 GLN B C 1
ATOM 3399 O O . GLN B 1 36 ? 18.906 -26.438 -18.297 1 98 36 GLN B O 1
ATOM 3404 N N . LYS B 1 37 ? 18.047 -26.922 -20.344 1 97.62 37 LYS B N 1
ATOM 3405 C CA . LYS B 1 37 ? 17.234 -28.016 -19.828 1 97.62 37 LYS B CA 1
ATOM 3406 C C . LYS B 1 37 ? 18.094 -29.078 -19.156 1 97.62 37 LYS B C 1
ATOM 3408 O O . LYS B 1 37 ? 17.719 -29.625 -18.125 1 97.62 37 LYS B O 1
ATOM 3413 N N . ALA B 1 38 ? 19.25 -29.281 -19.719 1 96.75 38 ALA B N 1
ATOM 3414 C CA . ALA B 1 38 ? 20.156 -30.312 -19.219 1 96.75 38 ALA B CA 1
ATOM 3415 C C . ALA B 1 38 ? 20.766 -29.922 -17.891 1 96.75 38 ALA B C 1
ATOM 3417 O O . ALA B 1 38 ? 21.281 -30.766 -17.156 1 96.75 38 ALA B O 1
ATOM 3418 N N . LYS B 1 39 ? 20.719 -28.641 -17.547 1 97.44 39 LYS B N 1
ATOM 3419 C CA . LYS B 1 39 ? 21.297 -28.141 -16.297 1 97.44 39 LYS B CA 1
ATOM 3420 C C . LYS B 1 39 ? 20.344 -28.328 -15.125 1 97.44 39 LYS B C 1
ATOM 3422 O O . LYS B 1 39 ? 20.75 -28.234 -13.969 1 97.44 39 LYS B O 1
ATOM 3427 N N . PHE B 1 40 ? 19.094 -28.562 -15.406 1 97.75 40 PHE B N 1
ATOM 3428 C CA . PHE B 1 40 ? 18.172 -28.875 -14.32 1 97.75 40 PHE B CA 1
ATOM 3429 C C . PHE B 1 40 ? 18.516 -30.219 -13.68 1 97.75 40 PHE B C 1
ATOM 3431 O O . PHE B 1 40 ? 19.156 -31.062 -14.297 1 97.75 40 PHE B O 1
ATOM 3438 N N . PRO B 1 41 ? 18.094 -30.422 -12.469 1 95.06 41 PRO B N 1
ATOM 3439 C CA . PRO B 1 41 ? 18.453 -31.656 -11.766 1 95.06 41 PRO B CA 1
ATOM 3440 C C . PRO B 1 41 ? 17.922 -32.906 -12.469 1 95.06 41 PRO B C 1
ATOM 3442 O O . PRO B 1 41 ? 16.859 -32.875 -13.078 1 95.06 41 PRO B O 1
ATOM 3445 N N . ASP B 1 42 ? 18.578 -33.969 -12.281 1 90.5 42 ASP B N 1
ATOM 3446 C CA . ASP B 1 42 ? 18.172 -35.281 -12.758 1 90.5 42 ASP B CA 1
ATOM 3447 C C . ASP B 1 42 ? 17.531 -36.125 -11.648 1 90.5 42 ASP B C 1
ATOM 3449 O O . ASP B 1 42 ? 18.047 -36.188 -10.531 1 90.5 42 ASP B O 1
ATOM 3453 N N . PRO B 1 43 ? 16.359 -36.719 -12 1 92.06 43 PRO B N 1
ATOM 3454 C CA . PRO B 1 43 ? 15.664 -36.719 -13.289 1 92.06 43 PRO B CA 1
ATOM 3455 C C . PRO B 1 43 ? 15.016 -35.375 -13.602 1 92.06 43 PRO B C 1
ATOM 3457 O O . PRO B 1 43 ? 14.5 -34.688 -12.695 1 92.06 43 PRO B O 1
ATOM 3460 N N . GLY B 1 44 ? 15.109 -35.031 -14.812 1 93.56 44 GLY B N 1
ATOM 3461 C CA . GLY B 1 44 ? 14.461 -33.812 -15.242 1 93.56 44 GLY B CA 1
ATOM 3462 C C . GLY B 1 44 ? 12.953 -33.844 -15.031 1 93.56 44 GLY B C 1
ATOM 3463 O O . GLY B 1 44 ? 12.297 -34.844 -15.273 1 93.56 44 GLY B O 1
ATOM 3464 N N . HIS B 1 45 ? 12.516 -32.75 -14.5 1 95.56 45 HIS B N 1
ATOM 3465 C CA . HIS B 1 45 ? 11.07 -32.688 -14.312 1 95.56 45 HIS B CA 1
ATOM 3466 C C . HIS B 1 45 ? 10.336 -32.656 -15.648 1 95.56 45 HIS B C 1
ATOM 3468 O O . HIS B 1 45 ? 10.781 -32 -16.594 1 95.56 45 HIS B O 1
ATOM 3474 N N . PRO B 1 46 ? 9.219 -33.312 -15.836 1 95.06 46 PRO B N 1
ATOM 3475 C CA . PRO B 1 46 ? 8.484 -33.375 -17.109 1 95.06 46 PRO B CA 1
ATOM 3476 C C . PRO B 1 46 ? 8.133 -31.984 -17.641 1 95.06 46 PRO B C 1
ATOM 3478 O O . PRO B 1 46 ? 8.188 -31.766 -18.859 1 95.06 46 PRO B O 1
ATOM 3481 N N . LEU B 1 47 ? 7.848 -31.047 -16.812 1 95.94 47 LEU B N 1
ATOM 3482 C CA . LEU B 1 47 ? 7.457 -29.703 -17.25 1 95.94 47 LEU B CA 1
ATOM 3483 C C . LEU B 1 47 ? 8.594 -29.031 -18.016 1 95.94 47 LEU B C 1
ATOM 3485 O O . LEU B 1 47 ? 8.352 -28.172 -18.859 1 95.94 47 LEU B O 1
ATOM 3489 N N . VAL B 1 48 ? 9.789 -29.406 -17.672 1 96.81 48 VAL B N 1
ATOM 3490 C CA . VAL B 1 48 ? 10.953 -28.828 -18.328 1 96.81 48 VAL B CA 1
ATOM 3491 C C . VAL B 1 48 ? 11.328 -29.672 -19.547 1 96.81 48 VAL B C 1
ATOM 3493 O O . VAL B 1 48 ? 11.438 -29.156 -20.672 1 96.81 48 VAL B O 1
ATOM 3496 N N . ARG B 1 49 ? 11.438 -30.969 -19.375 1 94.56 49 ARG B N 1
ATOM 3497 C CA . ARG B 1 49 ? 11.945 -31.828 -20.453 1 94.56 49 ARG B CA 1
ATOM 3498 C C . ARG B 1 49 ? 10.945 -31.938 -21.594 1 94.56 49 ARG B C 1
ATOM 3500 O O . ARG B 1 49 ? 11.312 -32.25 -22.719 1 94.56 49 ARG B O 1
ATOM 3507 N N . ARG B 1 50 ? 9.695 -31.625 -21.312 1 95.31 50 ARG B N 1
ATOM 3508 C CA . ARG B 1 50 ? 8.672 -31.75 -22.344 1 95.31 50 ARG B CA 1
ATOM 3509 C C . ARG B 1 50 ? 8.234 -30.375 -22.844 1 95.31 50 ARG B C 1
ATOM 3511 O O . ARG B 1 50 ? 7.133 -30.234 -23.391 1 95.31 50 ARG B O 1
ATOM 3518 N N . ASP B 1 51 ? 8.875 -29.375 -22.531 1 94.69 51 ASP B N 1
ATOM 3519 C CA . ASP B 1 51 ? 8.773 -28.016 -23.078 1 94.69 51 ASP B CA 1
ATOM 3520 C C . ASP B 1 51 ? 7.457 -27.359 -22.656 1 94.69 51 ASP B C 1
ATOM 3522 O O . ASP B 1 51 ? 6.895 -26.562 -23.391 1 94.69 51 ASP B O 1
ATOM 3526 N N . VAL B 1 52 ? 6.938 -27.859 -21.531 1 94.31 52 VAL B N 1
ATOM 3527 C CA . VAL B 1 52 ? 5.848 -27.062 -20.969 1 94.31 52 VAL B CA 1
ATOM 3528 C C . VAL B 1 52 ? 6.379 -25.703 -20.5 1 94.31 52 VAL B C 1
ATOM 3530 O O . VAL B 1 52 ? 5.797 -24.672 -20.828 1 94.31 52 VAL B O 1
ATOM 3533 N N . PHE B 1 53 ? 7.434 -25.797 -19.672 1 96.75 53 PHE B N 1
ATOM 3534 C CA . PHE B 1 53 ? 8.297 -24.609 -19.594 1 96.75 53 PHE B CA 1
ATOM 3535 C C . PHE B 1 53 ? 9.109 -24.469 -20.875 1 96.75 53 PHE B C 1
ATOM 3537 O O . PHE B 1 53 ? 10.023 -25.25 -21.125 1 96.75 53 PHE B O 1
ATOM 3544 N N . TYR B 1 54 ? 8.805 -23.453 -21.688 1 95.69 54 TYR B N 1
ATOM 3545 C CA . TYR B 1 54 ? 9.336 -23.438 -23.047 1 95.69 54 TYR B CA 1
ATOM 3546 C C . TYR B 1 54 ? 10.227 -22.219 -23.266 1 95.69 54 TYR B C 1
ATOM 3548 O O . TYR B 1 54 ? 10.961 -22.156 -24.25 1 95.69 54 TYR B O 1
ATOM 3556 N N . ALA B 1 55 ? 10.156 -21.281 -22.375 1 97.31 55 ALA B N 1
ATOM 3557 C CA . ALA B 1 55 ? 10.875 -20.016 -22.531 1 97.31 55 ALA B CA 1
ATOM 3558 C C . ALA B 1 55 ? 11.477 -19.562 -21.203 1 97.31 55 ALA B C 1
ATOM 3560 O O . ALA B 1 55 ? 11.148 -20.094 -20.156 1 97.31 55 ALA B O 1
ATOM 3561 N N . GLU B 1 56 ? 12.43 -18.562 -21.344 1 97.69 56 GLU B N 1
ATOM 3562 C CA . GLU B 1 56 ? 13.133 -18.156 -20.141 1 97.69 56 GLU B CA 1
ATOM 3563 C C . GLU B 1 56 ? 13.641 -16.719 -20.266 1 97.69 56 GLU B C 1
ATOM 3565 O O . GLU B 1 56 ? 13.695 -16.172 -21.359 1 97.69 56 GLU B O 1
ATOM 3570 N N . ARG B 1 57 ? 13.828 -16.094 -19.078 1 96.81 57 ARG B N 1
ATOM 3571 C CA . ARG B 1 57 ? 14.625 -14.891 -18.906 1 96.81 57 ARG B CA 1
ATOM 3572 C C . ARG B 1 57 ? 15.758 -15.117 -17.922 1 96.81 57 ARG B C 1
ATOM 3574 O O . ARG B 1 57 ? 15.516 -15.273 -16.719 1 96.81 57 ARG B O 1
ATOM 3581 N N . ASP B 1 58 ? 17.031 -15.125 -18.391 1 97.5 58 ASP B N 1
ATOM 3582 C CA . ASP B 1 58 ? 18.203 -15.117 -17.531 1 97.5 58 ASP B CA 1
ATOM 3583 C C . ASP B 1 58 ? 18.141 -16.234 -16.5 1 97.5 58 ASP B C 1
ATOM 3585 O O . ASP B 1 58 ? 18.281 -15.977 -15.297 1 97.5 58 ASP B O 1
ATOM 3589 N N . VAL B 1 59 ? 17.891 -17.484 -16.953 1 98.31 59 VAL B N 1
ATOM 3590 C CA . VAL B 1 59 ? 17.703 -18.609 -16.031 1 98.31 59 VAL B CA 1
ATOM 3591 C C . VAL B 1 59 ? 19.078 -19.141 -15.609 1 98.31 59 VAL B C 1
ATOM 3593 O O . VAL B 1 59 ? 19.188 -19.812 -14.578 1 98.31 59 VAL B O 1
ATOM 3596 N N . ASP B 1 60 ? 20.109 -18.828 -16.25 1 98.56 60 ASP B N 1
ATOM 3597 C CA . ASP B 1 60 ? 21.422 -19.438 -16.094 1 98.56 60 ASP B CA 1
ATOM 3598 C C . ASP B 1 60 ? 21.984 -19.172 -14.695 1 98.56 60 ASP B C 1
ATOM 3600 O O . ASP B 1 60 ? 22.531 -20.078 -14.062 1 98.56 60 ASP B O 1
ATOM 3604 N N . PRO B 1 61 ? 21.891 -17.906 -14.195 1 98.69 61 PRO B N 1
ATOM 3605 C CA . PRO B 1 61 ? 22.438 -17.672 -12.852 1 98.69 61 PRO B CA 1
ATOM 3606 C C . PRO B 1 61 ? 21.828 -18.594 -11.805 1 98.69 61 PRO B C 1
ATOM 3608 O O . PRO B 1 61 ? 22.531 -19.078 -10.914 1 98.69 61 PRO B O 1
ATOM 3611 N N . PHE B 1 62 ? 20.594 -18.812 -11.875 1 98.69 62 PHE B N 1
ATOM 3612 C CA . PHE B 1 62 ? 19.938 -19.719 -10.945 1 98.69 62 PHE B CA 1
ATOM 3613 C C . PHE B 1 62 ? 20.453 -21.141 -11.109 1 98.69 62 PHE B C 1
ATOM 3615 O O . PHE B 1 62 ? 20.797 -21.797 -10.125 1 98.69 62 PHE B O 1
ATOM 3622 N N . LEU B 1 63 ? 20.469 -21.656 -12.367 1 98.56 63 LEU B N 1
ATOM 3623 C CA . LEU B 1 63 ? 20.906 -23.016 -12.648 1 98.56 63 LEU B CA 1
ATOM 3624 C C . LEU B 1 63 ? 22.344 -23.234 -12.188 1 98.56 63 LEU B C 1
ATOM 3626 O O . LEU B 1 63 ? 22.672 -24.266 -11.602 1 98.56 63 LEU B O 1
ATOM 3630 N N . ASP B 1 64 ? 23.172 -22.25 -12.43 1 98.56 64 ASP B N 1
ATOM 3631 C CA . ASP B 1 64 ? 24.562 -22.344 -12 1 98.56 64 ASP B CA 1
ATOM 3632 C C . ASP B 1 64 ? 24.656 -22.422 -10.477 1 98.56 64 ASP B C 1
ATOM 3634 O O . ASP B 1 64 ? 25.375 -23.266 -9.93 1 98.56 64 ASP B O 1
ATOM 3638 N N . ALA B 1 65 ? 23.953 -21.547 -9.789 1 98.75 65 ALA B N 1
ATOM 3639 C CA . ALA B 1 65 ? 23.969 -21.531 -8.328 1 98.75 65 ALA B CA 1
ATOM 3640 C C . ALA B 1 65 ? 23.438 -22.844 -7.758 1 98.75 65 ALA B C 1
ATOM 3642 O O . ALA B 1 65 ? 24.016 -23.391 -6.816 1 98.75 65 ALA B O 1
ATOM 3643 N N . ALA B 1 66 ? 22.375 -23.328 -8.289 1 98.19 66 ALA B N 1
ATOM 3644 C CA . ALA B 1 66 ? 21.766 -24.578 -7.832 1 98.19 66 ALA B CA 1
ATOM 3645 C C . ALA B 1 66 ? 22.75 -25.75 -7.977 1 98.19 66 ALA B C 1
ATOM 3647 O O . ALA B 1 66 ? 22.875 -26.578 -7.074 1 98.19 66 ALA B O 1
ATOM 3648 N N . ASN B 1 67 ? 23.422 -25.812 -9.094 1 97.75 67 ASN B N 1
ATOM 3649 C CA . ASN B 1 67 ? 24.344 -26.906 -9.375 1 97.75 67 ASN B CA 1
ATOM 3650 C C . ASN B 1 67 ? 25.609 -26.797 -8.539 1 97.75 67 ASN B C 1
ATOM 3652 O O . ASN B 1 67 ? 26.281 -27.812 -8.297 1 97.75 67 ASN B O 1
ATOM 3656 N N . GLU B 1 68 ? 25.906 -25.594 -8.047 1 97.81 68 GLU B N 1
ATOM 3657 C CA . GLU B 1 68 ? 27.125 -25.375 -7.266 1 97.81 68 GLU B CA 1
ATOM 3658 C C . GLU B 1 68 ? 26.828 -25.391 -5.77 1 97.81 68 GLU B C 1
ATOM 3660 O O . GLU B 1 68 ? 27.734 -25.219 -4.949 1 97.81 68 GLU B O 1
ATOM 3665 N N . GLY B 1 69 ? 25.656 -25.469 -5.43 1 97 69 GLY B N 1
ATOM 3666 C CA . GLY B 1 69 ? 25.266 -25.469 -4.027 1 97 69 GLY B CA 1
ATOM 3667 C C . GLY B 1 69 ? 25.312 -24.094 -3.385 1 97 69 GLY B C 1
ATOM 3668 O O . GLY B 1 69 ? 25.484 -23.984 -2.168 1 97 69 GLY B O 1
ATOM 3669 N N . LYS B 1 70 ? 25.266 -23.109 -4.172 1 98.31 70 LYS B N 1
ATOM 3670 C CA . LYS B 1 70 ? 25.234 -21.734 -3.693 1 98.31 70 LYS B CA 1
ATOM 3671 C C . LYS B 1 70 ? 23.797 -21.281 -3.41 1 98.31 70 LYS B C 1
ATOM 3673 O O . LYS B 1 70 ? 22.844 -21.922 -3.855 1 98.31 70 LYS B O 1
ATOM 3678 N N . PRO B 1 71 ? 23.641 -20.234 -2.629 1 98.44 71 PRO B N 1
ATOM 3679 C CA . PRO B 1 71 ? 22.297 -19.75 -2.334 1 98.44 71 PRO B CA 1
ATOM 3680 C C . PRO B 1 71 ? 21.5 -19.406 -3.594 1 98.44 71 PRO B C 1
ATOM 3682 O O . PRO B 1 71 ? 22.031 -18.781 -4.516 1 98.44 71 PRO B O 1
ATOM 3685 N N . HIS B 1 72 ? 20.328 -19.906 -3.666 1 98.88 72 HIS B N 1
ATOM 3686 C CA . HIS B 1 72 ? 19.391 -19.672 -4.754 1 98.88 72 HIS B CA 1
ATOM 3687 C C . HIS B 1 72 ? 17.953 -19.844 -4.277 1 98.88 72 HIS B C 1
ATOM 3689 O O . HIS B 1 72 ? 17.688 -20.547 -3.299 1 98.88 72 HIS B O 1
ATOM 3695 N N . SER B 1 73 ? 17.047 -19.094 -4.883 1 98.94 73 SER B N 1
ATOM 3696 C CA . SER B 1 73 ? 15.656 -19.125 -4.426 1 98.94 73 SER B CA 1
ATOM 3697 C C . SER B 1 73 ? 14.688 -19.141 -5.602 1 98.94 73 SER B C 1
ATOM 3699 O O . SER B 1 73 ? 15.07 -18.828 -6.73 1 98.94 73 SER B O 1
ATOM 3701 N N . ILE B 1 74 ? 13.477 -19.578 -5.324 1 98.75 74 ILE B N 1
ATOM 3702 C CA . ILE B 1 74 ? 12.352 -19.531 -6.254 1 98.75 74 ILE B CA 1
ATOM 3703 C C . ILE B 1 74 ? 11.188 -18.766 -5.621 1 98.75 74 ILE B C 1
ATOM 3705 O O . ILE B 1 74 ? 10.969 -18.859 -4.414 1 98.75 74 ILE B O 1
ATOM 3709 N N . VAL B 1 75 ? 10.547 -17.984 -6.469 1 98.88 75 VAL B N 1
ATOM 3710 C CA . VAL B 1 75 ? 9.312 -17.312 -6.047 1 98.88 75 VAL B CA 1
ATOM 3711 C C . VAL B 1 75 ? 8.18 -17.688 -6.996 1 98.88 75 VAL B C 1
ATOM 3713 O O . VAL B 1 75 ? 8.281 -17.5 -8.211 1 98.88 75 VAL B O 1
ATOM 3716 N N . THR B 1 76 ? 7.145 -18.234 -6.543 1 98.44 76 THR B N 1
ATOM 3717 C CA . THR B 1 76 ? 5.891 -18.484 -7.246 1 98.44 76 THR B CA 1
ATOM 3718 C C . THR B 1 76 ? 4.703 -18.375 -6.293 1 98.44 76 THR B C 1
ATOM 3720 O O . THR B 1 76 ? 4.793 -18.797 -5.133 1 98.44 76 THR B O 1
ATOM 3723 N N . GLY B 1 77 ? 3.699 -17.703 -6.68 1 97.56 77 GLY B N 1
ATOM 3724 C CA . GLY B 1 77 ? 2.656 -17.359 -5.734 1 97.56 77 GLY B CA 1
ATOM 3725 C C . GLY B 1 77 ? 1.266 -17.734 -6.203 1 97.56 77 GLY B C 1
ATOM 3726 O O . GLY B 1 77 ? 1.115 -18.516 -7.141 1 97.56 77 GLY B O 1
ATOM 3727 N N . ARG B 1 78 ? 0.276 -17.328 -5.418 1 97.69 78 ARG B N 1
ATOM 3728 C CA . ARG B 1 78 ? -1.134 -17.641 -5.641 1 97.69 78 ARG B CA 1
ATOM 3729 C C . ARG B 1 78 ? -2.004 -16.406 -5.383 1 97.69 78 ARG B C 1
ATOM 3731 O O . ARG B 1 78 ? -1.816 -15.711 -4.387 1 97.69 78 ARG B O 1
ATOM 3738 N N . GLY B 1 79 ? -2.795 -16.078 -6.371 1 97.19 79 GLY B N 1
ATOM 3739 C CA . GLY B 1 79 ? -3.879 -15.133 -6.133 1 97.19 79 GLY B CA 1
ATOM 3740 C C . GLY B 1 79 ? -5.176 -15.812 -5.73 1 97.19 79 GLY B C 1
ATOM 3741 O O . GLY B 1 79 ? -5.871 -16.375 -6.578 1 97.19 79 GLY B O 1
ATOM 3742 N N . PRO B 1 80 ? -5.535 -15.742 -4.484 1 97.25 80 PRO B N 1
ATOM 3743 C CA . PRO B 1 80 ? -6.703 -16.5 -4.02 1 97.25 80 PRO B CA 1
ATOM 3744 C C . PRO B 1 80 ? -8.023 -15.812 -4.363 1 97.25 80 PRO B C 1
ATOM 3746 O O . PRO B 1 80 ? -8.391 -14.82 -3.727 1 97.25 80 PRO B O 1
ATOM 3749 N N . SER B 1 81 ? -8.703 -16.297 -5.359 1 94.19 81 SER B N 1
ATOM 3750 C CA . SER B 1 81 ? -9.992 -15.727 -5.75 1 94.19 81 SER B CA 1
ATOM 3751 C C . SER B 1 81 ? -11.023 -16.828 -5.988 1 94.19 81 SER B C 1
ATOM 3753 O O . SER B 1 81 ? -12.109 -16.562 -6.52 1 94.19 81 SER B O 1
ATOM 3755 N N . GLY B 1 82 ? -10.727 -18 -5.691 1 94.56 82 GLY B N 1
ATOM 3756 C CA . GLY B 1 82 ? -11.57 -19.188 -5.84 1 94.56 82 GLY B CA 1
ATOM 3757 C C . GLY B 1 82 ? -10.867 -20.469 -5.434 1 94.56 82 GLY B C 1
ATOM 3758 O O . GLY B 1 82 ? -9.703 -20.453 -5.039 1 94.56 82 GLY B O 1
ATOM 3759 N N . PRO B 1 83 ? -11.602 -21.562 -5.559 1 95.38 83 PRO B N 1
ATOM 3760 C CA . PRO B 1 83 ? -10.945 -22.844 -5.281 1 95.38 83 PRO B CA 1
ATOM 3761 C C . PRO B 1 83 ? -9.805 -23.141 -6.258 1 95.38 83 PRO B C 1
ATOM 3763 O O . PRO B 1 83 ? -9.875 -22.766 -7.43 1 95.38 83 PRO B O 1
ATOM 3766 N N . MET B 1 84 ? -8.836 -23.844 -5.773 1 95.94 84 MET B N 1
ATOM 3767 C CA . MET B 1 84 ? -7.711 -24.188 -6.637 1 95.94 84 MET B CA 1
ATOM 3768 C C . MET B 1 84 ? -8.062 -25.359 -7.539 1 95.94 84 MET B C 1
ATOM 3770 O O . MET B 1 84 ? -8.727 -26.312 -7.105 1 95.94 84 MET B O 1
ATOM 3774 N N . HIS B 1 85 ? -7.695 -25.266 -8.727 1 94.06 85 HIS B N 1
ATOM 3775 C CA . HIS B 1 85 ? -7.75 -26.375 -9.656 1 94.06 85 HIS B CA 1
ATOM 3776 C C . HIS B 1 85 ? -6.355 -26.906 -9.969 1 94.06 85 HIS B C 1
ATOM 3778 O O . HIS B 1 85 ? -5.359 -26.359 -9.5 1 94.06 85 HIS B O 1
ATOM 3784 N N . ILE B 1 86 ? -6.23 -27.922 -10.734 1 92.56 86 ILE B N 1
ATOM 3785 C CA . ILE B 1 86 ? -4.977 -28.641 -10.953 1 92.56 86 ILE B CA 1
ATOM 3786 C C . ILE B 1 86 ? -3.975 -27.719 -11.656 1 92.56 86 ILE B C 1
ATOM 3788 O O . ILE B 1 86 ? -2.766 -27.844 -11.453 1 92.56 86 ILE B O 1
ATOM 3792 N N . GLY B 1 87 ? -4.465 -26.766 -12.445 1 90.38 87 GLY B N 1
ATOM 3793 C CA . GLY B 1 87 ? -3.574 -25.844 -13.117 1 90.38 87 GLY B CA 1
ATOM 3794 C C . GLY B 1 87 ? -2.846 -24.906 -12.156 1 90.38 87 GLY B C 1
ATOM 3795 O O . GLY B 1 87 ? -1.752 -24.438 -12.461 1 90.38 87 GLY B O 1
ATOM 3796 N N . HIS B 1 88 ? -3.369 -24.734 -11.008 1 93.62 88 HIS B N 1
ATOM 3797 C CA . HIS B 1 88 ? -2.793 -23.812 -10.023 1 93.62 88 HIS B CA 1
ATOM 3798 C C . HIS B 1 88 ? -1.678 -24.484 -9.234 1 93.62 88 HIS B C 1
ATOM 3800 O O . HIS B 1 88 ? -0.804 -23.812 -8.688 1 93.62 88 HIS B O 1
ATOM 3806 N N . ILE B 1 89 ? -1.717 -25.766 -9.133 1 94.38 89 ILE B N 1
ATOM 3807 C CA . ILE B 1 89 ? -0.891 -26.406 -8.117 1 94.38 89 ILE B CA 1
ATOM 3808 C C . ILE B 1 89 ? 0.422 -26.891 -8.742 1 94.38 89 ILE B C 1
ATOM 3810 O O . ILE B 1 89 ? 1.403 -27.125 -8.031 1 94.38 89 ILE B O 1
ATOM 3814 N N . PHE B 1 90 ? 0.542 -27.047 -10.07 1 92.69 90 PHE B N 1
ATOM 3815 C CA . PHE B 1 90 ? 1.684 -27.656 -10.734 1 92.69 90 PHE B CA 1
ATOM 3816 C C . PHE B 1 90 ? 2.955 -26.859 -10.484 1 92.69 90 PHE B C 1
ATOM 3818 O O . PHE B 1 90 ? 4.012 -27.438 -10.211 1 92.69 90 PHE B O 1
ATOM 3825 N N . PRO B 1 91 ? 2.842 -25.516 -10.523 1 95.12 91 PRO B N 1
ATOM 3826 C CA . PRO B 1 91 ? 4.07 -24.766 -10.258 1 95.12 91 PRO B CA 1
ATOM 3827 C C . PRO B 1 91 ? 4.621 -25.016 -8.852 1 95.12 91 PRO B C 1
ATOM 3829 O O . PRO B 1 91 ? 5.84 -25 -8.648 1 95.12 91 PRO B O 1
ATOM 3832 N N . PHE B 1 92 ? 3.777 -25.312 -7.945 1 98.12 92 PHE B N 1
ATOM 3833 C CA . PHE B 1 92 ? 4.215 -25.547 -6.574 1 98.12 92 PHE B CA 1
ATOM 3834 C C . PHE B 1 92 ? 4.875 -26.906 -6.441 1 98.12 92 PHE B C 1
ATOM 3836 O O . PHE B 1 92 ? 5.863 -27.062 -5.723 1 98.12 92 PHE B O 1
ATOM 3843 N N . TYR B 1 93 ? 4.359 -27.891 -7.148 1 97.25 93 TYR B N 1
ATOM 3844 C CA . TYR B 1 93 ? 5.02 -29.203 -7.133 1 97.25 93 TYR B CA 1
ATOM 3845 C C . TYR B 1 93 ? 6.355 -29.141 -7.859 1 97.25 93 TYR B C 1
ATOM 3847 O O . TYR B 1 93 ? 7.297 -29.844 -7.492 1 97.25 93 TYR B O 1
ATOM 3855 N N . PHE B 1 94 ? 6.41 -28.297 -8.891 1 97.44 94 PHE B N 1
ATOM 3856 C CA . PHE B 1 94 ? 7.695 -28.062 -9.539 1 97.44 94 PHE B CA 1
ATOM 3857 C C . PHE B 1 94 ? 8.68 -27.422 -8.562 1 97.44 94 PHE B C 1
ATOM 3859 O O . PHE B 1 94 ? 9.844 -27.844 -8.484 1 97.44 94 PHE B O 1
ATOM 3866 N N . ALA B 1 95 ? 8.266 -26.484 -7.793 1 98.44 95 ALA B N 1
ATOM 3867 C CA . ALA B 1 95 ? 9.102 -25.859 -6.77 1 98.44 95 ALA B CA 1
ATOM 3868 C C . ALA B 1 95 ? 9.547 -26.875 -5.727 1 98.44 95 ALA B C 1
ATOM 3870 O O . ALA B 1 95 ? 10.703 -26.859 -5.297 1 98.44 95 ALA B O 1
ATOM 3871 N N . LYS B 1 96 ? 8.617 -27.75 -5.309 1 98.44 96 LYS B N 1
ATOM 3872 C CA . LYS B 1 96 ? 8.938 -28.797 -4.344 1 98.44 96 LYS B CA 1
ATOM 3873 C C . LYS B 1 96 ? 10.016 -29.734 -4.887 1 98.44 96 LYS B C 1
ATOM 3875 O O . LYS B 1 96 ? 10.93 -30.109 -4.156 1 98.44 96 LYS B O 1
ATOM 3880 N N . TYR B 1 97 ? 9.898 -30.062 -6.184 1 97.5 97 TYR B N 1
ATOM 3881 C CA . TYR B 1 97 ? 10.914 -30.859 -6.859 1 97.5 97 TYR B CA 1
ATOM 3882 C C . TYR B 1 97 ? 12.273 -30.188 -6.773 1 97.5 97 TYR B C 1
ATOM 3884 O O . TYR B 1 97 ? 13.266 -30.828 -6.395 1 97.5 97 TYR B O 1
ATOM 3892 N N . LEU B 1 98 ? 12.328 -28.906 -7.059 1 98.31 98 LEU B N 1
ATOM 3893 C CA . LEU B 1 98 ? 13.594 -28.172 -7.004 1 98.31 98 LEU B CA 1
ATOM 3894 C C . LEU B 1 98 ? 14.125 -28.109 -5.574 1 98.31 98 LEU B C 1
ATOM 3896 O O . LEU B 1 98 ? 15.328 -28.234 -5.348 1 98.31 98 LEU B O 1
ATOM 3900 N N . GLN B 1 99 ? 13.219 -27.859 -4.605 1 98.62 99 GLN B N 1
ATOM 3901 C CA . GLN B 1 99 ? 13.609 -27.828 -3.201 1 98.62 99 GLN B CA 1
ATOM 3902 C C . GLN B 1 99 ? 14.25 -29.141 -2.771 1 98.62 99 GLN B C 1
ATOM 3904 O O . GLN B 1 99 ? 15.305 -29.141 -2.141 1 98.62 99 GLN B O 1
ATOM 3909 N N . ASP B 1 100 ? 13.656 -30.266 -3.148 1 98 100 ASP B N 1
ATOM 3910 C CA . ASP B 1 100 ? 14.141 -31.594 -2.762 1 98 100 ASP B CA 1
ATOM 3911 C C . ASP B 1 100 ? 15.484 -31.891 -3.416 1 98 100 ASP B C 1
ATOM 3913 O O . ASP B 1 100 ? 16.359 -32.5 -2.793 1 98 100 ASP B O 1
ATOM 3917 N N . GLN B 1 101 ? 15.633 -31.453 -4.664 1 97.81 101 GLN B N 1
ATOM 3918 C CA . GLN B 1 101 ? 16.797 -31.859 -5.449 1 97.81 101 GLN B CA 1
ATOM 3919 C C . GLN B 1 101 ? 17.984 -30.938 -5.168 1 97.81 101 GLN B C 1
ATOM 3921 O O . GLN B 1 101 ? 19.141 -31.375 -5.23 1 97.81 101 GLN B O 1
ATOM 3926 N N . THR B 1 102 ? 17.75 -29.594 -4.852 1 98 102 THR B N 1
ATOM 3927 C CA . THR B 1 102 ? 18.875 -28.641 -4.84 1 98 102 THR B CA 1
ATOM 3928 C C . THR B 1 102 ? 18.891 -27.844 -3.537 1 98 102 THR B C 1
ATOM 3930 O O . THR B 1 102 ? 19.781 -27.016 -3.322 1 98 102 THR B O 1
ATOM 3933 N N . GLY B 1 103 ? 17.906 -28 -2.701 1 98.06 103 GLY B N 1
ATOM 3934 C CA . GLY B 1 103 ? 17.828 -27.203 -1.485 1 98.06 103 GLY B CA 1
ATOM 3935 C C . GLY B 1 103 ? 17.375 -25.781 -1.733 1 98.06 103 GLY B C 1
ATOM 3936 O O . GLY B 1 103 ? 17.641 -24.891 -0.922 1 98.06 103 GLY B O 1
ATOM 3937 N N . THR B 1 104 ? 16.703 -25.562 -2.748 1 98.44 104 THR B N 1
ATOM 3938 C CA . THR B 1 104 ? 16.219 -24.25 -3.152 1 98.44 104 THR B CA 1
ATOM 3939 C C . THR B 1 104 ? 15.359 -23.625 -2.059 1 98.44 104 THR B C 1
ATOM 3941 O O . THR B 1 104 ? 14.531 -24.297 -1.451 1 98.44 104 THR B O 1
ATOM 3944 N N . LEU B 1 105 ? 15.602 -22.297 -1.711 1 98.88 105 LEU B N 1
ATOM 3945 C CA . LEU B 1 105 ? 14.672 -21.547 -0.881 1 98.88 105 LEU B CA 1
ATOM 3946 C C . LEU B 1 105 ? 13.398 -21.203 -1.651 1 98.88 105 LEU B C 1
ATOM 3948 O O . LEU B 1 105 ? 13.461 -20.781 -2.807 1 98.88 105 LEU B O 1
ATOM 3952 N N . VAL B 1 106 ? 12.242 -21.469 -1.017 1 98.94 106 VAL B N 1
ATOM 3953 C CA . VAL B 1 106 ? 10.977 -21.266 -1.706 1 98.94 106 VAL B CA 1
ATOM 3954 C C . VAL B 1 106 ? 10.164 -20.188 -1.006 1 98.94 106 VAL B C 1
ATOM 3956 O O . VAL B 1 106 ? 9.898 -20.266 0.195 1 98.94 106 VAL B O 1
ATOM 3959 N N . TYR B 1 107 ? 9.859 -19.156 -1.708 1 98.94 107 TYR B N 1
ATOM 3960 C CA . TYR B 1 107 ? 8.992 -18.094 -1.233 1 98.94 107 TYR B CA 1
ATOM 3961 C C . TYR B 1 107 ? 7.668 -18.078 -1.993 1 98.94 107 TYR B C 1
ATOM 3963 O O . TYR B 1 107 ? 7.656 -18.062 -3.227 1 98.94 107 TYR B O 1
ATOM 3971 N N . ILE B 1 108 ? 6.555 -18.078 -1.268 1 98.94 108 ILE B N 1
ATOM 3972 C CA . ILE B 1 108 ? 5.234 -18.219 -1.872 1 98.94 108 ILE B CA 1
ATOM 3973 C C . ILE B 1 108 ? 4.332 -17.078 -1.408 1 98.94 108 ILE B C 1
ATOM 3975 O O . ILE B 1 108 ? 3.684 -17.172 -0.362 1 98.94 108 ILE B O 1
ATOM 3979 N N . PRO B 1 109 ? 4.227 -16.062 -2.174 1 98.81 109 PRO B N 1
ATOM 3980 C CA . PRO B 1 109 ? 3.305 -14.969 -1.832 1 98.81 109 PRO B CA 1
ATOM 3981 C C . PRO B 1 109 ? 1.855 -15.289 -2.195 1 98.81 109 PRO B C 1
ATOM 3983 O O . PRO B 1 109 ? 1.598 -15.922 -3.221 1 98.81 109 PRO B O 1
ATOM 3986 N N . PHE B 1 110 ? 0.97 -14.93 -1.351 1 98.69 110 PHE B N 1
ATOM 3987 C CA . PHE B 1 110 ? -0.463 -14.883 -1.613 1 98.69 110 PHE B CA 1
ATOM 3988 C C . PHE B 1 110 ? -0.927 -13.453 -1.841 1 98.69 110 PHE B C 1
ATOM 3990 O O . PHE B 1 110 ? -0.863 -12.625 -0.932 1 98.69 110 PHE B O 1
ATOM 3997 N N . SER B 1 111 ? -1.383 -13.188 -3.039 1 98.31 111 SER B N 1
ATOM 3998 C CA . SER B 1 111 ? -1.768 -11.844 -3.439 1 98.31 111 SER B CA 1
ATOM 3999 C C . SER B 1 111 ? -3.254 -11.594 -3.201 1 98.31 111 SER B C 1
ATOM 4001 O O . SER B 1 111 ? -3.99 -11.258 -4.129 1 98.31 111 SER B O 1
ATOM 4003 N N . ASP B 1 112 ? -3.717 -11.688 -1.969 1 98.12 112 ASP B N 1
ATOM 4004 C CA . ASP B 1 112 ? -5.113 -11.477 -1.602 1 98.12 112 ASP B CA 1
ATOM 4005 C C . ASP B 1 112 ? -5.562 -10.055 -1.922 1 98.12 112 ASP B C 1
ATOM 4007 O O . ASP B 1 112 ? -6.695 -9.836 -2.35 1 98.12 112 ASP B O 1
ATOM 4011 N N . ASP B 1 113 ? -4.699 -9.078 -1.805 1 98.31 113 ASP B N 1
ATOM 4012 C CA . ASP B 1 113 ? -5.008 -7.684 -2.117 1 98.31 113 ASP B CA 1
ATOM 4013 C C . ASP B 1 113 ? -5.246 -7.496 -3.613 1 98.31 113 ASP B C 1
ATOM 4015 O O . ASP B 1 113 ? -6.242 -6.895 -4.02 1 98.31 113 ASP B O 1
ATOM 4019 N N . GLU B 1 114 ? -4.391 -8.062 -4.43 1 98 114 GLU B N 1
ATOM 4020 C CA . GLU B 1 114 ? -4.559 -7.969 -5.875 1 98 114 GLU B CA 1
ATOM 4021 C C . GLU B 1 114 ? -5.918 -8.508 -6.309 1 98 114 GLU B C 1
ATOM 4023 O O . GLU B 1 114 ? -6.59 -7.902 -7.148 1 98 114 GLU B O 1
ATOM 4028 N N . LYS B 1 115 ? -6.23 -9.664 -5.812 1 97.31 115 LYS B N 1
ATOM 4029 C CA . LYS B 1 115 ? -7.492 -10.281 -6.215 1 97.31 115 LYS B CA 1
ATOM 4030 C C . LYS B 1 115 ? -8.688 -9.461 -5.742 1 97.31 115 LYS B C 1
ATOM 4032 O O . LYS B 1 115 ? -9.711 -9.398 -6.426 1 97.31 115 LYS B O 1
ATOM 4037 N N . TYR B 1 116 ? -8.57 -8.844 -4.551 1 98 116 TYR B N 1
ATOM 4038 C CA . TYR B 1 116 ? -9.617 -7.926 -4.113 1 98 116 TYR B CA 1
ATOM 4039 C C . TYR B 1 116 ? -9.766 -6.766 -5.09 1 98 116 TYR B C 1
ATOM 4041 O O . TYR B 1 116 ? -10.891 -6.383 -5.445 1 98 116 TYR B O 1
ATOM 4049 N N . PHE B 1 117 ? -8.633 -6.195 -5.539 1 97.88 117 PHE B N 1
ATOM 4050 C CA . PHE B 1 117 ? -8.656 -5.078 -6.48 1 97.88 117 PHE B CA 1
ATOM 4051 C C . PHE B 1 117 ? -9.32 -5.488 -7.789 1 97.88 117 PHE B C 1
ATOM 4053 O O . PHE B 1 117 ? -10.039 -4.691 -8.398 1 97.88 117 PHE B O 1
ATOM 4060 N N . LEU B 1 118 ? -9.062 -6.707 -8.195 1 95.31 118 LEU B N 1
ATOM 4061 C CA . LEU B 1 118 ? -9.375 -7.152 -9.547 1 95.31 118 LEU B CA 1
ATOM 4062 C C . LEU B 1 118 ? -10.789 -7.727 -9.625 1 95.31 118 LEU B C 1
ATOM 4064 O O . LEU B 1 118 ? -11.5 -7.504 -10.602 1 95.31 118 LEU B O 1
ATOM 4068 N N . LYS B 1 119 ? -11.141 -8.492 -8.602 1 94.56 119 LYS B N 1
ATOM 4069 C CA . LYS B 1 119 ? -12.375 -9.266 -8.664 1 94.56 119 LYS B CA 1
ATOM 4070 C C . LYS B 1 119 ? -13.508 -8.562 -7.93 1 94.56 119 LYS B C 1
ATOM 4072 O O . LYS B 1 119 ? -13.266 -7.777 -7.012 1 94.56 119 LYS B O 1
ATOM 4077 N N . ASP B 1 120 ? -14.727 -8.852 -8.383 1 93.81 120 ASP B N 1
ATOM 4078 C CA . ASP B 1 120 ? -15.906 -8.375 -7.672 1 93.81 120 ASP B CA 1
ATOM 4079 C C . ASP B 1 120 ? -16.266 -9.305 -6.516 1 93.81 120 ASP B C 1
ATOM 4081 O O . ASP B 1 120 ? -17.281 -9.984 -6.551 1 93.81 120 ASP B O 1
ATOM 4085 N N . LYS B 1 121 ? -15.414 -9.336 -5.523 1 96.25 121 LYS B N 1
ATOM 4086 C CA . LYS B 1 121 ? -15.57 -10.148 -4.324 1 96.25 121 LYS B CA 1
ATOM 4087 C C . LYS B 1 121 ? -15.297 -9.336 -3.062 1 96.25 121 LYS B C 1
ATOM 4089 O O . LYS B 1 121 ? -14.5 -8.398 -3.084 1 96.25 121 LYS B O 1
ATOM 4094 N N . SER B 1 122 ? -15.984 -9.68 -2.004 1 96.75 122 SER B N 1
ATOM 4095 C CA . SER B 1 122 ? -15.773 -9.016 -0.724 1 96.75 122 SER B CA 1
ATOM 4096 C C . SER B 1 122 ? -14.461 -9.453 -0.081 1 96.75 122 SER B C 1
ATOM 4098 O O . SER B 1 122 ? -13.898 -10.484 -0.454 1 96.75 122 SER B O 1
ATOM 4100 N N . LEU B 1 123 ? -13.984 -8.656 0.846 1 97.12 123 LEU B N 1
ATOM 4101 C CA . LEU B 1 123 ? -12.797 -9.039 1.606 1 97.12 123 LEU B CA 1
ATOM 4102 C C . LEU B 1 123 ? -13.039 -10.336 2.373 1 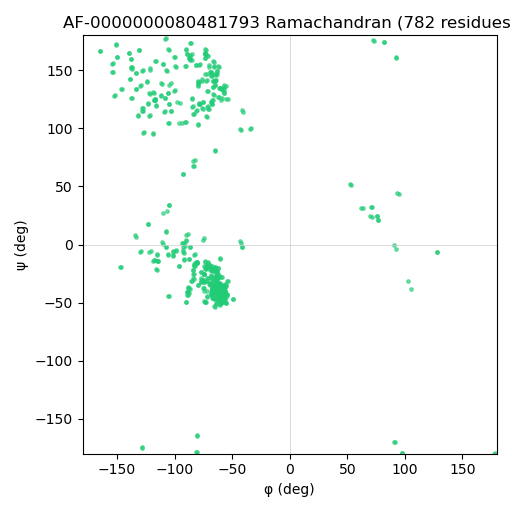97.12 123 LEU B C 1
ATOM 4104 O O . LEU B 1 123 ? -12.117 -11.133 2.547 1 97.12 123 LEU B O 1
ATOM 4108 N N . GLY B 1 124 ? -14.273 -10.547 2.836 1 96.69 124 GLY B N 1
ATOM 4109 C CA . GLY B 1 124 ? -14.625 -11.797 3.479 1 96.69 124 GLY B CA 1
ATOM 4110 C C . GLY B 1 124 ? -14.453 -13 2.572 1 96.69 124 GLY B C 1
ATOM 4111 O O . GLY B 1 124 ? -13.891 -14.023 2.98 1 96.69 124 GLY B O 1
ATOM 4112 N N . GLU B 1 125 ? -14.938 -12.898 1.346 1 97.19 125 GLU B N 1
ATOM 4113 C CA . GLU B 1 125 ? -14.789 -13.977 0.372 1 97.19 125 GLU B CA 1
ATOM 4114 C C . GLU B 1 125 ? -13.32 -14.25 0.072 1 97.19 125 GLU B C 1
ATOM 4116 O O . GLU B 1 125 ? -12.891 -15.406 0.038 1 97.19 125 GLU B O 1
ATOM 4121 N N . ILE B 1 126 ? -12.555 -13.18 -0.142 1 97.69 126 ILE B N 1
ATOM 4122 C CA . ILE B 1 126 ? -11.133 -13.328 -0.438 1 97.69 126 ILE B CA 1
ATOM 4123 C C . ILE B 1 126 ? -10.43 -14.008 0.734 1 97.69 126 ILE B C 1
ATOM 4125 O O . ILE B 1 126 ? -9.57 -14.867 0.535 1 97.69 126 ILE B O 1
ATOM 4129 N N . SER B 1 127 ? -10.789 -13.617 1.942 1 96.94 127 SER B N 1
ATOM 4130 C CA . SER B 1 127 ? -10.195 -14.219 3.133 1 96.94 127 SER B CA 1
ATOM 4131 C C . SER B 1 127 ? -10.492 -15.719 3.199 1 96.94 127 SER B C 1
ATOM 4133 O O . SER B 1 127 ? -9.617 -16.516 3.539 1 96.94 127 SER B O 1
ATOM 4135 N N . ASP B 1 128 ? -11.688 -16.109 2.883 1 97.19 128 ASP B N 1
ATOM 4136 C CA . ASP B 1 128 ? -12.07 -17.516 2.883 1 97.19 128 ASP B CA 1
ATOM 4137 C C . ASP B 1 128 ? -11.258 -18.312 1.855 1 97.19 128 ASP B C 1
ATOM 4139 O O . ASP B 1 128 ? -10.742 -19.391 2.158 1 97.19 128 ASP B O 1
ATOM 4143 N N . TYR B 1 129 ? -11.156 -17.734 0.692 1 97.5 129 TYR B N 1
ATOM 4144 C CA . TYR B 1 129 ? -10.398 -18.422 -0.352 1 97.5 129 TYR B CA 1
ATOM 4145 C C . TYR B 1 129 ? -8.914 -18.469 0.007 1 97.5 129 TYR B C 1
ATOM 4147 O O . TYR B 1 129 ? -8.227 -19.438 -0.318 1 97.5 129 TYR B O 1
ATOM 4155 N N . THR B 1 130 ? -8.406 -17.391 0.615 1 98.25 130 THR B N 1
ATOM 4156 C CA . THR B 1 130 ? -7.02 -17.391 1.054 1 98.25 130 THR B CA 1
ATOM 4157 C C . THR B 1 130 ? -6.754 -18.547 2.008 1 98.25 130 THR B C 1
ATOM 4159 O O . THR B 1 130 ? -5.785 -19.297 1.842 1 98.25 130 THR B O 1
ATOM 4162 N N . ARG B 1 131 ? -7.617 -18.797 2.945 1 97.69 131 ARG B N 1
ATOM 4163 C CA . ARG B 1 131 ? -7.469 -19.875 3.916 1 97.69 131 ARG B CA 1
ATOM 4164 C C . ARG B 1 131 ? -7.504 -21.234 3.23 1 97.69 131 ARG B C 1
ATOM 4166 O O . ARG B 1 131 ? -6.652 -22.094 3.484 1 97.69 131 ARG B O 1
ATOM 4173 N N . GLU B 1 132 ? -8.469 -21.375 2.348 1 97.62 132 GLU B N 1
ATOM 4174 C CA . GLU B 1 132 ? -8.617 -22.656 1.643 1 97.62 132 GLU B CA 1
ATOM 4175 C C . GLU B 1 132 ? -7.41 -22.938 0.753 1 97.62 132 GLU B C 1
ATOM 4177 O O . GLU B 1 132 ? -6.91 -24.062 0.715 1 97.62 132 GLU B O 1
ATOM 4182 N N . ASN B 1 133 ? -6.98 -21.906 0.04 1 98.5 133 ASN B N 1
ATOM 4183 C CA . ASN B 1 133 ? -5.836 -22.078 -0.849 1 98.5 133 ASN B CA 1
ATOM 4184 C C . ASN B 1 133 ? -4.555 -22.359 -0.068 1 98.5 133 ASN B C 1
ATOM 4186 O O . ASN B 1 133 ? -3.691 -23.109 -0.54 1 98.5 133 ASN B O 1
ATOM 4190 N N . LEU B 1 134 ? -4.445 -21.75 1.106 1 98.69 134 LEU B N 1
ATOM 4191 C CA . LEU B 1 134 ? -3.283 -22 1.947 1 98.69 134 LEU B CA 1
ATOM 4192 C C . LEU B 1 134 ? -3.242 -23.469 2.387 1 98.69 134 LEU B C 1
ATOM 4194 O O . LEU B 1 134 ? -2.176 -24.078 2.404 1 98.69 134 LEU B O 1
ATOM 4198 N N . LEU B 1 135 ? -4.383 -24.016 2.76 1 98.38 135 LEU B N 1
ATOM 4199 C CA . LEU B 1 135 ? -4.43 -25.422 3.143 1 98.38 135 LEU B CA 1
ATOM 4200 C C . LEU B 1 135 ? -4.035 -26.312 1.975 1 98.38 135 LEU B C 1
ATOM 4202 O O . LEU B 1 135 ? -3.307 -27.297 2.158 1 98.38 135 LEU B O 1
ATOM 4206 N N . ASP B 1 136 ? -4.516 -25.969 0.78 1 98.56 136 ASP B N 1
ATOM 4207 C CA . ASP B 1 136 ? -4.102 -26.703 -0.414 1 98.56 136 ASP B CA 1
ATOM 4208 C C . ASP B 1 136 ? -2.592 -26.625 -0.616 1 98.56 136 ASP B C 1
ATOM 4210 O O . ASP B 1 136 ? -1.947 -27.625 -0.944 1 98.56 136 ASP B O 1
ATOM 4214 N N . LEU B 1 137 ? -2.041 -25.453 -0.428 1 98.81 137 LEU B N 1
ATOM 4215 C CA . LEU B 1 137 ? -0.61 -25.234 -0.604 1 98.81 137 LEU B CA 1
ATOM 4216 C C . LEU B 1 137 ? 0.191 -26.031 0.418 1 98.81 137 LEU B C 1
ATOM 4218 O O . LEU B 1 137 ? 1.198 -26.656 0.074 1 98.81 137 LEU B O 1
ATOM 4222 N N . LEU B 1 138 ? -0.242 -26 1.667 1 98.75 138 LEU B N 1
ATOM 4223 C CA . LEU B 1 138 ? 0.48 -26.672 2.742 1 98.75 138 LEU B CA 1
ATOM 4224 C C . LEU B 1 138 ? 0.521 -28.172 2.51 1 98.75 138 LEU B C 1
ATOM 4226 O O . LEU B 1 138 ? 1.483 -28.844 2.898 1 98.75 138 LEU B O 1
ATOM 4230 N N . ALA B 1 139 ? -0.452 -28.703 1.791 1 98.69 139 ALA B N 1
ATOM 4231 C CA . ALA B 1 139 ? -0.544 -30.125 1.499 1 98.69 139 ALA B CA 1
ATOM 4232 C C . ALA B 1 139 ? 0.536 -30.547 0.51 1 98.69 139 ALA B C 1
ATOM 4234 O O . ALA B 1 139 ? 0.783 -31.75 0.33 1 98.69 139 ALA B O 1
ATOM 4235 N N . VAL B 1 140 ? 1.168 -29.609 -0.177 1 98.56 140 VAL B N 1
ATOM 4236 C CA . VAL B 1 140 ? 2.248 -29.922 -1.104 1 98.56 140 VAL B CA 1
ATOM 4237 C C . VAL B 1 140 ? 3.42 -30.547 -0.34 1 98.56 140 VAL B C 1
ATOM 4239 O O . VAL B 1 140 ? 4.137 -31.391 -0.87 1 98.56 140 VAL B O 1
ATOM 4242 N N . GLY B 1 141 ? 3.68 -30.062 0.889 1 98.19 141 GLY B N 1
ATOM 4243 C CA . GLY B 1 141 ? 4.672 -30.703 1.748 1 98.19 141 GLY B CA 1
ATOM 4244 C C . GLY B 1 141 ? 6.047 -30.062 1.635 1 98.19 141 GLY B C 1
ATOM 4245 O O . GLY B 1 141 ? 7.055 -30.766 1.588 1 98.19 141 GLY B O 1
ATOM 4246 N N . PHE B 1 142 ? 6.082 -28.734 1.623 1 98.75 142 PHE B N 1
ATOM 4247 C CA . PHE B 1 142 ? 7.355 -28.031 1.586 1 98.75 142 PHE B CA 1
ATOM 4248 C C . PHE B 1 142 ? 8.102 -28.188 2.906 1 98.75 142 PHE B C 1
ATOM 4250 O O . PHE B 1 142 ? 7.484 -28.422 3.949 1 98.75 142 PHE B O 1
ATOM 4257 N N . ASP B 1 143 ? 9.414 -28.078 2.84 1 98.56 143 ASP B N 1
ATOM 4258 C CA . ASP B 1 143 ? 10.25 -27.969 4.031 1 98.56 143 ASP B CA 1
ATOM 4259 C C . ASP B 1 143 ? 10.078 -26.609 4.695 1 98.56 143 ASP B C 1
ATOM 4261 O O . ASP B 1 143 ? 10.461 -25.578 4.129 1 98.56 143 ASP B O 1
ATOM 4265 N N . PRO B 1 144 ? 9.57 -26.609 5.902 1 98.25 144 PRO B N 1
ATOM 4266 C CA . PRO B 1 144 ? 9.297 -25.312 6.531 1 98.25 144 PRO B CA 1
ATOM 4267 C C . PRO B 1 144 ? 10.562 -24.484 6.758 1 98.25 144 PRO B C 1
ATOM 4269 O O . PRO B 1 144 ? 10.508 -23.25 6.777 1 98.25 144 PRO B O 1
ATOM 4272 N N . GLU B 1 145 ? 11.719 -25.078 6.891 1 98.06 145 GLU B N 1
ATOM 4273 C CA . GLU B 1 145 ? 12.969 -24.359 7.148 1 98.06 145 GLU B CA 1
ATOM 4274 C C . GLU B 1 145 ? 13.453 -23.641 5.895 1 98.06 145 GLU B C 1
ATOM 4276 O O . GLU B 1 145 ? 14.273 -22.719 5.984 1 98.06 145 GLU B O 1
ATOM 4281 N N . ARG B 1 146 ? 12.945 -24.047 4.754 1 98.5 146 ARG B N 1
ATOM 4282 C CA . ARG B 1 146 ? 13.414 -23.484 3.496 1 98.5 146 ARG B CA 1
ATOM 4283 C C . ARG B 1 146 ? 12.258 -22.875 2.705 1 98.5 146 ARG B C 1
ATOM 4285 O O . ARG B 1 146 ? 12.328 -22.766 1.478 1 98.5 146 ARG B O 1
ATOM 4292 N N . THR B 1 147 ? 11.133 -22.625 3.4 1 98.94 147 THR B N 1
ATOM 4293 C CA . THR B 1 147 ? 9.961 -22.062 2.732 1 98.94 147 THR B CA 1
ATOM 4294 C C . THR B 1 147 ? 9.375 -20.906 3.539 1 98.94 147 THR B C 1
ATOM 4296 O O . THR B 1 147 ? 9.273 -20.984 4.766 1 98.94 147 THR B O 1
ATOM 4299 N N . ARG B 1 148 ? 9.07 -19.844 2.947 1 98.94 148 ARG B N 1
ATOM 4300 C CA . ARG B 1 148 ? 8.32 -18.734 3.547 1 98.94 148 ARG B CA 1
ATOM 4301 C C . ARG B 1 148 ? 7.043 -18.453 2.758 1 98.94 148 ARG B C 1
ATOM 4303 O O . ARG B 1 148 ? 7.074 -18.375 1.527 1 98.94 148 ARG B O 1
ATOM 4310 N N . ILE B 1 149 ? 5.965 -18.375 3.422 1 98.88 149 ILE B N 1
ATOM 4311 C CA . ILE B 1 149 ? 4.668 -18.016 2.857 1 98.88 149 ILE B CA 1
ATOM 4312 C C . ILE B 1 149 ? 4.27 -16.609 3.318 1 98.88 149 ILE B C 1
ATOM 4314 O O . ILE B 1 149 ? 4.312 -16.312 4.516 1 98.88 149 ILE B O 1
ATOM 4318 N N . ILE B 1 150 ? 3.965 -15.758 2.389 1 98.69 150 ILE B N 1
ATOM 4319 C CA . ILE B 1 150 ? 3.615 -14.367 2.664 1 98.69 150 ILE B CA 1
ATOM 4320 C C . ILE B 1 150 ? 2.178 -14.102 2.221 1 98.69 150 ILE B C 1
ATOM 4322 O O . ILE B 1 150 ? 1.803 -14.414 1.089 1 98.69 150 ILE B O 1
ATOM 4326 N N . VAL B 1 151 ? 1.386 -13.641 3.039 1 98.62 151 VAL B N 1
ATOM 4327 C CA . VAL B 1 151 ? 0.068 -13.117 2.693 1 98.62 151 VAL B CA 1
ATOM 4328 C C . VAL B 1 151 ? 0.087 -11.594 2.738 1 98.62 151 VAL B C 1
ATOM 4330 O O . VAL B 1 151 ? 0.319 -11 3.795 1 98.62 151 VAL B O 1
ATOM 4333 N N . ASP B 1 152 ? -0.211 -10.961 1.67 1 98.62 152 ASP B N 1
ATOM 4334 C CA . ASP B 1 152 ? 0.078 -9.539 1.49 1 98.62 152 ASP B CA 1
ATOM 4335 C C . ASP B 1 152 ? -0.53 -8.711 2.617 1 98.62 152 ASP B C 1
ATOM 4337 O O . ASP B 1 152 ? 0.165 -7.914 3.254 1 98.62 152 ASP B O 1
ATOM 4341 N N . THR B 1 153 ? -1.824 -8.898 2.912 1 98.06 153 THR B N 1
ATOM 4342 C CA . THR B 1 153 ? -2.484 -8.047 3.898 1 98.06 153 THR B CA 1
ATOM 4343 C C . THR B 1 153 ? -2.104 -8.469 5.316 1 98.06 153 THR B C 1
ATOM 4345 O O . THR B 1 153 ? -2.012 -7.633 6.215 1 98.06 153 THR B O 1
ATOM 4348 N N . ALA B 1 154 ? -1.854 -9.766 5.559 1 97.56 154 ALA B N 1
ATOM 4349 C CA . ALA B 1 154 ? -1.478 -10.258 6.879 1 97.56 154 ALA B CA 1
ATOM 4350 C C . ALA B 1 154 ? -0.031 -9.898 7.207 1 97.56 154 ALA B C 1
ATOM 4352 O O . ALA B 1 154 ? 0.318 -9.703 8.375 1 97.56 154 ALA B O 1
ATOM 4353 N N . ASP B 1 155 ? 0.802 -9.852 6.238 1 98 155 ASP B N 1
ATOM 4354 C CA . ASP B 1 155 ? 2.213 -9.516 6.406 1 98 155 ASP B CA 1
ATOM 4355 C C . ASP B 1 155 ? 2.502 -8.094 5.918 1 98 155 ASP B C 1
ATOM 4357 O O . ASP B 1 155 ? 3.57 -7.832 5.363 1 98 155 ASP B O 1
ATOM 4361 N N . ALA B 1 156 ? 1.512 -7.238 6.125 1 98.06 156 ALA B N 1
ATOM 4362 C CA . ALA B 1 156 ? 1.577 -5.859 5.648 1 98.06 156 ALA B CA 1
ATOM 4363 C C . ALA B 1 156 ? 2.775 -5.125 6.242 1 98.06 156 ALA B C 1
ATOM 4365 O O . ALA B 1 156 ? 3.33 -4.223 5.617 1 98.06 156 ALA B O 1
ATOM 4366 N N . ASP B 1 157 ? 3.242 -5.5 7.418 1 96.94 157 ASP B N 1
ATOM 4367 C CA . ASP B 1 157 ? 4.348 -4.832 8.102 1 96.94 157 ASP B CA 1
ATOM 4368 C C . ASP B 1 157 ? 5.645 -4.973 7.309 1 96.94 157 ASP B C 1
ATOM 4370 O O . ASP B 1 157 ? 6.586 -4.199 7.508 1 96.94 157 ASP B O 1
ATOM 4374 N N . VAL B 1 158 ? 5.738 -5.965 6.438 1 98.12 158 VAL B N 1
ATOM 4375 C CA . VAL B 1 158 ? 6.891 -6.137 5.559 1 98.12 158 VAL B CA 1
ATOM 4376 C C . VAL B 1 158 ? 6.523 -5.723 4.137 1 98.12 158 VAL B C 1
ATOM 4378 O O . VAL B 1 158 ? 7.258 -4.965 3.498 1 98.12 158 VAL B O 1
ATOM 4381 N N . VAL B 1 159 ? 5.352 -6.156 3.697 1 98.69 159 VAL B N 1
ATOM 4382 C CA . VAL B 1 159 ? 4.949 -5.996 2.305 1 98.69 159 VAL B CA 1
ATOM 4383 C C . VAL B 1 159 ? 4.828 -4.508 1.972 1 98.69 159 VAL B C 1
ATOM 4385 O O . VAL B 1 159 ? 5.387 -4.043 0.974 1 98.69 159 VAL B O 1
ATOM 4388 N N . TYR B 1 160 ? 4.211 -3.74 2.824 1 98.81 160 TYR B N 1
ATOM 4389 C CA . TYR B 1 160 ? 3.912 -2.354 2.484 1 98.81 160 TYR B CA 1
ATOM 4390 C C . TYR B 1 160 ? 5.172 -1.498 2.529 1 98.81 160 TYR B C 1
ATOM 4392 O O . TYR B 1 160 ? 5.43 -0.714 1.613 1 98.81 160 TYR B O 1
ATOM 4400 N N . PRO B 1 161 ? 5.996 -1.556 3.605 1 98.62 161 PRO B N 1
ATOM 4401 C CA . PRO B 1 161 ? 7.234 -0.771 3.59 1 98.62 161 PRO B CA 1
ATOM 4402 C C . PRO B 1 161 ? 8.102 -1.067 2.371 1 98.62 161 PRO B C 1
ATOM 4404 O O . PRO B 1 161 ? 8.656 -0.146 1.762 1 98.62 161 PRO B O 1
ATOM 4407 N N . LEU B 1 162 ? 8.242 -2.352 2.01 1 98.81 162 LEU B N 1
ATOM 4408 C CA . LEU B 1 162 ? 9.047 -2.699 0.843 1 98.81 162 LEU B CA 1
ATOM 4409 C C . LEU B 1 162 ? 8.406 -2.172 -0.436 1 98.81 162 LEU B C 1
ATOM 4411 O O . LEU B 1 162 ? 9.086 -1.606 -1.292 1 98.81 162 LEU B O 1
ATOM 4415 N N . ALA B 1 163 ? 7.078 -2.357 -0.554 1 98.88 163 ALA B N 1
ATOM 4416 C CA . ALA B 1 163 ? 6.367 -1.84 -1.721 1 98.88 163 ALA B CA 1
ATOM 4417 C C . ALA B 1 163 ? 6.5 -0.323 -1.818 1 98.88 163 ALA B C 1
ATOM 4419 O O . ALA B 1 163 ? 6.574 0.23 -2.918 1 98.88 163 ALA B O 1
ATOM 4420 N N . THR B 1 164 ? 6.473 0.383 -0.639 1 98.69 164 THR B N 1
ATOM 4421 C CA . THR B 1 164 ? 6.676 1.827 -0.607 1 98.69 164 THR B CA 1
ATOM 4422 C C . THR B 1 164 ? 8.023 2.197 -1.21 1 98.69 164 THR B C 1
ATOM 4424 O O . THR B 1 164 ? 8.109 3.096 -2.049 1 98.69 164 THR B O 1
ATOM 4427 N N . ALA B 1 165 ? 9.07 1.484 -0.83 1 98.38 165 ALA B N 1
ATOM 4428 C CA . ALA B 1 165 ? 10.398 1.73 -1.379 1 98.38 165 ALA B CA 1
ATOM 4429 C C . ALA B 1 165 ? 10.406 1.556 -2.895 1 98.38 165 ALA B C 1
ATOM 4431 O O . ALA B 1 165 ? 10.938 2.402 -3.621 1 98.38 165 ALA B O 1
ATOM 4432 N N . PHE B 1 166 ? 9.727 0.531 -3.424 1 98.69 166 PHE B N 1
ATOM 4433 C CA . PHE B 1 166 ? 9.812 0.168 -4.832 1 98.69 166 PHE B CA 1
ATOM 4434 C C . PHE B 1 166 ? 8.859 1.021 -5.668 1 98.69 166 PHE B C 1
ATOM 4436 O O . PHE B 1 166 ? 9.117 1.277 -6.844 1 98.69 166 PHE B O 1
ATOM 4443 N N . ALA B 1 167 ? 7.762 1.462 -5.07 1 98.56 167 ALA B N 1
ATOM 4444 C CA . ALA B 1 167 ? 6.727 2.201 -5.789 1 98.56 167 ALA B CA 1
ATOM 4445 C C . ALA B 1 167 ? 7.281 3.504 -6.359 1 98.56 167 ALA B C 1
ATOM 4447 O O . ALA B 1 167 ? 6.836 3.967 -7.414 1 98.56 167 ALA B O 1
ATOM 4448 N N . LYS B 1 168 ? 8.211 4.098 -5.641 1 97.19 168 LYS B N 1
ATOM 4449 C CA . LYS B 1 168 ? 8.828 5.344 -6.086 1 97.19 168 LYS B CA 1
ATOM 4450 C C . LYS B 1 168 ? 9.578 5.152 -7.402 1 97.19 168 LYS B C 1
ATOM 4452 O O . LYS B 1 168 ? 9.781 6.109 -8.148 1 97.19 168 LYS B O 1
ATOM 4457 N N . GLU B 1 169 ? 9.938 3.895 -7.766 1 96.38 169 GLU B N 1
ATOM 4458 C CA . GLU B 1 169 ? 10.781 3.576 -8.914 1 96.38 169 GLU B CA 1
ATOM 4459 C C . GLU B 1 169 ? 9.945 3.297 -10.156 1 96.38 169 GLU B C 1
ATOM 4461 O O . GLU B 1 169 ? 10.484 3.105 -11.25 1 96.38 169 GLU B O 1
ATOM 4466 N N . VAL B 1 170 ? 8.68 3.242 -10.055 1 97.75 170 VAL B N 1
ATOM 4467 C CA . VAL B 1 170 ? 7.793 2.865 -11.148 1 97.75 170 VAL B CA 1
ATOM 4468 C C . VAL B 1 170 ? 6.863 4.027 -11.492 1 97.75 170 VAL B C 1
ATOM 4470 O O . VAL B 1 170 ? 6.191 4.566 -10.609 1 97.75 170 VAL B O 1
ATOM 4473 N N . THR B 1 171 ? 6.84 4.449 -12.695 1 96.5 171 THR B N 1
ATOM 4474 C CA . THR B 1 171 ? 5.953 5.527 -13.109 1 96.5 171 THR B CA 1
ATOM 4475 C C . THR B 1 171 ? 4.578 4.984 -13.492 1 96.5 171 THR B C 1
ATOM 4477 O O . THR B 1 171 ? 4.445 3.807 -13.828 1 96.5 171 THR B O 1
ATOM 4480 N N . GLN B 1 172 ? 3.609 5.84 -13.461 1 93.88 172 GLN B N 1
ATOM 4481 C CA . GLN B 1 172 ? 2.279 5.445 -13.914 1 93.88 172 GLN B CA 1
ATOM 4482 C C . GLN B 1 172 ? 2.279 5.109 -15.406 1 93.88 172 GLN B C 1
ATOM 4484 O O . GLN B 1 172 ? 1.565 4.203 -15.844 1 93.88 172 GLN B O 1
ATOM 4489 N N . SER B 1 173 ? 3.055 5.789 -16.141 1 93.06 173 SER B N 1
ATOM 4490 C CA . SER B 1 173 ? 3.176 5.512 -17.562 1 93.06 173 SER B CA 1
ATOM 4491 C C . SER B 1 173 ? 3.666 4.09 -17.812 1 93.06 173 SER B C 1
ATOM 4493 O O . SER B 1 173 ? 3.197 3.416 -18.734 1 93.06 173 SER B O 1
ATOM 4495 N N . THR B 1 174 ? 4.621 3.648 -17.031 1 94.12 174 THR B N 1
ATOM 4496 C CA . THR B 1 174 ? 5.121 2.279 -17.125 1 94.12 174 THR B CA 1
ATOM 4497 C C . THR B 1 174 ? 4.004 1.278 -16.844 1 94.12 174 THR B C 1
ATOM 4499 O O . THR B 1 174 ? 3.869 0.278 -17.562 1 94.12 174 THR B O 1
ATOM 4502 N N . VAL B 1 175 ? 3.195 1.531 -15.898 1 94.06 175 VAL B N 1
ATOM 4503 C CA . VAL B 1 175 ? 2.086 0.651 -15.547 1 94.06 175 VAL B CA 1
ATOM 4504 C C . VAL B 1 175 ? 1.079 0.602 -16.688 1 94.06 175 VAL B C 1
ATOM 4506 O O . VAL B 1 175 ? 0.664 -0.48 -17.125 1 94.06 175 VAL B O 1
ATOM 4509 N N . ASP B 1 176 ? 0.753 1.716 -17.234 1 92.06 176 ASP B N 1
ATOM 4510 C CA . ASP B 1 176 ? -0.216 1.781 -18.312 1 92.06 176 ASP B CA 1
ATOM 4511 C C . ASP B 1 176 ? 0.281 1.016 -19.547 1 92.06 176 ASP B C 1
ATOM 4513 O O . ASP B 1 176 ? -0.485 0.294 -20.188 1 92.06 176 ASP B O 1
ATOM 4517 N N . ALA B 1 177 ? 1.499 1.159 -19.828 1 91.25 177 ALA B N 1
ATOM 4518 C CA . ALA B 1 177 ? 2.1 0.517 -21 1 91.25 177 ALA B CA 1
ATOM 4519 C C . ALA B 1 177 ? 2.191 -0.994 -20.797 1 91.25 177 ALA B C 1
ATOM 4521 O O . ALA B 1 177 ? 2.053 -1.759 -21.766 1 91.25 177 ALA B O 1
ATOM 4522 N N . THR B 1 178 ? 2.422 -1.444 -19.594 1 91.94 178 THR B N 1
ATOM 4523 C CA . THR B 1 178 ? 2.703 -2.846 -19.297 1 91.94 178 THR B CA 1
ATOM 4524 C C . THR B 1 178 ? 1.41 -3.619 -19.062 1 91.94 178 THR B C 1
ATOM 4526 O O . THR B 1 178 ? 1.269 -4.758 -19.516 1 91.94 178 THR B O 1
ATOM 4529 N N . TYR B 1 179 ? 0.469 -3.01 -18.344 1 91.31 179 TYR B N 1
ATOM 4530 C CA . TYR B 1 179 ? -0.696 -3.744 -17.859 1 91.31 179 TYR B CA 1
ATOM 4531 C C . TYR B 1 179 ? -1.976 -3.213 -18.5 1 91.31 179 TYR B C 1
ATOM 4533 O O . TYR B 1 179 ? -3.041 -3.82 -18.359 1 91.31 179 TYR B O 1
ATOM 4541 N N . GLY B 1 180 ? -1.95 -2.121 -19.219 1 88.62 180 GLY B N 1
ATOM 4542 C CA . GLY B 1 180 ? -3.137 -1.351 -19.547 1 88.62 180 GLY B CA 1
ATOM 4543 C C . GLY B 1 180 ? -3.578 -0.417 -18.438 1 88.62 180 GLY B C 1
ATOM 4544 O O . GLY B 1 180 ? -2.971 -0.389 -17.359 1 88.62 180 GLY B O 1
ATOM 4545 N N . GLU B 1 181 ? -4.551 0.381 -18.688 1 88.25 181 GLU B N 1
ATOM 4546 C CA . GLU B 1 181 ? -5.055 1.301 -17.672 1 88.25 181 GLU B CA 1
ATOM 4547 C C . GLU B 1 181 ? -5.73 0.546 -16.531 1 88.25 181 GLU B C 1
ATOM 4549 O O . GLU B 1 181 ? -6.707 -0.172 -16.75 1 88.25 181 GLU B O 1
ATOM 4554 N N . PRO B 1 182 ? -5.211 0.756 -15.406 1 92.56 182 PRO B N 1
ATOM 4555 C CA . PRO B 1 182 ? -5.809 0.033 -14.281 1 92.56 182 PRO B CA 1
ATOM 4556 C C . PRO B 1 182 ? -7.219 0.522 -13.945 1 92.56 182 PRO B C 1
ATOM 4558 O O . PRO B 1 182 ? -7.5 1.718 -14.055 1 92.56 182 PRO B O 1
ATOM 4561 N N . GLU B 1 183 ? -8.039 -0.385 -13.461 1 92.56 183 GLU B N 1
ATOM 4562 C CA . GLU B 1 183 ? -9.414 -0.079 -13.094 1 92.56 183 GLU B CA 1
ATOM 4563 C C . GLU B 1 183 ? -9.477 0.765 -11.82 1 92.56 183 GLU B C 1
ATOM 4565 O O . GLU B 1 183 ? -10.414 1.54 -11.633 1 92.56 183 GLU B O 1
ATOM 4570 N N . ASN B 1 184 ? -8.578 0.668 -10.945 1 97.25 184 ASN B N 1
ATOM 4571 C CA . ASN B 1 184 ? -8.508 1.396 -9.688 1 97.25 184 ASN B CA 1
ATOM 4572 C C . ASN B 1 184 ? -7.062 1.605 -9.242 1 97.25 184 ASN B C 1
ATOM 4574 O O . ASN B 1 184 ? -6.137 1.035 -9.82 1 97.25 184 ASN B O 1
ATOM 4578 N N . ILE B 1 185 ? -6.863 2.381 -8.211 1 98.25 185 ILE B N 1
ATOM 4579 C CA . ILE B 1 185 ? -5.512 2.818 -7.867 1 98.25 185 ILE B CA 1
ATOM 4580 C C . ILE B 1 185 ? -4.793 1.715 -7.098 1 98.25 185 ILE B C 1
ATOM 4582 O O . ILE B 1 185 ? -3.572 1.768 -6.918 1 98.25 185 ILE B O 1
ATOM 4586 N N . GLY B 1 186 ? -5.559 0.672 -6.562 1 98.56 186 GLY B N 1
ATOM 4587 C CA . GLY B 1 186 ? -4.906 -0.509 -6.02 1 98.56 186 GLY B CA 1
ATOM 4588 C C . GLY B 1 186 ? -4.102 -1.273 -7.055 1 98.56 186 GLY B C 1
ATOM 4589 O O . GLY B 1 186 ? -2.953 -1.646 -6.805 1 98.56 186 GLY B O 1
ATOM 4590 N N . LEU B 1 187 ? -4.727 -1.462 -8.227 1 97.56 187 LEU B N 1
ATOM 4591 C CA . LEU B 1 187 ? -4.055 -2.16 -9.312 1 97.56 187 LEU B CA 1
ATOM 4592 C C . LEU B 1 187 ? -2.902 -1.328 -9.867 1 97.56 187 L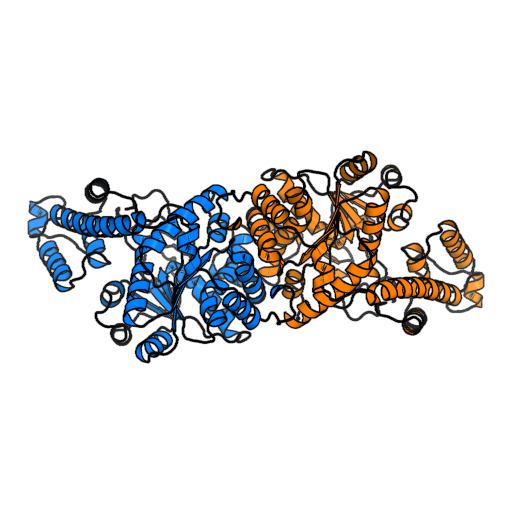EU B C 1
ATOM 4594 O O . LEU B 1 187 ? -1.912 -1.878 -10.352 1 97.56 187 LEU B O 1
ATOM 4598 N N . SER B 1 188 ? -2.961 0.006 -9.758 1 97.31 188 SER B N 1
ATOM 4599 C CA . SER B 1 188 ? -1.859 0.874 -10.164 1 97.31 188 SER B CA 1
ATOM 4600 C C . SER B 1 188 ? -0.637 0.664 -9.273 1 97.31 188 SER B C 1
ATOM 4602 O O . SER B 1 188 ? 0.5 0.757 -9.742 1 97.31 188 SER B O 1
ATOM 4604 N N . PHE B 1 189 ? -0.876 0.417 -8.023 1 98.5 189 PHE B N 1
ATOM 4605 C CA . PHE B 1 189 ? 0.169 0.306 -7.012 1 98.5 189 PHE B CA 1
ATOM 4606 C C . PHE B 1 189 ? 0.762 -1.098 -7 1 98.5 189 PHE B C 1
ATOM 4608 O O . PHE B 1 189 ? 1.903 -1.291 -6.574 1 98.5 189 PHE B O 1
ATOM 4615 N N . TYR B 1 190 ? 0.056 -2.102 -7.5 1 98.06 190 TYR B N 1
ATOM 4616 C CA . TYR B 1 190 ? 0.305 -3.51 -7.207 1 98.06 190 TYR B CA 1
ATOM 4617 C C . TYR B 1 190 ? 1.647 -3.955 -7.777 1 98.06 190 TYR B C 1
ATOM 4619 O O . TYR B 1 190 ? 2.303 -4.84 -7.219 1 98.06 190 TYR B O 1
ATOM 4627 N N . PRO B 1 191 ? 2.141 -3.398 -8.922 1 98.06 191 PRO B N 1
ATOM 4628 C CA . PRO B 1 191 ? 3.463 -3.795 -9.414 1 98.06 191 PRO B CA 1
ATOM 4629 C C . PRO B 1 191 ? 4.559 -3.631 -8.367 1 98.06 191 PRO B C 1
ATOM 4631 O O . PRO B 1 191 ? 5.527 -4.395 -8.352 1 98.06 191 PRO B O 1
ATOM 4634 N N . ALA B 1 192 ? 4.434 -2.662 -7.492 1 98.75 192 ALA B N 1
ATOM 4635 C CA . ALA B 1 192 ? 5.391 -2.504 -6.398 1 98.75 192 ALA B CA 1
ATOM 4636 C C . ALA B 1 192 ? 5.289 -3.66 -5.41 1 98.75 192 ALA B C 1
ATOM 4638 O O . ALA B 1 192 ? 6.305 -4.137 -4.898 1 98.75 192 ALA B O 1
ATOM 4639 N N . VAL B 1 193 ? 4.074 -4.129 -5.129 1 98.81 193 VAL B N 1
ATOM 4640 C CA . VAL B 1 193 ? 3.867 -5.27 -4.25 1 98.81 193 VAL B CA 1
ATOM 4641 C C . VAL B 1 193 ? 4.434 -6.531 -4.895 1 98.81 193 VAL B C 1
ATOM 4643 O O . VAL B 1 193 ? 5.078 -7.344 -4.23 1 98.81 193 VAL B O 1
ATOM 4646 N N . GLN B 1 194 ? 4.184 -6.652 -6.219 1 98.31 194 GLN B N 1
ATOM 4647 C CA . GLN B 1 194 ? 4.738 -7.785 -6.953 1 98.31 194 GLN B CA 1
ATOM 4648 C C . GLN B 1 194 ? 6.262 -7.797 -6.879 1 98.31 194 GLN B C 1
ATOM 4650 O O . GLN B 1 194 ? 6.875 -8.852 -6.703 1 98.31 194 GLN B O 1
ATOM 4655 N N . ALA B 1 195 ? 6.848 -6.645 -7.043 1 98.69 195 ALA B N 1
ATOM 4656 C CA . ALA B 1 195 ? 8.305 -6.539 -6.93 1 98.69 195 ALA B CA 1
ATOM 4657 C C . ALA B 1 195 ? 8.773 -6.953 -5.543 1 98.69 195 ALA B C 1
ATOM 4659 O O . ALA B 1 195 ? 9.828 -7.582 -5.398 1 98.69 195 ALA B O 1
ATOM 4660 N N . THR B 1 196 ? 8.008 -6.551 -4.508 1 98.88 196 THR B N 1
ATOM 4661 C CA . THR B 1 196 ? 8.305 -6.965 -3.141 1 98.88 196 THR B CA 1
ATOM 4662 C C . THR B 1 196 ? 8.383 -8.484 -3.041 1 98.88 196 THR B C 1
ATOM 4664 O O . THR B 1 196 ? 9.32 -9.023 -2.443 1 98.88 196 THR B O 1
ATOM 4667 N N . HIS B 1 197 ? 7.441 -9.211 -3.68 1 98.81 197 HIS B N 1
ATOM 4668 C CA . HIS B 1 197 ? 7.449 -10.672 -3.684 1 98.81 197 HIS B CA 1
ATOM 4669 C C . HIS B 1 197 ? 8.734 -11.211 -4.297 1 98.81 197 HIS B C 1
ATOM 4671 O O . HIS B 1 197 ? 9.414 -12.047 -3.691 1 98.81 197 HIS B O 1
ATOM 4677 N N . LEU B 1 198 ? 9.055 -10.711 -5.441 1 98.88 198 LEU B N 1
ATOM 4678 C CA . LEU B 1 198 ? 10.094 -11.305 -6.281 1 98.88 198 LEU B CA 1
ATOM 4679 C C . LEU B 1 198 ? 11.477 -11 -5.723 1 98.88 198 LEU B C 1
ATOM 4681 O O . LEU B 1 198 ? 12.414 -11.781 -5.914 1 98.88 198 LEU B O 1
ATOM 4685 N N . LEU B 1 199 ? 11.625 -9.914 -4.969 1 98.88 199 LEU B N 1
ATOM 4686 C CA . LEU B 1 199 ? 12.93 -9.516 -4.449 1 98.88 199 LEU B CA 1
ATOM 4687 C C . LEU B 1 199 ? 13.078 -9.914 -2.984 1 98.88 199 LEU B C 1
ATOM 4689 O O . LEU B 1 199 ? 14.172 -9.844 -2.424 1 98.88 199 LEU B O 1
ATOM 4693 N N . LEU B 1 200 ? 12.008 -10.359 -2.346 1 98.94 200 LEU B N 1
ATOM 4694 C CA . LEU B 1 200 ? 11.977 -10.617 -0.911 1 98.94 200 LEU B CA 1
ATOM 4695 C C . LEU B 1 200 ? 13.039 -11.633 -0.514 1 98.94 200 LEU B C 1
ATOM 4697 O O . LEU B 1 200 ? 13.766 -11.43 0.467 1 98.94 200 LEU B O 1
ATOM 4701 N N . PRO B 1 201 ? 13.219 -12.781 -1.259 1 98.88 201 PRO B N 1
ATOM 4702 C CA . PRO B 1 201 ? 14.25 -13.734 -0.835 1 98.88 201 PRO B CA 1
ATOM 4703 C C . PRO B 1 201 ? 15.633 -13.094 -0.733 1 98.88 201 PRO B C 1
ATOM 4705 O O . PRO B 1 201 ? 16.406 -13.422 0.173 1 98.88 201 PRO B O 1
ATOM 4708 N N . GLN B 1 202 ? 15.93 -12.195 -1.616 1 98.88 202 GLN B N 1
ATOM 4709 C CA . GLN B 1 202 ? 17.234 -11.547 -1.618 1 98.88 202 GLN B CA 1
ATOM 4710 C C . GLN B 1 202 ? 17.344 -10.516 -0.498 1 98.88 202 GLN B C 1
ATOM 4712 O O . GLN B 1 202 ? 18.422 -10.297 0.047 1 98.88 202 GLN B O 1
ATOM 4717 N N . LEU B 1 203 ? 16.219 -9.93 -0.159 1 98.75 203 LEU B N 1
ATOM 4718 C CA . LEU B 1 203 ? 16.203 -8.938 0.91 1 98.75 203 LEU B CA 1
ATOM 4719 C C . LEU B 1 203 ? 16.266 -9.609 2.277 1 98.75 203 LEU B C 1
ATOM 4721 O O . LEU B 1 203 ? 16.656 -8.984 3.262 1 98.75 203 LEU B O 1
ATOM 4725 N N . VAL B 1 204 ? 15.836 -10.875 2.318 1 98.69 204 VAL B N 1
ATOM 4726 C CA . VAL B 1 204 ? 15.891 -11.641 3.562 1 98.69 204 VAL B CA 1
ATOM 4727 C C . VAL B 1 204 ? 17.234 -12.344 3.684 1 98.69 204 VAL B C 1
ATOM 4729 O O . VAL B 1 204 ? 17.891 -12.258 4.719 1 98.69 204 VAL B O 1
ATOM 4732 N N . GLU B 1 205 ? 17.75 -12.969 2.533 1 98.31 205 GLU B N 1
ATOM 4733 C CA . GLU B 1 205 ? 18.875 -13.891 2.592 1 98.31 205 GLU B CA 1
ATOM 4734 C C . GLU B 1 205 ? 20.141 -13.258 2.016 1 98.31 205 GLU B C 1
ATOM 4736 O O . GLU B 1 205 ? 21.219 -13.844 2.076 1 98.31 205 GLU B O 1
ATOM 4741 N N . GLY B 1 206 ? 20.047 -12.102 1.552 1 98.44 206 GLY B N 1
ATOM 4742 C CA . GLY B 1 206 ? 21.156 -11.508 0.827 1 98.44 206 GLY B CA 1
ATOM 4743 C C . GLY B 1 206 ? 21.078 -11.742 -0.67 1 98.44 206 GLY B C 1
ATOM 4744 O O . GLY B 1 206 ? 20.344 -12.602 -1.134 1 98.44 206 GLY B O 1
ATOM 4745 N N . ARG B 1 207 ? 21.797 -10.93 -1.406 1 98.5 207 ARG B N 1
ATOM 4746 C CA . ARG B 1 207 ? 21.828 -10.984 -2.865 1 98.5 207 ARG B CA 1
ATOM 4747 C C . ARG B 1 207 ? 22.172 -12.383 -3.361 1 98.5 207 ARG B C 1
ATOM 4749 O O . ARG B 1 207 ? 23.172 -12.961 -2.939 1 98.5 207 ARG B O 1
ATOM 4756 N N . HIS B 1 208 ? 21.391 -12.992 -4.195 1 98.81 208 HIS B N 1
ATOM 4757 C CA . HIS B 1 208 ? 21.594 -14.289 -4.836 1 98.81 208 HIS B CA 1
ATOM 4758 C C . HIS B 1 208 ? 20.641 -14.484 -6.008 1 98.81 208 HIS B C 1
ATOM 4760 O O . HIS B 1 208 ? 19.703 -13.711 -6.18 1 98.81 208 HIS B O 1
ATOM 4766 N N . PRO B 1 209 ? 20.828 -15.484 -6.922 1 98.81 209 PRO B N 1
ATOM 4767 C CA . PRO B 1 209 ? 19.922 -15.734 -8.047 1 98.81 209 PRO B CA 1
ATOM 4768 C C . PRO B 1 209 ? 18.547 -16.203 -7.594 1 98.81 209 PRO B C 1
ATOM 4770 O O . PRO B 1 209 ? 18.438 -17.094 -6.742 1 98.81 209 PRO B O 1
ATOM 4773 N N . THR B 1 210 ? 17.547 -15.562 -8.094 1 98.88 210 THR B N 1
ATOM 4774 C CA . THR B 1 210 ? 16.156 -15.922 -7.863 1 98.88 210 THR B CA 1
ATOM 4775 C C . THR B 1 210 ? 15.461 -16.281 -9.172 1 98.88 210 THR B C 1
ATOM 4777 O O . THR B 1 210 ? 15.594 -15.555 -10.164 1 98.88 210 THR B O 1
ATOM 4780 N N . LEU B 1 211 ? 14.758 -17.391 -9.227 1 98.81 211 LEU B N 1
ATOM 4781 C CA . LEU B 1 211 ? 14.008 -17.828 -10.398 1 98.81 211 LEU B CA 1
ATOM 4782 C C . LEU B 1 211 ? 12.508 -17.766 -10.141 1 98.81 211 LEU B C 1
ATOM 4784 O O . LEU B 1 211 ? 12.047 -18.141 -9.055 1 98.81 211 LEU B O 1
ATOM 4788 N N . VAL B 1 212 ? 11.789 -17.312 -11.125 1 98.81 212 VAL B N 1
ATOM 4789 C CA . VAL B 1 212 ? 10.336 -17.188 -11.016 1 98.81 212 VAL B CA 1
ATOM 4790 C C . VAL B 1 212 ? 9.664 -18.062 -12.07 1 98.81 212 VAL B C 1
ATOM 4792 O O . VAL B 1 212 ? 9.438 -17.625 -13.203 1 98.81 212 VAL B O 1
ATOM 4795 N N . PRO B 1 213 ? 9.25 -19.266 -11.766 1 98.31 213 PRO B N 1
ATOM 4796 C CA . PRO B 1 213 ? 8.438 -20.078 -12.68 1 98.31 213 PRO B CA 1
ATOM 4797 C C . PRO B 1 213 ? 6.984 -19.625 -12.734 1 98.31 213 PRO B C 1
ATOM 4799 O O . PRO B 1 213 ? 6.281 -19.656 -11.727 1 98.31 213 PRO B O 1
ATOM 4802 N N . ILE B 1 214 ? 6.578 -19.203 -13.891 1 95.88 214 ILE B N 1
ATOM 4803 C CA . ILE B 1 214 ? 5.242 -18.625 -14.031 1 95.88 214 ILE B CA 1
ATOM 4804 C C . ILE B 1 214 ? 4.711 -18.875 -15.438 1 95.88 214 ILE B C 1
ATOM 4806 O O . ILE B 1 214 ? 5.473 -19.234 -16.344 1 95.88 214 ILE B O 1
ATOM 4810 N N . ALA B 1 215 ? 3.377 -18.75 -15.547 1 93.31 215 ALA B N 1
ATOM 4811 C CA . ALA B 1 215 ? 2.777 -18.75 -16.875 1 93.31 215 ALA B CA 1
ATOM 4812 C C . ALA B 1 215 ? 3.203 -17.531 -17.672 1 93.31 215 ALA B C 1
ATOM 4814 O O . ALA B 1 215 ? 3.445 -16.469 -17.094 1 93.31 215 ALA B O 1
ATOM 4815 N N . VAL B 1 216 ? 3.229 -17.609 -18.922 1 92.69 216 VAL B N 1
ATOM 4816 C CA . VAL B 1 216 ? 3.85 -16.625 -19.828 1 92.69 216 VAL B CA 1
ATOM 4817 C C . VAL B 1 216 ? 3.131 -15.289 -19.703 1 92.69 216 VAL B C 1
ATOM 4819 O O . VAL B 1 216 ? 3.752 -14.234 -19.828 1 92.69 216 VAL B O 1
ATOM 4822 N N . ASP B 1 217 ? 1.84 -15.289 -19.375 1 89.88 217 ASP B N 1
ATOM 4823 C CA . ASP B 1 217 ? 1.075 -14.055 -19.266 1 89.88 217 ASP B CA 1
ATOM 4824 C C . ASP B 1 217 ? 1.527 -13.227 -18.062 1 89.88 217 ASP B C 1
ATOM 4826 O O . ASP B 1 217 ? 1.284 -12.023 -18 1 89.88 217 ASP B O 1
ATOM 4830 N N . GLN B 1 218 ? 2.227 -13.82 -17.109 1 93.31 218 GLN B N 1
ATOM 4831 C CA . GLN B 1 218 ? 2.633 -13.133 -15.883 1 93.31 218 GLN B CA 1
ATOM 4832 C C . GLN B 1 218 ? 4.031 -12.539 -16.031 1 93.31 218 GLN B C 1
ATOM 4834 O O . GLN B 1 218 ? 4.512 -11.844 -15.125 1 93.31 218 GLN B O 1
ATOM 4839 N N . ASP B 1 219 ? 4.648 -12.68 -17.172 1 94.25 219 ASP B N 1
ATOM 4840 C CA . ASP B 1 219 ? 6.016 -12.242 -17.438 1 94.25 219 ASP B CA 1
ATOM 4841 C C . ASP B 1 219 ? 6.164 -10.734 -17.219 1 94.25 219 ASP B C 1
ATOM 4843 O O . ASP B 1 219 ? 7.211 -10.266 -16.781 1 94.25 219 ASP B O 1
ATOM 4847 N N . PRO B 1 220 ? 5.172 -9.961 -17.547 1 93.5 220 PRO B N 1
ATOM 4848 C CA . PRO B 1 220 ? 5.297 -8.516 -17.344 1 93.5 220 PRO B CA 1
ATOM 4849 C C . PRO B 1 220 ? 5.648 -8.148 -15.906 1 93.5 220 PRO B C 1
ATOM 4851 O O . PRO B 1 220 ? 6.375 -7.176 -15.672 1 93.5 220 PRO B O 1
ATOM 4854 N N . HIS B 1 221 ? 5.168 -8.852 -14.938 1 95.81 221 HIS B N 1
ATOM 4855 C CA . HIS B 1 221 ? 5.508 -8.586 -13.547 1 95.81 221 HIS B CA 1
ATOM 4856 C C . HIS B 1 221 ? 7.004 -8.742 -13.305 1 95.81 221 HIS B C 1
ATOM 4858 O O . HIS B 1 221 ? 7.609 -7.941 -12.586 1 95.81 221 HIS B O 1
ATOM 4864 N N . VAL B 1 222 ? 7.574 -9.75 -13.891 1 97.44 222 VAL B N 1
ATOM 4865 C CA . VAL B 1 222 ? 9.008 -10 -13.734 1 97.44 222 VAL B CA 1
ATOM 4866 C C . VAL B 1 222 ? 9.797 -8.891 -14.414 1 97.44 222 VAL B C 1
ATOM 4868 O O . VAL B 1 222 ? 10.805 -8.414 -13.875 1 97.44 222 VAL B O 1
ATOM 4871 N N . ARG B 1 223 ? 9.312 -8.484 -15.562 1 96.38 223 ARG B N 1
ATOM 4872 C CA . ARG B 1 223 ? 10 -7.445 -16.312 1 96.38 223 ARG B CA 1
ATOM 4873 C C . ARG B 1 223 ? 10.055 -6.141 -15.531 1 96.38 223 ARG B C 1
ATOM 4875 O O . ARG B 1 223 ? 11.094 -5.492 -15.453 1 96.38 223 ARG B O 1
ATOM 4882 N N . VAL B 1 224 ? 8.961 -5.766 -14.969 1 97.06 224 VAL B N 1
ATOM 4883 C CA . VAL B 1 224 ? 8.914 -4.551 -14.164 1 97.06 224 VAL B CA 1
ATOM 4884 C C . VAL B 1 224 ? 9.867 -4.68 -12.969 1 97.06 224 VAL B C 1
ATOM 4886 O O . VAL B 1 224 ? 10.594 -3.74 -12.648 1 97.06 224 VAL B O 1
ATOM 4889 N N . CYS B 1 225 ? 9.844 -5.797 -12.352 1 98.12 225 CYS B N 1
ATOM 4890 C CA . CYS B 1 225 ? 10.734 -6.035 -11.219 1 98.12 225 CYS B CA 1
ATOM 4891 C C . CYS B 1 225 ? 12.195 -5.941 -11.641 1 98.12 225 CYS B C 1
ATOM 4893 O O . CYS B 1 225 ? 13.023 -5.391 -10.922 1 98.12 225 CYS B O 1
ATOM 4895 N N . ARG B 1 226 ? 12.523 -6.516 -12.781 1 98 226 ARG B N 1
ATOM 4896 C CA . ARG B 1 226 ? 13.891 -6.457 -13.305 1 98 226 ARG B CA 1
ATOM 4897 C C . ARG B 1 226 ? 14.32 -5.016 -13.547 1 98 226 ARG B C 1
ATOM 4899 O O . ARG B 1 226 ? 15.477 -4.66 -13.312 1 98 226 ARG B O 1
ATOM 4906 N N . ASP B 1 227 ? 13.406 -4.176 -14.023 1 97.31 227 ASP B N 1
ATOM 4907 C CA . ASP B 1 227 ? 13.703 -2.76 -14.211 1 97.31 227 ASP B CA 1
ATOM 4908 C C . ASP B 1 227 ? 14.023 -2.082 -12.883 1 97.31 227 ASP B C 1
ATOM 4910 O O . ASP B 1 227 ? 14.922 -1.241 -12.812 1 97.31 227 ASP B O 1
ATOM 4914 N N . ILE B 1 228 ? 13.289 -2.414 -11.859 1 97.94 228 ILE B N 1
ATOM 4915 C CA . ILE B 1 228 ? 13.547 -1.876 -10.531 1 97.94 228 ILE B CA 1
ATOM 4916 C C . ILE B 1 228 ? 14.938 -2.309 -10.062 1 97.94 228 ILE B C 1
ATOM 4918 O O . ILE B 1 228 ? 15.727 -1.483 -9.602 1 97.94 228 ILE B O 1
ATOM 4922 N N . ALA B 1 229 ? 15.242 -3.566 -10.211 1 97.94 229 ALA B N 1
ATOM 4923 C CA . ALA B 1 229 ? 16.531 -4.109 -9.789 1 97.94 229 ALA B CA 1
ATOM 4924 C C . ALA B 1 229 ? 17.672 -3.477 -10.578 1 97.94 229 ALA B C 1
ATOM 4926 O O . ALA B 1 229 ? 18.766 -3.26 -10.047 1 97.94 229 ALA B O 1
ATOM 4927 N N . ALA B 1 230 ? 17.453 -3.184 -11.828 1 96.94 230 ALA B N 1
ATOM 4928 C CA . ALA B 1 230 ? 18.469 -2.654 -12.727 1 96.94 230 ALA B CA 1
ATOM 4929 C C . ALA B 1 230 ? 18.906 -1.261 -12.297 1 96.94 230 ALA B C 1
ATOM 4931 O O . ALA B 1 230 ? 20 -0.812 -12.648 1 96.94 230 ALA B O 1
ATOM 4932 N N . LYS B 1 231 ? 18.062 -0.572 -11.547 1 94.62 231 LYS B N 1
ATOM 4933 C CA . LYS B 1 231 ? 18.406 0.768 -11.078 1 94.62 231 LYS B CA 1
ATOM 4934 C C . LYS B 1 231 ? 19.516 0.718 -10.016 1 94.62 231 LYS B C 1
ATOM 4936 O O . LYS B 1 231 ? 20.125 1.737 -9.719 1 94.62 231 LYS B O 1
ATOM 4941 N N . GLN B 1 232 ? 19.797 -0.424 -9.359 1 94.38 232 GLN B N 1
ATOM 4942 C CA . GLN B 1 232 ? 20.891 -0.712 -8.438 1 94.38 232 GLN B CA 1
ATOM 4943 C C . GLN B 1 232 ? 20.828 0.172 -7.199 1 94.38 232 GLN B C 1
ATOM 4945 O O . GLN B 1 232 ? 21.844 0.588 -6.664 1 94.38 232 GLN B O 1
ATOM 4950 N N . ARG B 1 233 ? 19.578 0.508 -6.836 1 94.56 233 ARG B N 1
ATOM 4951 C CA . ARG B 1 233 ? 19.375 1.229 -5.586 1 94.56 233 ARG B CA 1
ATOM 4952 C C . ARG B 1 233 ? 19.344 0.271 -4.398 1 94.56 233 ARG B C 1
ATOM 4954 O O . ARG B 1 233 ? 19.484 0.695 -3.25 1 94.56 233 ARG B O 1
ATOM 4961 N N . TYR B 1 234 ? 19.125 -0.976 -4.672 1 96.06 234 TYR B N 1
ATOM 4962 C CA . TYR B 1 234 ? 19.078 -2.055 -3.691 1 96.06 234 TYR B CA 1
ATOM 4963 C C . TYR B 1 234 ? 20.109 -3.127 -4.012 1 96.06 234 TYR B C 1
ATOM 4965 O O . TYR B 1 234 ? 20.516 -3.283 -5.164 1 96.06 234 TYR B O 1
ATOM 4973 N N . ASP B 1 235 ? 20.578 -3.773 -3.02 1 97.75 235 ASP B N 1
ATOM 4974 C CA . ASP B 1 235 ? 21.562 -4.84 -3.23 1 97.75 235 ASP B CA 1
ATOM 4975 C C . ASP B 1 235 ? 20.859 -6.148 -3.605 1 97.75 235 ASP B C 1
ATOM 4977 O O . ASP B 1 235 ? 20.875 -7.105 -2.832 1 97.75 235 ASP B O 1
ATOM 4981 N N . VAL B 1 236 ? 20.344 -6.195 -4.84 1 98.56 236 VAL B N 1
ATOM 4982 C CA . VAL B 1 236 ? 19.625 -7.359 -5.352 1 98.56 236 VAL B CA 1
ATOM 4983 C C . VAL B 1 236 ? 20.047 -7.637 -6.793 1 98.56 236 VAL B C 1
ATOM 4985 O O . VAL B 1 236 ? 20.5 -6.73 -7.5 1 98.56 236 VAL B O 1
ATOM 4988 N N . ALA B 1 237 ? 19.969 -8.859 -7.176 1 98.44 237 ALA B N 1
ATOM 4989 C CA . ALA B 1 237 ? 20.141 -9.273 -8.562 1 98.44 237 ALA B CA 1
ATOM 4990 C C . ALA B 1 237 ? 18.797 -9.297 -9.297 1 98.44 237 ALA B C 1
ATOM 4992 O O . ALA B 1 237 ? 17.75 -9.43 -8.672 1 98.44 237 ALA B O 1
ATOM 4993 N N . LYS B 1 238 ? 18.828 -9.117 -10.633 1 98.56 238 LYS B N 1
ATOM 4994 C CA . LYS B 1 238 ? 17.625 -9.273 -11.43 1 98.56 238 LYS B CA 1
ATOM 4995 C C . LYS B 1 238 ? 17.078 -10.695 -11.336 1 98.56 238 LYS B C 1
ATOM 4997 O O . LYS B 1 238 ? 17.812 -11.664 -11.523 1 98.56 238 LYS B O 1
ATOM 5002 N N . PRO B 1 239 ? 15.82 -10.82 -10.992 1 98.69 239 PRO B N 1
ATOM 5003 C CA . PRO B 1 239 ? 15.266 -12.18 -11.008 1 98.69 239 PRO B CA 1
ATOM 5004 C C . PRO B 1 239 ? 15.156 -12.75 -12.422 1 98.69 239 PRO B C 1
ATOM 5006 O O . PRO B 1 239 ? 14.953 -12.008 -13.383 1 98.69 239 PRO B O 1
ATOM 5009 N N . GLY B 1 240 ? 15.367 -14.062 -12.555 1 98.56 240 GLY B N 1
ATOM 5010 C CA . GLY B 1 240 ? 15.078 -14.773 -13.789 1 98.56 240 GLY B CA 1
ATOM 5011 C C . GLY B 1 240 ? 13.656 -15.312 -13.852 1 98.56 240 GLY B C 1
ATOM 5012 O O . GLY B 1 240 ? 12.961 -15.352 -12.836 1 98.56 240 GLY B O 1
ATOM 5013 N N . ALA B 1 241 ? 13.219 -15.672 -15.062 1 98.38 241 ALA B N 1
ATOM 5014 C CA . ALA B 1 241 ? 11.883 -16.25 -15.227 1 98.38 241 ALA B CA 1
ATOM 5015 C C . ALA B 1 241 ? 11.938 -17.547 -16.031 1 98.38 241 ALA B C 1
ATOM 5017 O O . ALA B 1 241 ? 12.734 -17.672 -16.969 1 98.38 241 ALA B O 1
ATOM 5018 N N . LEU B 1 242 ? 11.234 -18.453 -15.594 1 98.31 242 LEU B N 1
ATOM 5019 C CA . LEU B 1 242 ? 10.906 -19.672 -16.344 1 98.31 242 LEU B CA 1
ATOM 5020 C C . LEU B 1 242 ? 9.438 -19.672 -16.766 1 98.31 242 LEU B C 1
ATOM 5022 O O . LEU B 1 242 ? 8.547 -19.719 -15.906 1 98.31 242 LEU B O 1
ATOM 5026 N N . LEU B 1 243 ? 9.18 -19.609 -18.078 1 96.88 243 LEU B N 1
ATOM 5027 C CA . LEU B 1 243 ? 7.852 -19.297 -18.578 1 96.88 243 LEU B CA 1
ATOM 5028 C C . LEU B 1 243 ? 7.168 -20.531 -19.125 1 96.88 243 LEU B C 1
ATOM 5030 O O . LEU B 1 243 ? 7.738 -21.234 -19.969 1 96.88 243 LEU B O 1
ATOM 5034 N N . SER B 1 244 ? 5.988 -20.719 -18.703 1 94.88 244 SER B N 1
ATOM 5035 C CA . SER B 1 244 ? 5.254 -21.922 -19.078 1 94.88 244 SER B CA 1
ATOM 5036 C C . SER B 1 244 ? 4.113 -21.594 -20.031 1 94.88 244 SER B C 1
ATOM 5038 O O . SER B 1 244 ? 3.604 -20.469 -20.047 1 94.88 244 SER B O 1
ATOM 5040 N N . LYS B 1 245 ? 3.77 -22.641 -20.781 1 90.69 245 LYS B N 1
ATOM 5041 C CA . LYS B 1 245 ? 2.512 -22.625 -21.531 1 90.69 245 LYS B CA 1
ATOM 5042 C C . LYS B 1 245 ? 1.319 -22.812 -20.594 1 90.69 245 LYS B C 1
ATOM 5044 O O . LYS B 1 245 ? 1.489 -23.156 -19.422 1 90.69 245 LYS B O 1
ATOM 5049 N N . PHE B 1 246 ? 0.197 -22.5 -21.062 1 85.62 246 PHE B N 1
ATOM 5050 C CA . PHE B 1 246 ? -1.018 -22.703 -20.297 1 85.62 246 PHE B CA 1
ATOM 5051 C C . PHE B 1 246 ? -1.447 -24.172 -20.344 1 85.62 246 PHE B C 1
ATOM 5053 O O . PHE B 1 246 ? -1.328 -24.828 -21.391 1 85.62 246 PHE B O 1
ATOM 5060 N N . LEU B 1 247 ? -1.915 -24.672 -19.188 1 82.44 247 LEU B N 1
ATOM 5061 C CA . LEU B 1 247 ? -2.645 -25.922 -19.266 1 82.44 247 LEU B CA 1
ATOM 5062 C C . LEU B 1 247 ? -3.941 -25.766 -20.047 1 82.44 247 LEU B C 1
ATOM 5064 O O . LEU B 1 247 ? -4.66 -24.781 -19.859 1 82.44 247 LEU B O 1
ATOM 5068 N N . PRO B 1 248 ? -4.156 -26.734 -20.859 1 81.5 248 PRO B N 1
ATOM 5069 C CA . PRO B 1 248 ? -5.398 -26.609 -21.641 1 81.5 248 PRO B CA 1
ATOM 5070 C C . PRO B 1 248 ? -6.645 -26.75 -20.766 1 81.5 248 PRO B C 1
ATOM 5072 O O . PRO B 1 248 ? -6.641 -27.484 -19.781 1 81.5 248 PRO B O 1
ATOM 5075 N N . SER B 1 249 ? -7.648 -26.047 -21.141 1 82.56 249 SER B N 1
ATOM 5076 C CA . SER B 1 249 ? -8.945 -26.266 -20.516 1 82.56 249 SER B CA 1
ATOM 5077 C C . SER B 1 249 ? -9.547 -27.609 -20.953 1 82.56 249 SER B C 1
ATOM 5079 O O . SER B 1 249 ? -9.148 -28.172 -21.969 1 82.56 249 SER B O 1
ATOM 5081 N N . LEU B 1 250 ? -10.492 -28.062 -20.203 1 87.94 250 LEU B N 1
ATOM 5082 C CA . LEU B 1 250 ? -11.125 -29.328 -20.562 1 87.94 250 LEU B CA 1
ATOM 5083 C C . LEU B 1 250 ? -11.805 -29.25 -21.922 1 87.94 250 LEU B C 1
ATOM 5085 O O . LEU B 1 250 ? -11.828 -30.234 -22.672 1 87.94 250 LEU B O 1
ATOM 5089 N N . GLU B 1 251 ? -12.18 -28.031 -22.266 1 82.69 251 GLU B N 1
ATOM 5090 C CA . GLU B 1 251 ? -12.969 -27.875 -23.484 1 82.69 251 GLU B CA 1
ATOM 5091 C C . GLU B 1 251 ? -12.062 -27.734 -24.703 1 82.69 251 GLU B C 1
ATOM 5093 O O . GLU B 1 251 ? -12.531 -27.766 -25.844 1 82.69 251 GLU B O 1
ATOM 5098 N N . GLY B 1 252 ? -10.805 -27.734 -24.516 1 73 252 GLY B N 1
ATOM 5099 C CA . GLY B 1 252 ? -9.867 -27.75 -25.625 1 73 252 GLY B CA 1
ATOM 5100 C C . GLY B 1 252 ? -9.477 -26.359 -26.094 1 73 252 GLY B C 1
ATOM 5101 O O . GLY B 1 252 ? -9.695 -25.375 -25.391 1 73 252 GLY B O 1
ATOM 5102 N N . PRO B 1 253 ? -8.734 -26.406 -27.344 1 61.5 253 PRO B N 1
ATOM 5103 C CA . PRO B 1 253 ? -8.102 -25.188 -27.859 1 61.5 253 PRO B CA 1
ATOM 5104 C C . PRO B 1 253 ? -9.117 -24.094 -28.203 1 61.5 253 PRO B C 1
ATOM 5106 O O . PRO B 1 253 ? -10.25 -24.406 -28.594 1 61.5 253 PRO B O 1
ATOM 5109 N N . GLY B 1 254 ? -8.836 -22.734 -28.062 1 55.34 254 GLY B N 1
ATOM 5110 C CA . GLY B 1 254 ? -9.594 -21.562 -28.453 1 55.34 254 GLY B CA 1
ATOM 5111 C C . GLY B 1 254 ? -10.266 -20.859 -27.281 1 55.34 254 GLY B C 1
ATOM 5112 O O . GLY B 1 254 ? -10.695 -19.719 -27.406 1 55.34 254 GLY B O 1
ATOM 5113 N N . LYS B 1 255 ? -10.758 -21.594 -26.344 1 50.19 255 LYS B N 1
ATOM 5114 C CA . LYS B 1 255 ? -11.648 -20.953 -25.391 1 50.19 255 LYS B CA 1
ATOM 5115 C C . LYS B 1 255 ? -10.969 -20.766 -24.047 1 50.19 255 LYS B C 1
ATOM 5117 O O . LYS B 1 255 ? -11.594 -20.953 -23 1 50.19 255 LYS B O 1
ATOM 5122 N N . MET B 1 256 ? -9.602 -20.625 -24.172 1 49.28 256 MET B N 1
ATOM 5123 C CA . MET B 1 256 ? -9.117 -20.391 -22.812 1 49.28 256 MET B CA 1
ATOM 5124 C C . MET B 1 256 ? -9.656 -19.062 -22.266 1 49.28 256 MET B C 1
ATOM 5126 O O . MET B 1 256 ? -9.586 -18.031 -22.938 1 49.28 256 MET B O 1
ATOM 5130 N N . SER B 1 257 ? -10.914 -19.094 -21.781 1 44.69 257 SER B N 1
ATOM 5131 C CA . SER B 1 257 ? -11.461 -17.891 -21.172 1 44.69 257 SER B CA 1
ATOM 5132 C C . SER B 1 257 ? -11.062 -17.781 -19.703 1 44.69 257 SER B C 1
ATOM 5134 O O . SER B 1 257 ? -10.891 -18.797 -19.031 1 44.69 257 SER B O 1
ATOM 5136 N N . SER B 1 258 ? -10.336 -16.703 -19.406 1 46.31 258 SER B N 1
ATOM 5137 C CA . SER B 1 258 ? -10.141 -16.375 -18 1 46.31 258 SER B CA 1
ATOM 5138 C C . SER B 1 258 ? -11.43 -16.578 -17.188 1 46.31 258 SER B C 1
ATOM 5140 O O . SER B 1 258 ? -11.438 -16.406 -15.977 1 46.31 258 SER B O 1
ATOM 5142 N N . SER B 1 259 ? -12.531 -17 -18.016 1 48.16 259 SER B N 1
ATOM 5143 C CA . SER B 1 259 ? -13.82 -16.984 -17.328 1 48.16 259 SER B CA 1
ATOM 5144 C C . SER B 1 259 ? -13.953 -18.156 -16.359 1 48.16 259 SER B C 1
ATOM 5146 O O . SER B 1 259 ? -13.539 -19.266 -16.672 1 48.16 259 SER B O 1
ATOM 5148 N N . ASP B 1 260 ? -14.188 -17.891 -15.117 1 55.12 260 ASP B N 1
ATOM 5149 C CA . ASP B 1 260 ? -14.531 -18.719 -13.969 1 55.12 260 ASP B CA 1
ATOM 5150 C C . ASP B 1 260 ? -15.578 -19.766 -14.344 1 55.12 260 ASP B C 1
ATOM 5152 O O . ASP B 1 260 ? -15.898 -20.641 -13.547 1 55.12 260 ASP B O 1
ATOM 5156 N N . ASP B 1 261 ? -15.969 -19.812 -15.633 1 59.62 261 ASP B N 1
ATOM 5157 C CA . ASP B 1 261 ? -17.141 -20.656 -15.859 1 59.62 261 ASP B CA 1
ATOM 5158 C C . ASP B 1 261 ? -16.75 -21.969 -16.531 1 59.62 261 ASP B C 1
ATOM 5160 O O . ASP B 1 261 ? -17.562 -22.891 -16.609 1 59.62 261 ASP B O 1
ATOM 5164 N N . ALA B 1 262 ? -15.547 -22.141 -16.984 1 65.75 262 ALA B N 1
ATOM 5165 C CA . ALA B 1 262 ? -15.203 -23.391 -17.672 1 65.75 262 ALA B CA 1
ATOM 5166 C C . ALA B 1 262 ? -15.016 -24.516 -16.656 1 65.75 262 ALA B C 1
ATOM 5168 O O . ALA B 1 262 ? -14.484 -24.312 -15.57 1 65.75 262 ALA B O 1
ATOM 5169 N N . PRO B 1 263 ? -15.492 -25.641 -17.125 1 79.88 263 PRO B N 1
ATOM 5170 C CA . PRO B 1 263 ? -15.273 -26.766 -16.219 1 79.88 263 PRO B CA 1
ATOM 5171 C C . PRO B 1 263 ? -13.797 -27.016 -15.922 1 79.88 263 PRO B C 1
ATOM 5173 O O . PRO B 1 263 ? -12.961 -26.938 -16.828 1 79.88 263 PRO B O 1
ATOM 5176 N N . SER B 1 264 ? -13.43 -27.031 -14.727 1 89.19 264 SER B N 1
ATOM 5177 C CA . SER B 1 264 ? -12.062 -27.312 -14.281 1 89.19 264 SER B CA 1
ATOM 5178 C C . SER B 1 264 ? -12.039 -28.422 -13.234 1 89.19 264 SER B C 1
ATOM 5180 O O . SER B 1 264 ? -13.055 -28.719 -12.609 1 89.19 264 SER B O 1
ATOM 5182 N N . ILE B 1 265 ? -10.969 -29.109 -13.242 1 94.88 265 ILE B N 1
ATOM 5183 C CA . ILE B 1 265 ? -10.789 -30.141 -12.219 1 94.88 265 ILE B CA 1
ATOM 5184 C C . ILE B 1 265 ? -10.234 -29.484 -10.945 1 94.88 265 ILE B C 1
ATOM 5186 O O . ILE B 1 265 ? -9.078 -29.062 -10.922 1 94.88 265 ILE B O 1
ATOM 5190 N N . LEU B 1 266 ? -11.023 -29.469 -9.922 1 96.31 266 LEU B N 1
ATOM 5191 C CA . LEU B 1 266 ? -10.641 -28.844 -8.656 1 96.31 266 LEU B CA 1
ATOM 5192 C C . LEU B 1 266 ? -9.766 -29.781 -7.832 1 96.31 266 LEU B C 1
ATOM 5194 O O . LEU B 1 266 ? -9.867 -31.016 -7.969 1 96.31 266 LEU B O 1
ATOM 5198 N N . LEU B 1 267 ? -8.953 -29.203 -6.973 1 97.88 267 LEU B N 1
ATOM 5199 C CA . LEU B 1 267 ? -8.125 -30.016 -6.082 1 97.88 267 LEU B CA 1
ATOM 5200 C C . LEU B 1 267 ? -8.992 -30.797 -5.094 1 97.88 267 LEU B C 1
ATOM 5202 O O . LEU B 1 267 ? -8.57 -31.828 -4.562 1 97.88 267 LEU B O 1
ATOM 5206 N N . SER B 1 268 ? -10.219 -30.312 -4.895 1 97.44 268 SER B N 1
ATOM 5207 C CA . SER B 1 268 ? -11.117 -30.922 -3.912 1 97.44 268 SER B CA 1
ATOM 5208 C C . SER B 1 268 ? -12.016 -31.969 -4.555 1 97.44 268 SER B C 1
ATOM 5210 O O . SER B 1 268 ? -12.805 -32.625 -3.871 1 97.44 268 SER B O 1
ATOM 5212 N N . ASP B 1 269 ? -11.953 -32.188 -5.863 1 97.81 269 ASP B N 1
ATOM 5213 C CA . ASP B 1 269 ? -12.812 -33.125 -6.535 1 97.81 269 ASP B CA 1
ATOM 5214 C C . ASP B 1 269 ? -12.5 -34.562 -6.078 1 97.81 269 ASP B C 1
ATOM 5216 O O . ASP B 1 269 ? -11.336 -34.938 -5.906 1 97.81 269 ASP B O 1
ATOM 5220 N N . ASP B 1 270 ? -13.555 -35.312 -5.922 1 98.19 270 ASP B N 1
ATOM 5221 C CA . ASP B 1 270 ? -13.344 -36.719 -5.633 1 98.19 270 ASP B CA 1
ATOM 5222 C C . ASP B 1 270 ? -13.172 -37.531 -6.918 1 98.19 270 ASP B C 1
ATOM 5224 O O . ASP B 1 270 ? -13.305 -36.969 -8.016 1 98.19 270 ASP B O 1
ATOM 5228 N N . ARG B 1 271 ? -12.852 -38.75 -6.789 1 98.25 271 ARG B N 1
ATOM 5229 C CA . ARG B 1 271 ? -12.547 -39.625 -7.918 1 98.25 271 ARG B CA 1
ATOM 5230 C C . ARG B 1 271 ? -13.703 -39.656 -8.914 1 98.25 271 ARG B C 1
ATOM 5232 O O . ARG B 1 271 ? -13.5 -39.531 -10.117 1 98.25 271 ARG B O 1
ATOM 5239 N N . GLU B 1 272 ? -14.891 -39.844 -8.414 1 98.44 272 GLU B N 1
ATOM 5240 C CA . GLU B 1 272 ? -16.062 -39.938 -9.273 1 98.44 272 GLU B CA 1
ATOM 5241 C C . GLU B 1 272 ? -16.234 -38.656 -10.086 1 98.44 272 GLU B C 1
ATOM 5243 O O . GLU B 1 272 ? -16.516 -38.688 -11.289 1 98.44 272 GLU B O 1
ATOM 5248 N N . THR B 1 273 ? -16.109 -37.562 -9.406 1 98.12 273 THR B N 1
ATOM 5249 C CA . THR B 1 273 ? -16.25 -36.281 -10.055 1 98.12 273 THR B CA 1
ATOM 5250 C C . THR B 1 273 ? -15.188 -36.094 -11.133 1 98.12 273 THR B C 1
ATOM 5252 O O . THR B 1 273 ? -15.477 -35.562 -12.211 1 98.12 273 THR B O 1
ATOM 5255 N N . VAL B 1 274 ? -13.969 -36.469 -10.906 1 98.06 274 VAL B N 1
ATOM 5256 C CA . VAL B 1 274 ? -12.883 -36.375 -11.875 1 98.06 274 VAL B CA 1
ATOM 5257 C C . VAL B 1 274 ? -13.227 -37.188 -13.125 1 98.06 274 VAL B C 1
ATOM 5259 O O . VAL B 1 274 ? -13.125 -36.688 -14.242 1 98.06 274 VAL B O 1
ATOM 5262 N N . PHE B 1 275 ? -13.656 -38.375 -12.914 1 98 275 PHE B N 1
ATOM 5263 C CA . PHE B 1 275 ? -14.008 -39.25 -14.031 1 98 275 PHE B CA 1
ATOM 5264 C C . PHE B 1 275 ? -15.141 -38.656 -14.852 1 98 275 PHE B C 1
ATOM 5266 O O . PHE B 1 275 ? -15.078 -38.625 -16.078 1 98 275 PHE B O 1
ATOM 5273 N N . ASP B 1 276 ? -16.109 -38.188 -14.203 1 97.44 276 ASP B N 1
ATOM 5274 C CA . ASP B 1 276 ? -17.266 -37.594 -14.867 1 97.44 276 ASP B CA 1
ATOM 5275 C C . ASP B 1 276 ? -16.859 -36.375 -15.688 1 97.44 276 ASP B C 1
ATOM 5277 O O . ASP B 1 276 ? -17.25 -36.219 -16.844 1 97.44 276 ASP B O 1
ATOM 5281 N N . LYS B 1 277 ? -16.078 -35.5 -15.062 1 95.94 277 LYS B N 1
ATOM 5282 C CA . LYS B 1 277 ? -15.656 -34.281 -15.742 1 95.94 277 LYS B CA 1
ATOM 5283 C C . LYS B 1 277 ? -14.828 -34.594 -16.984 1 95.94 277 LYS B C 1
ATOM 5285 O O . LYS B 1 277 ? -15.031 -34 -18.047 1 95.94 277 LYS B O 1
ATOM 5290 N N . ILE B 1 278 ? -13.898 -35.5 -16.875 1 96.62 278 ILE B N 1
ATOM 5291 C CA . ILE B 1 278 ? -13.031 -35.875 -17.984 1 96.62 278 ILE B CA 1
ATOM 5292 C C . ILE B 1 278 ? -13.859 -36.531 -19.094 1 96.62 278 ILE B C 1
ATOM 5294 O O . ILE B 1 278 ? -13.75 -36.125 -20.266 1 96.62 278 ILE B O 1
ATOM 5298 N N . ARG B 1 279 ? -14.758 -37.375 -18.781 1 95.88 279 ARG B N 1
ATOM 5299 C CA . ARG B 1 279 ? -15.578 -38.094 -19.75 1 95.88 279 ARG B CA 1
ATOM 5300 C C . ARG B 1 279 ? -16.5 -37.125 -20.5 1 95.88 279 ARG B C 1
ATOM 5302 O O . ARG B 1 279 ? -16.703 -37.281 -21.703 1 95.88 279 ARG B O 1
ATOM 5309 N N . THR B 1 280 ? -17 -36.25 -19.812 1 94.44 280 THR B N 1
ATOM 5310 C CA . THR B 1 280 ? -18.047 -35.375 -20.359 1 94.44 280 THR B CA 1
ATOM 5311 C C . THR B 1 280 ? -17.453 -34.188 -21.078 1 94.44 280 THR B C 1
ATOM 5313 O O . THR B 1 280 ? -17.969 -33.75 -22.125 1 94.44 280 THR B O 1
ATOM 5316 N N . HIS B 1 281 ? -16.359 -33.656 -20.516 1 92.5 281 HIS B N 1
ATOM 5317 C CA . HIS B 1 281 ? -15.992 -32.344 -20.969 1 92.5 281 HIS B CA 1
ATOM 5318 C C . HIS B 1 281 ? -14.648 -32.344 -21.703 1 92.5 281 HIS B C 1
ATOM 5320 O O . HIS B 1 281 ? -14.32 -31.422 -22.438 1 92.5 281 HIS B O 1
ATOM 5326 N N . ALA B 1 282 ? -13.812 -33.344 -21.469 1 93.25 282 ALA B N 1
ATOM 5327 C CA . ALA B 1 282 ? -12.484 -33.312 -22.078 1 93.25 282 ALA B CA 1
ATOM 5328 C C . ALA B 1 282 ? -12.57 -33.469 -23.594 1 93.25 282 ALA B C 1
ATOM 5330 O O . ALA B 1 282 ? -13.109 -34.438 -24.094 1 93.25 282 ALA B O 1
ATOM 5331 N N . TYR B 1 283 ? -12.016 -32.531 -24.25 1 92.75 283 TYR B N 1
ATOM 5332 C CA . TYR B 1 283 ? -12 -32.562 -25.719 1 92.75 283 TYR B CA 1
ATOM 5333 C C . TYR B 1 283 ? -11.148 -33.688 -26.219 1 92.75 283 TYR B C 1
ATOM 5335 O O . TYR B 1 283 ? -10.016 -33.906 -25.766 1 92.75 283 TYR B O 1
ATOM 5343 N N . SER B 1 284 ? -11.711 -34.406 -27.25 1 94 284 SER B N 1
ATOM 5344 C CA . SER B 1 284 ? -11.008 -35.531 -27.859 1 94 284 SER B CA 1
ATOM 5345 C C . SER B 1 284 ? -10.406 -35.156 -29.203 1 94 284 SER B C 1
ATOM 5347 O O . SER B 1 284 ? -11.031 -34.438 -29.984 1 94 284 SER B O 1
ATOM 5349 N N . GLY B 1 285 ? -9.203 -35.625 -29.422 1 94.44 285 GLY B N 1
ATOM 5350 C CA . GLY B 1 285 ? -8.586 -35.438 -30.719 1 94.44 285 GLY B CA 1
ATOM 5351 C C . GLY B 1 285 ? -8.867 -36.562 -31.688 1 94.44 285 GLY B C 1
ATOM 5352 O O . GLY B 1 285 ? -8.258 -36.656 -32.75 1 94.44 285 GLY B O 1
ATOM 5353 N N . GLY B 1 286 ? -9.742 -37.438 -31.297 1 94.12 286 GLY B N 1
ATOM 5354 C CA . GLY B 1 286 ? -10.094 -38.562 -32.125 1 94.12 286 GLY B CA 1
ATOM 5355 C C . GLY B 1 286 ? -11.102 -38.219 -33.219 1 94.12 286 GLY B C 1
ATOM 5356 O O . GLY B 1 286 ? -11.484 -37.062 -33.375 1 94.12 286 GLY B O 1
ATOM 5357 N N . GLN B 1 287 ? -11.43 -39.312 -33.969 1 93.38 287 GLN B N 1
ATOM 5358 C CA . GLN B 1 287 ? -12.383 -39.156 -35.062 1 93.38 287 GLN B CA 1
ATOM 5359 C C . GLN B 1 287 ? -13.812 -39.406 -34.562 1 93.38 287 GLN B C 1
ATOM 5361 O O . GLN B 1 287 ? -14.031 -39.844 -33.438 1 93.38 287 GLN B O 1
ATOM 5366 N N . THR B 1 288 ? -14.789 -39.062 -35.375 1 90.44 288 THR B N 1
ATOM 5367 C CA . THR B 1 288 ? -16.203 -39.094 -35.031 1 90.44 288 THR B CA 1
ATOM 5368 C C . THR B 1 288 ? -16.672 -40.531 -34.844 1 90.44 288 THR B C 1
ATOM 5370 O O . THR B 1 288 ? -17.484 -40.812 -33.969 1 90.44 288 THR B O 1
ATOM 5373 N N . SER B 1 289 ? -16.141 -41.375 -35.719 1 92.88 289 SER B N 1
ATOM 5374 C CA . SER B 1 289 ? -16.547 -42.781 -35.625 1 92.88 289 SER B CA 1
ATOM 5375 C C . SER B 1 289 ? -15.367 -43.656 -35.281 1 92.88 289 SER B C 1
ATOM 5377 O O . SER B 1 289 ? -14.219 -43.312 -35.562 1 92.88 289 SER B O 1
ATOM 5379 N N . LEU B 1 290 ? -15.695 -44.844 -34.719 1 93.69 290 LEU B N 1
ATOM 5380 C CA . LEU B 1 290 ? -14.68 -45.812 -34.375 1 93.69 290 LEU B CA 1
ATOM 5381 C C . LEU B 1 290 ? -13.914 -46.281 -35.625 1 93.69 290 LEU B C 1
ATOM 5383 O O . LEU B 1 290 ? -12.688 -46.406 -35.562 1 93.69 290 LEU B O 1
ATOM 5387 N N . LYS B 1 291 ? -14.641 -46.531 -36.656 1 94.69 291 LYS B N 1
ATOM 5388 C CA . LYS B 1 291 ? -14.023 -46.969 -37.906 1 94.69 291 LYS B CA 1
ATOM 5389 C C . LYS B 1 291 ? -13.047 -45.906 -38.438 1 94.69 291 LYS B C 1
ATOM 5391 O O . LYS B 1 291 ? -11.906 -46.25 -38.781 1 94.69 291 LYS B O 1
ATOM 5396 N N . GLU B 1 292 ? -13.453 -44.719 -38.406 1 95.62 292 GLU B N 1
ATOM 5397 C CA . GLU B 1 292 ? -12.602 -43.625 -38.875 1 95.62 292 GLU B CA 1
ATOM 5398 C C . GLU B 1 292 ? -11.383 -43.438 -37.969 1 95.62 292 GLU B C 1
ATOM 5400 O O . GLU B 1 292 ? -10.289 -43.156 -38.438 1 95.62 292 GLU B O 1
ATOM 5405 N N . HIS B 1 293 ? -11.617 -43.594 -36.719 1 96.31 293 HIS B N 1
ATOM 5406 C CA . HIS B 1 293 ? -10.516 -43.469 -35.781 1 96.31 293 HIS B CA 1
ATOM 5407 C C . HIS B 1 293 ? -9.484 -44.562 -36 1 96.31 293 HIS B C 1
ATOM 5409 O O . HIS B 1 293 ? -8.281 -44.312 -35.938 1 96.31 293 HIS B O 1
ATOM 5415 N N . ARG B 1 294 ? -9.922 -45.75 -36.188 1 95.62 294 ARG B N 1
ATOM 5416 C CA . ARG B 1 294 ? -9.008 -46.844 -36.438 1 95.62 294 ARG B CA 1
ATOM 5417 C C . ARG B 1 294 ? -8.227 -46.656 -37.719 1 95.62 294 ARG B C 1
ATOM 5419 O O . ARG B 1 294 ? -7.078 -47.094 -37.812 1 95.62 294 ARG B O 1
ATOM 5426 N N . GLU B 1 295 ? -8.805 -45.969 -38.656 1 95.69 295 GLU B N 1
ATOM 5427 C CA . GLU B 1 295 ? -8.18 -45.781 -39.938 1 95.69 295 GLU B CA 1
ATOM 5428 C C . GLU B 1 295 ? -7.27 -44.562 -39.938 1 95.69 295 GLU B C 1
ATOM 5430 O O . GLU B 1 295 ? -6.195 -44.562 -40.531 1 95.69 295 GLU B O 1
ATOM 5435 N N . GLN B 1 296 ? -7.691 -43.531 -39.25 1 96.12 296 GLN B N 1
ATOM 5436 C CA . GLN B 1 296 ? -7.02 -42.25 -39.406 1 96.12 296 GLN B CA 1
ATOM 5437 C C . GLN B 1 296 ? -6.312 -41.812 -38.125 1 96.12 296 GLN B C 1
ATOM 5439 O O . GLN B 1 296 ? -5.48 -40.906 -38.125 1 96.12 296 GLN B O 1
ATOM 5444 N N . GLY B 1 297 ? -6.641 -42.469 -37.031 1 96.44 297 GLY B N 1
ATOM 5445 C CA . GLY B 1 297 ? -6.031 -42.156 -35.75 1 96.44 297 GLY B CA 1
ATOM 5446 C C . GLY B 1 297 ? -6.527 -40.844 -35.156 1 96.44 297 GLY B C 1
ATOM 5447 O O . GLY B 1 297 ? -7.418 -40.219 -35.719 1 96.44 297 GLY B O 1
ATOM 5448 N N . GLY B 1 298 ? -6.09 -40.562 -33.969 1 96.69 298 GLY B N 1
ATOM 5449 C CA . GLY B 1 298 ? -6.391 -39.312 -33.312 1 96.69 298 GLY B CA 1
ATOM 5450 C C . GLY B 1 298 ? -5.219 -38.344 -33.281 1 96.69 298 GLY B C 1
ATOM 5451 O O . GLY B 1 298 ? -4.113 -38.688 -33.688 1 96.69 298 GLY B O 1
ATOM 5452 N N . ASN B 1 299 ? -5.465 -37.125 -32.938 1 95.81 299 ASN B N 1
ATOM 5453 C CA . ASN B 1 299 ? -4.441 -36.094 -32.812 1 95.81 299 ASN B CA 1
ATOM 5454 C C . ASN B 1 299 ? -4.121 -35.781 -31.375 1 95.81 299 ASN B C 1
ATOM 5456 O O . ASN B 1 299 ? -4.871 -35.062 -30.703 1 95.81 299 ASN B O 1
ATOM 5460 N N . PRO B 1 300 ? -3.002 -36.25 -30.891 1 95.44 300 PRO B N 1
ATOM 5461 C CA . PRO B 1 300 ? -2.65 -36 -29.484 1 95.44 300 PRO B CA 1
ATOM 5462 C C . PRO B 1 300 ? -2.463 -34.5 -29.172 1 95.44 300 PRO B C 1
ATOM 5464 O O . PRO B 1 300 ? -2.635 -34.094 -28.031 1 95.44 300 PRO B O 1
ATOM 5467 N N . GLU B 1 301 ? -2.182 -33.688 -30.094 1 90.19 301 GLU B N 1
ATOM 5468 C CA . GLU B 1 301 ? -1.863 -32.25 -29.891 1 90.19 301 GLU B CA 1
ATOM 5469 C C . GLU B 1 301 ? -3.088 -31.484 -29.422 1 90.19 301 GLU B C 1
ATOM 5471 O O . GLU B 1 301 ? -2.959 -30.438 -28.797 1 90.19 301 GLU B O 1
ATOM 5476 N N . VAL B 1 302 ? -4.238 -32.031 -29.703 1 90.62 302 VAL B N 1
ATOM 5477 C CA . VAL B 1 302 ? -5.445 -31.281 -29.328 1 90.62 302 VAL B CA 1
ATOM 5478 C C . VAL B 1 302 ? -6.238 -32.062 -28.297 1 90.62 302 VAL B C 1
ATOM 5480 O O . VAL B 1 302 ? -7.223 -31.578 -27.75 1 90.62 302 VAL B O 1
ATOM 5483 N N . ASP B 1 303 ? -5.84 -33.375 -28.156 1 94.44 303 ASP B N 1
ATOM 5484 C CA . ASP B 1 303 ? -6.543 -34.219 -27.172 1 94.44 303 ASP B CA 1
ATOM 5485 C C . ASP B 1 303 ? -6.191 -33.812 -25.75 1 94.44 303 ASP B C 1
ATOM 5487 O O . ASP B 1 303 ? -5.055 -34 -25.312 1 94.44 303 ASP B O 1
ATOM 5491 N N . VAL B 1 304 ? -7.129 -33.406 -24.953 1 93.56 304 VAL B N 1
ATOM 5492 C CA . VAL B 1 304 ? -6.895 -32.781 -23.656 1 93.56 304 VAL B CA 1
ATOM 5493 C C . VAL B 1 304 ? -6.445 -33.875 -22.656 1 93.56 304 VAL B C 1
ATOM 5495 O O . VAL B 1 304 ? -5.582 -33.625 -21.812 1 93.56 304 VAL B O 1
ATOM 5498 N N . SER B 1 305 ? -7.051 -35.031 -22.734 1 95.75 305 SER B N 1
ATOM 5499 C CA . SER B 1 305 ? -6.641 -36.125 -21.844 1 95.75 305 SER B CA 1
ATOM 5500 C C . SER B 1 305 ? -5.168 -36.469 -22.047 1 95.75 305 SER B C 1
ATOM 5502 O O . SER B 1 305 ? -4.43 -36.625 -21.078 1 95.75 305 SER B O 1
ATOM 5504 N N . TYR B 1 306 ? -4.805 -36.562 -23.281 1 96.19 306 TYR B N 1
ATOM 5505 C CA . TYR B 1 306 ? -3.398 -36.812 -23.578 1 96.19 306 TYR B CA 1
ATOM 5506 C C . TYR B 1 306 ? -2.52 -35.688 -23.062 1 96.19 306 TYR B C 1
ATOM 5508 O O . TYR B 1 306 ? -1.457 -35.906 -22.484 1 96.19 306 TYR B O 1
ATOM 5516 N N . GLN B 1 307 ? -2.91 -34.531 -23.234 1 93.88 307 GLN B N 1
ATOM 5517 C CA . GLN B 1 307 ? -2.121 -33.375 -22.828 1 93.88 307 GLN B CA 1
ATOM 5518 C C . GLN B 1 307 ? -1.937 -33.344 -21.312 1 93.88 307 GLN B C 1
ATOM 5520 O O . GLN B 1 307 ? -0.866 -32.969 -20.828 1 93.88 307 GLN B O 1
ATOM 5525 N N . PHE B 1 308 ? -2.957 -33.656 -20.594 1 94.31 308 PHE B N 1
ATOM 5526 C CA . PHE B 1 308 ? -2.834 -33.719 -19.141 1 94.31 308 PHE B CA 1
ATOM 5527 C C . PHE B 1 308 ? -1.787 -34.719 -18.719 1 94.31 308 PHE B C 1
ATOM 5529 O O . PHE B 1 308 ? -0.972 -34.469 -17.828 1 94.31 308 PHE B O 1
ATOM 5536 N N . LEU B 1 309 ? -1.856 -35.875 -19.391 1 96 309 LEU B N 1
ATOM 5537 C CA . LEU B 1 309 ? -0.858 -36.906 -19.109 1 96 309 LEU B CA 1
ATOM 5538 C C . LEU B 1 309 ? 0.539 -36.438 -19.484 1 96 309 LEU B C 1
ATOM 5540 O O . LEU B 1 309 ? 1.489 -36.625 -18.719 1 96 309 LEU B O 1
ATOM 5544 N N . TYR B 1 310 ? 0.617 -35.781 -20.594 1 94.69 310 TYR B N 1
ATOM 5545 C CA . TYR B 1 310 ? 1.875 -35.25 -21.125 1 94.69 310 TYR B CA 1
ATOM 5546 C C . TYR B 1 310 ? 2.465 -34.219 -20.203 1 94.69 310 TYR B C 1
ATOM 5548 O O . TYR B 1 310 ? 3.658 -34.25 -19.891 1 94.69 310 TYR B O 1
ATOM 5556 N N . TYR B 1 311 ? 1.688 -33.312 -19.703 1 91.12 311 TYR B N 1
ATOM 5557 C CA . TYR B 1 311 ? 2.145 -32.156 -18.922 1 91.12 311 TYR B CA 1
ATOM 5558 C C . TYR B 1 311 ? 2.564 -32.625 -17.516 1 91.12 311 TYR B C 1
ATOM 5560 O O . TYR B 1 311 ? 3.629 -32.219 -17.031 1 91.12 311 TYR B O 1
ATOM 5568 N N . PHE B 1 312 ? 1.72 -33.406 -16.875 1 87.88 312 PHE B N 1
ATOM 5569 C CA . PHE B 1 312 ? 2.021 -33.5 -15.445 1 87.88 312 PHE B CA 1
ATOM 5570 C C . PHE B 1 312 ? 1.649 -34.875 -14.914 1 87.88 312 PHE B C 1
ATOM 5572 O O . PHE B 1 312 ? 2.242 -35.375 -13.945 1 87.88 312 PHE B O 1
ATOM 5579 N N . PHE B 1 313 ? 0.794 -35.688 -15.57 1 93.75 313 PHE B N 1
ATOM 5580 C CA . PHE B 1 313 ? 0.173 -36.781 -14.852 1 93.75 313 PHE B CA 1
ATOM 5581 C C . PHE B 1 313 ? 0.711 -38.125 -15.352 1 93.75 313 PHE B C 1
ATOM 5583 O O . PHE B 1 313 ? 0.165 -39.188 -15.016 1 93.75 313 PHE B O 1
ATOM 5590 N N . GLU B 1 314 ? 1.602 -38.094 -16.25 1 94.75 314 GLU B N 1
ATOM 5591 C CA . GLU B 1 314 ? 2.383 -39.25 -16.641 1 94.75 314 GLU B CA 1
ATOM 5592 C C . GLU B 1 314 ? 3.879 -38.938 -16.609 1 94.75 314 GLU B C 1
ATOM 5594 O O . GLU B 1 314 ? 4.375 -38.188 -17.422 1 94.75 314 GLU B O 1
ATOM 5599 N N . GLU B 1 315 ? 4.609 -39.625 -15.766 1 93.25 315 GLU B N 1
ATOM 5600 C CA . GLU B 1 315 ? 6.023 -39.344 -15.539 1 93.25 315 GLU B CA 1
ATOM 5601 C C . GLU B 1 315 ? 6.891 -39.938 -16.641 1 93.25 315 GLU B C 1
ATOM 5603 O O . GLU B 1 315 ? 7.895 -39.344 -17.047 1 93.25 315 GLU B O 1
ATOM 5608 N N . SER B 1 316 ? 6.531 -41.031 -17.141 1 95.56 316 SER B N 1
ATOM 5609 C CA . SER B 1 316 ? 7.348 -41.781 -18.078 1 95.56 316 SER B CA 1
ATOM 5610 C C . SER B 1 316 ? 7.246 -41.188 -19.484 1 95.56 316 SER B C 1
ATOM 5612 O O . SER B 1 316 ? 6.172 -41.219 -20.094 1 95.56 316 SER B O 1
ATOM 5614 N N . ASP B 1 317 ? 8.367 -40.781 -20.016 1 95.5 317 ASP B N 1
ATOM 5615 C CA . ASP B 1 317 ? 8.398 -40.312 -21.391 1 95.5 317 ASP B CA 1
ATOM 5616 C C . ASP B 1 317 ? 8.078 -41.406 -22.375 1 95.5 317 ASP B C 1
ATOM 5618 O O . ASP B 1 317 ? 7.418 -41.188 -23.391 1 95.5 317 ASP B O 1
ATOM 5622 N N . GLU B 1 318 ? 8.547 -42.5 -22.047 1 96.44 318 GLU B N 1
ATOM 5623 C CA . GLU B 1 318 ? 8.273 -43.656 -22.891 1 96.44 318 GLU B CA 1
ATOM 5624 C C . GLU B 1 318 ? 6.773 -43.938 -23 1 96.44 318 GLU B C 1
ATOM 5626 O O . GLU B 1 318 ? 6.262 -44.188 -24.094 1 96.44 318 GLU B O 1
ATOM 5631 N N . GLN B 1 319 ? 6.191 -43.875 -21.906 1 96.75 319 GLN B N 1
ATOM 5632 C CA . GLN B 1 319 ? 4.754 -44.094 -21.891 1 96.75 319 GLN B CA 1
ATOM 5633 C C . GLN B 1 319 ? 4.004 -43.031 -22.656 1 96.75 319 GLN B C 1
ATOM 5635 O O . GLN B 1 319 ? 3.1 -43.344 -23.438 1 96.75 319 GLN B O 1
ATOM 5640 N N . VAL B 1 320 ? 4.332 -41.812 -22.5 1 96.94 320 VAL B N 1
ATOM 5641 C CA . VAL B 1 320 ? 3.674 -40.719 -23.172 1 96.94 320 VAL B CA 1
ATOM 5642 C C . VAL B 1 320 ? 3.877 -40.844 -24.688 1 96.94 320 VAL B C 1
ATOM 5644 O O . VAL B 1 320 ? 2.947 -40.625 -25.469 1 96.94 320 VAL B O 1
ATOM 5647 N N . GLU B 1 321 ? 5.035 -41.219 -25.094 1 96.88 321 GLU B N 1
ATOM 5648 C CA . GLU B 1 321 ? 5.332 -41.375 -26.516 1 96.88 321 GLU B CA 1
ATOM 5649 C C . GLU B 1 321 ? 4.551 -42.562 -27.094 1 96.88 321 GLU B C 1
ATOM 5651 O O . GLU B 1 321 ? 4.055 -42.5 -28.219 1 96.88 321 GLU B O 1
ATOM 5656 N N . ARG B 1 322 ? 4.512 -43.594 -26.359 1 97.94 322 ARG B N 1
ATOM 5657 C CA . ARG B 1 322 ? 3.746 -44.75 -26.797 1 97.94 322 ARG B CA 1
ATOM 5658 C C . ARG B 1 322 ? 2.275 -44.406 -26.984 1 97.94 322 ARG B C 1
ATOM 5660 O O . ARG B 1 322 ? 1.672 -44.75 -28 1 97.94 322 ARG B O 1
ATOM 5667 N N . LEU B 1 323 ? 1.729 -43.719 -26.016 1 97.88 323 LEU B N 1
ATOM 5668 C CA . LEU B 1 323 ? 0.33 -43.312 -26.094 1 97.88 323 LEU B CA 1
ATOM 5669 C C . LEU B 1 323 ? 0.08 -42.469 -27.328 1 97.88 323 LEU B C 1
ATOM 5671 O O . LEU B 1 323 ? -0.926 -42.625 -28.031 1 97.88 323 LEU B O 1
ATOM 5675 N N . ALA B 1 324 ? 0.976 -41.562 -27.578 1 97.88 324 ALA B N 1
ATOM 5676 C CA . ALA B 1 324 ? 0.845 -40.719 -28.75 1 97.88 324 ALA B CA 1
ATOM 5677 C C . ALA B 1 324 ? 0.837 -41.531 -30.031 1 97.88 324 ALA B C 1
ATOM 5679 O O . ALA B 1 324 ? -0.012 -41.344 -30.906 1 97.88 324 ALA B O 1
ATOM 5680 N N . ARG B 1 325 ? 1.747 -42.438 -30.156 1 97.69 325 ARG B N 1
ATOM 5681 C CA . ARG B 1 325 ? 1.875 -43.281 -31.344 1 97.69 325 ARG B CA 1
ATOM 5682 C C . ARG B 1 325 ? 0.628 -44.125 -31.547 1 97.69 325 ARG B C 1
ATOM 5684 O O . ARG B 1 325 ? 0.079 -44.188 -32.656 1 97.69 325 ARG B O 1
ATOM 5691 N N . GLU B 1 326 ? 0.225 -44.75 -30.516 1 98.12 326 GLU B N 1
ATOM 5692 C CA . GLU B 1 326 ? -0.938 -45.625 -30.594 1 98.12 326 GLU B CA 1
ATOM 5693 C C . GLU B 1 326 ? -2.205 -44.844 -30.906 1 98.12 326 GLU B C 1
ATOM 5695 O O . GLU B 1 326 ? -3.092 -45.344 -31.609 1 98.12 326 GLU B O 1
ATOM 5700 N N . TYR B 1 327 ? -2.291 -43.688 -30.344 1 97.94 327 TYR B N 1
ATOM 5701 C CA . TYR B 1 327 ? -3.441 -42.812 -30.609 1 97.94 327 TYR B CA 1
ATOM 5702 C C . TYR B 1 327 ? -3.461 -42.375 -32.062 1 97.94 327 TYR B C 1
ATOM 5704 O O . TYR B 1 327 ? -4.512 -42.406 -32.719 1 97.94 327 TYR B O 1
ATOM 5712 N N . GLN B 1 328 ? -2.328 -42.031 -32.562 1 97.69 328 GLN B N 1
ATOM 5713 C CA . GLN B 1 328 ? -2.186 -41.562 -33.969 1 97.69 328 GLN B CA 1
ATOM 5714 C C . GLN B 1 328 ? -2.455 -42.719 -34.938 1 97.69 328 GLN B C 1
ATOM 5716 O O . GLN B 1 328 ? -2.961 -42.5 -36.031 1 97.69 328 GLN B O 1
ATOM 5721 N N . GLN B 1 329 ? -2.164 -43.875 -34.469 1 97.12 329 GLN B N 1
ATOM 5722 C CA . GLN B 1 329 ? -2.344 -45.062 -35.312 1 97.12 329 GLN B CA 1
ATOM 5723 C C . GLN B 1 329 ? -3.766 -45.594 -35.188 1 97.12 329 GLN B C 1
ATOM 5725 O O . GLN B 1 329 ? -4.164 -46.469 -35.969 1 97.12 329 GLN B O 1
ATOM 5730 N N . GLY B 1 330 ? -4.473 -45.125 -34.25 1 96.5 330 GLY B N 1
ATOM 5731 C CA . GLY B 1 330 ? -5.871 -45.469 -34.094 1 96.5 330 GLY B CA 1
ATOM 5732 C C . GLY B 1 330 ? -6.094 -46.688 -33.219 1 96.5 330 GLY B C 1
ATOM 5733 O O . GLY B 1 330 ? -7.234 -47.094 -32.969 1 96.5 330 GLY B O 1
ATOM 5734 N N . SER B 1 331 ? -5.07 -47.25 -32.75 1 97.12 331 SER B N 1
ATOM 5735 C CA . SER B 1 331 ? -5.203 -48.438 -31.891 1 97.12 331 SER B CA 1
ATOM 5736 C C . SER B 1 331 ? -5.641 -48.062 -30.484 1 97.12 331 SER B C 1
ATOM 5738 O O . SER B 1 331 ? -6.266 -48.844 -29.781 1 97.12 331 SER B O 1
ATOM 5740 N N . LEU B 1 332 ? -5.289 -46.938 -30.047 1 97.62 332 LEU B N 1
ATOM 5741 C CA . LEU B 1 332 ? -5.738 -46.375 -28.766 1 97.62 332 LEU B CA 1
ATOM 5742 C C . LEU B 1 332 ? -6.93 -45.469 -28.953 1 97.62 332 LEU B C 1
ATOM 5744 O O . LEU B 1 332 ? -6.855 -44.5 -29.719 1 97.62 332 LEU B O 1
ATOM 5748 N N . LEU B 1 333 ? -7.98 -45.781 -28.297 1 96.81 333 LEU B N 1
ATOM 5749 C CA . LEU B 1 333 ? -9.203 -45 -28.469 1 96.81 333 LEU B CA 1
ATOM 5750 C C . LEU B 1 333 ? -9.227 -43.812 -27.516 1 96.81 333 LEU B C 1
ATOM 5752 O O . LEU B 1 333 ? -8.57 -43.844 -26.469 1 96.81 333 LEU B O 1
ATOM 5756 N N . SER B 1 334 ? -10.07 -42.844 -27.875 1 96.31 334 SER B N 1
ATOM 5757 C CA . SER B 1 334 ? -10.195 -41.656 -27.047 1 96.31 334 SER B CA 1
ATOM 5758 C C . SER B 1 334 ? -10.734 -42 -25.656 1 96.31 334 SER B C 1
ATOM 5760 O O . SER B 1 334 ? -10.305 -41.406 -24.656 1 96.31 334 SER B O 1
ATOM 5762 N N . GLY B 1 335 ? -11.695 -42.844 -25.641 1 96.25 335 GLY B N 1
ATOM 5763 C CA . GLY B 1 335 ? -12.25 -43.25 -24.359 1 96.25 335 GLY B CA 1
ATOM 5764 C C . GLY B 1 335 ? -11.211 -43.844 -23.438 1 96.25 335 GLY B C 1
ATOM 5765 O O . GLY B 1 335 ? -11.258 -43.625 -22.219 1 96.25 335 GLY B O 1
ATOM 5766 N N . GLU B 1 336 ? -10.32 -44.594 -23.969 1 96.81 336 GLU B N 1
ATOM 5767 C CA . GLU B 1 336 ? -9.258 -45.219 -23.172 1 96.81 336 GLU B CA 1
ATOM 5768 C C . GLU B 1 336 ? -8.297 -44.156 -22.641 1 96.81 336 GLU B C 1
ATOM 5770 O O . GLU B 1 336 ? -7.836 -44.25 -21.5 1 96.81 336 GLU B O 1
ATOM 5775 N N . LEU B 1 337 ? -7.941 -43.25 -23.438 1 97.06 337 LEU B N 1
ATOM 5776 C CA . LEU B 1 337 ? -7.094 -42.156 -23.016 1 97.06 337 LEU B CA 1
ATOM 5777 C C . LEU B 1 337 ? -7.746 -41.375 -21.875 1 97.06 337 LEU B C 1
ATOM 5779 O O . LEU B 1 337 ? -7.074 -41 -20.906 1 97.06 337 LEU B O 1
ATOM 5783 N N . LYS B 1 338 ? -9.047 -41.094 -22.047 1 97.62 338 LYS B N 1
ATOM 5784 C CA . LYS B 1 338 ? -9.797 -40.406 -21 1 97.62 338 LYS B CA 1
ATOM 5785 C C . LYS B 1 338 ? -9.742 -41.188 -19.688 1 97.62 338 LYS B C 1
ATOM 5787 O O . LYS B 1 338 ? -9.555 -40.594 -18.625 1 97.62 338 LYS B O 1
ATOM 5792 N N . GLU B 1 339 ? -9.891 -42.438 -19.797 1 98 339 GLU B N 1
ATOM 5793 C CA . GLU B 1 339 ? -9.875 -43.281 -18.594 1 98 339 GLU B CA 1
ATOM 5794 C C . GLU B 1 339 ? -8.508 -43.219 -17.906 1 98 339 GLU B C 1
ATOM 5796 O O . GLU B 1 339 ? -8.43 -43.188 -16.672 1 98 339 GLU B O 1
ATOM 5801 N N . MET B 1 340 ? -7.473 -43.344 -18.641 1 97.81 340 MET B N 1
ATOM 5802 C CA . MET B 1 340 ? -6.121 -43.281 -18.094 1 97.81 340 MET B CA 1
ATOM 5803 C C . MET B 1 340 ? -5.848 -41.938 -17.422 1 97.81 340 MET B C 1
ATOM 5805 O O . MET B 1 340 ? -5.309 -41.906 -16.328 1 97.81 340 MET B O 1
ATOM 5809 N N . ALA B 1 341 ? -6.18 -40.906 -18.125 1 97.81 341 ALA B N 1
ATOM 5810 C CA . ALA B 1 341 ? -5.992 -39.562 -17.562 1 97.81 341 ALA B CA 1
ATOM 5811 C C . ALA B 1 341 ? -6.781 -39.406 -16.266 1 97.81 341 ALA B C 1
ATOM 5813 O O . ALA B 1 341 ? -6.25 -38.906 -15.266 1 97.81 341 ALA B O 1
ATOM 5814 N N . ALA B 1 342 ? -8.031 -39.781 -16.328 1 98.38 342 ALA B N 1
ATOM 5815 C CA . ALA B 1 342 ? -8.875 -39.688 -15.141 1 98.38 342 ALA B CA 1
ATOM 5816 C C . ALA B 1 342 ? -8.273 -40.438 -13.961 1 98.38 342 ALA B C 1
ATOM 5818 O O . ALA B 1 342 ? -8.266 -39.938 -12.836 1 98.38 342 ALA B O 1
ATOM 5819 N N . GLU B 1 343 ? -7.816 -41.625 -14.273 1 98.44 343 GLU B N 1
ATOM 5820 C CA . GLU B 1 343 ? -7.223 -42.438 -13.227 1 98.44 343 GLU B CA 1
ATOM 5821 C C . GLU B 1 343 ? -6.008 -41.781 -12.609 1 98.44 343 GLU B C 1
ATOM 5823 O O . GLU B 1 343 ? -5.887 -41.688 -11.383 1 98.44 343 GLU B O 1
ATOM 5828 N N . ASN B 1 344 ? -5.07 -41.344 -13.398 1 98.25 344 ASN B N 1
ATOM 5829 C CA . ASN B 1 344 ? -3.85 -40.688 -12.914 1 98.25 344 ASN B CA 1
ATOM 5830 C C . ASN B 1 344 ? -4.156 -39.406 -12.141 1 98.25 344 ASN B C 1
ATOM 5832 O O . ASN B 1 344 ? -3.547 -39.156 -11.102 1 98.25 344 ASN B O 1
ATOM 5836 N N . ILE B 1 345 ? -5.09 -38.625 -12.648 1 97.88 345 ILE B N 1
ATOM 5837 C CA . ILE B 1 345 ? -5.469 -37.375 -12 1 97.88 345 ILE B CA 1
ATOM 5838 C C . ILE B 1 345 ? -6.125 -37.688 -10.656 1 97.88 345 ILE B C 1
ATOM 5840 O O . ILE B 1 345 ? -5.801 -37.062 -9.641 1 97.88 345 ILE B O 1
ATOM 5844 N N . ALA B 1 346 ? -7.035 -38.625 -10.664 1 98.5 346 ALA B N 1
ATOM 5845 C CA . ALA B 1 346 ? -7.715 -39 -9.43 1 98.5 346 ALA B CA 1
ATOM 5846 C C . ALA B 1 346 ? -6.715 -39.5 -8.383 1 98.5 346 ALA B C 1
ATOM 5848 O O . ALA B 1 346 ? -6.832 -39.125 -7.203 1 98.5 346 ALA B O 1
ATOM 5849 N N . ASN B 1 347 ? -5.766 -40.312 -8.789 1 98.38 347 ASN B N 1
ATOM 5850 C CA . ASN B 1 347 ? -4.738 -40.781 -7.863 1 98.38 347 ASN B CA 1
ATOM 5851 C C . ASN B 1 347 ? -3.947 -39.625 -7.27 1 98.38 347 ASN B C 1
ATOM 5853 O O . ASN B 1 347 ? -3.67 -39.594 -6.07 1 98.38 347 ASN B O 1
ATOM 5857 N N . PHE B 1 348 ? -3.543 -38.75 -8.047 1 97.62 348 PHE B N 1
ATOM 5858 C CA . PHE B 1 348 ? -2.822 -37.562 -7.602 1 97.62 348 PHE B CA 1
ATOM 5859 C C . PHE B 1 348 ? -3.641 -36.781 -6.574 1 97.62 348 PHE B C 1
ATOM 5861 O O . PHE B 1 348 ? -3.129 -36.406 -5.52 1 97.62 348 PHE B O 1
ATOM 5868 N N . LEU B 1 349 ? -4.906 -36.531 -6.918 1 98.38 349 LEU B N 1
ATOM 5869 C CA . LEU B 1 349 ? -5.773 -35.719 -6.062 1 98.38 349 LEU B CA 1
ATOM 5870 C C . LEU B 1 349 ? -6.008 -36.406 -4.723 1 98.38 349 LEU B C 1
ATOM 5872 O O . LEU B 1 349 ? -6.016 -35.781 -3.676 1 98.38 349 LEU B O 1
ATOM 5876 N N . GLU B 1 350 ? -6.215 -37.719 -4.82 1 98.5 350 GLU B N 1
ATOM 5877 C CA . GLU B 1 350 ? -6.445 -38.469 -3.588 1 98.5 350 GLU B CA 1
ATOM 5878 C C . GLU B 1 350 ? -5.246 -38.375 -2.648 1 98.5 350 GLU B C 1
ATOM 5880 O O . GLU B 1 350 ? -5.414 -38.188 -1.439 1 98.5 350 GLU B O 1
ATOM 5885 N N . ALA B 1 351 ? -4.078 -38.5 -3.182 1 98.25 351 ALA B N 1
ATOM 5886 C CA . ALA B 1 351 ? -2.869 -38.344 -2.377 1 98.25 351 ALA B CA 1
ATOM 5887 C C . ALA B 1 351 ? -2.762 -36.938 -1.8 1 98.25 351 ALA B C 1
ATOM 5889 O O . ALA B 1 351 ? -2.432 -36.75 -0.625 1 98.25 351 ALA B O 1
ATOM 5890 N N . HIS B 1 352 ? -2.996 -35.906 -2.568 1 98.38 352 HIS B N 1
ATOM 5891 C CA . HIS B 1 352 ? -2.955 -34.5 -2.133 1 98.38 352 HIS B CA 1
ATOM 5892 C C . HIS B 1 352 ? -3.99 -34.25 -1.044 1 98.38 352 HIS B C 1
ATOM 5894 O O . HIS B 1 352 ? -3.689 -33.594 -0.044 1 98.38 352 HIS B O 1
ATOM 5900 N N . GLN B 1 353 ? -5.184 -34.781 -1.28 1 98.62 353 GLN B N 1
ATOM 5901 C CA . GLN B 1 353 ? -6.277 -34.594 -0.335 1 98.62 353 GLN B CA 1
ATOM 5902 C C . GLN B 1 353 ? -5.984 -35.281 0.993 1 98.62 353 GLN B C 1
ATOM 5904 O O . GLN B 1 353 ? -6.359 -34.781 2.057 1 98.62 353 GLN B O 1
ATOM 5909 N N . GLU B 1 354 ? -5.379 -36.406 0.897 1 98.56 354 GLU B N 1
ATOM 5910 C CA . GLU B 1 354 ? -5.004 -37.125 2.121 1 98.56 354 GLU B CA 1
ATOM 5911 C C . GLU B 1 354 ? -4.027 -36.281 2.953 1 98.56 354 GLU B C 1
ATOM 5913 O O . GLU B 1 354 ? -4.168 -36.188 4.172 1 98.56 354 GLU B O 1
ATOM 5918 N N . ARG B 1 355 ? -3.041 -35.688 2.352 1 98.44 355 ARG B N 1
ATOM 5919 C CA . ARG B 1 355 ? -2.092 -34.844 3.049 1 98.44 355 ARG B CA 1
ATOM 5920 C C . ARG B 1 355 ? -2.783 -33.594 3.617 1 98.44 355 ARG B C 1
ATOM 5922 O O . ARG B 1 355 ? -2.473 -33.156 4.727 1 98.44 355 ARG B O 1
ATOM 5929 N N . ARG B 1 356 ? -3.709 -33.062 2.863 1 98.44 356 ARG B N 1
ATOM 5930 C CA . ARG B 1 356 ? -4.457 -31.906 3.344 1 98.44 356 ARG B CA 1
ATOM 5931 C C . ARG B 1 356 ? -5.266 -32.25 4.59 1 98.44 356 ARG B C 1
ATOM 5933 O O . ARG B 1 356 ? -5.297 -31.484 5.551 1 98.44 356 ARG B O 1
ATOM 5940 N N . ARG B 1 357 ? -5.922 -33.406 4.559 1 97.94 357 ARG B N 1
ATOM 5941 C CA . ARG B 1 357 ? -6.758 -33.875 5.672 1 97.94 357 ARG B 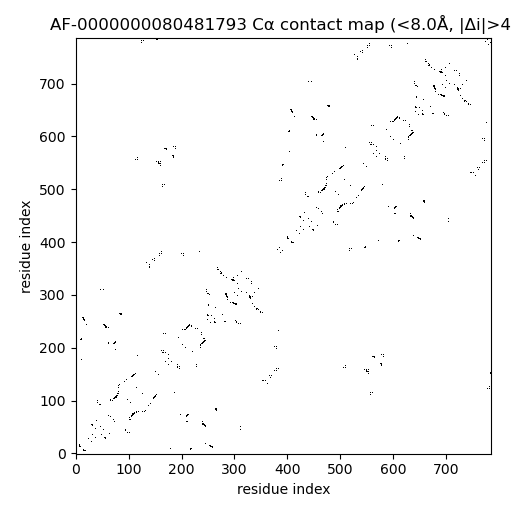CA 1
ATOM 5942 C C . ARG B 1 357 ? -5.918 -34.094 6.926 1 97.94 357 ARG B C 1
ATOM 5944 O O . ARG B 1 357 ? -6.422 -33.969 8.047 1 97.94 357 ARG B O 1
ATOM 5951 N N . ALA B 1 358 ? -4.691 -34.344 6.758 1 98.19 358 ALA B N 1
ATOM 5952 C CA . ALA B 1 358 ? -3.805 -34.625 7.879 1 98.19 358 ALA B CA 1
ATOM 5953 C C . ALA B 1 358 ? -3.312 -33.344 8.547 1 98.19 358 ALA B C 1
ATOM 5955 O O . ALA B 1 358 ? -2.729 -33.406 9.633 1 98.19 358 ALA B O 1
ATOM 5956 N N . LEU B 1 359 ? -3.564 -32.25 8.008 1 98.25 359 LEU B N 1
ATOM 5957 C CA . LEU B 1 359 ? -3.109 -30.984 8.555 1 98.25 359 LEU B CA 1
ATOM 5958 C C . LEU B 1 359 ? -3.906 -30.609 9.805 1 98.25 359 LEU B C 1
ATOM 5960 O O . LEU B 1 359 ? -5.098 -30.922 9.898 1 98.25 359 LEU B O 1
ATOM 5964 N N . GLY B 1 360 ? -3.227 -29.938 10.758 1 97.06 360 GLY B N 1
ATOM 5965 C CA . GLY B 1 360 ? -3.916 -29.312 11.875 1 97.06 360 GLY B CA 1
ATOM 5966 C C . GLY B 1 360 ? -4.531 -27.969 11.531 1 97.06 360 GLY B C 1
ATOM 5967 O O . GLY B 1 360 ? -4.738 -27.672 10.352 1 97.06 360 GLY B O 1
ATOM 5968 N N . PRO B 1 361 ? -4.891 -27.219 12.57 1 96.06 361 PRO B N 1
ATOM 5969 C CA . PRO B 1 361 ? -5.422 -25.875 12.328 1 96.06 361 PRO B CA 1
ATOM 5970 C C . PRO B 1 361 ? -4.473 -25 11.508 1 96.06 361 PRO B C 1
ATOM 5972 O O . PRO B 1 361 ? -3.254 -25.062 11.695 1 96.06 361 PRO B O 1
ATOM 5975 N N . LEU B 1 362 ? -5.07 -24.297 10.562 1 96.88 362 LEU B N 1
ATOM 5976 C CA . LEU B 1 362 ? -4.289 -23.5 9.625 1 96.88 362 LEU B CA 1
ATOM 5977 C C . LEU B 1 362 ? -3.275 -22.641 10.359 1 96.88 362 LEU B C 1
ATOM 5979 O O . LEU B 1 362 ? -2.107 -22.562 9.977 1 96.88 362 LEU B O 1
ATOM 5983 N N . GLU B 1 363 ? -3.727 -21.953 11.43 1 94.06 363 GLU B N 1
ATOM 5984 C CA . GLU B 1 363 ? -2.871 -21.031 12.164 1 94.06 363 GLU B CA 1
ATOM 5985 C C . GLU B 1 363 ? -1.635 -21.75 12.711 1 94.06 363 GLU B C 1
ATOM 5987 O O . GLU B 1 363 ? -0.531 -21.203 12.672 1 94.06 363 GLU B O 1
ATOM 5992 N N . GLU B 1 364 ? -1.771 -22.906 13.172 1 95.94 364 GLU B N 1
ATOM 5993 C CA . GLU B 1 364 ? -0.666 -23.688 13.719 1 95.94 364 GLU B CA 1
ATOM 5994 C C . GLU B 1 364 ? 0.273 -24.172 12.617 1 95.94 364 GLU B C 1
ATOM 5996 O O . GLU B 1 364 ? 1.495 -24.078 12.75 1 95.94 364 GLU B O 1
ATOM 6001 N N . GLU B 1 365 ? -0.312 -24.672 11.57 1 97.62 365 GLU B N 1
ATOM 6002 C CA . GLU B 1 365 ? 0.476 -25.203 10.461 1 97.62 365 GLU B CA 1
ATOM 6003 C C . GLU B 1 365 ? 1.27 -24.094 9.766 1 97.62 365 GLU B C 1
ATOM 6005 O O . GLU B 1 365 ? 2.41 -24.312 9.352 1 97.62 365 GLU B O 1
ATOM 6010 N N . LEU B 1 366 ? 0.678 -22.953 9.656 1 97.62 366 LEU B N 1
ATOM 6011 C CA . LEU B 1 366 ? 1.248 -21.844 8.898 1 97.62 366 LEU B CA 1
ATOM 6012 C C . LEU B 1 366 ? 2.404 -21.203 9.648 1 97.62 366 LEU B C 1
ATOM 6014 O O . LEU B 1 366 ? 3.287 -20.594 9.047 1 97.62 366 LEU B O 1
ATOM 6018 N N . GLU B 1 367 ? 2.457 -21.297 10.945 1 96.94 367 GLU B N 1
ATOM 6019 C CA . GLU B 1 367 ? 3.398 -20.594 11.797 1 96.94 367 GLU B CA 1
ATOM 6020 C C . GLU B 1 367 ? 4.844 -20.891 11.398 1 96.94 367 GLU B C 1
ATOM 6022 O O . GLU B 1 367 ? 5.676 -19.984 11.352 1 96.94 367 GLU B O 1
ATOM 6027 N N . GLN B 1 368 ? 5.117 -22.078 11.062 1 97.56 368 GLN B N 1
ATOM 6028 C CA . GLN B 1 368 ? 6.488 -22.5 10.773 1 97.56 368 GLN B CA 1
ATOM 6029 C C . GLN B 1 368 ? 6.945 -21.953 9.422 1 97.56 368 GLN B C 1
ATOM 6031 O O . GLN B 1 368 ? 8.141 -21.953 9.117 1 97.56 368 GLN B O 1
ATOM 6036 N N . TYR B 1 369 ? 6.004 -21.484 8.617 1 98.62 369 TYR B N 1
ATOM 6037 C CA . TYR B 1 369 ? 6.336 -21.016 7.281 1 98.62 369 TYR B CA 1
ATOM 6038 C C . TYR B 1 369 ? 6.402 -19.484 7.238 1 98.62 369 TYR B C 1
ATOM 6040 O O . TYR B 1 369 ? 6.789 -18.906 6.219 1 98.62 369 TYR B O 1
ATOM 6048 N N . ARG B 1 370 ? 6.051 -18.797 8.305 1 98.12 370 ARG B N 1
ATOM 6049 C CA . ARG B 1 370 ? 6 -17.344 8.32 1 98.12 370 ARG B CA 1
ATOM 6050 C C . ARG B 1 370 ? 7.395 -16.75 8.461 1 98.12 370 ARG B C 1
ATOM 6052 O O . ARG B 1 370 ? 8.305 -17.391 8.969 1 98.12 370 ARG B O 1
ATOM 6059 N N . LEU B 1 371 ? 7.559 -15.547 8 1 98.25 371 LEU B N 1
ATOM 6060 C CA . LEU B 1 371 ? 8.805 -14.828 8.242 1 98.25 371 LEU B CA 1
ATOM 6061 C C . LEU B 1 371 ? 9.047 -14.648 9.734 1 98.25 371 LEU B C 1
ATOM 6063 O O . LEU B 1 371 ? 8.125 -14.32 10.484 1 98.25 371 LEU B O 1
ATOM 6067 N N . THR B 1 372 ? 10.242 -14.898 10.172 1 97.56 372 THR B N 1
ATOM 6068 C CA . THR B 1 372 ? 10.617 -14.57 11.547 1 97.56 372 THR B CA 1
ATOM 6069 C C . THR B 1 372 ? 10.797 -13.062 11.711 1 97.56 372 THR B C 1
ATOM 6071 O O . THR B 1 372 ? 10.891 -12.336 10.727 1 97.56 372 THR B O 1
ATOM 6074 N N . GLU B 1 373 ? 10.82 -12.648 12.93 1 96.12 373 GLU B N 1
ATOM 6075 C CA . GLU B 1 373 ? 11.031 -11.227 13.18 1 96.12 373 GLU B CA 1
ATOM 6076 C C . GLU B 1 373 ? 12.375 -10.758 12.625 1 96.12 373 GLU B C 1
ATOM 6078 O O . GLU B 1 373 ? 12.469 -9.664 12.07 1 96.12 373 GLU B O 1
ATOM 6083 N N . SER B 1 374 ? 13.398 -11.57 12.805 1 97.12 374 SER B N 1
ATOM 6084 C CA . SER B 1 374 ? 14.711 -11.227 12.273 1 97.12 374 SER B CA 1
ATOM 6085 C C . SER B 1 374 ? 14.68 -11.102 10.758 1 97.12 374 SER B C 1
ATOM 6087 O O . SER B 1 374 ? 15.289 -10.188 10.188 1 97.12 374 SER B O 1
ATOM 6089 N N . GLU B 1 375 ? 13.977 -11.984 10.062 1 98.38 375 GLU B N 1
ATOM 6090 C CA . GLU B 1 375 ? 13.852 -11.938 8.609 1 98.38 375 GLU B CA 1
ATOM 6091 C C . GLU B 1 375 ? 13.102 -10.688 8.164 1 98.38 375 GLU B C 1
ATOM 6093 O O . GLU B 1 375 ? 13.461 -10.07 7.16 1 98.38 375 GLU B O 1
ATOM 6098 N N . ARG B 1 376 ? 12.039 -10.375 8.922 1 97.94 376 ARG B N 1
ATOM 6099 C CA . ARG B 1 376 ? 11.281 -9.156 8.648 1 97.94 376 ARG B CA 1
ATOM 6100 C C . ARG B 1 376 ? 12.164 -7.922 8.75 1 97.94 376 ARG B C 1
ATOM 6102 O O . ARG B 1 376 ? 12.156 -7.066 7.863 1 97.94 376 ARG B O 1
ATOM 6109 N N . GLN B 1 377 ? 12.938 -7.816 9.789 1 97.31 377 GLN B N 1
ATOM 6110 C CA . GLN B 1 377 ? 13.828 -6.684 10.016 1 97.31 377 GLN B CA 1
ATOM 6111 C C . GLN B 1 377 ? 14.898 -6.602 8.93 1 97.31 377 GLN B C 1
ATOM 6113 O O . GLN B 1 377 ? 15.219 -5.512 8.453 1 97.31 377 GLN B O 1
ATOM 6118 N N . ASP B 1 378 ? 15.445 -7.758 8.547 1 97.81 378 ASP B N 1
ATOM 6119 C CA . ASP B 1 378 ? 16.469 -7.793 7.504 1 97.81 378 ASP B CA 1
ATOM 6120 C C . ASP B 1 378 ? 15.922 -7.266 6.18 1 97.81 378 ASP B C 1
ATOM 6122 O O . ASP B 1 378 ? 16.578 -6.465 5.504 1 97.81 378 ASP B O 1
ATOM 6126 N N . ALA B 1 379 ? 14.742 -7.727 5.852 1 98.5 379 ALA B N 1
ATOM 6127 C CA . ALA B 1 379 ? 14.133 -7.293 4.602 1 98.5 379 ALA B CA 1
ATOM 6128 C C . ALA B 1 379 ? 13.945 -5.777 4.578 1 98.5 379 ALA B C 1
ATOM 6130 O O . ALA B 1 379 ? 14.297 -5.117 3.598 1 98.5 379 ALA B O 1
ATOM 6131 N N . ARG B 1 380 ? 13.414 -5.191 5.656 1 98.06 380 ARG B N 1
ATOM 6132 C CA . ARG B 1 380 ? 13.188 -3.752 5.738 1 98.06 380 ARG B CA 1
ATOM 6133 C C . ARG B 1 380 ? 14.508 -2.99 5.707 1 98.06 380 ARG B C 1
ATOM 6135 O O . ARG B 1 380 ? 14.633 -1.976 5.016 1 98.06 380 ARG B O 1
ATOM 6142 N N . ARG B 1 381 ? 15.492 -3.488 6.43 1 97.38 381 ARG B N 1
ATOM 6143 C CA . ARG B 1 381 ? 16.797 -2.842 6.461 1 97.38 381 ARG B CA 1
ATOM 6144 C C . ARG B 1 381 ? 17.422 -2.791 5.07 1 97.38 381 ARG B C 1
ATOM 6146 O O . ARG B 1 381 ? 17.953 -1.754 4.656 1 97.38 381 ARG B O 1
ATOM 6153 N N . ARG B 1 382 ? 17.359 -3.912 4.348 1 97.69 382 ARG B N 1
ATOM 6154 C CA . ARG B 1 382 ? 18 -3.998 3.041 1 97.69 382 ARG B CA 1
ATOM 6155 C C . ARG B 1 382 ? 17.219 -3.199 1.998 1 97.69 382 ARG B C 1
ATOM 6157 O O . ARG B 1 382 ? 17.766 -2.869 0.938 1 97.69 382 ARG B O 1
ATOM 6164 N N . ALA B 1 383 ? 15.945 -2.928 2.324 1 97.25 383 ALA B N 1
ATOM 6165 C CA . ALA B 1 383 ? 15.156 -2.074 1.434 1 97.25 383 ALA B CA 1
ATOM 6166 C C . ALA B 1 383 ? 15.469 -0.6 1.676 1 97.25 383 ALA B C 1
ATOM 6168 O O . ALA B 1 383 ? 15.055 0.263 0.898 1 97.25 383 ALA B O 1
ATOM 6169 N N . GLY B 1 384 ? 16.141 -0.246 2.846 1 96.75 384 GLY B N 1
ATOM 6170 C CA . GLY B 1 384 ? 16.562 1.129 3.043 1 96.75 384 GLY B CA 1
ATOM 6171 C C . GLY B 1 384 ? 16.109 1.712 4.367 1 96.75 384 GLY B C 1
ATOM 6172 O O . GLY B 1 384 ? 16.484 2.838 4.715 1 96.75 384 GLY B O 1
ATOM 6173 N N . TYR B 1 385 ? 15.289 0.986 5.133 1 97.06 385 TYR B N 1
ATOM 6174 C CA . TYR B 1 385 ? 14.844 1.469 6.434 1 97.06 385 TYR B CA 1
ATOM 6175 C C . TYR B 1 385 ? 15.922 1.277 7.488 1 97.06 385 TYR B C 1
ATOM 6177 O O . TYR B 1 385 ? 16.328 0.149 7.77 1 97.06 385 TYR B O 1
ATOM 6185 N N . PRO B 1 386 ? 16.328 2.314 8.086 1 94.38 386 PRO B N 1
ATOM 6186 C CA . PRO B 1 386 ? 17.438 2.197 9.039 1 94.38 386 PRO B CA 1
ATOM 6187 C C . PRO B 1 386 ? 17.031 1.525 10.344 1 94.38 386 PRO B C 1
ATOM 6189 O O . PRO B 1 386 ? 15.828 1.408 10.633 1 94.38 386 PRO B O 1
ATOM 6192 N N . ASP B 1 387 ? 17.953 1.153 11.156 1 89.06 387 ASP B N 1
ATOM 6193 C CA . ASP B 1 387 ? 17.734 0.427 12.406 1 89.06 387 ASP B CA 1
ATOM 6194 C C . ASP B 1 387 ? 16.922 1.27 13.398 1 89.06 387 ASP B C 1
ATOM 6196 O O . ASP B 1 387 ? 16.172 0.731 14.195 1 89.06 387 ASP B O 1
ATOM 6200 N N . ASN B 1 388 ? 17.047 2.531 13.312 1 84.56 388 ASN B N 1
ATOM 6201 C CA . ASN B 1 388 ? 16.375 3.393 14.281 1 84.56 388 ASN B CA 1
ATOM 6202 C C . ASN B 1 388 ? 14.984 3.807 13.805 1 84.56 388 ASN B C 1
ATOM 6204 O O . ASN B 1 388 ? 14.289 4.57 14.477 1 84.56 388 ASN B O 1
ATOM 6208 N N . SER B 1 389 ? 14.633 3.35 12.625 1 87.5 389 SER B N 1
ATOM 6209 C CA . SER B 1 389 ? 13.297 3.643 12.117 1 87.5 389 SER B CA 1
ATOM 6210 C C . SER B 1 389 ? 12.219 2.994 12.984 1 87.5 389 SER B C 1
ATOM 6212 O O . SER B 1 389 ? 12.438 1.919 13.547 1 87.5 389 SER B O 1
ATOM 6214 N N . LEU B 1 390 ? 11.133 3.686 13.07 1 89.31 390 LEU B N 1
ATOM 6215 C CA . LEU B 1 390 ? 10.008 3.135 13.812 1 89.31 390 LEU B CA 1
ATOM 6216 C C . LEU B 1 390 ? 9.461 1.885 13.133 1 89.31 390 LEU B C 1
ATOM 6218 O O . LEU B 1 390 ? 8.75 1.091 13.75 1 89.31 390 LEU B O 1
ATOM 6222 N N . VAL B 1 391 ? 9.789 1.761 11.898 1 88.62 391 VAL B N 1
ATOM 6223 C CA . VAL B 1 391 ? 9.344 0.62 11.109 1 88.62 391 VAL B CA 1
ATOM 6224 C C . VAL B 1 391 ? 10.008 -0.657 11.617 1 88.62 391 VAL B C 1
ATOM 6226 O O . VAL B 1 391 ? 9.523 -1.761 11.359 1 88.62 391 VAL B O 1
ATOM 6229 N N . GLN B 1 392 ? 11.164 -0.509 12.312 1 84.19 392 GLN B N 1
ATOM 6230 C CA . GLN B 1 392 ? 11.938 -1.646 12.797 1 84.19 392 GLN B CA 1
ATOM 6231 C C . GLN B 1 392 ? 11.492 -2.057 14.203 1 84.19 392 GLN B C 1
ATOM 6233 O O . GLN B 1 392 ? 12.023 -3.014 14.773 1 84.19 392 GLN B O 1
ATOM 6238 N N . GLN B 1 393 ? 10.438 -1.365 14.711 1 77.56 393 GLN B N 1
ATOM 6239 C CA . GLN B 1 393 ? 10.031 -1.602 16.094 1 77.56 393 GLN B CA 1
ATOM 6240 C C . GLN B 1 393 ? 8.648 -2.248 16.156 1 77.56 393 GLN B C 1
ATOM 6242 O O . GLN B 1 393 ? 7.824 -2.041 15.266 1 77.56 393 GLN B O 1
#

Sequence (786 aa):
MPAEDDFTVTPYAVEGDIDYDRLLDKFGADALTAEQKAKFPDPGHPLVRRDVFYAERDVDPFLDAANEGKPHSIVTGRGPSGPMHIGHIFPFYFAKYLQDQTGTLVYIPFSDDEKYFLKDKSLGEISDYTRENLLDLLAVGFDPERTRIIVDTADADVVYPLATAFAKEVTQSTVDATYGEPENIGLSFYPAVQATHLLLPQLVEGRHPTLVPIAVDQDPHVRVCRDIAAKQRYDVAKPGALLSKFLPSLEGPGKMSSSDDAPSILLSDDRETVFDKIRTHAYSGGQTSLKEHREQGGNPEVDVSYQFLYYFFEESDEQVERLAREYQQGSLLSGELKEMAAENIANFLEAHQERRRALGPLEEELEQYRLTESERQDARRRAGYPDNSLVQQMPAEDDFTVTPYAVEGDIDYDRLLDKFGADALTAEQKAKFPDPGHPLVRRDVFYAERDVDPFLDAANEGKPHSIVTGRGPSGPMHIGHIFPFYFAKYLQDQTGTLVYIPFSDDEKYFLKDKSLGEISDYTRENLLDLLAVGFDPERTRIIVDTADADVVYPLATAFAKEVTQSTVDATYGEPENIGLSFYPAVQATHLLLPQLVEGRHPTLVPIAVDQDPHVRVCRDIAAKQRYDVAKPGALLSKFLPSLEGPGKMSSSDDAPSILLSDDRETVFDKIRTHAYSGGQTSLKEHREQGGNPEVDVSYQFLYYFFEESDEQVERLAREYQQGSLLSGELKEMAAENIANFLEAHQERRRALGPLEEELEQYRLTESERQDARRRAGYPDNSLVQQ

Organism: Haloferax mediterranei (strain ATCC 33500 / DSM 1411 / JCM 8866 / NBRC 14739 / NCIMB 2177 / R-4) (NCBI:txid523841)

Foldseek 3Di:
DPPDDQWDFALQWTAFFDDVVVLCVVLVWAFQDPVNQVLADPPGALCSVVCLLTTKFPCVQQSVCQVVLHAEAEEDEDAQDDFAFPQRCVVLLVRQVSCVRRVHQYEYEYALLLCVQRDPDDNVNSVVSVLNVLLLSVLSPHDLVRFAYHYCVVVVLQLVLQLVLLQVVDDLVLLCVRHNDGPDVSSSSCLSSLLCRQFLCCLLPNAGEYEYEDASNCVSSLVSSQSSVVVVPFRYHRYMYRHGHGQAAQQWGRPPGPDPPGDGHGLPDALVRLLVCLVPRHDWQADPDLVRCQCQFGALVTGNLLSLCSNHQPRDPVVSVVQRVCRRNSVDDSNNSSVVSSVSVNVVSVSSVVSSVPDDDSVVSNVSNHDDLSSSLSSSVSSPAPCPDPSND/DPPDDQWDFALQWTAFFDDVVVLCVVLVWAFQDPVNQVLADPPRFLCSVVCLLTTKFPCVQQSVCQSVLHAEAEEDEDAQDDFAFPQRCVVLLVRQVSCVRRVHQYEYEYALLLCVQRDPDDSVNSVVSVLNVLLLSVLSPHDLVRFAYHYCVVVVLQLVLQLVLLQVVDDLVLLCVRHNDGPDVSSSSCLSSLLCRQFLVCLLPNAGEYEYEDASNCVSSLVSSQSSVVVVPFRYHRYMYRHGHGQAAQQWGRPPGPDPPGDGHGLPDALVRLLVCLVPRHDWQADPDLVRCQCQFGALVTGNLLSLCSNHQPRDPVVSVVQRVCRRNSVDDSNNSSVVSSVSVNVVSVSSVVSSVPDDDSVVSNVSNHDDLSSSLSSSVSSPAPCPDPSND

InterPro domains:
  IPR001412 Aminoacyl-tRNA synthetase, class I, conserved site [PS00178] (80-89)
  IPR002305 Aminoacyl-tRNA synthetase, class Ic [PF00579] (69-350)
  IPR002306 Tryptophan-tRNA ligase [PR01039] (84-100)
  IPR002306 Tryptophan-tRNA ligase [PR01039] (136-155)
  IPR002306 Tryptophan-tRNA ligase [PR01039] (210-231)
  IPR002306 Tryptophan-tRNA ligase [PR01039] (255-265)
  IPR002306 Tryptophan-tRNA ligase [TIGR00233] (71-358)
  IPR002306 Tryptophan-tRNA ligase [cd00806] (74-348)
  IPR014729 Rossmann-like alpha/beta/alpha sandwich fold [G3DSA:3.40.50.620] (2-259)

Secondary structure (DSSP, 8-state):
-----SEEEETTEEEE---HHHHHHHHT-EEPPHHHHHHSPSSPPHHHHTTSEEEEES-HHHHHHHHHT---EEE--B--SS--BHHHHHHHHHHHHHHHHH--EEEEEE-HHHHHHHSS--HHHHHHHHHHHHHHHHTT---GGGEEEEETTTTHHHHHHHHHHHHTT--HHHHHHHH-S-SSHHHHHHHHHHHHHHHHHHHHH-S--EEEEEEGGGHHHHHHHHHHHHT-SSS-PPPEEEEEPPPPPTT-TT-----TTS---BTT--HHHHHHHHHHH----S-SSHHHHHHH---TTT-HHHHHIIIII---HHHHHHHHHHHHHTSS-HHHHHHHHHHHHHHHHHHHHHHHHT---HHHHHHTTSPPHHHHHHHHHHHT--TTSGGG-/-----SEEE-SS-EEE---HHHHHHHHT-EEPPHHHHHHSPSSPPHHHHTTSEEEEES-HHHHHHHHHT---EEE--B--SS--BHHHHHHHHHHHHHHHHH--EEEEEE-HHHHHHHSS--HHHHHHHHHHHHHHHHTT---GGGEEEEETTTTHHHHHHHHHHHHTT--HHHHHHHH-S-SSHHHHHHHHHHHHHHHHHHHHH-S--EEEEEEGGGHHHHHHHHHHHHT-SSS-PPPEEEEEPPPPPTT-TT-----TTS---BTT--HHHHHHHHHHHPPP-S-SSHHHHHHH---TTT-HHHHHIIIII---HHHHHHHHHHHHHTSS-HHHHHHHHHHHHHHHHHHHHHHHHT---HHHHHHTTSPPHHHHHHHHHHHT--TTSGGG-

Radius of gyration: 31.89 Å; Cα contacts (8 Å, |Δi|>4): 1458; chains: 2; bounding box: 51×109×69 Å